Protein AF-A0A7C4HQ23-F1 (afdb_monomer)

pLDDT: mean 82.86, std 17.15, range [24.31, 98.88]

Sequence (883 aa):
MSQRRRVSLLNIAAAGVFWGLAATTARAATMSASPTPPAVTGADLANYAAVTGTDKWWAENSADGAAKGQTFLTGGTALRLKAVTYQTSSKAEPTKTYVIRVGTVLGTNFVEVHRETATQTFTWNGGEYMTWTLATPVLLAANTVHGVDIGMTSSSSAWQTGIPYLNVTANAYAGGVRYSSGTSGMGTSNLTLVTTSDRIFHLDLEHPLRPSPEDGATAPAGDVRLSWMNLPPNVGTDVWVDVWFGTNTATLAQVVDKGLNTTNTTVSAPSAATYYWRVDSYLDGAPSGAPVTGTLFRFVVFDSDGDGIPDEWTIRYFGHPTGQEADLSRAQDDADSDGLTNLEEYQRGTVPTDDDTDDDTLEDGAELAGAGARPPTDPLRADTDGDGLSDSVESHSGVWSGPQDTGTNPAQADTDRDGLRDGVETHTGVFVSSTDTGTDPLAADSDGDGAGDWYEVVAAYTDPNQGGEKPNIPYPLPRPDATPPATNKPVKVFILSGQSNMVGMGNVDPTNTLGTLACVVRLEGKFPNLLATNGNWAVRDDVRYRGVISAIGNAPLGVGQGADTGKIGPELGFGHVMGWYFDEPVLLIKSSIGNRALGWDFRPPGSPRYEYSNGYTYPAYGEAPERWVTGSPGPTPFGWYCGKQYDDCFLAEADMGPLGWAAALAYPVNCQVRHNGVTYSSKSAHTSAAESEPGVGAQWSTYWNVYSVFNVADILDNWATEYPQWAAQGFKIAGFVWWQGNRDIGTGAPYTEQYETNLVRFIQQVRAYYAHRYPGKCSASTPFVLATGCGDQQTSGNGLAVANAQLAVSGERRKYPEFVGNVKTMDTRGYWRDAAISPTTAGYHYNGNAETFLLTGDALGRGMVELLNSSATPAGGTLMIIR

Secondary structure (DSSP, 8-state):
---------------------------B-EEEEESSPPPP-TT-EEE-PPEEEEEESS-SSSTTPPEEEEEEE--SS-EEEEEEEEEBSS-B-S-EEEEEEEEEEETTEEEEEEEEEEEE-S-B-TT-EEEEEEEEEEEE-TT-EEEEEEEEEEESS-TTTTPPEEEEEES-STT--EEEE-SSSS-SB-EEEETTEEE-EEEEEEPPP--SSPTTEEE-SEEEEEE--PPSP-SS--EEEEEEEES-TTSPEEEEEEEET--EEEEEESSSEEEEEEEEEEESSSS-SPPP-S---------SS-SSS-HHHHHHHHSSSS--TTTT-STT--SSSSS--HHHHHHHT--TT-S-TTSSSS-HHHHHH--TTSPP--TT-SSSSSSSS-GGG----SS--BTTB----TT-SSSS-SSS-GGG---SS---BTTB----TT-SSSS-SSB-HHHIIIII---TT-TTS--SS-BSPPPPPSPPPPTTSPEEEEEEEESHHHH--EE---TTSTTSHHHHHHTS--SGGGB-TTSSBP-EEEEEEEEESSS-EEEEE-SS-SSSTTEE-THHHHHHHHHHH-SS-EEEEEEE-SS--TTTTSPPTTPPPEE-TTSEEEPPTT--SS-EETTSS---S-SS-TTHHHHHHH--GGGSSS-B--TTPEEPTT-EEEETTEEEEESS-EE--GGG-TTTSTTHHHHEEEE----HHHHHHTHHHH-GGGTTT-EEEEEEEEE--HHHHHH-HHHHTTHHHHHHHHHHHHHHHHHHHSBTTB-TT--EEEES-SSS--SSHHHHHHHHHHHHTSGGG-SSGGGTTTEEEE--GGG---GGGSS---SSGGGG-HHHHHHHHHHHHHHHHHHHHHHTS-TT-------

Structure (mmCIF, N/CA/C/O backbone):
data_AF-A0A7C4HQ23-F1
#
_entry.id   AF-A0A7C4HQ23-F1
#
loop_
_atom_site.group_PDB
_atom_site.id
_atom_site.type_symbol
_atom_site.label_atom_id
_atom_site.label_alt_id
_atom_site.label_comp_id
_atom_site.label_asym_id
_atom_site.label_entity_id
_atom_site.label_seq_id
_atom_site.pdbx_PDB_ins_code
_atom_site.Cartn_x
_atom_site.Cartn_y
_atom_site.Cartn_z
_atom_site.occupancy
_atom_site.B_iso_or_equiv
_atom_site.auth_seq_id
_atom_site.auth_comp_id
_atom_site.auth_asym_id
_atom_site.auth_atom_id
_atom_site.pdbx_PDB_model_num
ATOM 1 N N . MET A 1 1 ? 65.374 14.712 10.721 1.00 36.31 1 MET A N 1
ATOM 2 C CA . MET A 1 1 ? 64.630 14.689 9.445 1.00 36.31 1 MET A CA 1
ATOM 3 C C . MET A 1 1 ? 63.268 15.314 9.690 1.00 36.31 1 MET A C 1
ATOM 5 O O . MET A 1 1 ? 62.692 15.085 10.746 1.00 36.31 1 MET A O 1
ATOM 9 N N . SER A 1 2 ? 62.910 16.244 8.807 1.00 29.53 2 SER A N 1
ATOM 10 C CA . SER A 1 2 ? 61.942 17.351 8.922 1.00 29.53 2 SER A CA 1
ATOM 11 C C . SER A 1 2 ? 60.589 16.962 9.524 1.00 29.53 2 SER A C 1
ATOM 13 O O . SER A 1 2 ? 59.927 16.058 9.039 1.00 29.53 2 SER A O 1
ATOM 15 N N . GLN A 1 3 ? 60.232 17.495 10.693 1.00 26.97 3 GLN A N 1
ATOM 16 C CA . GLN A 1 3 ? 59.669 18.833 10.973 1.00 26.97 3 GLN A CA 1
ATOM 17 C C . GLN A 1 3 ? 58.146 18.927 10.787 1.00 26.97 3 GLN A C 1
ATOM 19 O O . GLN A 1 3 ? 57.628 19.247 9.727 1.00 26.97 3 GLN A O 1
ATOM 24 N N . ARG A 1 4 ? 57.465 18.782 11.931 1.00 32.69 4 ARG A N 1
ATOM 25 C CA . ARG A 1 4 ? 56.259 19.533 12.295 1.00 32.69 4 ARG A CA 1
ATOM 26 C C . ARG A 1 4 ? 56.520 21.042 12.164 1.00 32.69 4 ARG A C 1
ATOM 28 O O . ARG A 1 4 ? 57.521 21.505 12.710 1.00 32.69 4 ARG A O 1
ATOM 35 N N . ARG A 1 5 ? 55.566 21.816 11.634 1.00 26.27 5 ARG A N 1
ATOM 36 C CA . ARG A 1 5 ? 55.312 23.200 12.079 1.00 26.27 5 ARG A CA 1
ATOM 37 C C . ARG A 1 5 ? 53.821 23.539 12.037 1.00 26.27 5 ARG A C 1
ATOM 39 O O . ARG A 1 5 ? 53.192 23.524 10.990 1.00 26.27 5 ARG A O 1
ATOM 46 N N . ARG A 1 6 ? 53.309 23.874 13.225 1.00 32.59 6 ARG A N 1
ATOM 47 C CA . ARG A 1 6 ? 52.138 24.725 13.460 1.00 32.59 6 ARG A CA 1
ATOM 48 C C . ARG A 1 6 ? 52.384 26.108 12.853 1.00 32.59 6 ARG A C 1
ATOM 50 O O . ARG A 1 6 ? 53.498 26.603 13.011 1.00 32.59 6 ARG A O 1
ATOM 57 N N . VAL A 1 7 ? 51.335 26.781 12.381 1.00 24.39 7 VAL A N 1
ATOM 58 C CA . VAL A 1 7 ? 51.135 28.206 12.692 1.00 24.39 7 VAL A CA 1
ATOM 59 C C . VAL A 1 7 ? 49.661 28.445 13.007 1.00 24.39 7 VAL A C 1
ATOM 61 O O . VAL A 1 7 ? 48.764 28.121 12.240 1.00 24.39 7 VAL A O 1
ATOM 64 N N . SER A 1 8 ? 49.464 28.977 14.201 1.00 25.25 8 SER A N 1
ATOM 65 C CA . SER A 1 8 ? 48.244 29.492 14.793 1.00 25.25 8 SER A CA 1
ATOM 66 C C . SER A 1 8 ? 48.025 30.963 14.419 1.00 25.25 8 SER A C 1
ATOM 68 O O . SER A 1 8 ? 48.983 31.727 14.411 1.00 25.25 8 SER A O 1
ATOM 70 N N . LEU A 1 9 ? 46.753 31.305 14.184 1.00 30.80 9 LEU A N 1
ATOM 71 C CA . LEU A 1 9 ? 46.021 32.523 14.576 1.00 30.80 9 LEU A CA 1
ATOM 72 C C . LEU A 1 9 ? 46.786 33.858 14.670 1.00 30.80 9 LEU A C 1
ATOM 74 O O . LEU A 1 9 ? 47.595 34.045 15.576 1.00 30.80 9 LEU A O 1
ATOM 78 N N . LEU A 1 10 ? 46.332 34.852 13.894 1.00 24.31 10 LEU A N 1
ATOM 79 C CA . LEU A 1 10 ? 46.160 36.217 14.401 1.00 24.31 10 LEU A CA 1
ATOM 80 C C . LEU A 1 10 ? 44.956 36.919 13.740 1.00 24.31 10 LEU A C 1
ATOM 82 O O . LEU A 1 10 ? 44.775 36.874 12.528 1.00 24.31 10 LEU A O 1
ATOM 86 N N . ASN A 1 11 ? 44.149 37.540 14.600 1.00 26.61 11 ASN A N 1
ATOM 87 C CA . ASN A 1 11 ? 42.918 38.295 14.360 1.00 26.61 11 ASN A CA 1
ATOM 88 C C . ASN A 1 11 ? 43.084 39.501 13.426 1.00 26.61 11 ASN A C 1
ATOM 90 O O . ASN A 1 11 ? 44.051 40.233 13.609 1.00 26.61 11 ASN A O 1
ATOM 94 N N . ILE A 1 12 ? 42.043 39.832 12.643 1.00 25.70 12 ILE A N 1
ATOM 95 C CA . ILE A 1 12 ? 41.510 41.207 12.541 1.00 25.70 12 ILE A CA 1
ATOM 96 C C . ILE A 1 12 ? 39.975 41.146 12.482 1.00 25.70 12 ILE A C 1
ATOM 98 O O . ILE A 1 12 ? 39.390 40.366 11.736 1.00 25.70 12 ILE A O 1
ATOM 102 N N . ALA A 1 13 ? 39.353 41.958 13.336 1.00 25.61 13 ALA A N 1
ATOM 103 C CA . ALA A 1 13 ? 37.922 42.104 13.529 1.00 25.61 13 ALA A CA 1
ATOM 104 C C . ALA A 1 13 ? 37.244 42.973 12.452 1.00 25.61 13 ALA A C 1
ATOM 106 O O . ALA A 1 13 ? 37.881 43.727 11.723 1.00 25.61 13 ALA A O 1
ATOM 107 N N . ALA A 1 14 ? 35.918 42.853 12.434 1.00 36.91 14 ALA A N 1
ATOM 108 C CA . ALA A 1 14 ? 34.933 43.533 11.608 1.00 36.91 14 ALA A CA 1
ATOM 109 C C . ALA A 1 14 ? 35.105 45.054 11.422 1.00 36.91 14 ALA A C 1
ATOM 111 O O . ALA A 1 14 ? 35.318 45.791 12.381 1.00 36.91 14 ALA A O 1
ATOM 112 N N . ALA A 1 15 ? 34.811 45.514 10.202 1.00 24.75 15 ALA A N 1
ATOM 113 C CA . ALA A 1 15 ? 34.034 46.724 9.931 1.00 24.75 15 ALA A CA 1
ATOM 114 C C . ALA A 1 15 ? 33.450 46.608 8.514 1.00 24.75 15 ALA A C 1
ATOM 116 O O . ALA A 1 15 ? 34.184 46.418 7.547 1.00 24.75 15 ALA A O 1
ATOM 117 N N . GLY A 1 16 ? 32.121 46.633 8.412 1.00 35.69 16 GLY A N 1
ATOM 118 C CA . GLY A 1 16 ? 31.401 46.413 7.165 1.00 35.69 16 GLY A CA 1
ATOM 119 C C . GLY A 1 16 ? 31.517 47.566 6.172 1.00 35.69 16 GLY A C 1
ATOM 120 O O . GLY A 1 16 ? 31.711 48.718 6.551 1.00 35.69 16 GLY A O 1
ATOM 121 N N . VAL A 1 17 ? 31.290 47.239 4.903 1.00 26.12 17 VAL A N 1
ATOM 122 C CA . VAL A 1 17 ? 30.787 48.180 3.904 1.00 26.12 17 VAL A CA 1
ATOM 123 C C . VAL A 1 17 ? 29.722 47.447 3.095 1.00 26.12 17 VAL A C 1
ATOM 125 O O . VAL A 1 17 ? 30.009 46.504 2.362 1.00 26.12 17 VAL A O 1
ATOM 128 N N . PHE A 1 18 ? 28.481 47.886 3.293 1.00 34.72 18 PHE A N 1
ATOM 129 C CA . PHE A 1 18 ? 27.360 47.677 2.387 1.00 34.72 18 PHE A CA 1
ATOM 130 C C . PHE A 1 18 ? 27.791 48.023 0.957 1.00 34.72 18 PHE A C 1
ATOM 132 O O . PHE A 1 18 ? 28.148 49.169 0.692 1.00 34.72 18 PHE A O 1
ATOM 139 N N . TRP A 1 19 ? 27.680 47.072 0.033 1.00 28.64 19 TRP A N 1
ATOM 140 C CA . TRP A 1 19 ? 27.514 47.386 -1.382 1.00 28.64 19 TRP A CA 1
ATOM 141 C C . TRP A 1 19 ? 26.103 46.975 -1.766 1.00 28.64 19 TRP A C 1
ATOM 143 O O . TRP A 1 19 ? 25.727 45.808 -1.685 1.00 28.64 19 TRP A O 1
ATOM 153 N N . GLY A 1 20 ? 25.295 48.000 -2.030 1.00 25.41 20 GLY A N 1
ATOM 154 C CA . GLY A 1 20 ? 23.878 47.872 -2.303 1.00 25.41 20 GLY A CA 1
ATOM 155 C C . GLY A 1 20 ? 23.607 47.013 -3.529 1.00 25.41 20 GLY A C 1
ATOM 156 O O . GLY A 1 20 ? 24.410 46.954 -4.459 1.00 25.41 20 GLY A O 1
ATOM 157 N N . LEU A 1 21 ? 22.425 46.394 -3.516 1.00 32.03 21 LEU A N 1
ATOM 158 C CA . LEU A 1 21 ? 21.775 45.899 -4.717 1.00 32.03 21 LEU A CA 1
ATOM 159 C C . LEU A 1 21 ? 21.783 47.018 -5.767 1.00 32.03 21 LEU A C 1
ATOM 161 O O . LEU A 1 21 ? 21.010 47.973 -5.676 1.00 32.03 21 LEU A O 1
ATOM 165 N N . ALA A 1 22 ? 22.644 46.892 -6.772 1.00 28.80 22 ALA A N 1
ATOM 166 C CA . ALA A 1 22 ? 22.391 47.527 -8.047 1.00 28.80 22 ALA A CA 1
ATOM 167 C C . ALA A 1 22 ? 21.220 46.759 -8.665 1.00 28.80 22 ALA A C 1
ATOM 169 O O . ALA A 1 22 ? 21.336 45.571 -8.962 1.00 28.80 22 ALA A O 1
ATOM 170 N N . ALA A 1 23 ? 20.070 47.426 -8.753 1.00 36.47 23 ALA A N 1
ATOM 171 C CA . ALA A 1 23 ? 18.878 46.918 -9.406 1.00 36.47 23 ALA A CA 1
ATOM 172 C C . ALA A 1 23 ? 19.248 46.437 -10.815 1.00 36.47 23 ALA A C 1
ATOM 174 O O . ALA A 1 23 ? 19.604 47.239 -11.679 1.00 36.47 23 ALA A O 1
ATOM 175 N N . THR A 1 24 ? 19.192 45.123 -11.023 1.00 30.98 24 THR A N 1
ATOM 176 C CA . THR A 1 24 ? 19.242 44.530 -12.352 1.00 30.98 24 THR A CA 1
ATOM 177 C C . THR A 1 24 ? 18.090 45.110 -13.163 1.00 30.98 24 THR A C 1
ATOM 179 O O . THR A 1 24 ? 16.947 45.178 -12.706 1.00 30.98 24 THR A O 1
ATOM 182 N N . THR A 1 25 ? 18.397 45.598 -14.360 1.00 34.81 25 THR A N 1
ATOM 183 C CA . THR A 1 25 ? 17.391 46.012 -15.333 1.00 34.81 25 THR A CA 1
ATOM 184 C C . THR A 1 25 ? 16.417 44.852 -15.553 1.00 34.81 25 THR A C 1
ATOM 186 O O . THR A 1 25 ? 16.827 43.714 -15.774 1.00 34.81 25 THR A O 1
ATOM 189 N N . ALA A 1 26 ? 15.119 45.126 -15.410 1.00 36.88 26 ALA A N 1
ATOM 190 C CA . ALA A 1 26 ? 14.072 44.114 -15.472 1.00 36.88 26 ALA A CA 1
ATOM 191 C C . ALA A 1 26 ? 14.081 43.418 -16.844 1.00 36.88 26 ALA A C 1
ATOM 193 O O . ALA A 1 26 ? 13.749 44.035 -17.856 1.00 36.88 26 ALA A O 1
ATOM 194 N N . ARG A 1 27 ? 14.475 42.140 -16.884 1.00 53.50 27 ARG A N 1
ATOM 195 C CA . ARG A 1 27 ? 14.280 41.282 -18.058 1.00 53.50 27 ARG A CA 1
ATOM 196 C C . ARG A 1 27 ? 12.804 40.913 -18.146 1.00 53.50 27 ARG A C 1
ATOM 198 O O . ARG A 1 27 ? 12.219 40.483 -17.149 1.00 53.50 27 ARG A O 1
ATOM 205 N N . ALA A 1 28 ? 12.221 41.130 -19.323 1.00 61.66 28 ALA A N 1
ATOM 206 C CA . ALA A 1 28 ? 10.813 40.881 -19.567 1.00 61.66 28 ALA A CA 1
ATOM 207 C C . ALA A 1 28 ? 10.633 39.751 -20.589 1.00 61.66 28 ALA A C 1
ATOM 209 O O . ALA A 1 28 ? 10.998 39.916 -21.753 1.00 61.66 28 ALA A O 1
ATOM 210 N N . ALA A 1 29 ? 10.051 38.635 -20.159 1.00 74.56 29 ALA A N 1
ATOM 211 C CA . ALA A 1 29 ? 9.556 37.596 -21.045 1.00 74.56 29 ALA A CA 1
ATOM 212 C C . ALA A 1 29 ? 8.444 38.164 -21.944 1.00 74.56 29 ALA A C 1
ATOM 214 O O . ALA A 1 29 ? 7.694 39.071 -21.560 1.00 74.56 29 ALA A O 1
ATOM 215 N N . THR A 1 30 ? 8.316 37.612 -23.149 1.00 84.56 30 THR A N 1
ATOM 216 C CA . THR A 1 30 ? 7.227 37.971 -24.072 1.00 84.56 30 THR A CA 1
ATOM 217 C C . THR A 1 30 ? 6.068 36.995 -23.931 1.00 84.56 30 THR A C 1
ATOM 219 O O . THR A 1 30 ? 6.268 35.839 -23.564 1.00 84.56 30 THR A O 1
ATOM 222 N N . MET A 1 31 ? 4.844 37.466 -24.185 1.00 86.75 31 MET A N 1
ATOM 223 C CA . MET A 1 31 ? 3.629 36.654 -24.087 1.00 86.75 31 MET A CA 1
ATOM 224 C C . MET A 1 31 ? 2.959 36.521 -25.449 1.00 86.75 31 MET A C 1
ATOM 226 O O . MET A 1 31 ? 2.832 37.511 -26.171 1.00 86.75 31 MET A O 1
ATOM 230 N N . SER A 1 32 ? 2.466 35.325 -25.762 1.00 88.31 32 SER A N 1
ATOM 231 C CA . SER A 1 32 ? 1.636 35.046 -26.941 1.00 88.31 32 SER A CA 1
ATOM 232 C C . SER A 1 32 ? 0.525 34.047 -26.601 1.00 88.31 32 SER A C 1
ATOM 234 O O . SER A 1 32 ? 0.661 33.285 -25.645 1.00 88.31 32 SER A O 1
ATOM 236 N N . ALA A 1 33 ? -0.574 34.072 -27.361 1.00 86.75 33 ALA A N 1
ATOM 237 C CA . ALA A 1 33 ? -1.662 33.103 -27.240 1.00 86.75 33 ALA A CA 1
ATOM 238 C C . ALA A 1 33 ? -1.912 32.393 -28.571 1.00 86.75 33 ALA A C 1
ATOM 240 O O . ALA A 1 33 ? -1.820 33.011 -29.635 1.00 86.75 33 ALA A O 1
ATOM 241 N N . SER A 1 34 ? -2.266 31.113 -28.494 1.00 88.69 34 SER A N 1
ATOM 242 C CA . SER A 1 34 ? -2.599 30.283 -29.651 1.00 88.69 34 SER A CA 1
ATOM 243 C C . SER A 1 34 ? -3.845 29.432 -29.378 1.00 88.69 34 SER A C 1
ATOM 245 O O . SER A 1 34 ? -3.965 28.878 -28.283 1.00 88.69 34 SER A O 1
ATOM 247 N N . PRO A 1 35 ? -4.768 29.268 -30.346 1.00 87.88 35 PRO A N 1
ATOM 248 C CA . PRO A 1 35 ? -5.893 28.342 -30.212 1.00 87.88 35 PRO A CA 1
ATOM 249 C C . PRO A 1 35 ? -5.468 26.869 -30.324 1.00 87.88 35 PRO A C 1
ATOM 251 O O . PRO A 1 35 ? -6.228 25.984 -29.943 1.00 87.88 35 PRO A O 1
ATOM 254 N N . THR A 1 36 ? -4.273 26.596 -30.850 1.00 89.31 36 THR A N 1
ATOM 255 C CA . THR A 1 36 ? -3.704 25.249 -30.968 1.00 89.31 36 THR A CA 1
ATOM 256 C C . THR A 1 36 ? -2.550 25.061 -29.984 1.00 89.31 36 THR A C 1
ATOM 258 O O . THR A 1 36 ? -1.800 26.022 -29.766 1.00 89.31 36 THR A O 1
ATOM 261 N N . PRO A 1 37 ? -2.370 23.852 -29.416 1.00 89.56 37 PRO A N 1
ATOM 262 C CA . PRO A 1 37 ? -1.213 23.563 -28.576 1.00 89.56 37 PRO A CA 1
ATOM 263 C C . PRO A 1 37 ? 0.089 23.775 -29.361 1.00 89.56 37 PRO A C 1
ATOM 265 O O . PRO A 1 37 ? 0.111 23.515 -30.570 1.00 89.56 37 PRO A O 1
ATOM 268 N N . PRO A 1 38 ? 1.177 24.213 -28.703 1.00 87.50 38 PRO A N 1
ATOM 269 C CA . PRO A 1 38 ? 2.515 24.090 -29.269 1.00 87.50 38 PRO A CA 1
ATOM 270 C C . PRO A 1 38 ? 2.795 22.641 -29.690 1.00 87.50 38 PRO A C 1
ATOM 272 O O . PRO A 1 38 ? 2.409 21.700 -28.990 1.00 87.50 38 PRO A O 1
ATOM 275 N N . ALA A 1 39 ? 3.463 22.453 -30.827 1.00 77.38 39 ALA A N 1
ATOM 276 C CA . ALA A 1 39 ? 3.959 21.134 -31.206 1.00 77.38 39 ALA A CA 1
ATOM 277 C C . ALA A 1 39 ? 4.996 20.657 -30.176 1.00 77.38 39 ALA A C 1
ATOM 279 O O . ALA A 1 39 ? 5.765 21.469 -29.671 1.00 77.38 39 ALA A O 1
ATOM 280 N N . VAL A 1 40 ? 4.999 19.359 -29.868 1.00 82.06 40 VAL A N 1
ATOM 281 C CA . VAL A 1 40 ? 6.029 18.742 -29.020 1.00 82.06 40 VAL A CA 1
ATOM 282 C C . VAL A 1 40 ? 7.163 18.300 -29.934 1.00 82.06 40 VAL A C 1
ATOM 284 O O . VAL A 1 40 ? 6.930 17.498 -30.839 1.00 82.06 40 VAL A O 1
ATOM 287 N N . THR A 1 41 ? 8.361 18.843 -29.741 1.00 65.75 41 THR A N 1
ATOM 288 C CA . THR A 1 41 ? 9.532 18.524 -30.573 1.00 65.75 41 THR A CA 1
ATOM 289 C C . THR A 1 41 ? 10.795 18.412 -29.726 1.00 65.75 41 THR A C 1
ATOM 291 O O . THR A 1 41 ? 10.959 19.172 -28.779 1.00 65.75 41 THR A O 1
ATOM 294 N N . GLY A 1 42 ? 11.719 17.514 -30.080 1.00 70.38 42 GLY A N 1
ATOM 295 C CA . GLY A 1 42 ? 13.009 17.401 -29.387 1.00 70.38 42 GLY A CA 1
ATOM 296 C C . GLY A 1 42 ? 12.867 17.059 -27.897 1.00 70.38 42 GLY A C 1
ATOM 297 O O . GLY A 1 42 ? 12.184 16.100 -27.556 1.00 70.38 42 GLY A O 1
ATOM 298 N N . ALA A 1 43 ? 13.504 17.853 -27.024 1.00 70.25 43 ALA A N 1
ATOM 299 C CA . ALA A 1 43 ? 13.561 17.638 -25.570 1.00 70.25 43 ALA A CA 1
ATOM 300 C C . ALA A 1 43 ? 12.356 18.215 -24.793 1.00 70.25 43 ALA A C 1
ATOM 302 O O . ALA A 1 43 ? 12.383 18.266 -23.560 1.00 70.25 43 ALA A O 1
ATOM 303 N N . ASP A 1 44 ? 11.329 18.694 -25.498 1.00 83.12 44 ASP A N 1
ATOM 304 C CA . ASP A 1 44 ? 10.134 19.293 -24.908 1.00 83.12 44 ASP A CA 1
ATOM 305 C C . ASP A 1 44 ? 9.428 18.364 -23.913 1.00 83.12 44 ASP A C 1
ATOM 307 O O . ASP A 1 44 ? 9.305 17.157 -24.117 1.00 83.12 44 ASP A O 1
ATOM 311 N N . LEU A 1 45 ? 8.847 18.960 -22.870 1.00 87.88 45 LEU A N 1
ATOM 312 C CA . LEU A 1 45 ? 7.978 18.255 -21.926 1.00 87.88 45 LEU A CA 1
ATOM 313 C C . LEU A 1 45 ? 6.567 18.824 -22.010 1.00 87.88 45 LEU A C 1
ATOM 315 O O . LEU A 1 45 ? 6.366 20.022 -21.816 1.00 87.88 45 LEU A O 1
ATOM 319 N N . ALA A 1 46 ? 5.575 17.975 -22.270 1.00 90.12 46 ALA A N 1
ATOM 320 C CA . ALA A 1 46 ? 4.195 18.408 -22.459 1.00 90.12 46 ALA A CA 1
ATOM 321 C C . ALA A 1 46 ? 3.188 17.479 -21.784 1.00 90.12 46 ALA A C 1
ATOM 323 O O . ALA A 1 46 ? 3.346 16.261 -21.776 1.00 90.12 46 ALA A O 1
ATOM 324 N N . ASN A 1 47 ? 2.099 18.064 -21.293 1.00 91.38 47 ASN A N 1
ATOM 325 C CA . ASN A 1 47 ? 0.910 17.343 -20.865 1.00 91.38 47 ASN A CA 1
ATOM 326 C C . ASN A 1 47 ? -0.326 17.998 -21.487 1.00 91.38 47 ASN A C 1
ATOM 328 O O . ASN A 1 47 ? -0.774 19.053 -21.035 1.00 91.38 47 ASN A O 1
ATOM 332 N N . TYR A 1 48 ? -0.873 17.361 -22.525 1.00 91.00 48 TYR A N 1
ATOM 333 C CA . TYR A 1 48 ? -2.065 17.808 -23.257 1.00 91.00 48 TYR A CA 1
ATOM 334 C C . TYR A 1 48 ? -3.283 16.899 -23.042 1.00 91.00 48 TYR A C 1
ATOM 336 O O . TYR A 1 48 ? -4.159 16.812 -23.903 1.00 91.00 48 TYR A O 1
ATOM 344 N N . ALA A 1 49 ? -3.339 16.204 -21.904 1.00 88.69 49 ALA A N 1
ATOM 345 C CA . ALA A 1 49 ? -4.442 15.311 -21.575 1.00 88.69 49 ALA A CA 1
ATOM 346 C C . ALA A 1 49 ? -5.792 16.047 -21.426 1.00 88.69 49 ALA A C 1
ATOM 348 O O . ALA A 1 49 ? -5.869 17.275 -21.339 1.00 88.69 49 ALA A O 1
ATOM 349 N N . ALA A 1 50 ? -6.883 15.276 -21.422 1.00 90.00 50 ALA A N 1
ATOM 350 C CA . ALA A 1 50 ? -8.238 15.815 -21.390 1.00 90.00 50 ALA A CA 1
ATOM 351 C C . ALA A 1 50 ? -8.501 16.649 -20.123 1.00 90.00 50 ALA A C 1
ATOM 353 O O . ALA A 1 50 ? -8.228 16.216 -19.007 1.00 90.00 50 ALA A O 1
ATOM 354 N N . VAL A 1 51 ? -9.090 17.835 -20.293 1.00 92.94 51 VAL A N 1
ATOM 355 C CA . VAL A 1 51 ? -9.426 18.740 -19.184 1.00 92.94 51 VAL A CA 1
ATOM 356 C C . VAL A 1 51 ? -10.395 18.052 -18.216 1.00 92.94 51 VAL A C 1
ATOM 358 O O . VAL A 1 51 ? -11.507 17.692 -18.599 1.00 92.94 51 VAL A O 1
ATOM 361 N N . THR A 1 52 ? -10.003 17.921 -16.950 1.00 91.81 52 THR A N 1
ATOM 362 C CA . THR A 1 52 ? -10.841 17.358 -15.875 1.00 91.81 52 THR A CA 1
ATOM 363 C C . THR A 1 52 ? -11.286 18.410 -14.863 1.00 91.81 52 THR A C 1
ATOM 365 O O . THR A 1 52 ? -12.169 18.155 -14.044 1.00 91.81 52 THR A O 1
ATOM 368 N N . GLY A 1 53 ? -10.719 19.616 -14.923 1.00 92.62 53 GLY A N 1
ATOM 369 C CA . GLY A 1 53 ? -11.111 20.722 -14.064 1.00 92.62 53 GLY A CA 1
ATOM 370 C C . GLY A 1 53 ? -10.373 22.014 -14.384 1.00 92.62 53 GLY A C 1
ATOM 371 O O . GLY A 1 53 ? -9.670 22.133 -15.387 1.00 92.62 53 GLY A O 1
ATOM 372 N N . THR A 1 54 ? -10.511 22.994 -13.492 1.00 91.94 54 THR A N 1
ATOM 373 C CA . THR A 1 54 ? -9.846 24.295 -13.627 1.00 91.94 54 THR A CA 1
ATOM 374 C C . THR A 1 54 ? -9.298 24.795 -12.290 1.00 91.94 54 THR A C 1
ATOM 376 O O . THR A 1 54 ? -9.937 24.604 -11.258 1.00 91.94 54 THR A O 1
ATOM 379 N N . ASP A 1 55 ? -8.162 25.490 -12.300 1.00 87.25 55 ASP A N 1
ATOM 380 C CA . ASP A 1 55 ? -7.534 26.126 -11.130 1.00 87.25 55 ASP A CA 1
ATOM 381 C C . ASP A 1 55 ? -7.378 27.624 -11.388 1.00 87.25 55 ASP A C 1
ATOM 383 O O . ASP A 1 55 ? -6.897 28.025 -12.443 1.00 87.25 55 ASP A O 1
ATOM 387 N N . LYS A 1 56 ? -7.780 28.482 -10.450 1.00 83.94 56 LYS A N 1
ATOM 388 C CA . LYS A 1 56 ? -7.641 29.927 -10.660 1.00 83.94 56 LYS A CA 1
ATOM 389 C C . LYS A 1 56 ? -6.156 30.284 -10.680 1.00 83.94 56 LYS A C 1
ATOM 391 O O . LYS A 1 56 ? -5.445 29.963 -9.728 1.00 83.94 56 LYS A O 1
ATOM 396 N N . TRP A 1 57 ? -5.695 30.972 -11.730 1.00 78.94 57 TRP A N 1
ATOM 397 C CA . TRP A 1 57 ? -4.265 31.258 -11.926 1.00 78.94 57 TRP A CA 1
ATOM 398 C C . TRP A 1 57 ? -3.653 32.032 -10.748 1.00 78.94 57 TRP A C 1
ATOM 400 O O . TRP A 1 57 ? -2.479 31.880 -10.441 1.00 78.94 57 TRP A O 1
ATOM 410 N N . TRP A 1 58 ? -4.449 32.838 -10.041 1.00 76.19 58 TRP A N 1
ATOM 411 C CA . TRP A 1 58 ? -4.007 33.593 -8.868 1.00 76.19 58 TRP A CA 1
ATOM 412 C C . TRP A 1 58 ? -5.165 33.771 -7.869 1.00 76.19 58 TRP A C 1
ATOM 414 O O . TRP A 1 58 ? -6.281 34.111 -8.271 1.00 76.19 58 TRP A O 1
ATOM 424 N N . ALA A 1 59 ? -4.923 33.500 -6.578 1.00 59.00 59 ALA A N 1
ATOM 425 C CA . ALA A 1 59 ? -5.949 33.483 -5.520 1.00 59.00 59 ALA A CA 1
ATOM 426 C C . ALA A 1 59 ? -6.377 34.893 -5.033 1.00 59.00 59 ALA A C 1
ATOM 428 O O . ALA A 1 59 ? -5.665 35.872 -5.228 1.00 59.00 59 ALA A O 1
ATOM 429 N N . GLU A 1 60 ? -7.562 34.998 -4.412 1.00 53.69 60 GLU A N 1
ATOM 430 C CA . GLU A 1 60 ? -8.475 36.147 -4.585 1.00 53.69 60 GLU A CA 1
ATOM 431 C C . GLU A 1 60 ? -8.349 37.383 -3.664 1.00 53.69 60 GLU A C 1
ATOM 433 O O . GLU A 1 60 ? -9.010 38.376 -3.966 1.00 53.69 60 GLU A O 1
ATOM 438 N N . ASN A 1 61 ? -7.545 37.427 -2.592 1.00 50.88 61 ASN A N 1
ATOM 439 C CA . ASN A 1 61 ? -7.831 38.412 -1.520 1.00 50.88 61 ASN A CA 1
ATOM 440 C C . ASN A 1 61 ? -6.755 39.462 -1.174 1.00 50.88 61 ASN A C 1
ATOM 442 O O . ASN A 1 61 ? -7.033 40.324 -0.342 1.00 50.88 61 ASN A O 1
ATOM 446 N N . SER A 1 62 ? -5.578 39.480 -1.801 1.00 52.56 62 SER A N 1
ATOM 447 C CA . SER A 1 62 ? -4.610 40.581 -1.632 1.00 52.56 62 SER A CA 1
ATOM 448 C C . SER A 1 62 ? -3.531 40.563 -2.723 1.00 52.56 62 SER A C 1
ATOM 450 O O . SER A 1 62 ? -3.489 39.658 -3.557 1.00 52.56 62 SER A O 1
ATOM 452 N N . ALA A 1 63 ? -2.621 41.544 -2.697 1.00 54.28 63 ALA A N 1
ATOM 453 C CA . ALA A 1 63 ? -1.376 41.539 -3.475 1.00 54.28 63 ALA A CA 1
ATOM 454 C C . ALA A 1 63 ? -0.459 40.323 -3.171 1.00 54.28 63 ALA A C 1
ATOM 456 O O . ALA A 1 63 ? 0.584 40.171 -3.801 1.00 54.28 63 ALA A O 1
ATOM 457 N N . ASP A 1 64 ? -0.873 39.441 -2.252 1.00 55.16 64 ASP A N 1
ATOM 458 C CA . ASP A 1 64 ? -0.121 38.316 -1.698 1.00 55.16 64 ASP A CA 1
ATOM 459 C C . ASP A 1 64 ? -0.656 36.940 -2.160 1.00 55.16 64 ASP A C 1
ATOM 461 O O . ASP A 1 64 ? -0.530 35.944 -1.445 1.00 55.16 64 ASP A O 1
ATOM 465 N N . GLY A 1 65 ? -1.286 36.855 -3.338 1.00 64.88 65 GLY A N 1
ATOM 466 C CA . GLY A 1 65 ? -1.742 35.575 -3.900 1.00 64.88 65 GLY A CA 1
ATOM 467 C C . GLY A 1 65 ? -0.600 34.569 -4.140 1.00 64.88 65 GLY A C 1
ATOM 468 O O . GLY A 1 65 ? 0.570 34.938 -4.240 1.00 64.88 65 GLY A O 1
ATOM 469 N N . ALA A 1 66 ? -0.943 33.279 -4.205 1.00 75.12 66 ALA A N 1
ATOM 470 C CA . ALA A 1 66 ? 0.024 32.201 -4.414 1.00 75.12 66 ALA A CA 1
ATOM 471 C C . ALA A 1 66 ? 0.274 31.966 -5.911 1.00 75.12 66 ALA A C 1
ATOM 473 O O . ALA A 1 66 ? -0.681 31.740 -6.664 1.00 75.12 66 ALA A O 1
ATOM 474 N N . ALA A 1 67 ? 1.544 31.970 -6.328 1.00 81.06 67 ALA A N 1
ATOM 475 C CA . ALA A 1 67 ? 1.916 31.628 -7.702 1.00 81.06 67 ALA A CA 1
ATOM 476 C C . ALA A 1 67 ? 1.589 30.167 -7.993 1.00 81.06 67 ALA A C 1
ATOM 478 O O . ALA A 1 67 ? 1.617 29.322 -7.098 1.00 81.06 67 ALA A O 1
ATOM 479 N N . LYS A 1 68 ? 1.251 29.877 -9.245 1.00 86.88 68 LYS A N 1
ATOM 480 C CA . LYS A 1 68 ? 0.807 28.558 -9.692 1.00 86.88 68 LYS A CA 1
ATOM 481 C C . LYS A 1 68 ? 1.897 27.962 -10.571 1.00 86.88 68 LYS A C 1
ATOM 483 O O . LYS A 1 68 ? 2.237 28.562 -11.586 1.00 86.88 68 LYS A O 1
ATOM 488 N N . GLY A 1 69 ? 2.449 26.814 -10.166 1.00 88.06 69 GLY A N 1
ATOM 489 C CA . GLY A 1 69 ? 3.525 26.153 -10.911 1.00 88.06 69 GLY A CA 1
ATOM 490 C C . GLY A 1 69 ? 3.435 24.640 -11.030 1.00 88.06 69 GLY A C 1
ATOM 491 O O . GLY A 1 69 ? 2.624 24.016 -10.352 1.00 88.06 69 GLY A O 1
ATOM 492 N N . GLN A 1 70 ? 4.200 24.063 -11.941 1.00 92.31 70 GLN A N 1
ATOM 493 C CA . GLN A 1 70 ? 4.288 22.624 -12.189 1.00 92.31 70 GLN A CA 1
ATOM 494 C C . GLN A 1 70 ? 5.746 22.205 -12.002 1.00 92.31 70 GLN A C 1
ATOM 496 O O . GLN A 1 70 ? 6.642 22.904 -12.484 1.00 92.31 70 GLN A O 1
ATOM 501 N N . THR A 1 71 ? 5.991 21.114 -11.272 1.00 92.88 71 THR A N 1
ATOM 502 C CA . THR A 1 71 ? 7.326 20.502 -11.231 1.00 92.88 71 THR A CA 1
ATOM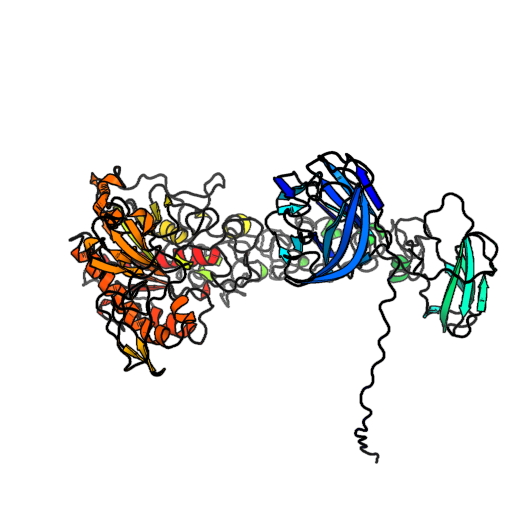 503 C C . THR A 1 71 ? 7.522 19.518 -12.372 1.00 92.88 71 THR A C 1
ATOM 505 O O . THR A 1 71 ? 6.556 18.981 -12.912 1.00 92.88 71 THR A O 1
ATOM 508 N N . PHE A 1 72 ? 8.781 19.280 -12.709 1.00 91.81 72 PHE A N 1
ATOM 509 C CA . PHE A 1 72 ? 9.215 18.317 -13.710 1.00 91.81 72 PHE A CA 1
ATOM 510 C C . PHE A 1 72 ? 10.634 17.841 -13.374 1.00 91.81 72 PHE A C 1
ATOM 512 O O . PHE A 1 72 ? 11.396 18.555 -12.710 1.00 91.81 72 PHE A O 1
ATOM 519 N N . LEU A 1 73 ? 10.977 16.630 -13.806 1.00 87.50 73 LEU A N 1
ATOM 520 C CA . LEU A 1 73 ? 12.299 16.035 -13.621 1.00 87.50 73 LEU A CA 1
ATOM 521 C C . LEU A 1 73 ? 13.095 16.144 -14.924 1.00 87.50 73 LEU A C 1
ATOM 523 O O . LEU A 1 73 ? 12.594 15.789 -15.988 1.00 87.50 73 LEU A O 1
ATOM 527 N N . THR A 1 74 ? 14.329 16.637 -14.846 1.00 74.38 74 THR A N 1
ATOM 528 C CA . THR A 1 74 ? 15.285 16.562 -15.959 1.00 74.38 74 THR A CA 1
ATOM 529 C C . THR A 1 74 ? 15.982 15.201 -15.967 1.00 74.38 74 THR A C 1
ATOM 531 O O . THR A 1 74 ? 16.333 14.691 -14.903 1.00 74.38 74 THR A O 1
ATOM 534 N N . GLY A 1 75 ? 16.184 14.621 -17.155 1.00 68.75 75 GLY A N 1
ATOM 535 C CA . GLY A 1 75 ? 16.894 13.347 -17.334 1.00 68.75 75 GLY A CA 1
ATOM 536 C C . GLY A 1 75 ? 18.415 13.453 -17.149 1.00 68.75 75 GLY A C 1
ATOM 537 O O . GLY A 1 75 ? 18.921 14.423 -16.576 1.00 68.75 75 GLY A O 1
ATOM 538 N N . GLY A 1 76 ? 19.155 12.470 -17.673 1.00 59.41 76 GLY A N 1
ATOM 539 C CA . GLY A 1 76 ? 20.608 12.324 -17.483 1.00 59.41 76 GLY A CA 1
ATOM 540 C C . GLY A 1 76 ? 21.482 13.458 -18.039 1.00 59.41 76 GLY A C 1
ATOM 541 O O . GLY A 1 76 ? 22.660 13.552 -17.699 1.00 59.41 76 GLY A O 1
ATOM 542 N N . THR A 1 77 ? 20.921 14.368 -18.839 1.00 51.19 77 THR A N 1
ATOM 543 C CA . THR A 1 77 ? 21.626 15.520 -19.415 1.00 51.19 77 THR A CA 1
ATOM 544 C C . THR A 1 77 ? 21.009 16.849 -18.972 1.00 51.19 77 THR A C 1
ATOM 546 O O . THR A 1 77 ? 19.822 16.958 -18.663 1.00 51.19 77 THR A O 1
ATOM 549 N N . ALA A 1 78 ? 21.840 17.895 -18.892 1.00 58.94 78 ALA A N 1
ATOM 550 C CA . ALA A 1 78 ? 21.364 19.248 -18.608 1.00 58.94 78 ALA A CA 1
ATOM 551 C C . ALA A 1 78 ? 20.513 19.769 -19.781 1.00 58.94 78 ALA A C 1
ATOM 553 O O . ALA A 1 78 ? 20.736 19.375 -20.923 1.00 58.94 78 ALA A O 1
ATOM 554 N N . LEU A 1 79 ? 19.570 20.677 -19.512 1.00 66.75 79 LEU A N 1
ATOM 555 C CA . LEU A 1 79 ? 18.620 21.228 -20.496 1.00 66.75 79 LEU A CA 1
ATOM 556 C C . LEU A 1 79 ? 18.515 22.756 -20.361 1.00 66.75 79 LEU A C 1
ATOM 558 O O . LEU A 1 79 ? 18.854 23.316 -19.324 1.00 66.75 79 LEU A O 1
ATOM 562 N N . ARG A 1 80 ? 18.053 23.467 -21.389 1.00 66.56 80 ARG A N 1
ATOM 563 C CA . ARG A 1 80 ? 17.711 24.895 -21.365 1.00 66.56 80 ARG A CA 1
ATOM 564 C C . ARG A 1 80 ? 16.219 25.068 -21.586 1.00 66.56 80 ARG A C 1
ATOM 566 O O . ARG A 1 80 ? 15.700 24.679 -22.624 1.00 66.56 80 ARG A O 1
ATOM 573 N N . LEU A 1 81 ? 15.555 25.721 -20.641 1.00 84.12 81 LEU A N 1
ATOM 574 C CA . LEU A 1 81 ? 14.148 26.096 -20.748 1.00 84.12 81 LEU A CA 1
ATOM 575 C C . LEU A 1 81 ? 14.005 27.426 -21.482 1.00 84.12 81 LEU A C 1
ATOM 577 O O . LEU A 1 81 ? 14.521 28.440 -21.013 1.00 84.12 81 LEU A O 1
ATOM 581 N N . LYS A 1 82 ? 13.290 27.428 -22.607 1.00 84.81 82 LYS A N 1
ATOM 582 C CA . LYS A 1 82 ? 13.092 28.597 -23.478 1.00 84.81 82 LYS A CA 1
ATOM 583 C C . LYS A 1 82 ? 11.733 29.247 -23.312 1.00 84.81 82 LYS A C 1
ATOM 585 O O . LYS A 1 82 ? 11.630 30.475 -23.294 1.00 84.81 82 LYS A O 1
ATOM 590 N N . ALA A 1 83 ? 10.691 28.440 -23.206 1.00 87.62 83 ALA A N 1
ATOM 591 C CA . ALA A 1 83 ? 9.338 28.935 -23.067 1.00 87.62 83 ALA A CA 1
ATOM 592 C C . ALA A 1 83 ? 8.497 28.002 -22.207 1.00 87.62 83 ALA A C 1
ATOM 594 O O . ALA A 1 83 ? 8.763 26.808 -22.095 1.00 87.62 83 ALA A O 1
ATOM 595 N N . VAL A 1 84 ? 7.477 28.581 -21.589 1.00 93.50 84 VAL A N 1
ATOM 596 C CA . VAL A 1 84 ? 6.532 27.864 -20.738 1.00 93.50 84 VAL A CA 1
ATOM 597 C C . VAL A 1 84 ? 5.142 28.201 -21.217 1.00 93.50 84 VAL A C 1
ATOM 599 O O . VAL A 1 84 ? 4.791 29.375 -21.338 1.00 93.50 84 VAL A O 1
ATOM 602 N N . THR A 1 85 ? 4.352 27.169 -21.469 1.00 93.88 85 THR A N 1
ATOM 603 C CA . THR A 1 85 ? 2.991 27.281 -21.965 1.00 93.88 85 THR A CA 1
ATOM 604 C C . THR A 1 85 ? 2.021 26.625 -20.996 1.00 93.88 85 THR A C 1
ATOM 606 O O . THR A 1 85 ? 2.269 25.513 -20.544 1.00 93.88 85 THR A O 1
ATOM 609 N N . TYR A 1 86 ? 0.884 27.264 -20.717 1.00 93.56 86 TYR A N 1
ATOM 610 C CA . TYR A 1 86 ? -0.251 26.610 -20.052 1.00 93.56 86 TYR A CA 1
ATOM 611 C C . TYR A 1 86 ? -1.556 26.862 -20.798 1.00 93.56 86 TYR A C 1
ATOM 613 O O . TYR A 1 86 ? -1.749 27.932 -21.367 1.00 93.56 86 TYR A O 1
ATOM 621 N N . GLN A 1 87 ? -2.498 25.925 -20.741 1.00 93.19 87 GLN A N 1
ATOM 622 C CA . GLN A 1 87 ? -3.821 26.147 -21.322 1.00 93.19 87 GLN A CA 1
ATOM 623 C C . GLN A 1 87 ? -4.761 26.866 -20.344 1.00 93.19 87 GLN A C 1
ATOM 625 O O . GLN A 1 87 ? -4.880 26.498 -19.172 1.00 93.19 87 GLN A O 1
ATOM 630 N N . THR A 1 88 ? -5.463 27.882 -20.838 1.00 90.81 88 THR A N 1
ATOM 631 C CA . THR A 1 88 ? -6.455 28.643 -20.066 1.00 90.81 88 THR A CA 1
ATOM 632 C C . THR A 1 88 ? -7.872 28.122 -20.295 1.00 90.81 88 THR A C 1
ATOM 634 O O . THR A 1 88 ? -8.189 27.598 -21.358 1.00 90.81 88 THR A O 1
ATOM 637 N N . SER A 1 89 ? -8.758 28.298 -19.316 1.00 88.56 89 SER A N 1
ATOM 638 C CA . SER A 1 89 ? -10.172 27.908 -19.402 1.00 88.56 89 SER A CA 1
ATOM 639 C C . SER A 1 89 ? -11.122 29.097 -19.564 1.00 88.56 89 SER A C 1
ATOM 641 O O . SER A 1 89 ? -12.269 28.936 -19.977 1.00 88.56 89 SER A O 1
ATOM 643 N N . SER A 1 90 ? -10.655 30.311 -19.266 1.00 87.25 90 SER A N 1
ATOM 644 C CA . SER A 1 90 ? -11.480 31.516 -19.255 1.00 87.25 90 SER A CA 1
ATOM 645 C C . SER A 1 90 ? -10.753 32.712 -19.856 1.00 87.25 90 SER A C 1
ATOM 647 O O . SER A 1 90 ? -9.527 32.795 -19.816 1.00 87.25 90 SER A O 1
ATOM 649 N N . LYS A 1 91 ? -11.536 33.682 -20.338 1.00 83.56 91 LYS A N 1
ATOM 650 C CA . LYS A 1 91 ? -11.032 34.940 -20.895 1.00 83.56 91 LYS A CA 1
ATOM 651 C C . LYS A 1 91 ? -10.117 35.671 -19.900 1.00 83.56 91 LYS A C 1
ATOM 653 O O . LYS A 1 91 ? -10.471 35.793 -18.724 1.00 83.56 91 LYS A O 1
ATOM 658 N N . ALA A 1 92 ? -9.000 36.209 -20.386 1.00 80.56 92 ALA A N 1
ATOM 659 C CA . ALA A 1 92 ? -8.147 37.125 -19.629 1.00 80.56 92 ALA A CA 1
ATOM 660 C C . ALA A 1 92 ? -8.157 38.525 -20.255 1.00 80.56 92 ALA A C 1
ATOM 662 O O . ALA A 1 92 ? -8.052 38.677 -21.476 1.00 80.56 92 ALA A O 1
ATOM 663 N N . GLU A 1 93 ? -8.308 39.547 -19.411 1.00 81.31 93 GLU A N 1
ATOM 664 C CA . GLU A 1 93 ? -8.344 40.946 -19.848 1.00 81.31 93 GLU A CA 1
ATOM 665 C C . GLU A 1 93 ? -6.918 41.510 -20.003 1.00 81.31 93 GLU A C 1
ATOM 667 O O . GLU A 1 93 ? -6.046 41.199 -19.185 1.00 81.31 93 GLU A O 1
ATOM 672 N N . PRO A 1 94 ? -6.670 42.367 -21.010 1.00 77.50 94 PRO A N 1
ATOM 673 C CA . PRO A 1 94 ? -5.361 42.960 -21.253 1.00 77.50 94 PRO A CA 1
ATOM 674 C C . PRO A 1 94 ? -4.943 43.921 -20.130 1.00 77.50 94 PRO A C 1
ATOM 676 O O . PRO A 1 94 ? -5.761 44.551 -19.464 1.00 77.50 94 PRO A O 1
ATOM 679 N N . THR A 1 95 ? -3.635 44.135 -20.009 1.00 82.94 95 THR A N 1
ATOM 680 C CA . THR A 1 95 ? -2.936 44.975 -19.018 1.00 82.94 95 THR A CA 1
ATOM 681 C C . THR A 1 95 ? -2.810 44.352 -17.626 1.00 82.94 95 THR A C 1
ATOM 683 O O . THR A 1 95 ? -3.271 44.871 -16.597 1.00 82.94 95 THR A O 1
ATOM 686 N N . LYS A 1 96 ? -2.112 43.217 -17.598 1.00 84.31 96 LYS A N 1
ATOM 687 C CA . LYS A 1 96 ? -1.633 42.541 -16.387 1.00 84.31 96 LYS A CA 1
ATOM 688 C C . LYS A 1 96 ? -0.156 42.231 -16.545 1.00 84.31 96 LYS A C 1
ATOM 690 O O . LYS A 1 96 ? 0.265 41.792 -17.609 1.00 84.31 96 LYS A O 1
ATOM 695 N N . THR A 1 97 ? 0.621 42.457 -15.500 1.00 86.19 97 THR A N 1
ATOM 696 C CA . THR A 1 97 ? 2.028 42.065 -15.462 1.00 86.19 97 THR A CA 1
ATOM 697 C C . THR A 1 97 ? 2.163 40.852 -14.571 1.00 86.19 97 THR A C 1
ATOM 699 O O . THR A 1 97 ? 1.750 40.875 -13.410 1.00 86.19 97 THR A O 1
ATOM 702 N N . TYR A 1 98 ? 2.748 39.806 -15.130 1.00 86.88 98 TYR A N 1
ATOM 703 C CA . TYR A 1 98 ? 3.084 38.570 -14.459 1.00 86.88 98 TYR A CA 1
ATOM 704 C C . TYR A 1 98 ? 4.577 38.516 -14.161 1.00 86.88 98 TYR A C 1
ATOM 706 O O . TYR A 1 98 ? 5.373 39.290 -14.692 1.00 86.88 98 TYR A O 1
ATOM 714 N N . VAL A 1 99 ? 4.943 37.598 -13.287 1.00 86.56 99 VAL A N 1
ATOM 715 C CA . VAL A 1 99 ? 6.304 37.181 -12.992 1.00 86.56 99 VAL A CA 1
ATOM 716 C C . VAL A 1 99 ? 6.360 35.678 -13.176 1.00 86.56 99 VAL A C 1
ATOM 718 O O . VAL A 1 99 ? 5.525 34.958 -12.635 1.00 86.56 99 VAL A O 1
ATOM 721 N N . ILE A 1 100 ? 7.314 35.224 -13.971 1.00 89.38 100 ILE A N 1
ATOM 722 C CA . ILE A 1 100 ? 7.623 33.816 -14.175 1.00 89.38 100 ILE A CA 1
ATOM 723 C C . ILE A 1 100 ? 8.905 33.501 -13.413 1.00 89.38 100 ILE A C 1
ATOM 725 O O . ILE A 1 100 ? 9.863 34.278 -13.458 1.00 89.38 100 ILE A O 1
ATOM 729 N N . ARG A 1 101 ? 8.909 32.386 -12.685 1.00 89.31 101 ARG A N 1
ATOM 730 C CA . ARG A 1 101 ? 10.050 31.925 -11.893 1.00 89.31 101 ARG A CA 1
ATOM 731 C C . ARG A 1 101 ? 10.385 30.489 -12.235 1.00 89.31 101 ARG A C 1
ATOM 733 O O . ARG A 1 101 ? 9.487 29.669 -12.404 1.00 89.31 101 ARG A O 1
ATOM 740 N N . VAL A 1 102 ? 11.678 30.199 -12.271 1.00 91.06 102 VAL A N 1
ATOM 741 C CA . VAL A 1 102 ? 12.235 28.853 -12.433 1.00 91.06 102 VAL A CA 1
ATOM 742 C C . VAL A 1 102 ? 13.121 28.577 -11.225 1.00 91.06 102 VAL A C 1
ATOM 744 O O . VAL A 1 102 ? 13.842 29.471 -10.776 1.00 91.06 102 VAL A O 1
ATOM 747 N N . GLY A 1 103 ? 13.050 27.376 -10.664 1.00 86.88 103 GLY A N 1
ATOM 748 C CA . GLY A 1 103 ? 13.751 27.018 -9.430 1.00 86.88 103 GLY A CA 1
ATOM 749 C C . GLY A 1 103 ? 13.838 25.516 -9.219 1.00 86.88 103 GLY A C 1
ATOM 750 O O . GLY A 1 103 ? 13.130 24.760 -9.878 1.00 86.88 103 GLY A O 1
ATOM 751 N N . THR A 1 104 ? 14.677 25.080 -8.283 1.00 87.94 104 THR A N 1
ATOM 752 C CA . THR A 1 104 ? 14.698 23.681 -7.834 1.00 87.94 104 THR A CA 1
ATOM 753 C C . THR A 1 104 ? 13.685 23.468 -6.715 1.00 87.94 104 THR A C 1
ATOM 755 O O . THR A 1 104 ? 13.437 24.366 -5.902 1.00 87.94 104 THR A O 1
ATOM 758 N N . VAL A 1 105 ? 13.084 22.277 -6.668 1.00 79.50 105 VAL A N 1
ATOM 759 C CA . VAL A 1 105 ? 12.096 21.921 -5.642 1.00 79.50 105 VAL A CA 1
ATOM 760 C C . VAL A 1 105 ? 12.623 20.784 -4.776 1.00 79.50 105 VAL A C 1
ATOM 762 O O . VAL A 1 105 ? 12.891 19.690 -5.259 1.00 79.50 105 VAL A O 1
ATOM 765 N N . LEU A 1 106 ? 12.752 21.047 -3.474 1.00 77.62 106 LEU A N 1
ATOM 766 C CA . LEU A 1 106 ? 13.195 20.079 -2.467 1.00 77.62 106 LEU A CA 1
ATOM 767 C C . LEU A 1 106 ? 12.175 20.047 -1.326 1.00 77.62 106 LEU A C 1
ATOM 769 O O . LEU A 1 106 ? 12.109 20.965 -0.500 1.00 77.62 106 LEU A O 1
ATOM 773 N N . GLY A 1 107 ? 11.349 18.999 -1.292 1.00 77.12 107 GLY A N 1
ATOM 774 C CA . GLY A 1 107 ? 10.220 18.907 -0.366 1.00 77.12 107 GLY A CA 1
ATOM 775 C C . GLY A 1 107 ? 9.218 20.041 -0.604 1.00 77.12 107 GLY A C 1
ATOM 776 O O . GLY A 1 107 ? 8.605 20.125 -1.661 1.00 77.12 107 GLY A O 1
ATOM 777 N N . THR A 1 108 ? 9.058 20.934 0.372 1.00 77.50 108 THR A N 1
ATOM 778 C CA . THR A 1 108 ? 8.149 22.095 0.289 1.00 77.50 108 THR A CA 1
ATOM 779 C C . THR A 1 108 ? 8.865 23.415 -0.011 1.00 77.50 108 THR A C 1
ATOM 781 O O . THR A 1 108 ? 8.250 24.481 0.096 1.00 77.50 108 THR A O 1
ATOM 784 N N . ASN A 1 109 ? 10.152 23.370 -0.368 1.00 79.62 109 ASN A N 1
ATOM 785 C CA . ASN A 1 109 ? 10.960 24.552 -0.659 1.00 79.62 109 ASN A CA 1
ATOM 786 C C . ASN A 1 109 ? 11.183 24.715 -2.163 1.00 79.62 109 ASN A C 1
ATOM 788 O O . ASN A 1 109 ? 11.554 23.761 -2.842 1.00 79.62 109 ASN A O 1
ATOM 792 N N . PHE A 1 110 ? 10.993 25.942 -2.645 1.00 83.44 110 PHE A N 1
ATOM 793 C CA . PHE A 1 110 ? 11.307 26.376 -4.002 1.00 83.44 110 PHE A CA 1
ATOM 794 C C . PHE A 1 110 ? 12.514 27.306 -3.952 1.00 83.44 110 PHE A C 1
ATOM 796 O O . PHE A 1 110 ? 12.417 28.451 -3.499 1.00 83.44 110 PHE A O 1
ATOM 803 N N . VAL A 1 111 ? 13.659 26.821 -4.415 1.00 84.38 111 VAL A N 1
ATOM 804 C CA . VAL A 1 111 ? 14.871 27.632 -4.515 1.00 84.38 111 VAL A CA 1
ATOM 805 C C . VAL A 1 111 ? 14.897 28.247 -5.904 1.00 84.38 111 VAL A C 1
ATOM 807 O O . VAL A 1 111 ? 15.221 27.586 -6.885 1.00 84.38 111 VAL A O 1
ATOM 810 N N . GLU A 1 112 ? 14.510 29.516 -5.987 1.00 86.12 112 GLU A N 1
ATOM 811 C CA . GLU A 1 112 ? 14.491 30.256 -7.246 1.00 86.12 112 GLU A CA 1
ATOM 812 C C . GLU A 1 112 ? 15.902 30.377 -7.836 1.00 86.12 112 GLU A C 1
ATOM 814 O O . GLU A 1 112 ? 16.830 30.824 -7.160 1.00 86.12 112 GLU A O 1
ATOM 819 N N . VAL A 1 113 ? 16.039 30.011 -9.110 1.00 77.94 113 VAL A N 1
ATOM 820 C CA . VAL A 1 113 ? 17.278 30.148 -9.889 1.00 77.94 113 VAL A CA 1
ATOM 821 C C . VAL A 1 113 ? 17.161 31.209 -10.982 1.00 77.94 113 VAL A C 1
ATOM 823 O O . VAL A 1 113 ? 18.174 31.770 -11.393 1.00 77.94 113 VAL A O 1
ATOM 826 N N . HIS A 1 114 ? 15.942 31.520 -11.438 1.00 83.12 114 HIS A N 1
ATOM 827 C CA . HIS A 1 114 ? 15.693 32.542 -12.457 1.00 83.12 114 HIS A CA 1
ATOM 828 C C . HIS A 1 114 ? 14.324 33.207 -12.294 1.00 83.12 114 HIS A C 1
ATOM 830 O O . HIS A 1 114 ? 13.363 32.569 -11.856 1.00 83.12 114 HIS A O 1
ATOM 836 N N . ARG A 1 115 ? 14.220 34.478 -12.704 1.00 87.12 115 ARG A N 1
ATOM 837 C CA . ARG A 1 115 ? 12.959 35.234 -12.739 1.00 87.12 115 ARG A CA 1
ATOM 838 C C . ARG A 1 115 ? 12.893 36.238 -13.884 1.00 87.12 115 ARG A C 1
ATOM 840 O O . ARG A 1 115 ? 13.867 36.938 -14.152 1.00 87.12 115 ARG A O 1
ATOM 847 N N . GLU A 1 116 ? 11.712 36.386 -14.474 1.00 85.81 116 GLU A N 1
ATOM 848 C CA . GLU A 1 116 ? 11.402 37.436 -15.455 1.00 85.81 116 GLU A CA 1
ATOM 849 C C . GLU A 1 116 ? 9.980 37.968 -15.263 1.00 85.81 116 GLU A C 1
ATOM 851 O O . GLU A 1 116 ? 9.129 37.296 -14.682 1.00 85.81 116 GLU A O 1
ATOM 856 N N . THR A 1 117 ? 9.702 39.182 -15.740 1.00 87.44 117 THR A N 1
ATOM 857 C CA . THR A 1 117 ? 8.337 39.732 -15.766 1.00 87.44 117 THR A CA 1
ATOM 858 C C . THR A 1 117 ? 7.738 39.659 -17.161 1.00 87.44 117 THR A C 1
ATOM 860 O O . THR A 1 117 ? 8.457 39.581 -18.140 1.00 87.44 117 THR A O 1
ATOM 863 N N . ALA A 1 118 ? 6.418 39.679 -17.294 1.00 85.81 118 ALA A N 1
ATOM 864 C CA . ALA A 1 118 ? 5.778 39.653 -18.603 1.00 85.81 118 ALA A CA 1
ATOM 865 C C . ALA A 1 118 ? 4.463 40.421 -18.566 1.00 85.81 118 ALA A C 1
ATOM 867 O O . ALA A 1 118 ? 3.596 40.120 -17.746 1.00 85.81 118 ALA A O 1
ATOM 868 N N . THR A 1 119 ? 4.306 41.425 -19.427 1.00 86.81 119 THR A N 1
ATOM 869 C CA . THR A 1 119 ? 3.082 42.231 -19.470 1.00 86.81 119 THR A CA 1
ATOM 870 C C . THR A 1 119 ? 2.175 41.763 -20.598 1.00 86.81 119 THR A C 1
ATOM 872 O O . THR A 1 119 ? 2.478 41.919 -21.778 1.00 86.81 119 THR A O 1
ATOM 875 N N . GLN A 1 120 ? 1.015 41.241 -20.220 1.00 86.75 120 GLN A N 1
ATOM 876 C CA . GLN A 1 120 ? -0.088 40.934 -21.113 1.00 86.75 120 GLN A CA 1
ATOM 877 C C . GLN A 1 120 ? -0.700 42.241 -21.624 1.00 86.75 120 GLN A C 1
ATOM 879 O O . GLN A 1 120 ? -1.296 42.986 -20.849 1.00 86.75 120 GLN A O 1
ATOM 884 N N . THR A 1 121 ? -0.592 42.518 -22.921 1.00 84.50 121 THR A N 1
ATOM 885 C CA . THR A 1 121 ? -1.149 43.725 -23.572 1.00 84.50 121 THR A CA 1
ATOM 886 C C . THR A 1 121 ? -2.306 43.423 -24.527 1.00 84.50 121 THR A C 1
ATOM 888 O O . THR A 1 121 ? -2.849 44.330 -25.153 1.00 84.50 121 THR A O 1
ATOM 891 N N . PHE A 1 122 ? -2.718 42.159 -24.618 1.00 84.75 122 PHE A N 1
ATOM 892 C CA . PHE A 1 122 ? -3.770 41.675 -25.510 1.00 84.75 122 PHE A CA 1
ATOM 893 C C . PHE A 1 122 ? -4.801 40.830 -24.752 1.00 84.75 122 PHE A C 1
ATOM 895 O O . PHE A 1 122 ? -4.552 40.394 -23.628 1.00 84.75 122 PHE A O 1
ATOM 902 N N . THR A 1 123 ? -5.983 40.659 -25.351 1.00 84.06 123 THR A N 1
ATOM 903 C CA . THR A 1 123 ? -7.090 39.863 -24.790 1.00 84.06 123 THR A CA 1
ATOM 904 C C . THR A 1 123 ? -6.957 38.409 -25.209 1.00 84.06 123 THR A C 1
ATOM 906 O O . THR A 1 123 ? -6.565 38.141 -26.340 1.00 84.06 123 THR A O 1
ATOM 909 N N . TRP A 1 124 ? -7.271 37.498 -24.294 1.00 83.00 124 TRP A N 1
ATOM 910 C CA . TRP A 1 124 ? -7.124 36.058 -24.479 1.00 83.00 124 TRP A CA 1
ATOM 911 C C . TRP A 1 124 ? -8.467 35.375 -24.308 1.00 83.00 124 TRP A C 1
ATOM 913 O O . TRP A 1 124 ? -9.240 35.785 -23.437 1.00 83.00 124 TRP A O 1
ATOM 923 N N . ASN A 1 125 ? -8.729 34.325 -25.074 1.00 86.50 125 ASN A N 1
ATOM 924 C CA . ASN A 1 125 ? -9.968 33.560 -24.989 1.00 86.50 125 ASN A CA 1
ATOM 925 C C . ASN A 1 125 ? -9.773 32.275 -24.175 1.00 86.50 125 ASN A C 1
ATOM 927 O O . ASN A 1 125 ? -8.687 31.705 -24.125 1.00 86.50 125 ASN A O 1
ATOM 931 N N . GLY A 1 126 ? -10.847 31.798 -23.540 1.00 86.62 126 GLY A N 1
ATOM 932 C CA . GLY A 1 126 ? -10.821 30.490 -22.883 1.00 86.62 126 GLY A CA 1
ATOM 933 C C . GLY A 1 126 ? -10.576 29.374 -23.903 1.00 86.62 126 GLY A C 1
ATOM 934 O O . GLY A 1 126 ? -11.160 29.394 -24.985 1.00 86.62 126 GLY A O 1
ATOM 935 N N . GLY A 1 127 ? -9.720 28.416 -23.552 1.00 85.12 127 GLY A N 1
ATOM 936 C CA . GLY A 1 127 ? -9.276 27.317 -24.412 1.00 85.12 127 GLY A CA 1
ATOM 937 C C . GLY A 1 127 ? -7.933 27.560 -25.110 1.00 85.12 127 GLY A C 1
ATOM 938 O O . GLY A 1 127 ? -7.345 26.605 -25.615 1.00 85.12 127 GLY A O 1
ATOM 939 N N . GLU A 1 128 ? -7.421 28.796 -25.111 1.00 92.56 128 GLU A N 1
ATOM 940 C CA . GLU A 1 128 ? -6.135 29.139 -25.731 1.00 92.56 128 GLU A CA 1
ATOM 941 C C . GLU A 1 128 ? -4.936 28.750 -24.847 1.00 92.56 128 GLU A C 1
ATOM 943 O O . GLU A 1 128 ? -5.015 28.707 -23.610 1.00 92.56 128 GLU A O 1
ATOM 948 N N . TYR A 1 129 ? -3.807 28.498 -25.508 1.00 92.81 129 TYR A N 1
ATOM 949 C CA . TYR A 1 129 ? -2.510 28.171 -24.927 1.00 92.81 129 TYR A CA 1
ATOM 950 C C . TYR A 1 129 ? -1.683 29.436 -24.725 1.00 92.81 129 TYR A C 1
ATOM 952 O O . TYR A 1 129 ? -1.467 30.206 -25.659 1.00 92.81 129 TYR A O 1
ATOM 960 N N . MET A 1 130 ? -1.245 29.632 -23.486 1.00 91.00 130 MET A N 1
ATOM 961 C CA . MET A 1 130 ? -0.575 30.816 -22.976 1.00 91.00 130 MET A CA 1
ATOM 962 C C . MET A 1 130 ? 0.910 30.610 -22.835 1.00 91.00 130 MET A C 1
ATOM 964 O O . MET A 1 130 ? 1.334 30.005 -21.857 1.00 91.00 130 MET A O 1
ATOM 968 N N . THR A 1 131 ? 1.672 31.146 -23.786 1.00 92.19 131 THR A N 1
ATOM 969 C CA . THR A 1 131 ? 3.119 30.964 -23.868 1.00 92.19 131 THR A CA 1
ATOM 970 C C . THR A 1 131 ? 3.856 32.203 -23.376 1.00 92.19 131 THR A C 1
ATOM 972 O O . THR A 1 131 ? 3.665 33.304 -23.902 1.00 92.19 131 THR A O 1
ATOM 975 N N . TRP A 1 132 ? 4.738 31.999 -22.398 1.00 91.56 132 TRP A N 1
ATOM 976 C CA . TRP A 1 132 ? 5.796 32.929 -22.018 1.00 91.56 132 TRP A CA 1
ATOM 977 C C . TRP A 1 132 ? 7.105 32.471 -22.623 1.00 91.56 132 TRP A C 1
ATOM 979 O O . TRP A 1 132 ? 7.626 31.428 -22.237 1.00 91.56 132 TRP A O 1
ATOM 989 N N . THR A 1 133 ? 7.662 33.272 -23.520 1.00 89.00 133 THR A N 1
ATOM 990 C CA . THR A 1 133 ? 9.012 33.053 -24.035 1.00 89.00 133 THR A CA 1
ATOM 991 C C . THR A 1 133 ? 9.979 33.846 -23.170 1.00 89.00 133 THR A C 1
ATOM 993 O O . THR A 1 133 ? 9.910 35.081 -23.138 1.00 89.00 133 THR A O 1
ATOM 996 N N . LEU A 1 134 ? 10.846 33.132 -22.449 1.00 81.75 134 LEU A N 1
ATOM 997 C CA . LEU A 1 134 ? 11.852 33.723 -21.573 1.00 81.75 134 LEU A CA 1
ATOM 998 C C . LEU A 1 134 ? 12.838 34.529 -22.419 1.00 81.75 134 LEU A C 1
ATOM 1000 O O . LEU A 1 134 ? 13.366 34.046 -23.422 1.00 81.75 134 LEU A O 1
ATOM 1004 N N . ALA A 1 135 ? 13.104 35.766 -22.011 1.00 72.12 135 ALA A N 1
ATOM 1005 C CA . ALA A 1 135 ? 14.120 36.612 -22.620 1.00 72.12 135 ALA A CA 1
ATOM 1006 C C . ALA A 1 135 ? 15.516 35.998 -22.469 1.00 72.12 135 ALA A C 1
ATOM 1008 O O . ALA A 1 135 ? 16.412 36.276 -23.263 1.00 72.12 135 ALA A O 1
ATOM 1009 N N . THR A 1 136 ? 15.734 35.181 -21.437 1.00 68.69 136 THR A N 1
ATOM 1010 C CA . THR A 1 136 ? 16.946 34.381 -21.260 1.00 68.69 136 THR A CA 1
ATOM 1011 C C . THR A 1 136 ? 16.574 32.930 -20.975 1.00 68.69 136 THR A C 1
ATOM 1013 O O . THR A 1 136 ? 16.000 32.663 -19.918 1.00 68.69 136 THR A O 1
ATOM 1016 N N . PRO A 1 137 ? 16.924 31.986 -21.868 1.00 73.00 137 PRO A N 1
ATOM 1017 C CA . PRO A 1 137 ? 16.748 30.569 -21.589 1.00 73.00 137 PRO A CA 1
ATOM 1018 C C . PRO A 1 137 ? 17.473 30.152 -20.303 1.00 73.00 137 PRO A C 1
ATOM 1020 O O . PRO A 1 137 ? 18.596 30.596 -20.049 1.00 73.00 137 PRO A O 1
ATOM 1023 N N . VAL A 1 138 ? 16.845 29.300 -19.494 1.00 74.62 138 VAL A N 1
ATOM 1024 C CA . VAL A 1 138 ? 17.342 28.925 -18.159 1.00 74.62 138 VAL A CA 1
ATOM 1025 C C . VAL A 1 138 ? 18.013 27.567 -18.215 1.00 74.62 138 VAL A C 1
ATOM 1027 O O . VAL A 1 138 ? 17.373 26.595 -18.599 1.00 74.62 138 VAL A O 1
ATOM 1030 N N . LEU A 1 139 ? 19.283 27.490 -17.813 1.00 73.19 139 LEU A N 1
ATOM 1031 C CA . LEU A 1 139 ? 20.000 26.221 -17.700 1.00 73.19 139 LEU A CA 1
ATOM 1032 C C . LEU A 1 139 ? 19.488 25.422 -16.496 1.00 73.19 139 LEU A C 1
ATOM 1034 O O . LEU A 1 139 ? 19.509 25.901 -15.363 1.00 73.19 139 LEU A O 1
ATOM 1038 N N . LEU A 1 140 ? 19.079 24.191 -16.756 1.00 76.12 140 LEU A N 1
ATOM 1039 C CA . LEU A 1 140 ? 18.574 23.221 -15.805 1.00 76.12 140 LEU A CA 1
ATOM 1040 C C . LEU A 1 140 ? 19.606 22.103 -15.659 1.00 76.12 140 LEU A C 1
ATOM 1042 O O . LEU A 1 140 ? 20.044 21.520 -16.651 1.00 76.12 140 LEU A O 1
ATOM 1046 N N . ALA A 1 141 ? 20.007 21.813 -14.423 1.00 68.25 141 ALA A N 1
ATOM 1047 C CA . ALA A 1 141 ? 20.905 20.699 -14.133 1.00 68.25 141 ALA A CA 1
ATOM 1048 C C . ALA A 1 141 ? 20.241 19.354 -14.474 1.00 68.25 141 ALA A C 1
ATOM 1050 O O . ALA A 1 141 ? 19.023 19.236 -14.333 1.00 68.25 141 ALA A O 1
ATOM 1051 N N . ALA A 1 142 ? 21.042 18.368 -14.888 1.00 65.25 142 ALA A N 1
ATOM 1052 C CA . ALA A 1 142 ? 20.619 16.979 -15.080 1.00 65.25 142 ALA A CA 1
ATOM 1053 C C . ALA A 1 142 ? 20.112 16.354 -13.768 1.00 65.25 142 ALA A C 1
ATOM 1055 O O . ALA A 1 142 ? 20.499 16.808 -12.685 1.00 65.25 142 ALA A O 1
ATOM 1056 N N . ASN A 1 143 ? 19.282 15.313 -13.860 1.00 75.56 143 ASN A N 1
ATOM 1057 C CA . ASN A 1 143 ? 18.796 14.510 -12.728 1.00 75.56 143 ASN A CA 1
ATOM 1058 C C . ASN A 1 143 ? 18.253 15.352 -11.559 1.00 75.56 143 ASN A C 1
ATOM 1060 O O . ASN A 1 143 ? 18.495 15.055 -10.388 1.00 75.56 143 ASN A O 1
ATOM 1064 N N . THR A 1 144 ? 17.575 16.461 -11.860 1.00 82.06 144 THR A N 1
ATOM 1065 C CA . THR A 1 144 ? 17.155 17.443 -10.853 1.00 82.06 144 THR A CA 1
ATOM 1066 C C . THR A 1 144 ? 15.674 17.766 -11.007 1.00 82.06 144 THR A C 1
ATOM 1068 O O . THR A 1 144 ? 15.192 18.046 -12.102 1.00 82.06 144 THR A O 1
ATOM 1071 N N . VAL A 1 145 ? 14.942 17.780 -9.891 1.00 90.56 145 VAL A N 1
ATOM 1072 C CA . VAL A 1 145 ? 13.545 18.234 -9.874 1.00 90.56 145 VAL A CA 1
ATOM 1073 C C . VAL A 1 145 ? 13.508 19.761 -9.905 1.00 90.56 145 VAL A C 1
ATOM 1075 O O . VAL A 1 145 ? 13.910 20.438 -8.950 1.00 90.56 145 VAL A O 1
ATOM 1078 N N . HIS A 1 146 ? 12.986 20.305 -11.000 1.00 92.06 146 HIS A N 1
ATOM 1079 C CA . HIS A 1 146 ? 12.757 21.736 -11.186 1.00 92.06 146 HIS A CA 1
ATOM 1080 C C . HIS A 1 146 ? 11.267 22.064 -11.086 1.00 92.06 146 HIS A C 1
ATOM 1082 O O . HIS A 1 146 ? 10.402 21.198 -11.203 1.00 92.06 146 HIS A O 1
ATOM 1088 N N . GLY A 1 147 ? 10.954 23.335 -10.863 1.00 91.44 147 GLY A N 1
ATOM 1089 C CA . GLY A 1 147 ? 9.605 23.881 -10.919 1.00 91.44 147 GLY A CA 1
ATOM 1090 C C . GLY A 1 147 ? 9.574 25.182 -11.708 1.00 91.44 147 GLY A C 1
ATOM 1091 O O . GLY A 1 147 ? 10.501 25.992 -11.619 1.00 91.44 147 GLY A O 1
ATOM 1092 N N . VAL A 1 148 ? 8.490 25.393 -12.457 1.00 91.69 148 VAL A N 1
ATOM 1093 C CA . VAL A 1 148 ? 8.145 26.713 -12.997 1.00 91.69 148 VAL A CA 1
ATOM 1094 C C . VAL A 1 148 ? 6.837 27.172 -12.391 1.00 91.69 148 VAL A C 1
ATOM 1096 O O . VAL A 1 148 ? 5.830 26.482 -12.544 1.00 91.69 148 VAL A O 1
ATOM 1099 N N . ASP A 1 149 ? 6.814 28.365 -11.797 1.00 88.88 149 ASP A N 1
ATOM 1100 C CA . ASP A 1 149 ? 5.571 29.025 -11.401 1.00 88.88 149 ASP A CA 1
ATOM 1101 C C . ASP A 1 149 ? 5.405 30.423 -11.993 1.00 88.88 149 ASP A C 1
ATOM 1103 O O . ASP A 1 149 ? 6.362 31.085 -12.400 1.00 88.88 149 ASP A O 1
ATOM 1107 N N . ILE A 1 150 ? 4.141 30.844 -12.083 1.00 86.81 150 ILE A N 1
ATOM 1108 C CA . ILE A 1 150 ? 3.755 32.141 -12.630 1.00 86.81 150 ILE A CA 1
ATOM 1109 C C . ILE A 1 150 ? 2.821 32.844 -11.650 1.00 86.81 150 ILE A C 1
ATOM 1111 O O . ILE A 1 150 ? 1.825 32.275 -11.189 1.00 86.81 150 ILE A O 1
ATOM 1115 N N . GLY A 1 151 ? 3.144 34.099 -11.348 1.00 82.25 151 GLY A N 1
ATOM 1116 C CA . GLY A 1 151 ? 2.374 34.971 -10.472 1.00 82.25 151 GLY A CA 1
ATOM 1117 C C . GLY A 1 151 ? 2.022 36.315 -11.092 1.00 82.25 151 GLY A C 1
ATOM 1118 O O . GLY A 1 151 ? 2.632 36.709 -12.075 1.00 82.25 151 GLY A O 1
ATOM 1119 N N . MET A 1 152 ? 1.049 37.042 -10.539 1.00 81.62 152 MET A N 1
ATOM 1120 C CA . MET A 1 152 ? 0.684 38.387 -11.014 1.00 81.62 152 MET A CA 1
ATOM 1121 C C . MET A 1 152 ? 1.260 39.460 -10.084 1.00 81.62 152 MET A C 1
ATOM 1123 O O . MET A 1 152 ? 1.113 39.370 -8.870 1.00 81.62 152 MET A O 1
ATOM 1127 N N . THR A 1 153 ? 1.891 40.494 -10.641 1.00 78.69 153 THR A N 1
ATOM 1128 C CA . THR A 1 153 ? 2.573 41.555 -9.876 1.00 78.69 153 THR A CA 1
ATOM 1129 C C . THR A 1 153 ? 1.914 42.925 -9.999 1.00 78.69 153 THR A C 1
ATOM 1131 O O . THR A 1 153 ? 2.011 43.730 -9.077 1.00 78.69 153 THR A O 1
ATOM 1134 N N . SER A 1 154 ? 1.230 43.220 -11.109 1.00 79.62 154 SER A N 1
ATOM 1135 C CA . SER A 1 154 ? 0.459 44.463 -11.268 1.00 79.62 154 SER A CA 1
ATOM 1136 C C . SER A 1 154 ? -0.655 44.335 -12.304 1.00 79.62 154 SER A C 1
ATOM 1138 O O . SER A 1 154 ? -0.608 43.484 -13.190 1.00 79.62 154 SER A O 1
ATOM 1140 N N . SER A 1 155 ? -1.666 45.201 -12.219 1.00 80.25 155 SER A N 1
ATOM 1141 C CA . SER A 1 155 ? -2.680 45.368 -13.263 1.00 80.25 155 SER A CA 1
ATOM 1142 C C . SER A 1 155 ? -3.171 46.812 -13.303 1.00 80.25 155 SER A C 1
ATOM 1144 O O . SER A 1 155 ? -3.238 47.470 -12.267 1.00 80.25 155 SER A O 1
ATOM 1146 N N . SER A 1 156 ? -3.539 47.302 -14.489 1.00 74.12 156 SER A N 1
ATOM 1147 C CA . SER A 1 156 ? -4.262 48.576 -14.632 1.00 74.12 156 SER A CA 1
ATOM 1148 C C . SER A 1 156 ? -5.788 48.409 -14.563 1.00 74.12 156 SER A C 1
ATOM 1150 O O . SER A 1 156 ? -6.516 49.398 -14.564 1.00 74.12 156 SER A O 1
ATOM 1152 N N . SER A 1 157 ? -6.274 47.164 -14.534 1.00 69.44 157 SER A N 1
ATOM 1153 C CA . SER A 1 157 ? -7.672 46.797 -14.276 1.00 69.44 157 SER A CA 1
ATOM 1154 C C . SER A 1 157 ? -7.862 46.465 -12.790 1.00 69.44 157 SER A C 1
ATOM 1156 O O . SER A 1 157 ? -6.881 46.235 -12.081 1.00 69.44 157 SER A O 1
ATOM 1158 N N . ALA A 1 158 ? -9.106 46.428 -12.295 1.00 70.75 158 ALA A N 1
ATOM 1159 C CA . ALA A 1 158 ? -9.370 46.004 -10.918 1.00 70.75 158 ALA A CA 1
ATOM 1160 C C . ALA A 1 158 ? -8.712 44.637 -10.649 1.00 70.75 158 ALA A C 1
ATOM 1162 O O . ALA A 1 158 ? -8.886 43.708 -11.439 1.00 70.75 158 ALA A O 1
ATOM 1163 N N . TRP A 1 159 ? -7.975 44.517 -9.537 1.00 65.38 159 TRP A N 1
ATOM 1164 C CA . TRP A 1 159 ? -7.065 43.398 -9.244 1.00 65.38 159 TRP A CA 1
ATOM 1165 C C . TRP A 1 159 ? -7.668 41.997 -9.435 1.00 65.38 159 TRP A C 1
ATOM 1167 O O . TRP A 1 159 ? -6.944 41.078 -9.791 1.00 65.38 159 TRP A O 1
ATOM 1177 N N . GLN A 1 160 ? -8.980 41.833 -9.257 1.00 64.88 160 GLN A N 1
ATOM 1178 C CA . GLN A 1 160 ? -9.681 40.548 -9.368 1.00 64.88 160 GLN A CA 1
ATOM 1179 C C . GLN A 1 160 ? -10.316 40.282 -10.745 1.00 64.88 160 GLN A C 1
ATOM 1181 O O . GLN A 1 160 ? -10.703 39.151 -11.035 1.00 64.88 160 GLN A O 1
ATOM 1186 N N . THR A 1 161 ? -10.465 41.300 -11.598 1.00 71.94 161 THR A N 1
ATOM 1187 C CA . THR A 1 161 ? -11.190 41.175 -12.874 1.00 71.94 161 THR A CA 1
ATOM 1188 C C . THR A 1 161 ? -10.262 40.669 -13.974 1.00 71.94 161 THR A C 1
ATOM 1190 O O . THR A 1 161 ? -9.157 41.185 -14.139 1.00 71.94 161 THR A O 1
ATOM 1193 N N . GLY A 1 162 ? -10.701 39.663 -14.736 1.00 74.50 162 GLY A N 1
ATOM 1194 C CA . GLY A 1 162 ? -9.981 39.171 -15.915 1.00 74.50 162 GLY A CA 1
ATOM 1195 C C . GLY A 1 162 ? -8.733 38.328 -15.629 1.00 74.50 162 GLY A C 1
ATOM 1196 O O . GLY A 1 162 ? -7.862 38.268 -16.492 1.00 74.50 162 GLY A O 1
ATOM 1197 N N . ILE A 1 163 ? -8.605 37.733 -14.433 1.00 80.94 163 ILE A N 1
ATOM 1198 C CA . ILE A 1 163 ? -7.594 36.696 -14.148 1.00 80.94 163 ILE A CA 1
ATOM 1199 C C . ILE A 1 163 ? -8.107 35.364 -14.717 1.00 80.94 163 ILE A C 1
ATOM 1201 O O . ILE A 1 163 ? -9.215 34.963 -14.348 1.00 80.94 163 ILE A O 1
ATOM 1205 N N . PRO A 1 164 ? -7.338 34.671 -15.574 1.00 84.75 164 PRO A N 1
ATOM 1206 C CA . PRO A 1 164 ? -7.780 33.414 -16.151 1.00 84.75 164 PRO A CA 1
ATOM 1207 C C . PRO A 1 164 ? -7.762 32.272 -15.135 1.00 84.75 164 PRO A C 1
ATOM 1209 O O . PRO A 1 164 ? -7.042 32.284 -14.134 1.00 84.75 164 PRO A O 1
ATOM 1212 N N . TYR A 1 165 ? -8.538 31.244 -15.433 1.00 89.94 165 TYR A N 1
ATOM 1213 C CA . TYR A 1 165 ? -8.373 29.923 -14.853 1.00 89.94 165 TYR A CA 1
ATOM 1214 C C . TYR A 1 165 ? -7.483 29.080 -15.772 1.00 89.94 165 TYR A C 1
ATOM 1216 O O . TYR A 1 165 ? -7.532 29.203 -16.994 1.00 89.94 165 TYR A O 1
ATOM 1224 N N . LEU A 1 166 ? -6.652 28.246 -15.164 1.00 91.25 166 LEU A N 1
ATOM 1225 C CA . LEU A 1 166 ? -5.812 27.234 -15.787 1.00 91.25 166 LEU A CA 1
ATOM 1226 C C . LEU A 1 166 ? -6.602 25.944 -15.940 1.00 91.25 166 LEU A C 1
ATOM 1228 O O . LEU A 1 166 ? -7.247 25.526 -14.979 1.00 91.25 166 LEU A O 1
ATOM 1232 N N . ASN A 1 167 ? -6.513 25.288 -17.093 1.00 93.62 167 ASN A N 1
ATOM 1233 C CA . ASN A 1 167 ? -7.016 23.926 -17.218 1.00 93.62 167 ASN A CA 1
ATOM 1234 C C . ASN A 1 167 ? -6.129 22.968 -16.421 1.00 93.62 167 ASN A C 1
ATOM 1236 O O . ASN A 1 167 ? -4.896 23.026 -16.485 1.00 93.62 167 ASN A O 1
ATOM 1240 N N . VAL A 1 168 ? -6.780 22.075 -15.682 1.00 93.62 168 VAL A N 1
ATOM 1241 C CA . VAL A 1 168 ? -6.141 20.921 -15.057 1.00 93.62 168 VAL A CA 1
ATOM 1242 C C . VAL A 1 168 ? -6.695 19.639 -15.660 1.00 93.62 168 VAL A C 1
ATOM 1244 O O . VAL A 1 168 ? -7.837 19.591 -16.121 1.00 93.62 168 VAL A O 1
ATOM 1247 N N . THR A 1 169 ? -5.864 18.613 -15.659 1.00 90.19 169 THR A N 1
ATOM 1248 C CA . THR A 1 169 ? -6.170 17.255 -16.110 1.00 90.19 169 THR A CA 1
ATOM 1249 C C . THR A 1 169 ? -5.989 16.286 -14.936 1.00 90.19 169 THR A C 1
ATOM 1251 O O . THR A 1 169 ? -5.523 16.677 -13.863 1.00 90.19 169 THR A O 1
ATOM 1254 N N . ALA A 1 170 ? -6.401 15.026 -15.092 1.00 85.12 170 ALA A N 1
ATOM 1255 C CA . ALA A 1 170 ? -6.010 13.965 -14.161 1.00 85.12 170 ALA A CA 1
ATOM 1256 C C . ALA A 1 170 ? -4.475 13.918 -14.024 1.00 85.12 170 ALA A C 1
ATOM 1258 O O . ALA A 1 170 ? -3.771 14.391 -14.915 1.00 85.12 170 ALA A O 1
ATOM 1259 N N . ASN A 1 171 ? -3.959 13.389 -12.910 1.00 81.38 171 ASN A N 1
ATOM 1260 C CA . ASN A 1 171 ? -2.516 13.212 -12.728 1.00 81.38 171 ASN A CA 1
ATOM 1261 C C . ASN A 1 171 ? -1.990 12.232 -13.790 1.00 81.38 171 ASN A C 1
ATOM 1263 O O . ASN A 1 171 ? -2.186 11.024 -13.670 1.00 81.38 171 ASN A O 1
ATOM 1267 N N . ALA A 1 172 ? -1.433 12.775 -14.864 1.00 76.19 172 ALA A N 1
ATOM 1268 C CA . ALA A 1 172 ? -1.144 12.075 -16.114 1.00 76.19 172 ALA A CA 1
ATOM 1269 C C . ALA A 1 172 ? 0.290 12.333 -16.591 1.00 76.19 172 ALA A C 1
ATOM 1271 O O . ALA A 1 172 ? 0.757 11.652 -17.499 1.00 76.19 172 ALA A O 1
ATOM 1272 N N . TYR A 1 173 ? 0.991 13.300 -15.990 1.00 82.31 173 TYR A N 1
ATOM 1273 C CA . TYR A 1 173 ? 2.394 13.575 -16.252 1.00 82.31 173 TYR A CA 1
ATOM 1274 C C . TYR A 1 173 ? 3.262 12.958 -15.151 1.00 82.31 173 TYR A C 1
ATOM 1276 O O . TYR A 1 173 ? 3.359 13.472 -14.035 1.00 82.31 173 TYR A O 1
ATOM 1284 N N . ALA A 1 174 ? 3.898 11.830 -15.473 1.00 72.81 174 ALA A N 1
ATOM 1285 C CA . ALA A 1 174 ? 4.816 11.148 -14.570 1.00 72.81 174 ALA A CA 1
ATOM 1286 C C . ALA A 1 174 ? 6.012 12.053 -14.210 1.00 72.81 174 ALA A C 1
ATOM 1288 O O . ALA A 1 174 ? 6.585 12.719 -15.068 1.00 72.81 174 ALA A O 1
ATOM 1289 N N . GLY A 1 175 ? 6.389 12.090 -12.928 1.00 70.69 175 GLY A N 1
ATOM 1290 C CA . GLY A 1 175 ? 7.549 12.856 -12.448 1.00 70.69 175 GLY A CA 1
ATOM 1291 C C . GLY A 1 175 ? 7.301 14.349 -12.184 1.00 70.69 175 GLY A C 1
ATOM 1292 O O . GLY A 1 175 ? 8.224 15.057 -11.773 1.00 70.69 175 GLY A O 1
ATOM 1293 N N . GLY A 1 176 ? 6.071 14.839 -12.361 1.00 83.19 176 GLY A N 1
ATOM 1294 C CA . GLY A 1 176 ? 5.683 16.204 -12.015 1.00 83.19 176 GLY A CA 1
ATOM 1295 C C . GLY A 1 176 ? 4.571 16.279 -10.976 1.00 83.19 176 GLY A C 1
ATOM 1296 O O . GLY A 1 176 ? 3.798 15.352 -10.778 1.00 83.19 176 GLY A O 1
ATOM 1297 N N . VAL A 1 177 ? 4.501 17.409 -10.280 1.00 88.25 177 VAL A N 1
ATOM 1298 C CA . VAL A 1 177 ? 3.449 17.729 -9.318 1.00 88.25 177 VAL A CA 1
ATOM 1299 C C . VAL A 1 177 ? 3.086 19.190 -9.511 1.00 88.25 177 VAL A C 1
ATOM 1301 O O . VAL A 1 177 ? 3.942 20.078 -9.401 1.00 88.25 177 VAL A O 1
ATOM 1304 N N . ARG A 1 178 ? 1.811 19.488 -9.776 1.00 91.25 178 ARG A N 1
ATOM 1305 C CA . ARG A 1 178 ? 1.374 20.886 -9.752 1.00 91.25 178 ARG A CA 1
ATOM 1306 C C . ARG A 1 178 ? 1.401 21.399 -8.320 1.00 91.25 178 ARG A C 1
ATOM 1308 O O . ARG A 1 178 ? 1.072 20.697 -7.371 1.00 91.25 178 ARG A O 1
ATOM 1315 N N . TYR A 1 179 ? 1.718 22.665 -8.153 1.00 88.31 179 TYR A N 1
ATOM 1316 C CA . TYR A 1 179 ? 1.787 23.303 -6.857 1.00 88.31 179 TYR A CA 1
ATOM 1317 C C . TYR A 1 179 ? 1.273 24.736 -6.900 1.00 88.31 179 TYR A C 1
ATOM 1319 O O . TYR A 1 179 ? 1.054 25.342 -7.962 1.00 88.31 179 TYR A O 1
ATOM 1327 N N . SER A 1 180 ? 1.083 25.282 -5.706 1.00 84.62 180 SER A N 1
ATOM 1328 C CA . SER A 1 180 ? 1.043 26.718 -5.479 1.00 84.62 180 SER A CA 1
ATOM 1329 C C . SER A 1 180 ? 2.098 27.130 -4.462 1.00 84.62 180 SER A C 1
ATOM 1331 O O . SER A 1 180 ? 2.224 26.489 -3.419 1.00 84.62 180 SER A O 1
ATOM 1333 N N . SER A 1 181 ? 2.859 28.181 -4.751 1.00 71.81 181 SER A N 1
ATOM 1334 C CA . SER A 1 181 ? 3.955 28.633 -3.891 1.00 71.81 181 SER A CA 1
ATOM 1335 C C . SER A 1 181 ? 3.551 29.813 -3.008 1.00 71.81 181 SER A C 1
ATOM 1337 O O . SER A 1 181 ? 3.142 30.855 -3.531 1.00 71.81 181 SER A O 1
ATOM 1339 N N . GLY A 1 182 ? 3.760 29.663 -1.697 1.00 63.78 182 GLY A N 1
ATOM 1340 C CA . GLY A 1 182 ? 3.558 30.703 -0.688 1.00 63.78 182 GLY A CA 1
ATOM 1341 C C . GLY A 1 182 ? 2.104 30.874 -0.230 1.00 63.78 182 GLY A C 1
ATOM 1342 O O . GLY A 1 182 ? 1.159 30.609 -0.966 1.00 63.78 182 GLY A O 1
ATOM 1343 N N . THR A 1 183 ? 1.931 31.342 1.011 1.00 52.62 183 THR A N 1
ATOM 1344 C CA . THR A 1 183 ? 0.638 31.756 1.600 1.00 52.62 183 THR A CA 1
ATOM 1345 C C . THR A 1 183 ? 0.461 33.280 1.647 1.00 52.62 183 THR A C 1
ATOM 1347 O O . THR A 1 183 ? -0.604 33.757 2.030 1.00 52.62 183 THR A O 1
ATOM 1350 N N . SER A 1 184 ? 1.500 34.041 1.280 1.00 52.12 184 SER A N 1
ATOM 1351 C CA . SER A 1 184 ? 1.533 35.509 1.296 1.00 52.12 184 SER A CA 1
ATOM 1352 C C . SER A 1 184 ? 2.538 36.056 0.261 1.00 52.12 184 SER A C 1
ATOM 1354 O O . SER A 1 184 ? 3.570 36.625 0.619 1.00 52.12 184 SER A O 1
ATOM 1356 N N . GLY A 1 185 ? 2.253 35.842 -1.027 1.00 56.69 185 GLY A N 1
ATOM 1357 C CA . GLY A 1 185 ? 3.049 36.294 -2.175 1.00 56.69 185 GLY A CA 1
ATOM 1358 C C . GLY A 1 185 ? 3.956 35.215 -2.782 1.00 56.69 185 GLY A C 1
ATOM 1359 O O . GLY A 1 185 ? 3.823 34.030 -2.483 1.00 56.69 185 GLY A O 1
ATOM 1360 N N . MET A 1 186 ? 4.901 35.641 -3.636 1.00 60.16 186 MET A N 1
ATOM 1361 C CA . MET A 1 186 ? 5.927 34.812 -4.303 1.00 60.16 186 MET A CA 1
ATOM 1362 C C . MET A 1 186 ? 6.941 34.186 -3.313 1.00 60.16 186 MET A C 1
ATOM 1364 O O . MET A 1 186 ? 8.131 34.504 -3.333 1.00 60.16 186 MET A O 1
ATOM 1368 N N . GLY A 1 187 ? 6.488 33.321 -2.407 1.00 59.34 187 GLY A N 1
ATOM 1369 C CA . GLY A 1 187 ? 7.344 32.654 -1.420 1.00 59.34 187 GLY A CA 1
ATOM 1370 C C . GLY A 1 187 ? 8.308 31.639 -2.047 1.00 59.34 187 GLY A C 1
ATOM 1371 O O . GLY A 1 187 ? 8.023 31.077 -3.105 1.00 59.34 187 GLY A O 1
ATOM 1372 N N . THR A 1 188 ? 9.444 31.407 -1.382 1.00 60.41 188 THR A N 1
ATOM 1373 C CA . THR A 1 188 ? 10.454 30.370 -1.694 1.00 60.41 188 THR A CA 1
ATOM 1374 C C . THR A 1 188 ? 10.337 29.134 -0.781 1.00 60.41 188 THR A C 1
ATOM 1376 O O . THR A 1 188 ? 11.104 28.183 -0.891 1.00 60.41 188 THR A O 1
ATOM 1379 N N . SER A 1 189 ? 9.358 29.116 0.126 1.00 61.47 189 SER A N 1
ATOM 1380 C CA . SER A 1 189 ? 9.056 28.009 1.042 1.00 61.47 189 SER A CA 1
ATOM 1381 C C . SER A 1 189 ? 7.542 27.855 1.233 1.00 61.47 189 SER A C 1
ATOM 1383 O O . SER A 1 189 ? 6.773 28.758 0.889 1.00 61.47 189 SER A O 1
ATOM 1385 N N . ASN A 1 190 ? 7.109 26.711 1.774 1.00 69.25 190 ASN A N 1
ATOM 1386 C CA . ASN A 1 190 ? 5.700 26.344 1.984 1.00 69.25 190 ASN A CA 1
ATOM 1387 C C . ASN A 1 190 ? 4.901 26.152 0.680 1.00 69.25 190 ASN A C 1
ATOM 1389 O O . ASN A 1 190 ? 3.800 26.687 0.524 1.00 69.25 190 ASN A O 1
ATOM 1393 N N . LEU A 1 191 ? 5.449 25.386 -0.268 1.00 77.81 191 LEU A N 1
ATOM 1394 C CA . LEU A 1 191 ? 4.691 24.935 -1.437 1.00 77.81 191 LEU A CA 1
ATOM 1395 C C . LEU A 1 191 ? 3.501 24.063 -1.010 1.00 77.81 191 LEU A C 1
ATOM 1397 O O . LEU A 1 191 ? 3.658 23.093 -0.271 1.00 77.81 191 LEU A O 1
ATOM 1401 N N . THR A 1 192 ? 2.314 24.380 -1.518 1.00 85.56 192 THR A N 1
ATOM 1402 C CA . THR A 1 192 ? 1.156 23.480 -1.469 1.00 85.56 192 THR A CA 1
ATOM 1403 C C . THR A 1 192 ? 1.183 22.626 -2.726 1.00 85.56 192 THR A C 1
ATOM 1405 O O . THR A 1 192 ? 0.793 23.085 -3.801 1.00 85.56 192 THR A O 1
ATOM 1408 N N . LEU A 1 193 ? 1.712 21.413 -2.595 1.00 84.69 193 LEU A N 1
ATOM 1409 C CA . LEU A 1 193 ? 1.767 20.424 -3.667 1.00 84.69 193 LEU A CA 1
ATOM 1410 C C . LEU A 1 193 ? 0.384 19.784 -3.855 1.00 84.69 193 LEU A C 1
ATOM 1412 O O . LEU A 1 193 ? -0.298 19.472 -2.879 1.00 84.69 193 LEU A O 1
ATOM 1416 N N . VAL A 1 194 ? -0.037 19.595 -5.102 1.00 87.50 194 VAL A N 1
ATOM 1417 C CA . VAL A 1 194 ? -1.327 19.007 -5.471 1.00 87.50 194 VAL A CA 1
ATOM 1418 C C . VAL A 1 194 ? -1.071 17.833 -6.410 1.00 87.50 194 VAL A C 1
ATOM 1420 O O . VAL A 1 194 ? -0.900 18.005 -7.609 1.00 87.50 194 VAL A O 1
ATOM 1423 N N . THR A 1 195 ? -1.050 16.628 -5.848 1.00 83.31 195 THR A N 1
ATOM 1424 C CA . THR A 1 195 ? -0.683 15.382 -6.545 1.00 83.31 195 THR A CA 1
ATOM 1425 C C . THR A 1 195 ? -1.856 14.695 -7.252 1.00 83.31 195 THR A C 1
ATOM 1427 O O . THR A 1 195 ? -1.692 13.654 -7.873 1.00 83.31 195 THR A O 1
ATOM 1430 N N . THR A 1 196 ? -3.066 15.249 -7.154 1.00 83.81 196 THR A N 1
ATOM 1431 C CA . THR A 1 196 ? -4.301 14.645 -7.685 1.00 83.81 196 THR A CA 1
ATOM 1432 C C . THR A 1 196 ? -4.622 15.043 -9.125 1.00 83.81 196 THR A C 1
ATOM 1434 O O . THR A 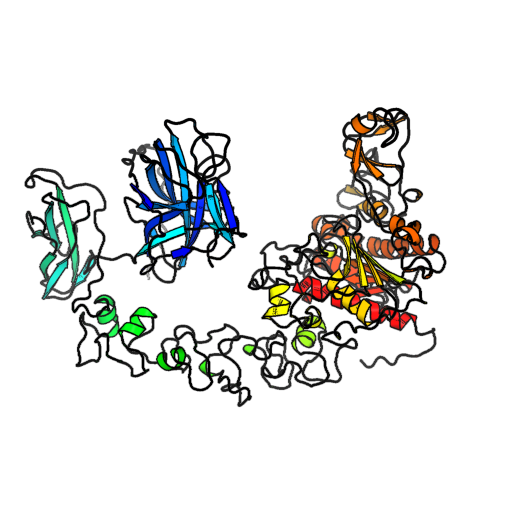1 196 ? -5.597 14.565 -9.700 1.00 83.81 196 THR A O 1
ATOM 1437 N N . SER A 1 197 ? -3.854 15.962 -9.704 1.00 90.62 197 SER A N 1
ATOM 1438 C CA . SER A 1 197 ? -4.140 16.555 -11.013 1.00 90.62 197 SER A CA 1
ATOM 1439 C C . SER A 1 197 ? -2.941 17.367 -11.475 1.00 90.62 197 SER A C 1
ATOM 1441 O O . SER A 1 197 ? -2.368 18.087 -10.654 1.00 90.62 197 SER A O 1
ATOM 1443 N N . ASP A 1 198 ? -2.659 17.350 -12.768 1.00 90.56 198 ASP A N 1
ATOM 1444 C CA . ASP A 1 198 ? -1.645 18.204 -13.381 1.00 90.56 198 ASP A CA 1
ATOM 1445 C C . ASP A 1 198 ? -2.267 19.416 -14.051 1.00 90.56 198 ASP A C 1
ATOM 1447 O O . ASP A 1 198 ? -3.469 19.459 -14.326 1.00 90.56 198 ASP A O 1
ATOM 1451 N N . ARG A 1 199 ? -1.443 20.418 -14.353 1.00 92.06 199 ARG A N 1
ATOM 1452 C CA . ARG A 1 199 ? -1.850 21.430 -15.331 1.00 92.06 199 ARG A CA 1
ATOM 1453 C C . ARG A 1 199 ? -1.693 20.885 -16.741 1.00 92.06 199 ARG A C 1
ATOM 1455 O O . ARG A 1 199 ? -0.853 20.032 -16.991 1.00 92.06 199 ARG A O 1
ATOM 1462 N N . ILE A 1 200 ? -2.467 21.430 -17.669 1.00 93.50 200 ILE A N 1
ATOM 1463 C CA . ILE A 1 200 ? -2.158 21.272 -19.090 1.00 93.50 200 ILE A CA 1
ATOM 1464 C C . ILE A 1 200 ? -1.051 22.267 -19.421 1.00 93.50 200 ILE A C 1
ATOM 1466 O O . ILE A 1 200 ? -1.278 23.481 -19.354 1.00 93.50 200 ILE A O 1
ATOM 1470 N N . PHE A 1 201 ? 0.144 21.761 -19.718 1.00 93.81 201 PHE A N 1
ATOM 1471 C CA . PHE A 1 201 ? 1.341 22.577 -19.904 1.00 93.81 201 PHE A CA 1
ATOM 1472 C C . PHE A 1 201 ? 2.236 22.063 -21.032 1.00 93.81 201 PHE A C 1
ATOM 1474 O O . PHE A 1 201 ? 2.124 20.916 -21.459 1.00 93.81 201 PHE A O 1
ATOM 1481 N N . HIS A 1 202 ? 3.140 22.927 -21.485 1.00 94.00 202 HIS A N 1
ATOM 1482 C CA . HIS A 1 202 ? 4.265 22.587 -22.353 1.00 94.00 202 HIS A CA 1
ATOM 1483 C C . HIS A 1 202 ? 5.489 23.418 -21.969 1.00 94.00 202 HIS A C 1
ATOM 1485 O O . HIS A 1 202 ? 5.369 24.608 -21.672 1.00 94.00 202 HIS A O 1
ATOM 1491 N N . LEU A 1 203 ? 6.645 22.769 -21.912 1.00 93.31 203 LEU A N 1
ATOM 1492 C CA . LEU A 1 203 ? 7.953 23.357 -21.666 1.00 93.31 203 LEU A CA 1
ATOM 1493 C C . LEU A 1 203 ? 8.770 23.192 -22.948 1.00 93.31 203 LEU A C 1
ATOM 1495 O O . LEU A 1 203 ? 9.086 22.063 -23.316 1.00 93.31 203 LEU A O 1
ATOM 1499 N N . ASP A 1 204 ? 9.101 24.311 -23.596 1.00 87.00 204 ASP A N 1
ATOM 1500 C CA . ASP A 1 204 ? 10.021 24.354 -24.741 1.00 87.00 204 ASP A CA 1
ATOM 1501 C C . ASP A 1 204 ? 11.446 24.200 -24.200 1.00 87.00 204 ASP A C 1
ATOM 1503 O O . ASP A 1 204 ? 11.965 25.115 -23.539 1.00 87.00 204 ASP A O 1
ATOM 1507 N N . LEU A 1 205 ? 12.029 23.023 -24.414 1.00 78.56 205 LEU A N 1
ATOM 1508 C CA . LEU A 1 205 ? 13.305 22.597 -23.849 1.00 78.56 205 LEU A CA 1
ATOM 1509 C C . LEU A 1 205 ? 14.281 22.226 -24.964 1.00 78.56 205 LEU A C 1
ATOM 1511 O O . LEU A 1 205 ? 13.934 21.610 -25.965 1.00 78.56 205 LEU A O 1
ATOM 1515 N N . GLU A 1 206 ? 15.547 22.566 -24.762 1.00 65.12 206 GLU A N 1
ATOM 1516 C CA . GLU A 1 206 ? 16.631 22.181 -25.666 1.00 65.12 206 GLU A CA 1
ATOM 1517 C C . GLU A 1 206 ? 17.871 21.775 -24.874 1.00 65.12 206 GLU A C 1
ATOM 1519 O O . GLU A 1 206 ? 18.092 22.274 -23.774 1.00 65.12 206 GLU A O 1
ATOM 1524 N N . HIS A 1 207 ? 18.736 20.925 -25.416 1.00 53.53 207 HIS A N 1
ATOM 1525 C CA . HIS A 1 207 ? 20.033 20.684 -24.783 1.00 53.53 207 HIS A CA 1
ATOM 1526 C C . HIS A 1 207 ? 20.892 21.971 -24.791 1.00 53.53 207 HIS A C 1
ATOM 1528 O O . HIS A 1 207 ? 20.859 22.743 -25.755 1.00 53.53 207 HIS A O 1
ATOM 1534 N N . PRO A 1 208 ? 21.647 22.273 -23.716 1.00 42.41 208 PRO A N 1
ATOM 1535 C CA . PRO A 1 208 ? 22.557 23.399 -23.671 1.00 42.41 208 PRO A CA 1
ATOM 1536 C C . PRO A 1 208 ? 23.731 23.131 -24.595 1.00 42.41 208 PRO A C 1
ATOM 1538 O O . PRO A 1 208 ? 24.443 22.147 -24.452 1.00 42.41 208 PRO A O 1
ATOM 1541 N N . LEU A 1 209 ? 23.981 24.069 -25.489 1.00 41.19 209 LEU A N 1
ATOM 1542 C CA . LEU A 1 209 ? 25.074 23.956 -26.442 1.00 41.19 209 LEU A CA 1
ATOM 1543 C C . LEU A 1 209 ? 26.315 24.728 -25.889 1.00 41.19 209 LEU A C 1
ATOM 1545 O O . LEU A 1 209 ? 26.146 25.535 -24.961 1.00 41.19 209 LEU A O 1
ATOM 1549 N N . ARG A 1 210 ? 27.546 24.462 -26.371 1.00 40.91 210 ARG A N 1
ATOM 1550 C CA . ARG A 1 210 ? 28.841 24.968 -25.821 1.00 40.91 210 ARG A CA 1
ATOM 1551 C C . ARG A 1 210 ? 29.796 25.525 -26.905 1.00 40.91 210 ARG A C 1
ATOM 1553 O O . ARG A 1 210 ? 29.620 25.164 -28.067 1.00 40.91 210 ARG A O 1
ATOM 1560 N N . PRO A 1 211 ? 30.780 26.409 -26.589 1.00 40.91 211 PRO A N 1
ATOM 1561 C CA . PRO A 1 211 ? 31.752 26.872 -27.580 1.00 40.91 211 PRO A CA 1
ATOM 1562 C C . PRO A 1 211 ? 32.643 25.706 -27.985 1.00 40.91 211 PRO A C 1
ATOM 1564 O O . PRO A 1 211 ? 33.062 24.960 -27.105 1.00 40.91 211 PRO A O 1
ATOM 1567 N N . SER A 1 212 ? 32.961 25.580 -29.274 1.00 41.16 212 SER A N 1
ATOM 1568 C CA . SER A 1 212 ? 33.915 24.573 -29.738 1.00 41.16 212 SER A CA 1
ATOM 1569 C C . SER A 1 212 ? 35.121 25.232 -30.424 1.00 41.16 212 SER A C 1
ATOM 1571 O O . SER A 1 212 ? 34.934 25.972 -31.399 1.00 41.16 212 SER A O 1
ATOM 1573 N N . PRO A 1 213 ? 36.345 25.000 -29.915 1.00 48.94 213 PRO A N 1
ATOM 1574 C CA . PRO A 1 213 ? 36.625 24.386 -28.613 1.00 48.94 213 PRO A CA 1
ATOM 1575 C C . PRO A 1 213 ? 36.225 25.328 -27.453 1.00 48.94 213 PRO A C 1
ATOM 1577 O O . PRO A 1 213 ? 36.154 26.546 -27.633 1.00 48.94 213 PRO A O 1
ATOM 1580 N N . GLU A 1 214 ? 35.964 24.784 -26.260 1.00 52.78 214 GLU A N 1
ATOM 1581 C CA . GLU A 1 214 ? 35.576 25.589 -25.088 1.00 52.78 214 GLU A CA 1
ATOM 1582 C C . GLU A 1 214 ? 36.657 26.636 -24.743 1.00 52.78 214 GLU A C 1
ATOM 1584 O O . GLU A 1 214 ? 37.847 26.426 -24.987 1.00 52.78 214 GLU A O 1
ATOM 1589 N N . ASP A 1 215 ? 36.277 27.793 -24.189 1.00 59.38 215 ASP A N 1
ATOM 1590 C CA . ASP A 1 215 ? 37.274 28.742 -23.672 1.00 59.38 215 ASP A CA 1
ATOM 1591 C C . ASP A 1 215 ? 38.079 28.073 -22.546 1.00 59.38 215 ASP A C 1
ATOM 1593 O O . ASP A 1 215 ? 37.512 27.598 -21.562 1.00 59.38 215 ASP A O 1
ATOM 1597 N N . GLY A 1 216 ? 39.402 28.003 -22.707 1.00 56.97 216 GLY A N 1
ATOM 1598 C CA . GLY A 1 216 ? 40.268 27.224 -21.826 1.00 56.97 216 GLY A CA 1
ATOM 1599 C C . GLY A 1 216 ? 40.379 25.745 -22.201 1.00 56.97 216 GLY A C 1
ATOM 1600 O O . GLY A 1 216 ? 40.842 24.952 -21.381 1.00 56.97 216 GLY A O 1
ATOM 1601 N N . ALA A 1 217 ? 39.998 25.353 -23.418 1.00 52.78 217 ALA A N 1
ATOM 1602 C CA . ALA A 1 217 ? 40.233 24.012 -23.941 1.00 52.78 217 ALA A CA 1
ATOM 1603 C C . ALA A 1 217 ? 41.681 23.810 -24.414 1.00 52.78 217 ALA A C 1
ATOM 1605 O O . ALA A 1 217 ? 42.374 24.735 -24.856 1.00 52.78 217 ALA A O 1
ATOM 1606 N N . THR A 1 218 ? 42.141 22.560 -24.347 1.00 60.47 218 THR A N 1
ATOM 1607 C CA . THR A 1 218 ? 43.428 22.143 -24.912 1.00 60.47 218 THR A CA 1
ATOM 1608 C C . THR A 1 218 ? 43.258 21.813 -26.391 1.00 60.47 218 THR A C 1
ATOM 1610 O O . THR A 1 218 ? 42.509 20.908 -26.739 1.00 60.47 218 THR A O 1
ATOM 1613 N N . ALA A 1 219 ? 43.973 22.532 -27.256 1.00 55.84 219 ALA A N 1
ATOM 1614 C CA . ALA A 1 219 ? 43.962 22.314 -28.701 1.00 55.84 219 ALA A CA 1
ATOM 1615 C C . ALA A 1 219 ? 45.326 21.780 -29.181 1.00 55.84 219 ALA A C 1
ATOM 1617 O O . ALA A 1 219 ? 46.355 22.177 -28.619 1.00 55.84 219 ALA A O 1
ATOM 1618 N N . PRO A 1 220 ? 45.370 20.897 -30.199 1.00 52.38 220 PRO A N 1
ATOM 1619 C CA . PRO A 1 220 ? 46.616 20.454 -30.824 1.00 52.38 220 PRO A CA 1
ATOM 1620 C C . PRO A 1 220 ? 47.286 21.590 -31.620 1.00 52.38 220 PRO A C 1
ATOM 1622 O O . PRO A 1 220 ? 46.669 22.606 -31.928 1.00 52.38 220 PRO A O 1
ATOM 1625 N N . ALA A 1 221 ? 48.569 21.424 -31.961 1.00 60.72 221 ALA A N 1
ATOM 1626 C CA . ALA A 1 221 ? 49.264 22.369 -32.836 1.00 60.72 221 ALA A CA 1
ATOM 1627 C C . ALA A 1 221 ? 48.688 22.291 -34.263 1.00 60.72 221 ALA A C 1
ATOM 1629 O O . ALA A 1 221 ? 48.614 21.200 -34.826 1.00 60.72 221 ALA A O 1
ATOM 1630 N N . GLY A 1 222 ? 48.318 23.425 -34.855 1.00 63.81 222 GLY A N 1
ATOM 1631 C CA . GLY A 1 222 ? 47.685 23.489 -36.174 1.00 63.81 222 GLY A CA 1
ATOM 1632 C C . GLY A 1 222 ? 46.637 24.592 -36.275 1.00 63.81 222 GLY A C 1
ATOM 1633 O O . GLY A 1 222 ? 46.498 25.416 -35.373 1.00 63.81 222 GLY A O 1
ATOM 1634 N N . ASP A 1 223 ? 45.908 24.628 -37.387 1.00 67.31 223 ASP A N 1
ATOM 1635 C CA . ASP A 1 223 ? 44.809 25.574 -37.565 1.00 67.31 223 ASP A CA 1
ATOM 1636 C C . ASP A 1 223 ? 43.587 25.123 -36.761 1.00 67.31 223 ASP A C 1
ATOM 1638 O O . ASP A 1 223 ? 43.078 24.016 -36.921 1.00 67.31 223 ASP A O 1
ATOM 1642 N N . VAL A 1 224 ? 43.124 26.006 -35.885 1.00 58.28 224 VAL A N 1
ATOM 1643 C CA . VAL A 1 224 ? 41.990 25.804 -34.990 1.00 58.28 224 VAL A CA 1
ATOM 1644 C C . VAL A 1 224 ? 40.877 26.736 -35.435 1.00 58.28 224 VAL A C 1
ATOM 1646 O O . VAL A 1 224 ? 41.052 27.953 -35.505 1.00 58.28 224 VAL A O 1
ATOM 1649 N N . ARG A 1 225 ? 39.710 26.181 -35.752 1.00 62.38 225 ARG A N 1
ATOM 1650 C CA . ARG A 1 225 ? 38.543 26.981 -36.117 1.00 62.38 225 ARG A CA 1
ATOM 1651 C C . ARG A 1 225 ? 37.772 27.365 -34.857 1.00 62.38 225 ARG A C 1
ATOM 1653 O O . ARG A 1 225 ? 37.286 26.499 -34.144 1.00 62.38 225 ARG A O 1
ATOM 1660 N N . LEU A 1 226 ? 37.657 28.662 -34.601 1.00 63.66 226 LEU A N 1
ATOM 1661 C CA . LEU A 1 226 ? 36.794 29.239 -33.574 1.00 63.66 226 LEU A CA 1
ATOM 1662 C C . LEU A 1 226 ? 35.440 29.579 -34.202 1.00 63.66 226 LEU A C 1
ATOM 1664 O O . LEU A 1 226 ? 35.392 30.182 -35.277 1.00 63.66 226 LEU A O 1
ATOM 1668 N N . SER A 1 227 ? 34.335 29.245 -33.540 1.00 56.34 227 SER A N 1
ATOM 1669 C CA . SER A 1 227 ? 32.990 29.551 -34.047 1.00 56.34 227 SER A CA 1
ATOM 1670 C C . SER A 1 227 ? 32.020 29.999 -32.946 1.00 56.34 227 SER A C 1
ATOM 1672 O O . SER A 1 227 ? 32.158 29.618 -31.784 1.00 56.34 227 SER A O 1
ATOM 1674 N N . TRP A 1 228 ? 31.077 30.880 -33.304 1.00 61.06 228 TRP A N 1
ATOM 1675 C CA . TRP A 1 228 ? 30.074 31.498 -32.423 1.00 61.06 228 TRP A CA 1
ATOM 1676 C C . TRP A 1 228 ? 28.842 31.970 -33.226 1.00 61.06 228 TRP A C 1
ATOM 1678 O O . TRP A 1 228 ? 28.855 31.995 -34.450 1.00 61.06 228 TRP A O 1
ATOM 1688 N N . MET A 1 229 ? 27.748 32.376 -32.574 1.00 43.16 229 MET A N 1
ATOM 1689 C CA . MET A 1 229 ? 26.585 32.969 -33.264 1.00 43.16 229 MET A CA 1
ATOM 1690 C C . MET A 1 229 ? 26.087 34.240 -32.569 1.00 43.16 229 MET A C 1
ATOM 1692 O O . MET A 1 229 ? 26.208 34.375 -31.353 1.00 43.16 229 MET A O 1
ATOM 1696 N N . ASN A 1 230 ? 25.493 35.154 -33.348 1.00 47.22 230 ASN A N 1
ATOM 1697 C CA . ASN A 1 230 ? 24.866 36.393 -32.868 1.00 47.22 230 ASN A CA 1
ATOM 1698 C C . ASN A 1 230 ? 23.392 36.141 -32.473 1.00 47.22 230 ASN A C 1
ATOM 1700 O O . ASN A 1 230 ? 22.681 35.443 -33.196 1.00 47.22 230 ASN A O 1
ATOM 1704 N N . LEU A 1 231 ? 22.908 36.710 -31.359 1.00 46.03 231 LEU A N 1
ATOM 1705 C CA . LEU A 1 231 ? 21.542 36.474 -30.852 1.00 46.03 231 LEU A CA 1
ATOM 1706 C C . LEU A 1 231 ? 20.452 37.379 -31.485 1.00 46.03 231 LEU A C 1
ATOM 1708 O O . LEU A 1 231 ? 20.761 38.493 -31.910 1.00 46.03 231 LEU A O 1
ATOM 1712 N N . PRO A 1 232 ? 19.168 36.943 -31.503 1.00 43.84 232 PRO A N 1
ATOM 1713 C CA . PRO A 1 232 ? 18.009 37.765 -31.892 1.00 43.84 232 PRO A CA 1
ATOM 1714 C C . PRO A 1 232 ? 17.788 39.006 -30.991 1.00 43.84 232 PRO A C 1
ATOM 1716 O O . PRO A 1 232 ? 18.260 39.016 -29.854 1.00 43.84 232 PRO A O 1
ATOM 1719 N N . PRO A 1 233 ? 16.986 40.006 -31.428 1.00 41.44 233 PRO A N 1
ATOM 1720 C CA . PRO A 1 233 ? 16.190 40.034 -32.652 1.00 41.44 233 PRO A CA 1
ATOM 1721 C C . PRO A 1 233 ? 17.010 40.607 -33.800 1.00 41.44 233 PRO A C 1
ATOM 1723 O O . PRO A 1 233 ? 17.479 41.730 -33.705 1.00 41.44 233 PRO A O 1
ATOM 1726 N N . ASN A 1 234 ? 17.121 39.897 -34.918 1.00 40.81 234 ASN A N 1
ATOM 1727 C CA . ASN A 1 234 ? 17.572 40.548 -36.139 1.00 40.81 234 ASN A CA 1
ATOM 1728 C C . ASN A 1 234 ? 16.529 40.376 -37.227 1.00 40.81 234 ASN A C 1
ATOM 1730 O O . ASN A 1 234 ? 16.423 39.338 -37.871 1.00 40.81 234 ASN A O 1
ATOM 1734 N N . VAL A 1 235 ? 15.825 41.470 -37.483 1.00 35.69 235 VAL A N 1
ATOM 1735 C CA . VAL A 1 235 ? 15.548 41.850 -38.862 1.00 35.69 235 VAL A CA 1
ATOM 1736 C C . VAL A 1 235 ? 16.098 43.271 -39.028 1.00 35.69 235 VAL A C 1
ATOM 1738 O O . VAL A 1 235 ? 15.409 44.235 -38.716 1.00 35.69 235 VAL A O 1
ATOM 1741 N N . GLY A 1 236 ? 17.365 43.393 -39.461 1.00 44.53 236 GLY A N 1
ATOM 1742 C CA . GLY A 1 236 ? 17.876 44.625 -40.088 1.00 44.53 236 GLY A CA 1
ATOM 1743 C C . GLY A 1 236 ? 19.001 45.448 -39.432 1.00 44.53 236 GLY A C 1
ATOM 1744 O O . GLY A 1 236 ? 19.202 46.560 -39.910 1.00 44.53 236 GLY A O 1
ATOM 1745 N N . THR A 1 237 ? 19.742 44.983 -38.415 1.00 53.12 237 THR A N 1
ATOM 1746 C CA . THR A 1 237 ? 20.856 45.766 -37.812 1.00 53.12 237 THR A CA 1
ATOM 1747 C C . THR A 1 237 ? 22.219 45.068 -37.878 1.00 53.12 237 THR A C 1
ATOM 1749 O O . THR A 1 237 ? 22.320 43.867 -37.634 1.00 53.12 237 THR A O 1
ATOM 1752 N N . ASP A 1 238 ? 23.265 45.839 -38.190 1.00 60.47 238 ASP A N 1
ATOM 1753 C CA . ASP A 1 238 ? 24.667 45.415 -38.302 1.00 60.47 238 ASP A CA 1
ATOM 1754 C C . ASP A 1 238 ? 25.304 45.153 -36.919 1.00 60.47 238 ASP A C 1
ATOM 1756 O O . ASP A 1 238 ? 25.314 46.038 -36.057 1.00 60.47 238 ASP A O 1
ATOM 1760 N N . VAL A 1 239 ? 25.870 43.954 -36.707 1.00 63.62 239 VAL A N 1
ATOM 1761 C CA . VAL A 1 239 ? 26.573 43.572 -35.465 1.00 63.62 239 VAL A CA 1
ATOM 1762 C C . VAL A 1 239 ? 28.066 43.454 -35.730 1.00 63.62 239 VAL A C 1
ATOM 1764 O O . VAL A 1 239 ? 28.484 42.658 -36.563 1.00 63.62 239 VAL A O 1
ATOM 1767 N N . TRP A 1 240 ? 28.890 44.196 -35.000 1.00 72.25 240 TRP A N 1
ATOM 1768 C CA . TRP A 1 240 ? 30.347 44.133 -35.139 1.00 72.25 240 TRP A CA 1
ATOM 1769 C C . TRP A 1 240 ? 30.945 43.286 -34.017 1.00 72.25 240 TRP A C 1
ATOM 1771 O O . TRP A 1 240 ? 30.509 43.414 -32.871 1.00 72.25 240 TRP A O 1
ATOM 1781 N N . VAL A 1 241 ? 31.934 42.444 -34.330 1.00 71.19 241 VAL A N 1
ATOM 1782 C CA . VAL A 1 241 ? 32.633 41.616 -33.335 1.00 71.19 241 VAL A CA 1
ATOM 1783 C C . VAL A 1 241 ? 34.148 41.780 -33.385 1.00 71.19 241 VAL A C 1
ATOM 1785 O O . VAL A 1 241 ? 34.740 41.843 -34.462 1.00 71.19 241 VAL A O 1
ATOM 1788 N N . ASP A 1 242 ? 34.763 41.780 -32.208 1.00 78.50 242 ASP A N 1
ATOM 1789 C CA . ASP A 1 242 ? 36.201 41.634 -32.019 1.00 78.50 242 ASP A CA 1
ATOM 1790 C C . ASP A 1 242 ? 36.471 40.292 -31.338 1.00 78.50 242 ASP A C 1
ATOM 1792 O O . ASP A 1 242 ? 35.895 39.990 -30.295 1.00 78.50 242 ASP A O 1
ATOM 1796 N N . VAL A 1 243 ? 37.346 39.470 -31.911 1.00 80.06 243 VAL A N 1
ATOM 1797 C CA . VAL A 1 243 ? 37.680 38.146 -31.365 1.00 80.06 243 VAL A CA 1
ATOM 1798 C C . VAL A 1 243 ? 39.116 38.169 -30.904 1.00 80.06 243 VAL A C 1
ATOM 1800 O O . VAL A 1 243 ? 39.990 38.637 -31.627 1.00 80.06 243 VAL A O 1
ATOM 1803 N N . TRP A 1 244 ? 39.363 37.628 -29.721 1.00 84.81 244 TRP A N 1
ATOM 1804 C CA . TRP A 1 244 ? 40.664 37.571 -29.078 1.00 84.81 244 TRP A CA 1
ATOM 1805 C C . TRP A 1 244 ? 41.012 36.120 -28.759 1.00 84.81 244 TRP A C 1
ATOM 1807 O O . TRP A 1 244 ? 40.146 35.390 -28.297 1.00 84.81 244 TRP A O 1
ATOM 1817 N N . PHE A 1 245 ? 42.258 35.703 -28.976 1.00 84.81 245 PHE A N 1
ATOM 1818 C CA . PHE A 1 245 ? 42.723 34.322 -28.811 1.00 84.81 245 PHE A CA 1
ATOM 1819 C C . PHE A 1 245 ? 44.165 34.279 -28.277 1.00 84.81 245 PHE A C 1
ATOM 1821 O O . PHE A 1 245 ? 44.995 35.119 -28.631 1.00 84.81 245 PHE A O 1
ATOM 1828 N N . GLY A 1 246 ? 44.490 33.312 -27.418 1.00 84.50 246 GLY A N 1
ATOM 1829 C CA . GLY A 1 246 ? 45.846 33.116 -26.892 1.00 84.50 246 GLY A CA 1
ATOM 1830 C C . GLY A 1 246 ? 45.897 32.204 -25.667 1.00 84.50 246 GLY A C 1
ATOM 1831 O O . GLY A 1 246 ? 44.878 31.798 -25.140 1.00 84.50 246 GLY A O 1
ATOM 1832 N N . THR A 1 247 ? 47.086 31.880 -25.165 1.00 84.06 247 THR A N 1
ATOM 1833 C CA . THR A 1 247 ? 47.254 30.952 -24.023 1.00 84.06 247 THR A CA 1
ATOM 1834 C C . THR A 1 247 ? 47.158 31.615 -22.644 1.00 84.06 247 THR A C 1
ATOM 1836 O O . THR A 1 247 ? 47.266 30.943 -21.621 1.00 84.06 247 THR A O 1
ATOM 1839 N N . ASN A 1 248 ? 46.973 32.938 -22.588 1.00 85.19 248 ASN A N 1
ATOM 1840 C CA . ASN A 1 248 ? 46.887 33.704 -21.347 1.00 85.19 248 ASN A CA 1
ATOM 1841 C C . ASN A 1 248 ? 45.742 34.719 -21.432 1.00 85.19 248 ASN A C 1
ATOM 1843 O O . ASN A 1 248 ? 45.786 35.649 -22.238 1.00 85.19 248 ASN A O 1
ATOM 1847 N N . THR A 1 249 ? 44.749 34.565 -20.558 1.00 76.31 249 THR A N 1
ATOM 1848 C CA . THR A 1 249 ? 43.529 35.386 -20.505 1.00 76.31 249 THR A CA 1
ATOM 1849 C C . THR A 1 249 ? 43.793 36.875 -20.260 1.00 76.31 249 THR A C 1
ATOM 1851 O O . THR A 1 249 ? 42.977 37.711 -20.644 1.00 76.31 249 THR A O 1
ATOM 1854 N N . ALA A 1 250 ? 44.942 37.236 -19.677 1.00 77.25 250 ALA A N 1
ATOM 1855 C CA . ALA A 1 250 ? 45.339 38.630 -19.470 1.00 77.25 250 ALA A CA 1
ATOM 1856 C C . ALA A 1 250 ? 45.961 39.287 -20.718 1.00 77.25 250 ALA A C 1
ATOM 1858 O O . ALA A 1 250 ? 46.087 40.511 -20.764 1.00 77.25 250 ALA A O 1
ATOM 1859 N N . THR A 1 251 ? 46.379 38.499 -21.713 1.00 86.50 251 THR A N 1
ATOM 1860 C CA . THR A 1 251 ? 47.133 38.968 -22.888 1.00 86.50 251 THR A CA 1
ATOM 1861 C C . THR A 1 251 ? 46.684 38.265 -24.173 1.00 86.50 251 THR A C 1
ATOM 1863 O O . THR A 1 251 ? 47.520 37.795 -24.947 1.00 86.50 251 THR A O 1
ATOM 1866 N N . LEU A 1 252 ? 45.372 38.141 -24.391 1.00 85.00 252 LEU A N 1
ATOM 1867 C CA . LEU A 1 252 ? 44.830 37.583 -25.635 1.00 85.00 252 LEU A CA 1
ATOM 1868 C C . LEU A 1 252 ? 45.169 38.492 -26.828 1.00 85.00 252 LEU A C 1
ATOM 1870 O O . LEU A 1 252 ? 45.170 39.716 -26.694 1.00 85.00 252 LEU A O 1
ATOM 1874 N N . ALA A 1 253 ? 45.448 37.901 -27.990 1.00 86.56 253 ALA A N 1
ATOM 1875 C CA . ALA A 1 253 ? 45.693 38.628 -29.232 1.00 86.56 253 ALA A CA 1
ATOM 1876 C C . ALA A 1 253 ? 44.392 38.765 -30.024 1.00 86.56 253 ALA A C 1
ATOM 1878 O O . ALA A 1 253 ? 43.669 37.787 -30.177 1.00 86.56 253 ALA A O 1
ATOM 1879 N N . GLN A 1 254 ? 44.094 39.955 -30.543 1.00 89.19 254 GLN A N 1
ATOM 1880 C CA . GLN A 1 254 ? 42.923 40.158 -31.391 1.00 89.19 254 GLN A CA 1
ATOM 1881 C C . GLN A 1 254 ? 43.141 39.464 -32.741 1.00 89.19 254 GLN A C 1
ATOM 1883 O O . GLN A 1 254 ? 44.082 39.779 -33.467 1.00 89.19 254 GLN A O 1
ATOM 1888 N N . VAL A 1 255 ? 42.288 38.499 -33.052 1.00 85.81 255 VAL A N 1
ATOM 1889 C CA . VAL A 1 255 ? 42.320 37.677 -34.267 1.00 85.81 255 VAL A CA 1
ATOM 1890 C C . VAL A 1 255 ? 41.199 38.028 -35.243 1.00 85.81 255 VAL A C 1
ATOM 1892 O O . VAL A 1 255 ? 41.298 37.709 -36.424 1.00 85.81 255 VAL A O 1
ATOM 1895 N N . VAL A 1 256 ? 40.161 38.727 -34.780 1.00 84.00 256 VAL A N 1
ATOM 1896 C CA . VAL A 1 256 ? 39.167 39.394 -35.632 1.00 84.00 256 VAL A CA 1
ATOM 1897 C C . VAL A 1 256 ? 39.006 40.815 -35.109 1.00 84.00 256 VAL A C 1
ATOM 1899 O O . VAL A 1 256 ? 38.744 40.998 -33.924 1.00 84.00 256 VAL A O 1
ATOM 1902 N N . ASP A 1 257 ? 39.189 41.803 -35.982 1.00 86.19 257 ASP A N 1
ATOM 1903 C CA . ASP A 1 257 ? 38.994 43.225 -35.686 1.00 86.19 257 ASP A CA 1
ATOM 1904 C C . ASP A 1 257 ? 37.844 43.746 -36.544 1.00 86.19 257 ASP A C 1
ATOM 1906 O O . ASP A 1 257 ? 37.903 43.699 -37.775 1.00 86.19 257 ASP A O 1
ATOM 1910 N N . LYS A 1 258 ? 36.784 44.217 -35.886 1.00 78.81 258 LYS A N 1
ATOM 1911 C CA . LYS A 1 258 ? 35.576 44.788 -36.490 1.00 78.81 258 LYS A CA 1
ATOM 1912 C C . LYS A 1 258 ? 34.978 43.841 -37.528 1.00 78.81 258 LYS A C 1
ATOM 1914 O O . LYS A 1 258 ? 34.678 44.227 -38.656 1.00 78.81 258 LYS A O 1
ATOM 1919 N N . GLY A 1 259 ? 34.785 42.586 -37.148 1.00 74.25 259 GLY A N 1
ATOM 1920 C CA . GLY A 1 259 ? 34.089 41.607 -37.968 1.00 74.25 259 GLY A CA 1
ATOM 1921 C C . GLY A 1 259 ? 32.602 41.934 -38.038 1.00 74.25 259 GLY A C 1
ATOM 1922 O O . GLY A 1 259 ? 31.859 41.622 -37.111 1.00 74.25 259 GLY A O 1
ATOM 1923 N N . LEU A 1 260 ? 32.141 42.561 -39.121 1.00 72.75 260 LEU A N 1
ATOM 1924 C CA . LEU A 1 260 ? 30.709 42.770 -39.337 1.00 72.75 260 LEU A CA 1
ATOM 1925 C C . LEU A 1 260 ? 30.027 41.417 -39.571 1.00 72.75 260 LEU A C 1
ATOM 1927 O O . LEU A 1 260 ? 30.374 40.691 -40.501 1.00 72.75 260 LEU A O 1
ATOM 1931 N N . ASN A 1 261 ? 29.073 41.077 -38.708 1.00 64.81 261 ASN A N 1
ATOM 1932 C CA . ASN A 1 261 ? 28.301 39.837 -38.699 1.00 64.81 261 ASN A CA 1
ATOM 1933 C C . ASN A 1 261 ? 29.172 38.569 -38.785 1.00 64.81 261 ASN A C 1
ATOM 1935 O O . ASN A 1 261 ? 28.729 37.537 -39.284 1.00 64.81 261 ASN A O 1
ATOM 1939 N N . THR A 1 262 ? 30.421 38.638 -38.313 1.00 66.12 262 THR A N 1
ATOM 1940 C CA . THR A 1 262 ? 31.352 37.504 -38.339 1.00 66.12 262 THR A CA 1
ATOM 1941 C C . THR A 1 262 ? 30.996 36.524 -37.224 1.00 66.12 262 THR A C 1
ATOM 1943 O O . THR A 1 262 ? 30.822 36.931 -36.079 1.00 66.12 262 THR A O 1
ATOM 1946 N N . THR A 1 263 ? 30.875 35.242 -37.567 1.00 57.25 263 THR A N 1
ATOM 1947 C CA . THR A 1 263 ? 30.403 34.157 -36.682 1.00 57.25 263 THR A CA 1
ATOM 1948 C C . THR A 1 263 ? 31.395 32.996 -36.577 1.00 57.25 263 THR A C 1
ATOM 1950 O O . THR A 1 263 ? 31.167 32.018 -35.879 1.00 57.25 263 THR A O 1
ATOM 1953 N N . ASN A 1 264 ? 32.515 33.053 -37.289 1.00 66.94 264 ASN A N 1
ATOM 1954 C CA . ASN A 1 264 ? 33.611 32.105 -37.134 1.00 66.94 264 ASN A CA 1
ATOM 1955 C C . ASN A 1 264 ? 34.916 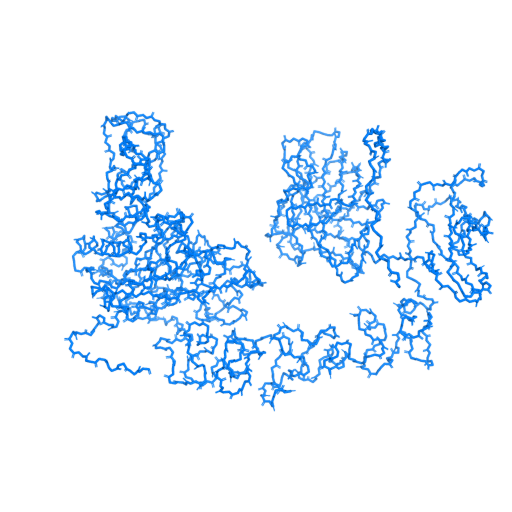32.716 -37.647 1.00 66.94 264 ASN A C 1
ATOM 1957 O O . ASN A 1 264 ? 34.898 33.654 -38.445 1.00 66.94 264 ASN A O 1
ATOM 1961 N N . THR A 1 265 ? 36.043 32.186 -37.184 1.00 74.25 265 THR A N 1
ATOM 1962 C CA . THR A 1 265 ? 37.383 32.500 -37.688 1.00 74.25 265 THR A CA 1
ATOM 1963 C C . THR A 1 265 ? 38.300 31.296 -37.509 1.00 74.25 265 THR A C 1
ATOM 1965 O O . THR A 1 265 ? 38.072 30.466 -36.635 1.00 74.25 265 THR A O 1
ATOM 1968 N N . THR A 1 266 ? 39.355 31.199 -38.307 1.00 75.44 266 THR A N 1
ATOM 1969 C CA . THR A 1 266 ? 40.405 30.192 -38.117 1.00 75.44 266 THR A CA 1
ATOM 1970 C C . THR A 1 266 ? 41.645 30.875 -37.560 1.00 75.44 266 THR A C 1
ATOM 1972 O O . THR A 1 266 ? 42.085 31.897 -38.085 1.00 75.44 266 THR A O 1
ATOM 1975 N N . VAL A 1 267 ? 42.209 30.315 -36.492 1.00 74.88 267 VAL A N 1
ATOM 1976 C CA . VAL A 1 267 ? 43.417 30.800 -35.820 1.00 74.88 267 VAL A CA 1
ATOM 1977 C C . VAL A 1 267 ? 44.463 29.699 -35.790 1.00 74.88 267 VAL A C 1
ATOM 1979 O O . VAL A 1 267 ? 44.152 28.547 -35.515 1.00 74.88 267 VAL A O 1
ATOM 1982 N N . SER A 1 268 ? 45.723 30.029 -36.041 1.00 77.81 268 SER A N 1
ATOM 1983 C CA . SER A 1 268 ? 46.792 29.034 -35.954 1.00 77.81 268 SER A CA 1
ATOM 1984 C C . SER A 1 268 ? 47.270 28.887 -34.506 1.00 77.81 268 SER A C 1
ATOM 1986 O O . SER A 1 268 ? 47.791 29.837 -33.915 1.00 77.81 268 SER A O 1
ATOM 1988 N N . ALA A 1 269 ? 47.124 27.691 -33.936 1.00 77.31 269 ALA A N 1
ATOM 1989 C CA . ALA A 1 269 ? 47.696 27.298 -32.655 1.00 77.31 269 ALA A CA 1
ATOM 1990 C C . ALA A 1 269 ? 49.130 26.769 -32.874 1.00 77.31 269 ALA A C 1
ATOM 1992 O O . ALA A 1 269 ? 49.320 25.693 -33.441 1.00 77.31 269 ALA A O 1
ATOM 1993 N N . PRO A 1 270 ? 50.177 27.496 -32.449 1.00 71.38 270 PRO A N 1
ATOM 1994 C CA . PRO A 1 270 ? 51.564 27.136 -32.765 1.00 71.38 270 PRO A CA 1
ATOM 1995 C C . PRO A 1 270 ? 52.083 25.894 -32.023 1.00 71.38 270 PRO A C 1
ATOM 1997 O O . PRO A 1 270 ? 53.124 25.351 -32.389 1.00 71.38 270 PRO A O 1
ATOM 2000 N N . SER A 1 271 ? 51.408 25.459 -30.960 1.00 72.19 271 SER A N 1
ATOM 2001 C CA . SER A 1 271 ? 51.810 24.324 -30.128 1.00 72.19 271 SER A CA 1
ATOM 2002 C C . SER A 1 271 ? 50.592 23.725 -29.440 1.00 72.19 271 SER A C 1
ATOM 2004 O O . SER A 1 271 ? 49.646 24.453 -29.167 1.00 72.19 271 SER A O 1
ATOM 2006 N N . ALA A 1 272 ? 50.636 22.442 -29.085 1.00 74.62 272 ALA A N 1
ATOM 2007 C CA . ALA A 1 272 ? 49.573 21.845 -28.286 1.00 74.62 272 ALA A CA 1
ATOM 2008 C C . ALA A 1 272 ? 49.561 22.455 -26.872 1.00 74.62 272 ALA A C 1
ATOM 2010 O O . ALA A 1 272 ? 50.522 22.287 -26.117 1.00 74.62 272 ALA A O 1
ATOM 2011 N N . ALA A 1 273 ? 48.513 23.202 -26.531 1.00 74.19 273 ALA A N 1
ATOM 2012 C CA . ALA A 1 273 ? 48.385 23.895 -25.250 1.00 74.19 273 ALA A CA 1
ATOM 2013 C C . ALA A 1 273 ? 46.921 24.238 -24.951 1.00 74.19 273 ALA A C 1
ATOM 2015 O O . ALA A 1 273 ? 46.041 24.079 -25.795 1.00 74.19 273 ALA A O 1
ATOM 2016 N N . THR A 1 274 ? 46.666 24.723 -23.738 1.00 72.62 274 THR A N 1
ATOM 2017 C CA . THR A 1 274 ? 45.384 25.322 -23.362 1.00 72.62 274 THR A CA 1
ATOM 2018 C C . THR A 1 274 ? 45.297 26.733 -23.929 1.00 72.62 274 THR A C 1
ATOM 2020 O O . THR A 1 274 ? 46.121 27.590 -23.594 1.00 72.62 274 THR A O 1
ATOM 2023 N N . TYR A 1 275 ? 44.303 26.968 -24.778 1.00 71.44 275 TYR A N 1
ATOM 2024 C CA . TYR A 1 275 ? 44.043 28.269 -25.376 1.00 71.44 275 TYR A CA 1
ATOM 2025 C C . TYR A 1 275 ? 42.730 28.836 -24.854 1.00 71.44 275 TYR A C 1
ATOM 2027 O O . TYR A 1 275 ? 41.751 28.129 -24.637 1.00 71.44 275 TYR A O 1
ATOM 2035 N N . TYR A 1 276 ? 42.742 30.143 -24.665 1.00 75.06 276 TYR A N 1
ATOM 2036 C CA . TYR A 1 276 ? 41.625 30.940 -24.215 1.00 75.06 276 TYR A CA 1
ATOM 2037 C C . TYR A 1 276 ? 41.231 31.919 -25.303 1.00 75.06 276 TYR A C 1
ATOM 2039 O O . TYR A 1 276 ? 42.055 32.321 -26.137 1.00 75.06 276 TYR A O 1
ATOM 2047 N N . TRP A 1 277 ? 39.979 32.336 -25.277 1.00 71.62 277 TRP A N 1
ATOM 2048 C CA . TRP A 1 277 ? 39.453 33.262 -26.252 1.00 71.62 277 TRP A CA 1
ATOM 2049 C C . TRP A 1 277 ? 38.253 34.047 -25.739 1.00 71.62 277 TRP A C 1
ATOM 2051 O O . TRP A 1 277 ? 37.535 33.641 -24.832 1.00 71.62 277 TRP A O 1
ATOM 2061 N N . ARG A 1 278 ? 38.060 35.231 -26.319 1.00 76.12 278 ARG A N 1
ATOM 2062 C CA . ARG A 1 278 ? 37.011 36.185 -25.944 1.00 76.12 278 ARG A CA 1
ATOM 2063 C C . ARG A 1 278 ? 36.409 36.795 -27.199 1.00 76.12 278 ARG A C 1
ATOM 2065 O O . ARG A 1 278 ? 37.150 37.163 -28.105 1.00 76.12 278 ARG A O 1
ATOM 2072 N N . VAL A 1 279 ? 35.090 36.956 -27.228 1.00 71.88 279 VAL A N 1
ATOM 2073 C CA . VAL A 1 279 ? 34.381 37.671 -28.297 1.00 71.88 279 VAL A CA 1
ATOM 2074 C C . VAL A 1 279 ? 33.703 38.901 -27.701 1.00 71.88 279 VAL A C 1
ATOM 2076 O O . VAL A 1 279 ? 32.812 38.772 -26.862 1.00 71.88 279 VAL A O 1
ATOM 2079 N N . ASP A 1 280 ? 34.123 40.085 -28.134 1.00 70.12 280 ASP A N 1
ATOM 2080 C CA . ASP A 1 280 ? 33.507 41.365 -27.788 1.00 70.12 280 ASP A CA 1
ATOM 2081 C C . ASP A 1 280 ? 32.542 41.765 -28.918 1.00 70.12 280 ASP A C 1
ATOM 2083 O O . ASP A 1 280 ? 32.885 41.638 -30.091 1.00 70.12 280 ASP A O 1
ATOM 2087 N N . SER A 1 281 ? 31.327 42.224 -28.597 1.00 67.69 281 SER A N 1
ATOM 2088 C CA . SER A 1 281 ? 30.300 42.559 -29.602 1.00 67.69 281 SER A CA 1
ATOM 2089 C C . SER A 1 281 ? 29.687 43.950 -29.402 1.00 67.69 281 SER A C 1
ATOM 2091 O O . SER A 1 281 ? 29.599 44.461 -28.279 1.00 67.69 281 SER A O 1
ATOM 2093 N N . TYR A 1 282 ? 29.264 44.561 -30.516 1.00 67.00 282 TYR A N 1
ATOM 2094 C CA . TYR A 1 282 ? 28.783 45.944 -30.602 1.00 67.00 282 TYR A CA 1
ATOM 2095 C C . TYR A 1 282 ? 27.546 46.044 -31.515 1.00 67.00 282 TYR A C 1
ATOM 2097 O O . TYR A 1 282 ? 27.502 45.410 -32.571 1.00 67.00 282 TYR A O 1
ATOM 2105 N N . LEU A 1 283 ? 26.556 46.859 -31.124 1.00 61.22 283 LEU A N 1
ATOM 2106 C CA . LEU A 1 283 ? 25.346 47.146 -31.912 1.00 61.22 283 LEU A CA 1
ATOM 2107 C C . LEU A 1 283 ? 25.454 48.524 -32.590 1.00 61.22 283 LEU A C 1
ATOM 2109 O O . LEU A 1 283 ? 25.760 49.494 -31.906 1.00 61.22 283 LEU A O 1
ATOM 2113 N N . ASP A 1 284 ? 25.172 48.565 -33.897 1.00 52.84 284 ASP A N 1
ATOM 2114 C CA . ASP A 1 284 ? 24.958 49.720 -34.795 1.00 52.84 284 ASP A CA 1
ATOM 2115 C C . ASP A 1 284 ? 25.877 50.963 -34.633 1.00 52.84 284 ASP A C 1
ATOM 2117 O O . ASP A 1 284 ? 25.768 51.762 -33.700 1.00 52.84 284 ASP A O 1
ATOM 2121 N N . GLY A 1 285 ? 26.756 51.162 -35.625 1.00 54.34 285 GLY A N 1
ATOM 2122 C CA . GLY A 1 285 ? 27.812 52.183 -35.666 1.00 54.34 285 GLY A CA 1
ATOM 2123 C C . GLY A 1 285 ? 29.196 51.601 -35.352 1.00 54.34 285 GLY A C 1
ATOM 2124 O O . GLY A 1 285 ? 29.394 50.975 -34.316 1.00 54.34 285 GLY A O 1
ATOM 2125 N N . ALA A 1 286 ? 30.161 51.786 -36.264 1.00 55.06 286 ALA A N 1
ATOM 2126 C CA . ALA A 1 286 ? 31.529 51.256 -36.155 1.00 55.06 286 ALA A CA 1
ATOM 2127 C C . ALA A 1 286 ? 32.141 51.466 -34.746 1.00 55.06 286 ALA A C 1
ATOM 2129 O O . ALA A 1 286 ? 31.888 52.505 -34.131 1.00 55.06 286 ALA A O 1
ATOM 2130 N N . PRO A 1 287 ? 32.968 50.532 -34.228 1.00 57.09 287 PRO A N 1
ATOM 2131 C CA . PRO A 1 287 ? 33.276 50.435 -32.805 1.00 57.09 287 PRO A CA 1
ATOM 2132 C C . PRO A 1 287 ? 34.125 51.622 -32.346 1.00 57.09 287 PRO A C 1
ATOM 2134 O O . PRO A 1 287 ? 35.348 51.657 -32.493 1.00 57.09 287 PRO A O 1
ATOM 2137 N N . SER A 1 288 ? 33.446 52.625 -31.797 1.00 56.44 288 SER A N 1
ATOM 2138 C CA . SER A 1 288 ? 34.034 53.722 -31.025 1.00 56.44 288 SER A CA 1
ATOM 2139 C C . SER A 1 288 ? 33.439 53.810 -29.612 1.00 56.44 288 SER A C 1
ATOM 2141 O O . SER A 1 288 ? 33.589 54.835 -28.951 1.00 56.44 288 SER A O 1
ATOM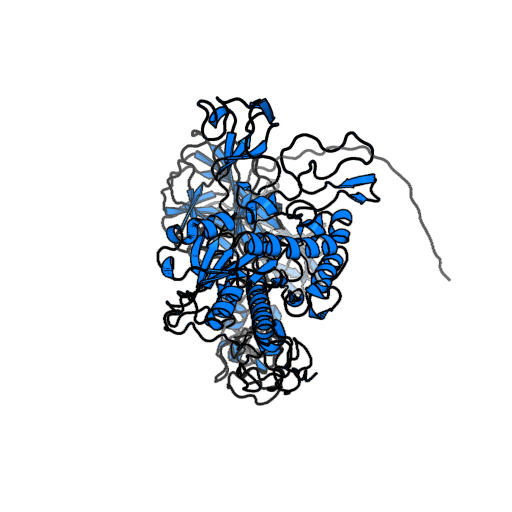 2143 N N . GLY A 1 289 ? 32.749 52.757 -29.151 1.00 56.66 289 GLY A N 1
ATOM 2144 C CA . GLY A 1 289 ? 32.088 52.664 -27.842 1.00 56.66 289 GLY A CA 1
ATOM 2145 C C . GLY A 1 289 ? 32.487 51.413 -27.046 1.00 56.66 289 GLY A C 1
ATOM 2146 O O . GLY A 1 289 ? 33.167 50.531 -27.560 1.00 56.66 289 GLY A O 1
ATOM 2147 N N . ALA A 1 290 ? 32.084 51.349 -25.772 1.00 56.72 290 ALA A N 1
ATOM 2148 C CA . ALA A 1 290 ? 32.349 50.201 -24.900 1.00 56.72 290 ALA A CA 1
ATOM 2149 C C . ALA A 1 290 ? 31.478 48.981 -25.286 1.00 56.72 290 ALA A C 1
ATOM 2151 O O . ALA A 1 290 ? 30.315 49.183 -25.645 1.00 56.72 290 ALA A O 1
ATOM 2152 N N . PRO A 1 291 ? 32.002 47.739 -25.205 1.00 58.28 291 PRO A N 1
ATOM 2153 C CA . PRO A 1 291 ? 31.249 46.527 -25.534 1.00 58.28 291 PRO A CA 1
ATOM 2154 C C . PRO A 1 291 ? 30.042 46.334 -24.606 1.00 58.28 291 PRO A C 1
ATOM 2156 O O . PRO A 1 291 ? 30.044 46.760 -23.445 1.00 58.28 291 PRO A O 1
ATOM 2159 N N . VAL A 1 292 ? 28.992 45.693 -25.122 1.00 56.50 292 VAL A N 1
ATOM 2160 C CA . VAL A 1 292 ? 27.730 45.481 -24.393 1.00 56.50 292 VAL A CA 1
ATOM 2161 C C . VAL A 1 292 ? 27.956 44.550 -23.191 1.00 56.50 292 VAL A C 1
ATOM 2163 O O . VAL A 1 292 ? 28.602 43.514 -23.312 1.00 56.50 292 VAL A O 1
ATOM 2166 N N . THR A 1 293 ? 27.432 44.898 -22.008 1.00 42.44 293 THR A N 1
ATOM 2167 C CA . THR A 1 293 ? 27.647 44.128 -20.765 1.00 42.44 293 THR A CA 1
ATOM 2168 C C . THR A 1 293 ? 26.468 43.177 -20.474 1.00 42.44 293 THR A C 1
ATOM 2170 O O . THR A 1 293 ? 25.396 43.630 -20.078 1.00 42.44 293 THR A O 1
ATOM 2173 N N . GLY A 1 294 ? 26.657 41.860 -20.664 1.00 45.22 294 GLY A N 1
ATOM 2174 C CA . GLY A 1 294 ? 25.685 40.783 -20.370 1.00 45.22 294 GLY A CA 1
ATOM 2175 C C . GLY A 1 294 ? 25.892 39.519 -21.231 1.00 45.22 294 GLY A C 1
ATOM 2176 O O . GLY A 1 294 ? 26.470 39.609 -22.307 1.00 45.22 294 GLY A O 1
ATOM 2177 N N . THR A 1 295 ? 25.454 38.334 -20.771 1.00 40.56 295 THR A N 1
ATOM 2178 C CA . THR A 1 295 ? 25.654 37.041 -21.473 1.00 40.56 295 THR A CA 1
ATOM 2179 C C . THR A 1 295 ? 24.871 36.989 -22.794 1.00 40.56 295 THR A C 1
ATOM 2181 O O . THR A 1 295 ? 23.640 37.012 -22.768 1.00 40.56 295 THR A O 1
ATOM 2184 N N . LEU A 1 296 ? 25.578 36.923 -23.931 1.00 38.66 296 LEU A N 1
ATOM 2185 C CA . LEU A 1 296 ? 25.039 37.098 -25.293 1.00 38.66 296 LEU A CA 1
ATOM 2186 C C . LEU A 1 296 ? 25.217 35.869 -26.222 1.00 38.66 296 LEU A C 1
ATOM 2188 O O . LEU A 1 296 ? 25.270 36.046 -27.434 1.00 38.66 296 LEU A O 1
ATOM 2192 N N . PHE A 1 297 ? 25.266 34.625 -25.717 1.00 37.75 297 PHE A N 1
ATOM 2193 C CA . PHE A 1 297 ? 25.466 33.441 -26.583 1.00 37.75 297 PHE A CA 1
ATOM 2194 C C . PHE A 1 297 ? 24.508 32.260 -26.303 1.00 37.75 297 PHE A C 1
ATOM 2196 O O . PHE A 1 297 ? 24.310 31.846 -25.159 1.00 37.75 297 PHE A O 1
ATOM 2203 N N . ARG A 1 298 ? 23.952 31.681 -27.379 1.00 32.03 298 ARG A N 1
ATOM 2204 C CA . ARG A 1 298 ? 23.280 30.366 -27.470 1.00 32.03 298 ARG A CA 1
ATOM 2205 C C . ARG A 1 298 ? 23.930 29.617 -28.636 1.00 32.03 298 ARG A C 1
ATOM 2207 O O . ARG A 1 298 ? 24.238 30.239 -29.645 1.00 32.03 298 ARG A O 1
ATOM 2214 N N . PHE A 1 299 ? 24.174 28.324 -28.466 1.00 36.66 299 PHE A N 1
ATOM 2215 C CA . PHE A 1 299 ? 25.002 27.522 -29.369 1.00 36.66 299 PHE A CA 1
ATOM 2216 C C . PHE A 1 299 ? 24.129 26.604 -30.255 1.00 36.66 299 PHE A C 1
ATOM 2218 O O . PHE A 1 299 ? 22.911 26.587 -30.081 1.00 36.66 299 PHE A O 1
ATOM 2225 N N . VAL A 1 300 ? 24.759 25.909 -31.210 1.00 34.91 300 VAL A N 1
ATOM 2226 C CA . VAL A 1 300 ? 24.213 24.966 -32.215 1.00 34.91 300 VAL A CA 1
ATOM 2227 C C . VAL A 1 300 ? 25.014 23.659 -32.104 1.00 34.91 300 VAL A C 1
ATOM 2229 O O . VAL A 1 300 ? 26.213 23.730 -31.840 1.00 34.91 300 VAL A O 1
ATOM 2232 N N . VAL A 1 301 ? 24.365 22.497 -32.255 1.00 39.47 301 VAL A N 1
ATOM 2233 C CA . VAL A 1 301 ? 25.044 21.203 -32.452 1.00 39.47 301 VAL A CA 1
ATOM 2234 C C . VAL A 1 301 ? 25.684 21.272 -33.836 1.00 39.47 301 VAL A C 1
ATOM 2236 O O . VAL A 1 301 ? 24.955 21.464 -34.807 1.00 39.47 301 VAL A O 1
ATOM 2239 N N . PHE A 1 302 ? 27.014 21.204 -33.940 1.00 43.56 302 PHE A N 1
ATOM 2240 C CA . PHE A 1 302 ? 27.626 20.983 -35.249 1.00 43.56 302 PHE A CA 1
ATOM 2241 C C . PHE A 1 302 ? 27.356 19.540 -35.651 1.00 43.56 302 PHE A C 1
ATOM 2243 O O . PHE A 1 302 ? 27.592 18.642 -34.854 1.00 43.56 302 PHE A O 1
ATOM 2250 N N . ASP A 1 303 ? 26.799 19.400 -36.840 1.00 58.97 303 ASP A N 1
ATOM 2251 C CA . ASP A 1 303 ? 26.623 18.178 -37.611 1.00 58.97 303 ASP A CA 1
ATOM 2252 C C . ASP A 1 303 ? 27.223 18.554 -38.975 1.00 58.97 303 ASP A C 1
ATOM 2254 O O . ASP A 1 303 ? 26.592 19.211 -39.813 1.00 58.97 303 ASP A O 1
ATOM 2258 N N . SER A 1 304 ? 28.542 18.393 -39.070 1.00 65.88 304 SER A N 1
ATOM 2259 C CA . SER A 1 304 ? 29.408 18.969 -40.102 1.00 65.88 304 SER A CA 1
ATOM 2260 C C . SER A 1 304 ? 29.113 18.408 -41.492 1.00 65.88 304 SER A C 1
ATOM 2262 O O . SER A 1 304 ? 29.439 19.052 -42.497 1.00 65.88 304 SER A O 1
ATOM 2264 N N . ASP A 1 305 ? 28.475 17.249 -41.559 1.00 69.56 305 ASP A N 1
ATOM 2265 C CA . ASP A 1 305 ? 28.040 16.549 -42.761 1.00 69.56 305 ASP A CA 1
ATOM 2266 C C . ASP A 1 305 ? 26.514 16.444 -42.913 1.00 69.56 305 ASP A C 1
ATOM 2268 O O . ASP A 1 305 ? 26.044 16.093 -43.999 1.00 69.56 305 ASP A O 1
ATOM 2272 N N . GLY A 1 306 ? 25.740 16.902 -41.928 1.00 69.06 306 GLY A N 1
ATOM 2273 C CA . GLY A 1 306 ? 24.288 17.060 -42.010 1.00 69.06 306 GLY A CA 1
ATOM 2274 C C . GLY A 1 306 ? 23.526 15.739 -41.940 1.00 69.06 306 GLY A C 1
ATOM 2275 O O . GLY A 1 306 ? 22.459 15.635 -42.557 1.00 69.06 306 GLY A O 1
ATOM 2276 N N . ASP A 1 307 ? 24.094 14.730 -41.283 1.00 72.50 307 ASP A N 1
ATOM 2277 C CA . ASP A 1 307 ? 23.572 13.363 -41.235 1.00 72.50 307 ASP A CA 1
ATOM 2278 C C . ASP A 1 307 ? 22.650 13.096 -40.028 1.00 72.50 307 ASP A C 1
ATOM 2280 O O . ASP A 1 307 ? 22.002 12.050 -39.952 1.00 72.50 307 ASP A O 1
ATOM 2284 N N . GLY A 1 308 ? 22.486 14.090 -39.153 1.00 70.56 308 GLY A N 1
ATOM 2285 C CA . GLY A 1 308 ? 21.647 14.034 -37.962 1.00 70.56 308 GLY A CA 1
ATOM 2286 C C . GLY A 1 308 ? 22.399 13.662 -36.685 1.00 70.56 308 GLY A C 1
ATOM 2287 O O . GLY A 1 308 ? 21.773 13.680 -35.620 1.00 70.56 308 GLY A O 1
ATOM 2288 N N . ILE A 1 309 ? 23.703 13.379 -36.763 1.00 76.75 309 ILE A N 1
ATOM 2289 C CA . ILE A 1 309 ? 24.568 13.074 -35.622 1.00 76.75 309 ILE A CA 1
ATOM 2290 C C . ILE A 1 309 ? 25.453 14.289 -35.277 1.00 76.75 309 ILE A C 1
ATOM 2292 O O . ILE A 1 309 ? 26.066 14.902 -36.146 1.00 76.75 309 ILE A O 1
ATOM 2296 N N . PRO A 1 310 ? 25.562 14.674 -33.991 1.00 75.25 310 PRO A N 1
ATOM 2297 C CA . PRO A 1 310 ? 26.528 15.674 -33.547 1.00 75.25 310 PRO A CA 1
ATOM 2298 C C . PRO A 1 310 ? 27.992 15.292 -33.817 1.00 75.25 310 PRO A C 1
ATOM 2300 O O . PRO A 1 310 ? 28.433 14.233 -33.376 1.00 75.25 310 PRO A O 1
ATOM 2303 N N . ASP A 1 311 ? 28.809 16.229 -34.306 1.00 66.31 311 ASP A N 1
ATOM 2304 C CA . ASP A 1 311 ? 30.273 16.100 -34.389 1.00 66.31 311 ASP A CA 1
ATOM 2305 C C . ASP A 1 311 ? 30.886 15.643 -33.055 1.00 66.31 311 ASP A C 1
ATOM 2307 O O . ASP A 1 311 ? 31.852 14.892 -33.040 1.00 66.31 311 ASP A O 1
ATOM 2311 N N . GLU A 1 312 ? 30.361 16.116 -31.915 1.00 69.50 312 GLU A N 1
ATOM 2312 C CA . GLU A 1 312 ? 30.846 15.724 -30.581 1.00 69.50 312 GLU A CA 1
ATOM 2313 C C . GLU A 1 312 ? 30.653 14.228 -30.321 1.00 69.50 312 GLU A C 1
ATOM 2315 O O . GLU A 1 312 ? 31.532 13.590 -29.741 1.00 69.50 312 GLU A O 1
ATOM 2320 N N . TRP A 1 313 ? 29.520 13.677 -30.757 1.00 82.12 313 TRP A N 1
ATOM 2321 C CA . TRP A 1 313 ? 29.229 12.257 -30.636 1.00 82.12 313 TRP A CA 1
ATOM 2322 C C . TRP A 1 313 ? 30.174 11.464 -31.544 1.00 82.12 313 TRP A C 1
ATOM 2324 O O . TRP A 1 313 ? 30.890 10.591 -31.056 1.00 82.12 313 TRP A O 1
ATOM 2334 N N . THR A 1 314 ? 30.323 11.869 -32.809 1.00 83.69 314 THR A N 1
ATOM 2335 C CA . THR A 1 314 ? 31.236 11.206 -33.757 1.00 83.69 314 THR A CA 1
ATOM 2336 C C . THR A 1 314 ? 32.694 11.293 -33.293 1.00 83.69 314 THR A C 1
ATOM 2338 O O . THR A 1 314 ? 33.429 10.311 -33.343 1.00 83.69 314 THR A O 1
ATOM 2341 N N . ILE A 1 315 ? 33.125 12.423 -32.720 1.00 80.25 315 ILE A N 1
ATOM 2342 C CA . ILE A 1 315 ? 34.469 12.575 -32.140 1.00 80.25 315 ILE A CA 1
ATOM 2343 C C . ILE A 1 315 ? 34.655 11.658 -30.934 1.00 80.25 315 ILE A C 1
ATOM 2345 O O . ILE A 1 315 ? 35.740 11.098 -30.765 1.00 80.25 315 ILE A O 1
ATOM 2349 N N . ARG A 1 316 ? 33.643 11.535 -30.071 1.00 84.81 316 ARG A N 1
ATOM 2350 C CA . ARG A 1 316 ? 33.736 10.731 -28.851 1.00 84.81 316 ARG A CA 1
ATOM 2351 C C . ARG A 1 316 ? 33.999 9.261 -29.163 1.00 84.81 316 ARG A C 1
ATOM 2353 O O . ARG A 1 316 ? 34.848 8.676 -28.494 1.00 84.81 316 ARG A O 1
ATOM 2360 N N . TYR A 1 317 ? 33.292 8.706 -30.142 1.00 88.81 317 TYR A N 1
ATOM 2361 C CA . TYR A 1 317 ? 33.345 7.275 -30.449 1.00 88.81 317 TYR A CA 1
ATOM 2362 C C . TYR A 1 317 ? 34.325 6.941 -31.586 1.00 88.81 317 TYR A C 1
ATOM 2364 O O . TYR A 1 317 ? 35.039 5.946 -31.506 1.00 88.81 317 TYR A O 1
ATOM 2372 N N . PHE A 1 318 ? 34.485 7.829 -32.574 1.00 91.44 318 PHE A N 1
ATOM 2373 C CA . PHE A 1 318 ? 35.283 7.573 -33.785 1.00 91.44 318 PHE A CA 1
ATOM 2374 C C . PHE A 1 318 ? 36.489 8.515 -33.962 1.00 91.44 318 PHE A C 1
ATOM 2376 O O . PHE A 1 318 ? 37.358 8.292 -34.806 1.00 91.44 318 PHE A O 1
ATOM 2383 N N . GLY A 1 319 ? 36.617 9.559 -33.136 1.00 84.69 319 GLY A N 1
ATOM 2384 C CA . GLY A 1 319 ? 37.800 10.430 -33.101 1.00 84.69 319 GLY A CA 1
ATOM 2385 C C . GLY A 1 319 ? 37.855 11.518 -34.180 1.00 84.69 319 GLY A C 1
ATOM 2386 O O . GLY A 1 319 ? 38.888 12.183 -34.321 1.00 84.69 319 GLY A O 1
ATOM 2387 N N . HIS A 1 320 ? 36.775 11.733 -34.936 1.00 83.62 320 HIS A N 1
ATOM 2388 C CA . HIS A 1 320 ? 36.673 12.764 -35.976 1.00 83.62 320 HIS A CA 1
ATOM 2389 C C . HIS A 1 320 ? 35.218 13.277 -36.129 1.00 83.62 320 HIS A C 1
ATOM 2391 O O . HIS A 1 320 ? 34.309 12.667 -35.580 1.00 83.62 320 HIS A O 1
ATOM 2397 N N . PRO A 1 321 ? 34.985 14.438 -36.778 1.00 75.38 321 PRO A N 1
ATOM 2398 C CA . PRO A 1 321 ? 33.702 15.148 -36.690 1.00 75.38 321 PRO A CA 1
ATOM 2399 C C . PRO A 1 321 ? 32.649 14.796 -37.756 1.00 75.38 321 PRO A C 1
ATOM 2401 O O . PRO A 1 321 ? 31.621 15.451 -37.772 1.00 75.38 321 PRO A O 1
ATOM 2404 N N . THR A 1 322 ? 32.892 13.867 -38.684 1.00 82.56 322 THR A N 1
ATOM 2405 C CA . THR A 1 322 ? 31.971 13.594 -39.815 1.00 82.56 322 THR A CA 1
ATOM 2406 C C . THR A 1 322 ? 31.961 12.116 -40.150 1.00 82.56 322 THR A C 1
ATOM 2408 O O . THR A 1 322 ? 33.041 11.544 -40.237 1.00 82.56 322 THR A O 1
ATOM 2411 N N . GLY A 1 323 ? 30.820 11.524 -40.470 1.00 86.88 323 GLY A N 1
ATOM 2412 C CA . GLY A 1 323 ? 30.689 10.136 -40.900 1.00 86.88 323 GLY A CA 1
ATOM 2413 C C . GLY A 1 323 ? 31.651 9.710 -42.021 1.00 86.88 323 GLY A C 1
ATOM 2414 O O . GLY A 1 323 ? 31.665 10.288 -43.115 1.00 86.88 323 GLY A O 1
ATOM 2415 N N . GLN A 1 324 ? 32.432 8.644 -41.807 1.00 91.50 324 GLN A N 1
ATOM 2416 C CA . GLN A 1 324 ? 33.327 8.064 -42.815 1.00 91.50 324 GLN A CA 1
ATOM 2417 C C . GLN A 1 324 ? 32.987 6.591 -43.087 1.00 91.50 324 GLN A C 1
ATOM 2419 O O . GLN A 1 324 ? 32.733 5.809 -42.189 1.00 91.50 324 GLN A O 1
ATOM 2424 N N . GLU A 1 325 ? 33.030 6.180 -44.362 1.00 91.44 325 GLU A N 1
ATOM 2425 C CA . GLU A 1 325 ? 32.815 4.763 -44.737 1.00 91.44 325 GLU A CA 1
ATOM 2426 C C . GLU A 1 325 ? 33.904 3.843 -44.193 1.00 91.44 325 GLU A C 1
ATOM 2428 O O . GLU A 1 325 ? 33.711 2.642 -44.054 1.00 91.44 325 GLU A O 1
ATOM 2433 N N . ALA A 1 326 ? 35.109 4.394 -44.036 1.00 91.00 326 ALA A N 1
ATOM 2434 C CA . ALA A 1 326 ? 36.314 3.614 -43.806 1.00 91.00 326 ALA A CA 1
ATOM 2435 C C . ALA A 1 326 ? 36.367 3.017 -42.395 1.00 91.00 326 ALA A C 1
ATOM 2437 O O . ALA A 1 326 ? 37.085 2.039 -42.189 1.00 91.00 326 ALA A O 1
ATOM 2438 N N . ASP A 1 327 ? 35.635 3.611 -41.458 1.00 91.19 327 ASP A N 1
ATOM 2439 C CA . ASP A 1 327 ? 35.527 3.216 -40.057 1.00 91.19 327 ASP A CA 1
ATOM 2440 C C . ASP A 1 327 ? 34.068 3.070 -39.601 1.00 91.19 327 ASP A C 1
ATOM 2442 O O . ASP A 1 327 ? 33.822 3.011 -38.404 1.00 91.19 327 ASP A O 1
ATOM 2446 N N . LEU A 1 328 ? 33.131 2.972 -40.556 1.00 95.00 328 LEU A N 1
ATOM 2447 C CA . LEU A 1 328 ? 31.704 2.738 -40.320 1.00 95.00 328 LEU A CA 1
ATOM 2448 C C . LEU A 1 328 ? 31.034 3.788 -39.422 1.00 95.00 328 LEU A C 1
ATOM 2450 O O . LEU A 1 328 ? 30.058 3.485 -38.753 1.00 95.00 328 LEU A O 1
ATOM 2454 N N . SER A 1 329 ? 31.519 5.030 -39.410 1.00 94.50 329 SER A N 1
ATOM 2455 C CA . SER A 1 329 ? 31.016 6.056 -38.490 1.00 94.50 329 SER A CA 1
ATOM 2456 C C . SER A 1 329 ? 29.875 6.918 -39.055 1.00 94.50 329 SER A C 1
ATOM 2458 O O . SER A 1 329 ? 29.574 7.972 -38.491 1.00 94.50 329 SER A O 1
ATOM 2460 N N . ARG A 1 330 ? 29.324 6.599 -40.237 1.00 94.62 330 ARG A N 1
ATOM 2461 C CA . ARG A 1 330 ? 28.235 7.399 -40.838 1.00 94.62 330 ARG A CA 1
ATOM 2462 C C . ARG A 1 330 ? 26.911 7.097 -40.154 1.00 94.62 330 ARG A C 1
ATOM 2464 O O . ARG A 1 330 ? 26.690 5.961 -39.756 1.00 94.62 330 ARG A O 1
ATOM 2471 N N . ALA A 1 331 ? 25.980 8.049 -40.155 1.00 92.00 331 ALA A N 1
ATOM 2472 C CA . ALA A 1 331 ? 24.655 7.867 -39.559 1.00 92.00 331 ALA A CA 1
ATOM 2473 C C . ALA A 1 331 ? 23.912 6.570 -39.910 1.00 92.00 331 ALA A C 1
ATOM 2475 O O . ALA A 1 331 ? 23.213 6.044 -39.055 1.00 92.00 331 ALA A O 1
ATOM 2476 N N . GLN A 1 332 ? 24.026 6.070 -41.145 1.00 95.62 332 GLN A N 1
ATOM 2477 C CA . GLN A 1 332 ? 23.359 4.833 -41.581 1.00 95.62 332 GLN A CA 1
ATOM 2478 C C . GLN A 1 332 ? 24.199 3.557 -41.436 1.00 95.62 332 GLN A C 1
ATOM 2480 O O . GLN A 1 332 ? 23.732 2.489 -41.831 1.00 95.62 332 GLN A O 1
ATOM 2485 N N . ASP A 1 333 ? 25.451 3.689 -41.013 1.00 97.00 333 ASP A N 1
ATOM 2486 C CA . ASP A 1 333 ? 26.333 2.550 -40.793 1.00 97.00 333 ASP A CA 1
ATOM 2487 C C . ASP A 1 333 ? 26.048 1.961 -39.398 1.00 97.00 333 ASP A C 1
ATOM 2489 O O . ASP A 1 333 ? 25.486 2.641 -38.540 1.00 97.00 333 ASP A O 1
ATOM 2493 N N . ASP A 1 334 ? 26.412 0.697 -39.222 1.00 96.44 334 ASP A N 1
ATOM 2494 C CA . ASP A 1 334 ? 26.230 -0.125 -38.020 1.00 96.44 334 ASP A CA 1
ATOM 2495 C C . ASP A 1 334 ? 27.634 -0.632 -37.657 1.00 96.44 334 ASP A C 1
ATOM 2497 O O . ASP A 1 334 ? 28.228 -1.438 -38.390 1.00 96.44 334 ASP A O 1
ATOM 2501 N N . ALA A 1 335 ? 28.253 0.024 -36.677 1.00 96.19 335 ALA A N 1
ATOM 2502 C CA . ALA A 1 335 ? 29.700 -0.006 -36.484 1.00 96.19 335 ALA A CA 1
ATOM 2503 C C . ALA A 1 335 ? 30.179 -1.222 -35.677 1.00 96.19 335 ALA A C 1
ATOM 2505 O O . ALA A 1 335 ? 31.282 -1.720 -35.939 1.00 96.19 335 ALA A O 1
ATOM 2506 N N . ASP A 1 336 ? 29.358 -1.733 -34.769 1.00 96.06 336 ASP A N 1
ATOM 2507 C CA . ASP A 1 336 ? 29.571 -2.952 -33.979 1.00 96.06 336 ASP A CA 1
ATOM 2508 C C . ASP A 1 336 ? 28.755 -4.154 -34.486 1.00 96.06 336 ASP A C 1
ATOM 2510 O O . ASP A 1 336 ? 29.105 -5.289 -34.167 1.00 96.06 336 ASP A O 1
ATOM 2514 N N . SER A 1 337 ? 27.843 -3.951 -35.444 1.00 96.44 337 SER A N 1
ATOM 2515 C CA . SER A 1 337 ? 27.074 -5.002 -36.132 1.00 96.44 337 SER A CA 1
ATOM 2516 C C . SER A 1 337 ? 25.985 -5.660 -35.283 1.00 96.44 337 SER A C 1
ATOM 2518 O O . SER A 1 337 ? 25.654 -6.826 -35.532 1.00 96.44 337 SER A O 1
ATOM 2520 N N . ASP A 1 338 ? 25.414 -4.915 -34.341 1.00 94.56 338 ASP A N 1
ATOM 2521 C CA . ASP A 1 338 ? 24.317 -5.335 -33.459 1.00 94.56 338 ASP A CA 1
ATOM 2522 C C . ASP A 1 338 ? 22.922 -5.182 -34.122 1.00 94.56 338 ASP A C 1
ATOM 2524 O O . ASP A 1 338 ? 21.904 -5.709 -33.657 1.00 94.56 338 ASP A O 1
ATOM 2528 N N . GLY A 1 339 ? 22.867 -4.505 -35.276 1.00 94.00 339 GLY A N 1
ATOM 2529 C CA . GLY A 1 339 ? 21.653 -4.239 -36.042 1.00 94.00 339 GLY A CA 1
ATOM 2530 C C . GLY A 1 339 ? 21.044 -2.848 -35.842 1.00 94.00 339 GLY A C 1
ATOM 2531 O O . GLY A 1 339 ? 19.984 -2.589 -36.432 1.00 94.00 339 GLY A O 1
ATOM 2532 N N . LEU A 1 340 ? 21.679 -1.959 -35.076 1.00 95.19 340 LEU A N 1
ATOM 2533 C CA . LEU A 1 340 ? 21.343 -0.544 -34.959 1.00 95.19 340 LEU A CA 1
ATOM 2534 C C . LEU A 1 340 ? 22.267 0.312 -35.817 1.00 95.19 340 LEU A C 1
ATOM 2536 O O . LEU A 1 340 ? 23.453 0.065 -35.991 1.00 95.19 340 LEU A O 1
ATOM 2540 N N . THR A 1 341 ? 21.706 1.367 -36.397 1.00 96.44 341 THR A N 1
ATOM 2541 C CA . THR A 1 341 ? 22.539 2.383 -37.041 1.00 96.44 341 THR A CA 1
ATOM 2542 C C . THR A 1 341 ? 23.086 3.360 -36.007 1.00 96.44 341 THR A C 1
ATOM 2544 O O . THR A 1 341 ? 22.373 3.730 -35.075 1.00 96.44 341 THR A O 1
ATOM 2547 N N . ASN A 1 342 ? 24.270 3.923 -36.256 1.00 94.31 342 ASN A N 1
ATOM 2548 C CA . ASN A 1 342 ? 24.873 4.987 -35.442 1.00 94.31 342 ASN A CA 1
ATOM 2549 C C . ASN A 1 342 ? 23.879 6.113 -35.072 1.00 94.31 342 ASN A C 1
ATOM 2551 O O . ASN A 1 342 ? 23.926 6.699 -33.989 1.00 94.31 342 ASN A O 1
ATOM 2555 N N . LEU A 1 343 ? 22.962 6.459 -35.987 1.00 90.19 343 LEU A N 1
ATOM 2556 C CA . LEU A 1 343 ? 21.933 7.470 -35.737 1.00 90.19 343 LEU A CA 1
ATOM 2557 C C . LEU A 1 343 ? 20.855 6.985 -34.760 1.00 90.19 343 LEU A C 1
ATOM 2559 O O . LEU A 1 343 ? 20.376 7.775 -33.943 1.00 90.19 343 LEU A O 1
ATOM 2563 N N . GLU A 1 344 ? 20.434 5.727 -34.863 1.00 89.06 344 GLU A N 1
ATOM 2564 C CA . GLU A 1 344 ? 19.497 5.113 -33.919 1.00 89.06 344 GLU A CA 1
ATOM 2565 C C . GLU A 1 344 ? 20.119 5.020 -32.532 1.00 89.06 344 GLU A C 1
ATOM 2567 O O . GLU A 1 344 ? 19.464 5.379 -31.553 1.00 89.06 344 GLU A O 1
ATOM 2572 N N . GLU A 1 345 ? 21.390 4.655 -32.457 1.00 91.62 345 GLU A N 1
ATOM 2573 C CA . GLU A 1 345 ? 22.124 4.592 -31.203 1.00 91.62 345 GLU A CA 1
ATOM 2574 C C . GLU A 1 345 ? 22.285 5.962 -30.558 1.00 91.62 345 GLU A C 1
ATOM 2576 O O . GLU A 1 345 ? 21.955 6.154 -29.388 1.00 91.62 345 GLU A O 1
ATOM 2581 N N . TYR A 1 346 ? 22.654 6.982 -31.339 1.00 85.69 346 TYR A N 1
ATOM 2582 C CA . TYR A 1 346 ? 22.664 8.364 -30.864 1.00 85.69 346 TYR A CA 1
ATOM 2583 C C . TYR A 1 346 ? 21.299 8.798 -30.301 1.00 85.69 346 TYR A C 1
ATOM 2585 O O . TYR A 1 346 ? 21.229 9.459 -29.260 1.00 85.69 346 TYR A O 1
ATOM 2593 N N . GLN A 1 347 ? 20.204 8.444 -30.978 1.00 81.38 347 GLN A N 1
ATOM 2594 C CA . GLN A 1 347 ? 18.847 8.805 -30.556 1.00 81.38 347 GLN A CA 1
ATOM 2595 C C . GLN A 1 347 ? 18.404 8.085 -29.280 1.00 81.38 347 GLN A C 1
ATOM 2597 O O . GLN A 1 347 ? 17.547 8.607 -28.560 1.00 81.38 347 GLN A O 1
ATOM 2602 N N . ARG A 1 348 ? 18.962 6.904 -29.014 1.00 80.06 348 ARG A N 1
ATOM 2603 C CA . ARG A 1 348 ? 18.588 6.034 -27.894 1.00 80.06 348 ARG A CA 1
ATOM 2604 C C . ARG A 1 348 ? 19.536 6.154 -26.711 1.00 80.06 348 ARG A C 1
ATOM 2606 O O . ARG A 1 348 ? 19.099 5.961 -25.585 1.00 80.06 348 ARG A O 1
ATOM 2613 N N . GLY A 1 349 ? 20.764 6.601 -26.948 1.00 86.00 349 GLY A N 1
ATOM 2614 C CA . GLY A 1 349 ? 21.805 6.755 -25.941 1.00 86.00 349 GLY A CA 1
ATOM 2615 C C . GLY A 1 349 ? 22.712 5.536 -25.778 1.00 86.00 349 GLY A C 1
ATOM 2616 O O . GLY A 1 349 ? 23.480 5.543 -24.816 1.00 86.00 349 GLY A O 1
ATOM 2617 N N . THR A 1 350 ? 22.628 4.554 -26.682 1.00 89.50 350 THR A N 1
ATOM 2618 C CA . THR A 1 350 ? 23.528 3.393 -26.747 1.00 89.50 350 THR A CA 1
ATOM 2619 C C . THR A 1 350 ? 24.893 3.773 -27.336 1.00 89.50 350 THR A C 1
ATOM 2621 O O . THR A 1 350 ? 25.133 4.946 -27.680 1.00 89.50 350 THR A O 1
ATOM 2624 N N . VAL A 1 351 ? 25.839 2.838 -27.331 1.00 94.81 351 VAL A N 1
ATOM 2625 C CA . VAL A 1 351 ? 27.244 3.072 -27.663 1.00 94.81 351 VAL A CA 1
ATOM 2626 C C . VAL A 1 351 ? 27.589 2.453 -29.026 1.00 94.81 351 VAL A C 1
ATOM 2628 O O . VAL A 1 351 ? 27.754 1.253 -29.093 1.00 94.81 351 VAL A O 1
ATOM 2631 N N . PRO A 1 352 ? 27.935 3.263 -30.048 1.00 95.62 352 PRO A N 1
ATOM 2632 C CA . PRO A 1 352 ? 28.116 2.828 -31.448 1.00 95.62 352 PRO A CA 1
ATOM 2633 C C . PRO A 1 352 ? 29.368 2.022 -31.762 1.00 95.62 352 PRO A C 1
ATOM 2635 O O . PRO A 1 352 ? 29.876 2.006 -32.879 1.00 95.62 352 PRO A O 1
ATOM 2638 N N . THR A 1 353 ? 30.002 1.491 -30.739 1.00 95.31 353 THR A N 1
ATOM 2639 C CA . THR A 1 353 ? 31.230 0.710 -30.870 1.00 95.31 353 THR A CA 1
ATOM 2640 C C . THR A 1 353 ? 31.218 -0.464 -29.900 1.00 95.31 353 THR A C 1
ATOM 2642 O O . THR A 1 353 ? 32.286 -1.011 -29.614 1.00 95.31 353 THR A O 1
ATOM 2645 N N . ASP A 1 354 ? 30.057 -0.751 -29.328 1.00 96.88 354 ASP A N 1
ATOM 2646 C CA . ASP A 1 354 ? 29.825 -1.660 -28.221 1.00 96.88 354 ASP A CA 1
ATOM 2647 C C . ASP A 1 354 ? 28.452 -2.284 -28.454 1.00 96.88 354 ASP A C 1
ATOM 2649 O O . ASP A 1 354 ? 27.434 -1.632 -28.266 1.00 96.88 354 ASP A O 1
ATOM 2653 N N . ASP A 1 355 ? 28.447 -3.534 -28.910 1.00 96.44 355 ASP A N 1
ATOM 2654 C CA . ASP A 1 355 ? 27.233 -4.234 -29.328 1.00 96.44 355 ASP A CA 1
ATOM 2655 C C . ASP A 1 355 ? 26.264 -4.512 -28.167 1.00 96.44 355 ASP A C 1
ATOM 2657 O O . ASP A 1 355 ? 25.125 -4.876 -28.427 1.00 96.44 355 ASP A O 1
ATOM 2661 N N . ASP A 1 356 ? 26.705 -4.335 -26.919 1.00 96.31 356 ASP A N 1
ATOM 2662 C CA . ASP A 1 356 ? 25.999 -4.603 -25.659 1.00 96.31 356 ASP A CA 1
ATOM 2663 C C . ASP A 1 356 ? 26.311 -3.463 -24.667 1.00 96.31 356 ASP A C 1
ATOM 2665 O O . ASP A 1 356 ? 27.282 -3.509 -23.906 1.00 96.31 356 ASP A O 1
ATOM 2669 N N . THR A 1 357 ? 25.540 -2.372 -24.722 1.00 95.50 357 THR A N 1
ATOM 2670 C CA . THR A 1 357 ? 25.857 -1.114 -24.020 1.00 95.50 357 THR A CA 1
ATOM 2671 C C . THR A 1 357 ? 25.813 -1.250 -22.493 1.00 95.50 357 THR A C 1
ATOM 2673 O O . THR A 1 357 ? 26.493 -0.496 -21.776 1.00 95.50 357 THR A O 1
ATOM 2676 N N . ASP A 1 358 ? 24.978 -2.139 -21.965 1.00 93.31 358 ASP A N 1
ATOM 2677 C CA . ASP A 1 358 ? 24.771 -2.315 -20.528 1.00 93.31 358 ASP A CA 1
ATOM 2678 C C . ASP A 1 358 ? 25.455 -3.559 -19.931 1.00 93.31 358 ASP A C 1
ATOM 2680 O O . ASP A 1 358 ? 25.376 -3.767 -18.709 1.00 93.31 358 ASP A O 1
ATOM 2684 N N . ASP A 1 359 ? 26.241 -4.265 -20.751 1.00 95.00 359 ASP A N 1
ATOM 2685 C CA . ASP A 1 359 ? 27.074 -5.423 -20.419 1.00 95.00 359 ASP A CA 1
ATOM 2686 C C . ASP A 1 359 ? 26.262 -6.620 -19.864 1.00 95.00 359 ASP A C 1
ATOM 2688 O O . ASP A 1 359 ? 26.741 -7.354 -18.979 1.00 95.00 359 ASP A O 1
ATOM 2692 N N . ASP A 1 360 ? 25.028 -6.828 -20.333 1.00 91.69 360 ASP A N 1
ATOM 2693 C CA . ASP A 1 360 ? 24.142 -7.902 -19.866 1.00 91.69 360 ASP A CA 1
ATOM 2694 C C . ASP A 1 360 ? 24.201 -9.188 -20.700 1.00 91.69 360 ASP A C 1
ATOM 2696 O O . ASP A 1 360 ? 23.680 -10.220 -20.265 1.00 91.69 360 ASP A O 1
ATOM 2700 N N . THR A 1 361 ? 24.945 -9.177 -21.810 1.00 93.12 361 THR A N 1
ATOM 2701 C CA . THR A 1 361 ? 25.119 -10.228 -22.829 1.00 93.12 361 THR A CA 1
ATOM 2702 C C . THR A 1 361 ? 24.057 -10.299 -23.927 1.00 93.12 361 THR A C 1
ATOM 2704 O O . THR A 1 361 ? 24.097 -11.236 -24.741 1.00 93.12 361 THR A O 1
ATOM 2707 N N . LEU A 1 362 ? 23.129 -9.344 -23.989 1.00 92.50 362 LEU A N 1
ATOM 2708 C CA . LEU A 1 362 ? 22.253 -9.122 -25.134 1.00 92.50 362 LEU A CA 1
ATOM 2709 C C . LEU A 1 362 ? 22.738 -7.954 -25.982 1.00 92.50 362 LEU A C 1
ATOM 2711 O O . LEU A 1 362 ? 23.220 -6.956 -25.482 1.00 92.50 362 LEU A O 1
ATOM 2715 N N . GLU A 1 363 ? 22.617 -8.115 -27.299 1.00 95.88 363 GLU A N 1
ATOM 2716 C CA . GLU A 1 363 ? 22.994 -7.062 -28.237 1.00 95.88 363 GLU A CA 1
ATOM 2717 C C . GLU A 1 363 ? 21.910 -5.962 -28.259 1.00 95.88 363 GLU A C 1
ATOM 2719 O O . GLU A 1 363 ? 20.723 -6.309 -28.361 1.00 95.88 363 GLU A O 1
ATOM 2724 N N . ASP A 1 364 ? 22.272 -4.671 -28.249 1.00 95.25 364 ASP A N 1
ATOM 2725 C CA . ASP A 1 364 ? 21.318 -3.550 -28.107 1.00 95.25 364 ASP A CA 1
ATOM 2726 C C . ASP A 1 364 ? 20.199 -3.615 -29.171 1.00 95.25 364 ASP A C 1
ATOM 2728 O O . ASP A 1 364 ? 19.000 -3.414 -28.912 1.00 95.25 364 ASP A O 1
ATOM 2732 N N . GLY A 1 365 ? 20.567 -3.941 -30.412 1.00 93.38 365 GLY A N 1
ATOM 2733 C CA . GLY A 1 365 ? 19.630 -4.153 -31.511 1.00 93.38 365 GLY A CA 1
ATOM 2734 C C . GLY A 1 365 ? 18.681 -5.334 -31.300 1.00 93.38 365 GLY A C 1
ATOM 2735 O O . GLY A 1 365 ? 17.490 -5.246 -31.639 1.00 93.38 365 GLY A O 1
ATOM 2736 N N . ALA A 1 366 ? 19.161 -6.432 -30.711 1.00 92.81 366 ALA A N 1
ATOM 2737 C CA . ALA A 1 366 ? 18.348 -7.604 -30.393 1.00 92.81 366 ALA A CA 1
ATOM 2738 C C . ALA A 1 366 ? 17.353 -7.316 -29.263 1.00 92.81 366 ALA A C 1
ATOM 2740 O O . ALA A 1 366 ? 16.204 -7.768 -29.325 1.00 92.81 366 ALA A O 1
ATOM 2741 N N . GLU A 1 367 ? 17.761 -6.534 -28.272 1.00 93.50 367 GLU A N 1
ATOM 2742 C CA . GLU A 1 367 ? 16.910 -6.073 -27.179 1.00 93.50 367 GLU A CA 1
ATOM 2743 C C . GLU A 1 367 ? 15.761 -5.203 -27.674 1.00 93.50 367 GLU A C 1
ATOM 2745 O O . GLU A 1 367 ? 14.595 -5.463 -27.378 1.00 93.50 367 GLU A O 1
ATOM 2750 N N . LEU A 1 368 ? 16.044 -4.230 -28.538 1.00 91.31 368 LEU A N 1
ATOM 2751 C CA . LEU A 1 368 ? 15.013 -3.343 -29.079 1.00 91.31 368 LEU A CA 1
ATOM 2752 C C . LEU A 1 368 ? 14.049 -4.047 -30.039 1.00 91.31 368 LEU A C 1
ATOM 2754 O O . LEU A 1 368 ? 12.863 -3.698 -30.105 1.00 91.31 368 LEU A O 1
ATOM 2758 N N . ALA A 1 369 ? 14.544 -5.010 -30.818 1.00 87.88 369 ALA A N 1
ATOM 2759 C CA . ALA A 1 369 ? 13.720 -5.800 -31.728 1.00 87.88 369 ALA A CA 1
ATOM 2760 C C . ALA A 1 369 ? 12.907 -6.887 -31.003 1.00 87.88 369 ALA A C 1
ATOM 2762 O O . ALA A 1 369 ? 11.861 -7.312 -31.511 1.00 87.88 369 ALA A O 1
ATOM 2763 N N . GLY A 1 370 ? 13.375 -7.319 -29.830 1.00 82.62 370 GLY A N 1
ATOM 2764 C CA . GLY A 1 370 ? 12.990 -8.564 -29.181 1.00 82.62 370 GLY A CA 1
ATOM 2765 C C . GLY A 1 370 ? 13.722 -9.766 -29.794 1.00 82.62 370 GLY A C 1
ATOM 2766 O O . GLY A 1 370 ? 13.688 -10.007 -31.006 1.00 82.62 370 GLY A O 1
ATOM 2767 N N . ALA A 1 371 ? 14.354 -10.578 -28.947 1.00 76.38 371 ALA A N 1
ATOM 2768 C CA . ALA A 1 371 ? 15.092 -11.768 -29.362 1.00 76.38 371 ALA A CA 1
ATOM 2769 C C . ALA A 1 371 ? 14.184 -13.015 -29.405 1.00 76.38 371 ALA A C 1
ATOM 2771 O O . ALA A 1 371 ? 14.002 -13.745 -28.428 1.00 76.38 371 ALA A O 1
ATOM 2772 N N . GLY A 1 372 ? 13.598 -13.303 -30.570 1.00 78.00 372 GLY A N 1
ATOM 2773 C CA . GLY A 1 372 ? 12.788 -14.510 -30.776 1.00 78.00 372 GLY A CA 1
ATOM 2774 C C . GLY A 1 372 ? 11.428 -14.459 -30.067 1.00 78.00 372 GLY A C 1
ATOM 2775 O O . GLY A 1 372 ? 10.498 -13.849 -30.590 1.00 78.00 372 GLY A O 1
ATOM 2776 N N . ALA A 1 373 ? 11.282 -15.173 -28.943 1.00 79.44 373 ALA A N 1
ATOM 2777 C CA . ALA A 1 373 ? 10.072 -15.132 -28.108 1.00 79.44 373 ALA A CA 1
ATOM 2778 C C . ALA A 1 373 ? 10.139 -14.049 -27.018 1.00 79.44 373 ALA A C 1
ATOM 2780 O O . ALA A 1 373 ? 9.098 -13.699 -26.464 1.00 79.44 373 ALA A O 1
ATOM 2781 N N . ARG A 1 374 ? 11.334 -13.512 -26.739 1.00 90.06 374 ARG A N 1
ATOM 2782 C CA . ARG A 1 374 ? 11.556 -12.466 -25.742 1.00 90.06 374 ARG A CA 1
ATOM 2783 C C . ARG A 1 374 ? 10.913 -11.139 -26.187 1.00 90.06 374 ARG A C 1
ATOM 2785 O O . ARG A 1 374 ? 11.064 -10.772 -27.357 1.00 90.06 374 ARG A O 1
ATOM 2792 N N . PRO A 1 375 ? 10.180 -10.426 -25.309 1.00 91.81 375 PRO A N 1
ATOM 2793 C CA . PRO A 1 375 ? 9.711 -9.074 -25.609 1.00 91.81 375 PRO A CA 1
ATOM 2794 C C . PRO A 1 375 ? 10.876 -8.071 -25.665 1.00 91.81 375 PRO A C 1
ATOM 2796 O O . PRO A 1 375 ? 11.961 -8.392 -25.195 1.00 91.81 375 PRO A O 1
ATOM 2799 N N . PRO A 1 376 ? 10.673 -6.866 -26.228 1.00 93.12 376 PRO A N 1
ATOM 2800 C CA . PRO A 1 376 ? 11.715 -5.846 -26.230 1.00 93.12 376 PRO A CA 1
ATOM 2801 C C . PRO A 1 376 ? 12.125 -5.388 -24.823 1.00 93.12 376 PRO A C 1
ATOM 2803 O O . PRO A 1 376 ? 11.241 -5.183 -23.983 1.00 93.12 376 PRO A O 1
ATOM 2806 N N . THR A 1 377 ? 13.426 -5.176 -24.622 1.00 93.19 377 THR A N 1
ATOM 2807 C CA . THR A 1 377 ? 14.075 -4.712 -23.379 1.00 93.19 377 THR A CA 1
ATOM 2808 C C . THR A 1 377 ? 14.748 -3.342 -23.568 1.00 93.19 377 THR A C 1
ATOM 2810 O O . THR A 1 377 ? 14.663 -2.752 -24.655 1.00 93.19 377 THR A O 1
ATOM 2813 N N . ASP A 1 378 ? 15.268 -2.749 -22.490 1.00 91.50 378 ASP A N 1
ATOM 2814 C CA . ASP A 1 378 ? 15.949 -1.448 -22.493 1.00 91.50 378 ASP A CA 1
ATOM 2815 C C . ASP A 1 378 ? 17.476 -1.642 -22.530 1.00 91.50 378 ASP A C 1
ATOM 2817 O O . ASP A 1 378 ? 18.038 -1.912 -21.475 1.00 91.50 378 ASP A O 1
ATOM 2821 N N . PRO A 1 379 ? 18.155 -1.383 -23.667 1.00 93.62 379 PRO A N 1
ATOM 2822 C CA . PRO A 1 379 ? 19.591 -1.661 -23.849 1.00 93.62 379 PRO A CA 1
ATOM 2823 C C . PRO A 1 379 ? 20.540 -0.771 -23.035 1.00 93.62 379 PRO A C 1
ATOM 2825 O O . PRO A 1 379 ? 21.752 -0.735 -23.215 1.00 93.62 379 PRO A O 1
ATOM 2828 N N . LEU A 1 380 ? 19.984 0.077 -22.172 1.00 92.62 380 LEU A N 1
ATOM 2829 C CA . LEU A 1 380 ? 20.747 0.882 -21.221 1.00 92.62 380 LEU A CA 1
ATOM 2830 C C . LEU A 1 380 ? 20.650 0.326 -19.802 1.00 92.62 380 LEU A C 1
ATOM 2832 O O . LEU A 1 380 ? 21.049 1.003 -18.838 1.00 92.62 380 LEU A O 1
ATOM 2836 N N . ARG A 1 381 ? 20.031 -0.841 -19.645 1.00 93.12 381 ARG A N 1
ATOM 2837 C CA . ARG A 1 381 ? 19.701 -1.427 -18.368 1.00 93.12 381 ARG A CA 1
ATOM 2838 C C . ARG A 1 381 ? 19.593 -2.955 -18.450 1.00 93.12 381 ARG A C 1
ATOM 2840 O O . ARG A 1 381 ? 18.502 -3.481 -18.614 1.00 93.12 381 ARG A O 1
ATOM 2847 N N . ALA A 1 382 ? 20.661 -3.594 -17.978 1.00 94.94 382 ALA A N 1
ATOM 2848 C CA . ALA A 1 382 ? 20.835 -5.041 -17.850 1.00 94.94 382 ALA A CA 1
ATOM 2849 C C . ALA A 1 382 ? 19.725 -5.854 -17.144 1.00 94.94 382 ALA A C 1
ATOM 2851 O O . ALA A 1 382 ? 19.823 -7.070 -17.074 1.00 94.94 382 ALA A O 1
ATOM 2852 N N . ASP A 1 383 ? 18.745 -5.205 -16.519 1.00 94.75 383 ASP A N 1
ATOM 2853 C CA . ASP A 1 383 ? 17.596 -5.788 -15.809 1.00 94.75 383 ASP A CA 1
ATOM 2854 C C . ASP A 1 383 ? 16.436 -4.810 -16.024 1.00 94.75 383 ASP A C 1
ATOM 2856 O O . ASP A 1 383 ? 16.276 -3.843 -15.255 1.00 94.75 383 ASP A O 1
ATOM 2860 N N . THR A 1 384 ? 15.697 -4.981 -17.120 1.00 92.75 384 THR A N 1
ATOM 2861 C CA . THR A 1 384 ? 14.720 -4.009 -17.624 1.00 92.75 384 THR A CA 1
ATOM 2862 C C . THR A 1 384 ? 13.625 -3.717 -16.599 1.00 92.75 384 THR A C 1
ATOM 2864 O O . THR A 1 384 ? 13.282 -2.547 -16.349 1.00 92.75 384 THR A O 1
ATOM 2867 N N . ASP A 1 385 ? 13.077 -4.742 -15.951 1.00 87.50 385 ASP A N 1
ATOM 2868 C CA . ASP A 1 385 ? 11.928 -4.605 -15.053 1.00 87.50 385 ASP A CA 1
ATOM 2869 C C . ASP A 1 385 ? 12.291 -4.433 -13.562 1.00 87.50 385 ASP A C 1
ATOM 2871 O O . ASP A 1 385 ? 11.482 -3.915 -12.775 1.00 87.50 385 ASP A O 1
ATOM 2875 N N . GLY A 1 386 ? 13.546 -4.675 -13.184 1.00 91.62 386 GLY A N 1
ATOM 2876 C CA . GLY A 1 386 ? 14.099 -4.407 -11.857 1.00 91.62 386 GLY A CA 1
ATOM 2877 C C . GLY A 1 386 ? 13.760 -5.439 -10.807 1.00 91.62 386 GLY A C 1
ATOM 2878 O O . GLY A 1 386 ? 13.518 -5.063 -9.641 1.00 91.62 386 GLY A O 1
ATOM 2879 N N . ASP A 1 387 ? 13.675 -6.696 -11.202 1.00 88.38 387 ASP A N 1
ATOM 2880 C CA . ASP A 1 387 ? 13.341 -7.797 -10.317 1.00 88.38 387 ASP A CA 1
ATOM 2881 C C . ASP A 1 387 ? 14.576 -8.498 -9.717 1.00 88.38 387 ASP A C 1
ATOM 2883 O O . ASP A 1 387 ? 14.472 -9.083 -8.631 1.00 88.38 387 ASP A O 1
ATOM 2887 N N . GLY A 1 388 ? 15.753 -8.288 -10.318 1.00 93.38 388 GLY A N 1
ATOM 2888 C CA . GLY A 1 388 ? 17.041 -8.841 -9.907 1.00 93.38 388 GLY A CA 1
ATOM 2889 C C . GLY A 1 388 ? 17.614 -9.916 -10.837 1.00 93.38 388 GLY A C 1
ATOM 2890 O O . GLY A 1 388 ? 18.740 -10.361 -10.577 1.00 93.38 388 GLY A O 1
ATOM 2891 N N . LEU A 1 389 ? 16.892 -10.330 -11.879 1.00 95.25 389 LEU A N 1
ATOM 2892 C CA . LEU A 1 389 ? 17.401 -11.118 -13.001 1.00 95.25 389 LEU A CA 1
ATOM 2893 C C . LEU A 1 389 ? 17.852 -10.186 -14.130 1.00 95.25 389 LEU A C 1
ATOM 2895 O O . LEU A 1 389 ? 17.362 -9.074 -14.254 1.00 95.25 389 LEU A O 1
ATOM 2899 N N . SER A 1 390 ? 18.853 -10.613 -14.903 1.00 95.62 390 SER A N 1
ATOM 2900 C CA . SER A 1 390 ? 19.254 -9.869 -16.103 1.00 95.62 390 SER A CA 1
ATOM 2901 C C . SER A 1 390 ? 18.433 -10.326 -17.297 1.00 95.62 390 SER A C 1
ATOM 2903 O O . SER A 1 390 ? 18.074 -11.506 -17.377 1.00 95.62 390 SER A O 1
ATOM 2905 N N . ASP A 1 391 ? 18.195 -9.427 -18.247 1.00 94.81 391 ASP A N 1
ATOM 2906 C CA . ASP A 1 391 ? 17.348 -9.688 -19.409 1.00 94.81 391 ASP A CA 1
ATOM 2907 C C . ASP A 1 391 ? 17.852 -10.895 -20.221 1.00 94.81 391 ASP A C 1
ATOM 2909 O O . ASP A 1 391 ? 17.072 -11.708 -20.746 1.00 94.81 391 ASP A O 1
ATOM 2913 N N . SER A 1 392 ? 19.174 -11.093 -20.260 1.00 93.56 392 SER A N 1
ATOM 2914 C CA . SER A 1 392 ? 19.812 -12.264 -20.868 1.00 93.56 392 SER A CA 1
ATOM 2915 C C . SER A 1 392 ? 19.398 -13.611 -20.264 1.00 93.56 392 SER A C 1
ATOM 2917 O O . SER A 1 392 ? 19.279 -14.597 -21.004 1.00 93.56 392 SER A O 1
ATOM 2919 N N . VAL A 1 393 ? 19.116 -13.656 -18.960 1.00 95.44 393 VAL A N 1
ATOM 2920 C CA . VAL A 1 393 ? 18.715 -14.855 -18.203 1.00 95.44 393 VAL A CA 1
ATOM 2921 C C . VAL A 1 393 ? 17.236 -15.192 -18.421 1.00 95.44 393 VAL A C 1
ATOM 2923 O O . VAL A 1 393 ? 16.829 -16.348 -18.286 1.00 95.44 393 VAL A O 1
ATOM 2926 N N . GLU A 1 394 ? 16.430 -14.220 -18.834 1.00 96.12 394 GLU A N 1
ATOM 2927 C CA . GLU A 1 394 ? 14.981 -14.356 -18.950 1.00 96.12 394 GLU A CA 1
ATOM 2928 C C . GLU A 1 394 ? 14.552 -14.560 -20.407 1.00 96.12 394 GLU A C 1
ATOM 2930 O O . GLU A 1 394 ? 14.340 -13.633 -21.191 1.00 96.12 394 GLU A O 1
ATOM 2935 N N . SER A 1 395 ? 14.456 -15.818 -20.839 1.00 93.56 395 SER A N 1
ATOM 2936 C CA . SER A 1 395 ? 14.209 -16.146 -22.254 1.00 93.56 395 SER A CA 1
ATOM 2937 C C . SER A 1 395 ? 12.759 -15.982 -22.724 1.00 93.56 395 SER A C 1
ATOM 2939 O O . SER A 1 395 ? 12.484 -16.139 -23.918 1.00 93.56 395 SER A O 1
ATOM 2941 N N . HIS A 1 396 ? 11.813 -15.735 -21.812 1.00 95.06 396 HIS A N 1
ATOM 2942 C CA . HIS A 1 396 ? 10.368 -15.777 -22.060 1.00 95.06 396 HIS A CA 1
ATOM 2943 C C . HIS A 1 396 ? 9.884 -17.099 -22.688 1.00 95.06 396 HIS A C 1
ATOM 2945 O O . HIS A 1 396 ? 8.873 -17.156 -23.394 1.00 95.06 396 HIS A O 1
ATOM 2951 N N . SER A 1 397 ? 10.616 -18.197 -22.471 1.00 94.12 397 SER A N 1
ATOM 2952 C CA . SER A 1 397 ? 10.256 -19.508 -23.020 1.00 94.12 397 SER A CA 1
ATOM 2953 C C . SER A 1 397 ? 9.091 -20.171 -22.278 1.00 94.12 397 SER A C 1
ATOM 2955 O O . SER A 1 397 ? 8.469 -21.093 -22.818 1.00 94.12 397 SER A O 1
ATOM 2957 N N . GLY A 1 398 ? 8.791 -19.720 -21.053 1.00 94.44 398 GLY A N 1
ATOM 2958 C CA . GLY A 1 398 ? 7.837 -20.359 -20.147 1.00 94.44 398 GLY A CA 1
ATOM 2959 C C . GLY A 1 398 ? 8.300 -21.735 -19.661 1.00 94.44 398 GLY A C 1
ATOM 2960 O O . GLY A 1 398 ? 7.470 -22.553 -19.263 1.00 94.44 398 GLY A O 1
ATOM 2961 N N . VAL A 1 399 ? 9.602 -22.029 -19.755 1.00 94.38 399 VAL A N 1
ATOM 2962 C CA . VAL A 1 399 ? 10.203 -23.291 -19.318 1.00 94.38 399 VAL A CA 1
ATOM 2963 C C . VAL A 1 399 ? 11.509 -23.011 -18.584 1.00 94.38 399 VAL A C 1
ATOM 2965 O O . VAL A 1 399 ? 12.466 -22.527 -19.184 1.00 94.38 399 VAL A O 1
ATOM 2968 N N . TRP A 1 400 ? 11.582 -23.421 -17.318 1.00 95.12 400 TRP A N 1
ATOM 2969 C CA . TRP A 1 400 ? 12.818 -23.352 -16.548 1.00 95.12 400 TRP A CA 1
ATOM 2970 C C . TRP A 1 400 ? 13.890 -24.282 -17.133 1.00 95.12 400 TRP A C 1
ATOM 2972 O O . TRP A 1 400 ? 13.754 -25.512 -17.112 1.00 95.12 400 TRP A O 1
ATOM 2982 N N . SER A 1 401 ? 14.979 -23.701 -17.638 1.00 95.31 401 SER A N 1
ATOM 2983 C CA . SER A 1 401 ? 16.125 -24.430 -18.203 1.00 95.31 401 SER A CA 1
ATOM 2984 C C . SER A 1 401 ? 17.384 -24.329 -17.329 1.00 95.31 401 SER A C 1
ATOM 2986 O O . SER A 1 401 ? 18.325 -25.111 -17.505 1.00 95.31 401 SER A O 1
ATOM 2988 N N . GLY A 1 402 ? 17.386 -23.435 -16.337 1.00 95.38 402 GLY A N 1
ATOM 2989 C CA . GLY A 1 402 ? 18.408 -23.296 -15.302 1.00 95.38 402 GLY A CA 1
ATOM 2990 C C . GLY A 1 402 ? 18.577 -21.843 -14.840 1.00 95.38 402 GLY A C 1
ATOM 2991 O O . GLY A 1 402 ? 17.926 -20.952 -15.360 1.00 95.38 402 GLY A O 1
ATOM 2992 N N . PRO A 1 403 ? 19.523 -21.552 -13.932 1.00 93.31 403 PRO A N 1
ATOM 2993 C CA . PRO A 1 403 ? 19.751 -20.192 -13.415 1.00 93.31 403 PRO A CA 1
ATOM 2994 C C . PRO A 1 403 ? 20.393 -19.220 -14.427 1.00 93.31 403 PRO A C 1
ATOM 2996 O O . PRO A 1 403 ? 20.807 -18.132 -14.054 1.00 93.31 403 PRO A O 1
ATOM 2999 N N . GLN A 1 404 ? 20.593 -19.650 -15.671 1.00 94.06 404 GLN A N 1
ATOM 3000 C CA . GLN A 1 404 ? 21.079 -18.828 -16.787 1.00 94.06 404 GLN A CA 1
ATOM 3001 C C . GLN A 1 404 ? 20.029 -18.756 -17.913 1.00 94.06 404 GLN A C 1
ATOM 3003 O O . GLN A 1 404 ? 20.298 -18.186 -18.959 1.00 94.06 404 GLN A O 1
ATOM 3008 N N . ASP A 1 405 ? 18.885 -19.423 -17.722 1.00 94.62 405 ASP A N 1
ATOM 3009 C CA . ASP A 1 405 ? 17.720 -19.428 -18.604 1.00 94.62 405 ASP A CA 1
ATOM 3010 C C . ASP A 1 405 ? 16.505 -19.863 -17.765 1.00 94.62 405 ASP A C 1
ATOM 3012 O O . ASP A 1 405 ? 16.159 -21.052 -17.682 1.00 94.62 405 ASP A O 1
ATOM 3016 N N . THR A 1 406 ? 15.918 -18.900 -17.060 1.00 96.19 406 THR A N 1
ATOM 3017 C CA . THR A 1 406 ? 14.811 -19.112 -16.112 1.00 96.19 406 THR A CA 1
ATOM 3018 C C . THR A 1 406 ? 13.481 -19.343 -16.826 1.00 96.19 406 THR A C 1
ATOM 3020 O O . THR A 1 406 ? 12.546 -19.888 -16.246 1.00 96.19 406 THR A O 1
ATOM 3023 N N . GLY A 1 407 ? 13.389 -18.966 -18.105 1.00 96.06 407 GLY A N 1
ATOM 3024 C CA . GLY A 1 407 ? 12.151 -19.005 -18.880 1.00 96.06 407 GLY A CA 1
ATOM 3025 C C . GLY A 1 407 ? 11.144 -17.904 -18.534 1.00 96.06 407 GLY A C 1
ATOM 3026 O O . GLY A 1 407 ? 10.064 -17.897 -19.133 1.00 96.06 407 GLY A O 1
ATOM 3027 N N . THR A 1 408 ? 11.493 -16.996 -17.620 1.00 97.19 408 THR A N 1
ATOM 3028 C CA . THR A 1 408 ? 10.678 -15.865 -17.150 1.00 97.19 408 THR A CA 1
ATOM 3029 C C . THR A 1 408 ? 10.687 -14.705 -18.146 1.00 97.19 408 THR A C 1
ATOM 3031 O O . THR A 1 408 ? 11.283 -14.805 -19.223 1.00 97.19 408 THR A O 1
ATOM 3034 N N . ASN A 1 409 ? 9.911 -13.660 -17.874 1.00 95.00 409 ASN A N 1
ATOM 3035 C CA . ASN A 1 409 ? 9.661 -12.551 -18.781 1.00 95.00 409 ASN A CA 1
ATOM 3036 C C . ASN A 1 409 ? 10.427 -11.282 -18.351 1.00 95.00 409 ASN A C 1
ATOM 3038 O O . ASN A 1 409 ? 9.938 -10.622 -17.444 1.00 95.00 409 ASN A O 1
ATOM 3042 N N . PRO A 1 410 ? 11.444 -10.818 -19.109 1.00 95.12 410 PRO A N 1
ATOM 3043 C CA . PRO A 1 410 ? 12.292 -9.678 -18.708 1.00 95.12 410 PRO A CA 1
ATOM 3044 C C . PRO A 1 410 ? 11.596 -8.311 -18.663 1.00 95.12 410 PRO A C 1
ATOM 3046 O O . PRO A 1 410 ? 12.162 -7.295 -18.272 1.00 95.12 410 PRO A O 1
ATOM 3049 N N . ALA A 1 411 ? 10.352 -8.240 -19.139 1.00 91.75 411 ALA A N 1
ATOM 3050 C CA . ALA A 1 411 ? 9.533 -7.035 -19.067 1.00 91.75 411 ALA A CA 1
ATOM 3051 C C . ALA A 1 411 ? 8.450 -7.120 -17.972 1.00 91.75 411 ALA A C 1
ATOM 3053 O O . ALA A 1 411 ? 7.542 -6.277 -17.930 1.00 91.75 411 ALA A O 1
ATOM 3054 N N . GLN A 1 412 ? 8.464 -8.166 -17.145 1.00 90.81 412 GLN A N 1
ATOM 3055 C CA . GLN A 1 412 ? 7.479 -8.432 -16.107 1.00 90.81 412 GLN A CA 1
ATOM 3056 C C . GLN A 1 412 ? 8.135 -9.097 -14.889 1.00 90.81 412 GLN A C 1
ATOM 3058 O O . GLN A 1 412 ? 8.177 -10.315 -14.819 1.00 90.81 412 GLN A O 1
ATOM 3063 N N . ALA A 1 413 ? 8.416 -8.273 -13.876 1.00 91.88 413 ALA A N 1
ATOM 3064 C CA . ALA A 1 413 ? 9.126 -8.621 -12.641 1.00 91.88 413 ALA A CA 1
ATOM 3065 C C . ALA A 1 413 ? 8.512 -9.726 -11.748 1.00 91.88 413 ALA A C 1
ATOM 3067 O O . ALA A 1 413 ? 8.924 -9.866 -10.603 1.00 91.88 413 ALA A O 1
ATOM 3068 N N . ASP A 1 414 ? 7.437 -10.373 -12.187 1.00 92.62 414 ASP A N 1
ATOM 3069 C CA . ASP A 1 414 ? 6.638 -11.407 -11.517 1.00 92.62 414 ASP A CA 1
ATOM 3070 C C . ASP A 1 414 ? 5.880 -12.133 -12.637 1.00 92.62 414 ASP A C 1
ATOM 3072 O O . ASP A 1 414 ? 4.801 -11.690 -13.068 1.00 92.62 414 ASP A O 1
ATOM 3076 N N . THR A 1 415 ? 6.496 -13.156 -13.223 1.00 94.38 415 THR A N 1
ATOM 3077 C CA . THR A 1 415 ? 6.042 -13.789 -14.463 1.00 94.38 415 THR A CA 1
ATOM 3078 C C . THR A 1 415 ? 4.708 -14.503 -14.279 1.00 94.38 415 THR A C 1
ATOM 3080 O O . THR A 1 415 ? 3.798 -14.327 -15.109 1.00 94.38 415 THR A O 1
ATOM 3083 N N . ASP A 1 416 ? 4.552 -15.270 -13.203 1.00 92.50 416 ASP A N 1
ATOM 3084 C CA . ASP A 1 416 ? 3.368 -16.090 -12.943 1.00 92.50 416 ASP A CA 1
ATOM 3085 C C . ASP A 1 416 ? 2.239 -15.359 -12.187 1.00 92.50 416 ASP A C 1
ATOM 3087 O O . ASP A 1 416 ? 1.082 -15.807 -12.217 1.00 92.50 416 ASP A O 1
ATOM 3091 N N . ARG A 1 417 ? 2.533 -14.164 -11.657 1.00 89.38 417 ARG A N 1
ATOM 3092 C CA . ARG A 1 417 ? 1.610 -13.240 -10.981 1.00 89.38 417 ARG A CA 1
ATOM 3093 C C . ARG A 1 417 ? 1.084 -13.762 -9.659 1.00 89.38 417 ARG A C 1
ATOM 3095 O O . ARG A 1 417 ? -0.087 -13.516 -9.325 1.00 89.38 417 ARG A O 1
ATOM 3102 N N . ASP A 1 418 ? 1.907 -14.485 -8.922 1.00 88.31 418 ASP A N 1
ATOM 3103 C CA . ASP A 1 418 ? 1.580 -14.927 -7.574 1.00 88.31 418 ASP A CA 1
ATOM 3104 C C . ASP A 1 418 ? 1.856 -13.837 -6.512 1.00 88.31 418 ASP A C 1
ATOM 3106 O O . ASP A 1 418 ? 1.230 -13.831 -5.441 1.00 88.31 418 ASP A O 1
ATOM 3110 N N . GLY A 1 419 ? 2.691 -12.847 -6.853 1.00 87.81 419 GLY A N 1
ATOM 3111 C CA . GLY A 1 419 ? 3.066 -11.719 -6.013 1.00 87.81 419 GLY A CA 1
ATOM 3112 C C . GLY A 1 419 ? 4.490 -11.750 -5.442 1.00 87.81 419 GLY A C 1
ATOM 3113 O O . GLY A 1 419 ? 4.831 -10.818 -4.685 1.00 87.81 419 GLY A O 1
ATOM 3114 N N . LEU A 1 420 ? 5.277 -12.784 -5.741 1.00 91.31 420 LEU A N 1
ATOM 3115 C CA . LEU A 1 420 ? 6.737 -12.838 -5.631 1.00 91.31 420 LEU A CA 1
ATOM 3116 C C . LEU A 1 420 ? 7.375 -12.239 -6.893 1.00 91.31 420 LEU A C 1
ATOM 3118 O O . LEU A 1 420 ? 6.682 -11.794 -7.792 1.00 91.31 420 LEU A O 1
ATOM 3122 N N . ARG A 1 421 ? 8.692 -12.047 -6.881 1.00 93.12 421 ARG A N 1
ATOM 3123 C CA . ARG A 1 421 ? 9.428 -11.553 -8.051 1.00 93.12 421 ARG A CA 1
ATOM 3124 C C . ARG A 1 421 ? 10.288 -12.679 -8.578 1.00 93.12 421 ARG A C 1
ATOM 3126 O O . ARG A 1 421 ? 10.884 -13.353 -7.738 1.00 93.12 421 ARG A O 1
ATOM 3133 N N . ASP A 1 422 ? 10.460 -12.801 -9.885 1.00 96.06 422 ASP A N 1
ATOM 3134 C CA . ASP A 1 422 ? 11.176 -13.945 -10.461 1.00 96.06 422 ASP A CA 1
ATOM 3135 C C . ASP A 1 422 ? 12.597 -14.059 -9.874 1.00 96.06 422 ASP A C 1
ATOM 3137 O O . ASP A 1 422 ? 13.044 -15.137 -9.473 1.00 96.06 422 ASP A O 1
ATOM 3141 N N . GLY A 1 423 ? 13.269 -12.924 -9.656 1.00 95.25 423 GLY A N 1
ATOM 3142 C CA . GLY A 1 423 ? 14.586 -12.852 -9.013 1.00 95.25 423 GLY A CA 1
ATOM 3143 C C . GLY A 1 423 ? 14.693 -13.377 -7.572 1.00 95.25 423 GLY A C 1
ATOM 3144 O O . GLY A 1 423 ? 15.810 -13.620 -7.106 1.00 95.25 423 GLY A O 1
ATOM 3145 N N . VAL A 1 424 ? 13.589 -13.576 -6.838 1.00 96.12 424 VAL A N 1
ATOM 3146 C CA . VAL A 1 424 ? 13.617 -14.221 -5.503 1.00 96.12 424 VAL A CA 1
ATOM 3147 C C . VAL A 1 424 ? 13.307 -15.720 -5.544 1.00 96.12 424 VAL A C 1
ATOM 3149 O O . VAL A 1 424 ? 13.515 -16.405 -4.536 1.00 96.12 424 VAL A O 1
ATOM 3152 N N . GLU A 1 425 ? 12.863 -16.234 -6.688 1.00 97.19 425 GLU A N 1
ATOM 3153 C CA . GLU A 1 425 ? 12.338 -17.587 -6.878 1.00 97.19 425 GLU A CA 1
ATOM 3154 C C . GLU A 1 425 ? 13.363 -18.483 -7.571 1.00 97.19 425 GLU A C 1
ATOM 3156 O O . GLU A 1 425 ? 13.471 -18.595 -8.789 1.00 97.19 425 GLU A O 1
ATOM 3161 N N . THR A 1 426 ? 14.196 -19.130 -6.759 1.00 95.44 426 THR A N 1
ATOM 3162 C CA . THR A 1 426 ? 15.413 -19.786 -7.253 1.00 95.44 426 THR A CA 1
ATOM 3163 C C . THR A 1 426 ? 15.192 -21.166 -7.882 1.00 95.44 426 THR A C 1
ATOM 3165 O O . THR A 1 426 ? 16.166 -21.796 -8.309 1.00 95.44 426 THR A O 1
ATOM 3168 N N . HIS A 1 427 ? 13.951 -21.672 -7.910 1.00 96.50 427 HIS A N 1
ATOM 3169 C CA . HIS A 1 427 ? 13.575 -23.007 -8.397 1.00 96.50 427 HIS A CA 1
ATOM 3170 C C . HIS A 1 427 ? 14.416 -24.139 -7.763 1.00 96.50 427 HIS A C 1
ATOM 3172 O O . HIS A 1 427 ? 14.699 -25.180 -8.363 1.00 96.50 427 HIS A O 1
ATOM 3178 N N . THR A 1 428 ? 14.896 -23.939 -6.530 1.00 96.44 428 THR A N 1
ATOM 3179 C CA . THR A 1 428 ? 15.728 -24.930 -5.827 1.00 96.44 428 THR A CA 1
ATOM 3180 C C . THR A 1 428 ? 14.903 -25.977 -5.080 1.00 96.44 428 THR A C 1
ATOM 3182 O O . THR A 1 428 ? 15.451 -27.015 -4.692 1.00 96.44 428 THR A O 1
ATOM 3185 N N . GLY A 1 429 ? 13.609 -25.722 -4.862 1.00 95.44 429 GLY A N 1
ATOM 3186 C CA . GLY A 1 429 ? 12.729 -26.513 -4.002 1.00 95.44 429 GLY A CA 1
ATOM 3187 C C . GLY A 1 429 ? 13.100 -26.437 -2.518 1.00 95.44 429 GLY A C 1
ATOM 3188 O O . GLY A 1 429 ? 12.733 -27.323 -1.743 1.00 95.44 429 GLY A O 1
ATOM 3189 N N . VAL A 1 430 ? 13.912 -25.451 -2.121 1.00 95.19 430 VAL A N 1
ATOM 3190 C CA . VAL A 1 430 ? 14.400 -25.278 -0.750 1.00 95.19 430 VAL A CA 1
ATOM 3191 C C . VAL A 1 430 ? 14.164 -23.841 -0.313 1.00 95.19 430 VAL A C 1
ATOM 3193 O O . VAL A 1 430 ? 14.865 -22.936 -0.755 1.00 95.19 430 VAL A O 1
ATOM 3196 N N . PHE A 1 431 ? 13.243 -23.644 0.628 1.00 95.56 431 PHE A N 1
ATOM 3197 C CA . PHE A 1 431 ? 13.025 -22.331 1.217 1.00 95.56 431 PHE A CA 1
ATOM 3198 C C . PHE A 1 431 ? 14.208 -21.916 2.101 1.00 95.56 431 PHE A C 1
ATOM 3200 O O . PHE A 1 431 ? 14.499 -22.535 3.132 1.00 95.56 431 PHE A O 1
ATOM 3207 N N . VAL A 1 432 ? 14.898 -20.844 1.709 1.00 94.50 432 VAL A N 1
ATOM 3208 C CA . VAL A 1 432 ? 15.998 -20.254 2.487 1.00 94.50 432 VAL A CA 1
ATOM 3209 C C . VAL A 1 432 ? 15.518 -19.000 3.212 1.00 94.50 432 VAL A C 1
ATOM 3211 O O . VAL A 1 432 ? 15.793 -18.825 4.405 1.00 94.50 432 VAL A O 1
ATOM 3214 N N . SER A 1 433 ? 14.822 -18.106 2.506 1.00 92.38 433 SER A N 1
ATOM 3215 C CA . SER A 1 433 ? 14.298 -16.847 3.045 1.00 92.38 433 SER A CA 1
ATOM 3216 C C . SER A 1 433 ? 13.266 -16.209 2.107 1.00 92.38 433 SER A C 1
ATOM 3218 O O . SER A 1 433 ? 13.051 -16.669 0.998 1.00 92.38 433 SER A O 1
ATOM 3220 N N . SER A 1 434 ? 12.681 -15.073 2.494 1.00 89.06 434 SER A N 1
ATOM 3221 C CA . SER A 1 434 ? 11.774 -14.315 1.617 1.00 89.06 434 SER A CA 1
ATOM 3222 C C . SER A 1 434 ? 12.446 -13.655 0.400 1.00 89.06 434 SER A C 1
ATOM 3224 O O . SER A 1 434 ? 11.763 -12.993 -0.369 1.00 89.06 434 SER A O 1
ATOM 3226 N N . THR A 1 435 ? 13.772 -13.734 0.273 1.00 91.00 435 THR A N 1
ATOM 3227 C CA . THR A 1 435 ? 14.536 -13.258 -0.899 1.00 91.00 435 THR A CA 1
ATOM 3228 C C . THR A 1 435 ? 15.255 -14.403 -1.619 1.00 91.00 435 THR A C 1
ATOM 3230 O O . THR A 1 435 ? 16.144 -14.152 -2.420 1.00 91.00 435 THR A O 1
ATOM 3233 N N . ASP A 1 436 ? 14.956 -15.642 -1.229 1.00 94.44 436 ASP A N 1
ATOM 3234 C CA . ASP A 1 436 ? 15.441 -16.891 -1.822 1.00 94.44 436 ASP A CA 1
ATOM 3235 C C . ASP A 1 436 ? 14.445 -17.976 -1.394 1.00 94.44 436 ASP A C 1
ATOM 3237 O O . ASP A 1 436 ? 14.630 -18.672 -0.383 1.00 94.44 436 ASP A O 1
ATOM 3241 N N . THR A 1 437 ? 13.296 -17.978 -2.065 1.00 96.44 437 THR A N 1
ATOM 3242 C CA . THR A 1 437 ? 12.116 -18.762 -1.675 1.00 96.44 437 THR A CA 1
ATOM 3243 C C . THR A 1 437 ? 12.225 -20.219 -2.104 1.00 96.44 437 THR A C 1
ATOM 3245 O O . THR A 1 437 ? 11.530 -21.073 -1.558 1.00 96.44 437 THR A O 1
ATOM 3248 N N . GLY A 1 438 ? 13.103 -20.516 -3.063 1.00 96.62 438 GLY A N 1
ATOM 3249 C CA . GLY A 1 438 ? 13.224 -21.837 -3.669 1.00 96.62 438 GLY A CA 1
ATOM 3250 C C . GLY A 1 438 ? 12.052 -22.242 -4.563 1.00 96.62 438 GLY A C 1
ATOM 3251 O O . GLY A 1 438 ? 12.128 -23.328 -5.134 1.00 96.62 438 GLY A O 1
ATOM 3252 N N . THR A 1 439 ? 11.035 -21.387 -4.694 1.00 97.38 439 THR A N 1
ATOM 3253 C CA . THR A 1 439 ? 9.819 -21.602 -5.490 1.00 97.38 439 THR A CA 1
ATOM 3254 C C . THR A 1 439 ? 10.111 -21.533 -6.985 1.00 97.38 439 THR A C 1
ATOM 3256 O O . THR A 1 439 ? 11.200 -21.120 -7.396 1.00 97.38 439 THR A O 1
ATOM 3259 N N . ASP A 1 440 ? 9.180 -22.030 -7.789 1.00 97.00 440 ASP A N 1
ATOM 3260 C CA . ASP A 1 440 ? 9.228 -22.015 -9.244 1.00 97.00 440 ASP A CA 1
ATOM 3261 C C . ASP A 1 440 ? 8.620 -20.704 -9.779 1.00 97.00 440 ASP A C 1
ATOM 3263 O O . ASP A 1 440 ? 7.402 -20.572 -9.711 1.00 97.00 440 ASP A O 1
ATOM 3267 N N . PRO A 1 441 ? 9.403 -19.794 -10.399 1.00 96.81 441 PRO A N 1
ATOM 3268 C CA . PRO A 1 441 ? 8.899 -18.495 -10.890 1.00 96.81 441 PRO A CA 1
ATOM 3269 C C . PRO A 1 441 ? 7.868 -18.597 -12.028 1.00 96.81 441 PRO A C 1
ATOM 3271 O O . PRO A 1 441 ? 7.386 -17.605 -12.574 1.00 96.81 441 PRO A O 1
ATOM 3274 N N . LEU A 1 442 ? 7.584 -19.816 -12.489 1.00 96.62 442 LEU A N 1
ATOM 3275 C CA . LEU A 1 442 ? 6.603 -20.106 -13.529 1.00 96.62 442 LEU A CA 1
ATOM 3276 C C . LEU A 1 442 ? 5.337 -20.774 -12.968 1.00 96.62 442 LEU A C 1
ATOM 3278 O O . LEU A 1 442 ? 4.453 -21.151 -13.754 1.00 96.62 442 LEU A O 1
ATOM 3282 N N . ALA A 1 443 ? 5.241 -20.964 -11.650 1.00 95.69 443 ALA A N 1
ATOM 3283 C CA . ALA A 1 443 ? 4.143 -21.659 -10.998 1.00 95.69 443 ALA A CA 1
ATOM 3284 C C . ALA A 1 443 ? 3.751 -21.022 -9.656 1.00 95.69 443 ALA A C 1
ATOM 3286 O O . ALA A 1 443 ? 4.349 -21.304 -8.630 1.00 95.69 443 ALA A O 1
ATOM 3287 N N . ALA A 1 444 ? 2.596 -20.349 -9.657 1.00 93.25 444 ALA A N 1
ATOM 3288 C CA . ALA A 1 444 ? 2.067 -19.602 -8.511 1.00 93.25 444 ALA A CA 1
ATOM 3289 C C . ALA A 1 444 ? 1.765 -20.411 -7.224 1.00 93.25 444 ALA A C 1
ATOM 3291 O O . ALA A 1 444 ? 1.219 -19.865 -6.265 1.00 93.25 444 ALA A O 1
ATOM 3292 N N . ASP A 1 445 ? 1.977 -21.725 -7.258 1.00 94.00 445 ASP A N 1
ATOM 3293 C CA . ASP A 1 445 ? 1.810 -22.705 -6.181 1.00 94.00 445 ASP A CA 1
ATOM 3294 C C . ASP A 1 445 ? 2.795 -23.844 -6.490 1.00 94.00 445 ASP A C 1
ATOM 3296 O O . ASP A 1 445 ? 2.486 -24.769 -7.260 1.00 94.00 445 ASP A O 1
ATOM 3300 N N . SER A 1 446 ? 4.013 -23.712 -5.969 1.00 95.31 446 SER A N 1
ATOM 3301 C CA . SER A 1 446 ? 5.164 -24.546 -6.330 1.00 95.31 446 SER A CA 1
ATOM 3302 C C . SER A 1 446 ? 5.008 -26.001 -5.902 1.00 95.31 446 SER A C 1
ATOM 3304 O O . SER A 1 446 ? 5.461 -26.919 -6.598 1.00 95.31 446 SER A O 1
ATOM 3306 N N . ASP A 1 447 ? 4.364 -26.248 -4.762 1.00 93.75 447 ASP A N 1
ATOM 3307 C CA . ASP A 1 447 ? 4.149 -27.600 -4.244 1.00 93.75 447 ASP A CA 1
ATOM 3308 C C . ASP A 1 447 ? 2.777 -28.204 -4.604 1.00 93.75 447 ASP A C 1
ATOM 3310 O O . ASP A 1 447 ? 2.561 -29.418 -4.453 1.00 93.75 447 ASP A O 1
ATOM 3314 N N . GLY A 1 448 ? 1.886 -27.393 -5.178 1.00 92.56 448 GLY A N 1
ATOM 3315 C CA . GLY A 1 448 ? 0.598 -27.791 -5.731 1.00 92.56 448 GLY A CA 1
ATOM 3316 C C . GLY A 1 448 ? -0.447 -28.136 -4.674 1.00 92.56 448 GLY A C 1
ATOM 3317 O O . GLY A 1 448 ? -1.361 -28.934 -4.950 1.00 92.56 448 GLY A O 1
ATOM 3318 N N . ASP A 1 449 ? -0.318 -27.622 -3.452 1.00 89.44 449 ASP A N 1
ATOM 3319 C CA . ASP A 1 449 ? -1.226 -27.942 -2.355 1.00 89.44 449 ASP A CA 1
ATOM 3320 C C . ASP A 1 449 ? -2.494 -27.068 -2.296 1.00 89.44 449 ASP A C 1
ATOM 3322 O O . ASP A 1 449 ? -3.452 -27.402 -1.563 1.00 89.44 449 ASP A O 1
ATOM 3326 N N . GLY A 1 450 ? -2.536 -26.012 -3.108 1.00 87.44 450 GLY A N 1
ATOM 3327 C CA . GLY A 1 450 ? -3.609 -25.035 -3.209 1.00 87.44 450 GLY A CA 1
ATOM 3328 C C . GLY A 1 450 ? -3.422 -23.773 -2.366 1.00 87.44 450 GLY A C 1
ATOM 3329 O O . GLY A 1 450 ? -4.408 -23.038 -2.235 1.00 87.44 450 GLY A O 1
ATOM 3330 N N . ALA A 1 451 ? -2.248 -23.538 -1.777 1.00 89.50 451 ALA A N 1
ATOM 3331 C CA . ALA A 1 451 ? -1.815 -22.269 -1.200 1.00 89.50 451 ALA A CA 1
ATOM 3332 C C . ALA A 1 451 ? -0.759 -21.625 -2.111 1.00 89.50 451 ALA A C 1
ATOM 3334 O O . ALA A 1 451 ? 0.192 -22.274 -2.495 1.00 89.50 451 ALA A O 1
ATOM 3335 N N . GLY A 1 452 ? -0.951 -20.359 -2.495 1.00 91.75 452 GLY A N 1
ATOM 3336 C CA . GLY A 1 452 ? 0.025 -19.685 -3.361 1.00 91.75 452 GLY A CA 1
ATOM 3337 C C . GLY A 1 452 ? 1.285 -19.244 -2.613 1.00 91.75 452 GLY A C 1
ATOM 3338 O O . GLY A 1 452 ? 1.183 -18.800 -1.459 1.00 91.75 452 GLY A O 1
ATOM 3339 N N . ASP A 1 453 ? 2.428 -19.281 -3.292 1.00 93.44 453 ASP A N 1
ATOM 3340 C CA . ASP A 1 453 ? 3.757 -19.172 -2.681 1.00 93.44 453 ASP A CA 1
ATOM 3341 C C . ASP A 1 453 ? 3.960 -17.838 -1.949 1.00 93.44 453 ASP A C 1
ATOM 3343 O O . ASP A 1 453 ? 4.343 -17.810 -0.770 1.00 93.44 453 ASP A O 1
ATOM 3347 N N . TRP A 1 454 ? 3.589 -16.712 -2.575 1.00 92.75 454 TRP A N 1
ATOM 3348 C CA . TRP A 1 454 ? 3.606 -15.390 -1.933 1.00 92.75 454 TRP A CA 1
ATOM 3349 C C . TRP A 1 454 ? 2.902 -15.389 -0.572 1.00 92.75 454 TRP A C 1
ATOM 3351 O O . TRP A 1 454 ? 3.378 -14.789 0.402 1.00 92.75 454 TRP A O 1
ATOM 3361 N N . TYR A 1 455 ? 1.738 -16.035 -0.484 1.00 92.38 455 TYR A N 1
ATOM 3362 C CA . TYR A 1 455 ? 0.939 -16.025 0.736 1.00 92.38 455 TYR A CA 1
ATOM 3363 C C . TYR A 1 455 ? 1.602 -16.844 1.839 1.00 92.38 455 TYR A C 1
ATOM 3365 O O . TYR A 1 455 ? 1.602 -16.427 3.002 1.00 92.38 455 TYR A O 1
ATOM 3373 N N . GLU A 1 456 ? 2.193 -17.979 1.491 1.00 92.94 456 GLU A N 1
ATOM 3374 C CA . GLU A 1 456 ? 2.925 -18.819 2.433 1.00 92.94 456 GLU A CA 1
ATOM 3375 C C . GLU A 1 456 ? 4.143 -18.102 3.002 1.00 92.94 456 GLU A C 1
ATOM 3377 O O . GLU A 1 456 ? 4.289 -18.009 4.224 1.00 92.94 456 GLU A O 1
ATOM 3382 N N . VAL A 1 457 ? 4.926 -17.449 2.145 1.00 91.69 457 VAL A N 1
ATOM 3383 C CA . VAL A 1 457 ? 6.121 -16.703 2.553 1.00 91.69 457 VAL A CA 1
ATOM 3384 C C . VAL A 1 457 ? 5.770 -15.466 3.387 1.00 91.69 457 VAL A C 1
ATOM 3386 O O . VAL A 1 457 ? 6.385 -15.204 4.427 1.00 91.69 457 VAL A O 1
ATOM 3389 N N . VAL A 1 458 ? 4.794 -14.667 2.942 1.00 86.50 458 VAL A N 1
ATOM 3390 C CA . VAL A 1 458 ? 4.579 -13.300 3.454 1.00 86.50 458 VAL A CA 1
ATOM 3391 C C . VAL A 1 458 ? 3.475 -13.216 4.509 1.00 86.50 458 VAL A C 1
ATOM 3393 O O . VAL A 1 458 ? 3.535 -12.348 5.391 1.00 86.50 458 VAL A O 1
ATOM 3396 N N . ALA A 1 459 ? 2.460 -14.079 4.429 1.00 88.00 459 ALA A N 1
ATOM 3397 C CA . ALA A 1 459 ? 1.262 -13.997 5.260 1.00 88.00 459 ALA A CA 1
ATOM 3398 C C . ALA A 1 459 ? 1.167 -15.121 6.298 1.00 88.00 459 ALA A C 1
ATOM 3400 O O . ALA A 1 459 ? 0.879 -14.828 7.467 1.00 88.00 459 ALA A O 1
ATOM 3401 N N . ALA A 1 460 ? 1.389 -16.372 5.880 1.00 87.44 460 ALA A N 1
ATOM 3402 C CA . ALA A 1 460 ? 1.260 -17.559 6.726 1.00 87.44 460 ALA A CA 1
ATOM 3403 C C . ALA A 1 460 ? 2.561 -17.955 7.438 1.00 87.44 460 ALA A C 1
ATOM 3405 O O . ALA A 1 460 ? 2.491 -18.544 8.518 1.00 87.44 460 ALA A O 1
ATOM 3406 N N . TYR A 1 461 ? 3.711 -17.563 6.885 1.00 88.94 461 TYR A N 1
ATOM 3407 C CA . TYR A 1 461 ? 5.050 -17.934 7.344 1.00 88.94 461 TYR A CA 1
ATOM 3408 C C . TYR A 1 461 ? 5.277 -19.458 7.346 1.00 88.94 461 TYR A C 1
ATOM 3410 O O . TYR A 1 461 ? 5.782 -20.004 8.331 1.00 88.94 461 TYR A O 1
ATOM 3418 N N . THR A 1 462 ? 4.871 -20.118 6.259 1.00 90.62 462 THR A N 1
ATOM 3419 C CA . THR A 1 462 ? 5.035 -21.558 5.977 1.00 90.62 462 THR A CA 1
ATOM 3420 C C . THR A 1 462 ? 6.042 -21.761 4.839 1.00 90.62 462 THR A C 1
ATOM 3422 O O . THR A 1 462 ? 6.386 -20.798 4.153 1.00 90.62 462 THR A O 1
ATOM 3425 N N . ASP A 1 463 ? 6.594 -22.970 4.696 1.00 93.31 463 ASP A N 1
ATOM 3426 C CA . ASP A 1 463 ? 7.499 -23.298 3.583 1.00 93.31 463 ASP A CA 1
ATOM 3427 C C . ASP A 1 463 ? 6.682 -23.567 2.301 1.00 93.31 463 ASP A C 1
ATOM 3429 O O . ASP A 1 463 ? 5.968 -24.570 2.282 1.00 93.31 463 ASP A O 1
ATOM 3433 N N . PRO A 1 464 ? 6.807 -22.733 1.246 1.00 94.69 464 PRO A N 1
ATOM 3434 C CA . PRO A 1 464 ? 6.032 -22.861 0.001 1.00 94.69 464 PRO A CA 1
ATOM 3435 C C . PRO A 1 464 ? 6.433 -24.064 -0.874 1.00 94.69 464 PRO A C 1
ATOM 3437 O O . PRO A 1 464 ? 5.900 -24.280 -1.956 1.00 94.69 464 PRO A O 1
ATOM 3440 N N . ASN A 1 465 ? 7.428 -24.848 -0.447 1.00 94.88 465 ASN A N 1
ATOM 3441 C CA . ASN A 1 465 ? 7.883 -26.048 -1.150 1.00 94.88 465 ASN A CA 1
ATOM 3442 C C . ASN A 1 465 ? 7.482 -27.339 -0.404 1.00 94.88 465 ASN A C 1
ATOM 3444 O O . ASN A 1 465 ? 8.031 -28.417 -0.673 1.00 94.88 465 ASN A O 1
ATOM 3448 N N . GLN A 1 466 ? 6.600 -27.248 0.598 1.00 93.44 466 GLN A N 1
ATOM 3449 C CA . GLN A 1 466 ? 6.234 -28.340 1.502 1.00 93.44 466 GLN A CA 1
ATOM 3450 C C . GLN A 1 466 ? 4.716 -28.423 1.716 1.00 93.44 466 GLN A C 1
ATOM 3452 O O . GLN A 1 466 ? 4.207 -28.001 2.756 1.00 93.44 466 GLN A O 1
ATOM 3457 N N . GLY A 1 467 ? 4.018 -29.177 0.858 1.00 87.69 467 GLY A N 1
ATOM 3458 C CA . GLY A 1 467 ? 2.544 -29.185 0.855 1.00 87.69 467 GLY A CA 1
ATOM 3459 C C . GLY A 1 467 ? 1.831 -29.738 2.104 1.00 87.69 467 GLY A C 1
ATOM 3460 O O . GLY A 1 467 ? 0.604 -29.883 2.163 1.00 87.69 467 GLY A O 1
ATOM 3461 N N . GLY A 1 468 ? 2.596 -30.159 3.115 1.00 84.44 468 GLY A N 1
ATOM 3462 C CA . GLY A 1 468 ? 2.108 -30.519 4.445 1.00 84.44 468 GLY A CA 1
ATOM 3463 C C . GLY A 1 468 ? 2.036 -29.348 5.431 1.00 84.44 468 GLY A C 1
ATOM 3464 O O . GLY A 1 468 ? 1.422 -29.513 6.488 1.00 84.44 468 GLY A O 1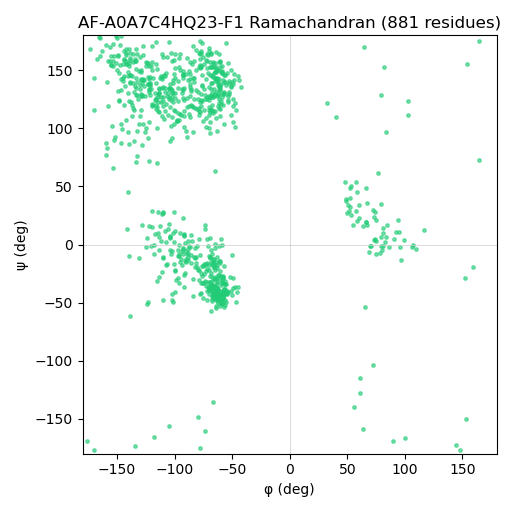
ATOM 3465 N N . GLU A 1 469 ? 2.646 -28.204 5.118 1.00 86.00 469 GLU A N 1
ATOM 3466 C CA . GLU A 1 469 ? 2.719 -27.021 5.989 1.00 86.00 469 GLU A CA 1
ATOM 3467 C C . GLU A 1 469 ? 1.650 -25.967 5.687 1.00 86.00 469 GLU A C 1
ATOM 3469 O O . GLU A 1 469 ? 1.517 -24.992 6.427 1.00 86.00 469 GLU A O 1
ATOM 3474 N N . LYS A 1 470 ? 0.809 -26.223 4.688 1.00 81.38 470 LYS A N 1
ATOM 3475 C CA . LYS A 1 470 ? -0.196 -25.296 4.181 1.00 81.38 470 LYS A CA 1
ATOM 3476 C C . LYS A 1 470 ? -1.120 -24.655 5.210 1.00 81.38 470 LYS A C 1
ATOM 3478 O O . LYS A 1 470 ? -1.550 -25.298 6.183 1.00 81.38 470 LYS A O 1
ATOM 3483 N N . PRO A 1 471 ? -1.594 -23.426 4.944 1.00 81.75 471 PRO A N 1
ATOM 3484 C CA . PRO A 1 471 ? -2.601 -22.779 5.767 1.00 81.75 471 PRO A CA 1
ATOM 3485 C C . PRO A 1 471 ? -3.896 -23.604 5.878 1.00 81.75 471 PRO A C 1
ATOM 3487 O O . PRO A 1 471 ? -4.540 -23.961 4.894 1.00 81.75 471 PRO A O 1
ATOM 3490 N N . ASN A 1 472 ? -4.379 -23.808 7.109 1.00 82.19 472 ASN A N 1
ATOM 3491 C CA . ASN A 1 472 ? -5.649 -24.509 7.381 1.00 82.19 472 ASN A CA 1
ATOM 3492 C C . ASN A 1 472 ? -6.897 -23.826 6.783 1.00 82.19 472 ASN A C 1
ATOM 3494 O O . ASN A 1 472 ? -7.986 -24.403 6.770 1.00 82.19 472 ASN A O 1
ATOM 3498 N N . ILE A 1 473 ? -6.761 -22.571 6.360 1.00 86.69 473 ILE A N 1
ATOM 3499 C CA . ILE A 1 473 ? -7.790 -21.798 5.671 1.00 86.69 473 ILE A CA 1
ATOM 3500 C C . ILE A 1 473 ? -7.253 -21.537 4.260 1.00 86.69 473 ILE A C 1
ATOM 3502 O O . ILE A 1 473 ? -6.143 -21.014 4.153 1.00 86.69 473 ILE A O 1
ATOM 3506 N N . PRO A 1 474 ? -7.998 -21.860 3.192 1.00 87.56 474 PRO A N 1
ATOM 3507 C CA . PRO A 1 474 ? -7.490 -21.727 1.830 1.00 87.56 474 PRO A CA 1
ATOM 3508 C C . PRO A 1 474 ? -7.025 -20.304 1.500 1.00 87.56 474 PRO A C 1
ATOM 3510 O O . PRO A 1 474 ? -7.621 -19.321 1.960 1.00 87.56 474 PRO A O 1
ATOM 3513 N N . TYR A 1 475 ? -5.989 -20.187 0.678 1.00 87.44 475 TYR A N 1
ATOM 3514 C CA . TYR A 1 475 ? -5.646 -18.961 -0.031 1.00 87.44 475 TYR A CA 1
ATOM 3515 C C . TYR A 1 475 ? -5.314 -19.311 -1.493 1.00 87.44 475 TYR A C 1
ATOM 3517 O O . TYR A 1 475 ? -4.518 -20.210 -1.695 1.00 87.44 475 TYR A O 1
ATOM 3525 N N . PRO A 1 476 ? -5.869 -18.609 -2.497 1.00 87.62 476 PRO A N 1
ATOM 3526 C CA . PRO A 1 476 ? -6.865 -17.557 -2.356 1.00 87.62 476 PRO A CA 1
ATOM 3527 C C . PRO A 1 476 ? -8.171 -18.108 -1.778 1.00 87.62 476 PRO A C 1
ATOM 3529 O O . PRO A 1 476 ? -8.547 -19.260 -1.996 1.00 87.62 476 PRO A O 1
ATOM 3532 N N . LEU A 1 477 ? -8.885 -17.280 -1.010 1.00 88.44 477 LEU A N 1
ATOM 3533 C CA . LEU A 1 477 ? -10.211 -17.677 -0.541 1.00 88.44 477 LEU A CA 1
ATOM 3534 C C . LEU A 1 477 ? -11.105 -17.944 -1.762 1.00 88.44 477 LEU A C 1
ATOM 3536 O O . LEU A 1 477 ? -11.078 -17.152 -2.712 1.00 88.44 477 LEU A O 1
ATOM 3540 N N . PRO A 1 478 ? -11.933 -19.004 -1.749 1.00 85.06 478 PRO A N 1
ATOM 3541 C CA . PRO A 1 478 ? -12.913 -19.217 -2.799 1.00 85.06 478 PRO A CA 1
ATOM 3542 C C . PRO A 1 478 ? -13.731 -17.947 -3.028 1.00 85.06 478 PRO A C 1
ATOM 3544 O O . PRO A 1 478 ? -14.111 -17.252 -2.077 1.00 85.06 478 PRO A O 1
ATOM 3547 N N . ARG A 1 479 ? -14.011 -17.637 -4.299 1.00 77.12 479 ARG A N 1
ATOM 3548 C CA . ARG A 1 479 ? -14.929 -16.539 -4.617 1.00 77.12 479 ARG A CA 1
ATOM 3549 C C . ARG A 1 479 ? -16.254 -16.780 -3.888 1.00 77.12 479 ARG A C 1
ATOM 3551 O O . ARG A 1 479 ? -16.632 -17.943 -3.732 1.00 77.12 479 ARG A O 1
ATOM 3558 N N . PRO A 1 480 ? -16.961 -15.714 -3.472 1.00 70.38 480 PRO A N 1
ATOM 3559 C CA . PRO A 1 480 ? -18.282 -15.852 -2.870 1.00 70.38 480 PRO A CA 1
ATOM 3560 C C . PRO A 1 480 ? -19.135 -16.754 -3.756 1.00 70.38 480 PRO A C 1
ATOM 3562 O O . PRO A 1 480 ? -19.298 -16.458 -4.944 1.00 70.38 480 PRO A O 1
ATOM 3565 N N . ASP A 1 481 ? -19.600 -17.880 -3.221 1.00 64.25 481 ASP A N 1
ATOM 3566 C CA . ASP A 1 481 ? -20.504 -18.717 -3.986 1.00 64.25 481 ASP A CA 1
ATOM 3567 C C . ASP A 1 481 ? -21.847 -17.981 -4.113 1.00 64.25 481 ASP A C 1
ATOM 3569 O O . ASP A 1 481 ? -22.197 -17.110 -3.318 1.00 64.25 481 ASP A O 1
ATOM 3573 N N . ALA A 1 482 ? -22.604 -18.258 -5.173 1.00 65.50 482 ALA A N 1
ATOM 3574 C CA . ALA A 1 482 ? -23.895 -17.598 -5.386 1.00 65.50 482 ALA A CA 1
ATOM 3575 C C . ALA A 1 482 ? -24.986 -18.116 -4.422 1.00 65.50 482 ALA A C 1
ATOM 3577 O O . ALA A 1 482 ? -26.178 -17.896 -4.662 1.00 65.50 482 ALA A O 1
ATOM 3578 N N . THR A 1 483 ? -24.603 -18.857 -3.376 1.00 70.88 483 THR A N 1
ATOM 3579 C CA . THR A 1 483 ? -25.522 -19.500 -2.445 1.00 70.88 483 THR A CA 1
ATOM 3580 C C . THR A 1 483 ? -26.061 -18.452 -1.471 1.00 70.88 483 THR A C 1
ATOM 3582 O O . THR A 1 483 ? -25.290 -17.788 -0.782 1.00 70.88 483 THR A O 1
ATOM 3585 N N . PRO A 1 484 ? -27.390 -18.268 -1.374 1.00 80.94 484 PRO A N 1
ATOM 3586 C CA . PRO A 1 484 ? -27.955 -17.334 -0.411 1.00 80.94 484 PRO A CA 1
ATOM 3587 C C . PRO A 1 484 ? -27.648 -17.763 1.033 1.00 80.94 484 PRO A C 1
ATOM 3589 O O . PRO A 1 484 ? -27.735 -18.957 1.336 1.00 80.94 484 PRO A O 1
ATOM 3592 N N . PRO A 1 485 ? -27.392 -16.814 1.949 1.00 86.94 485 PRO A N 1
ATOM 3593 C CA . PRO A 1 485 ? -27.091 -17.145 3.334 1.00 86.94 485 PRO A CA 1
ATOM 3594 C C . PRO A 1 485 ? -28.299 -17.773 4.040 1.00 86.94 485 PRO A C 1
ATOM 3596 O O . PRO A 1 485 ? -29.463 -17.500 3.718 1.00 86.94 485 PRO A O 1
ATOM 3599 N N . ALA A 1 486 ? -28.028 -18.596 5.050 1.00 89.31 486 ALA A N 1
ATOM 3600 C CA . ALA A 1 486 ? -29.037 -19.337 5.795 1.00 89.31 486 ALA A CA 1
ATOM 3601 C C . ALA A 1 486 ? -30.080 -18.402 6.430 1.00 89.31 486 ALA A C 1
ATOM 3603 O O . ALA A 1 486 ? -29.776 -17.585 7.295 1.00 89.31 486 ALA A O 1
ATOM 3604 N N . THR A 1 487 ? -31.351 -18.565 6.062 1.00 91.12 487 THR A N 1
ATOM 3605 C CA . THR A 1 487 ? -32.434 -17.676 6.521 1.00 91.12 487 THR A CA 1
ATOM 3606 C C . THR A 1 487 ? -33.087 -18.111 7.835 1.00 91.12 487 THR A C 1
ATOM 3608 O O . THR A 1 487 ? -33.997 -17.442 8.324 1.00 91.12 487 THR A O 1
ATOM 3611 N N . ASN A 1 488 ? -32.683 -19.258 8.383 1.00 91.81 488 ASN A N 1
ATOM 3612 C CA . ASN A 1 488 ? -33.286 -19.902 9.555 1.00 91.81 488 ASN A CA 1
ATOM 3613 C C . ASN A 1 488 ? -32.360 -19.943 10.783 1.00 91.81 488 ASN A C 1
ATOM 3615 O O . ASN A 1 488 ? -32.702 -20.577 11.782 1.00 91.81 488 ASN A O 1
ATOM 3619 N N . LYS A 1 489 ? -31.195 -19.296 10.715 1.00 94.88 489 LYS A N 1
ATOM 3620 C CA . LYS A 1 489 ? -30.217 -19.221 11.804 1.00 94.88 489 LYS A CA 1
ATOM 3621 C C . LYS A 1 489 ? -29.983 -17.750 12.185 1.00 94.88 489 LYS A C 1
ATOM 3623 O O . LYS A 1 489 ? -30.175 -16.881 11.341 1.00 94.88 489 LYS A O 1
ATOM 3628 N N . PRO A 1 490 ? -29.589 -17.445 13.434 1.00 96.81 490 PRO A N 1
ATOM 3629 C CA . PRO A 1 490 ? -29.291 -16.071 13.829 1.00 96.81 490 PRO A CA 1
ATOM 3630 C C . PRO A 1 490 ? -28.087 -15.502 13.075 1.00 96.81 490 PRO A C 1
ATOM 3632 O O . PRO A 1 490 ? -27.082 -16.197 12.911 1.00 96.81 490 PRO A O 1
ATOM 3635 N N . VAL A 1 491 ? -28.154 -14.213 12.732 1.00 98.31 491 VAL A N 1
ATOM 3636 C CA . VAL A 1 491 ? -27.047 -13.469 12.109 1.00 98.31 491 VAL A CA 1
ATOM 3637 C C . VAL A 1 491 ? -25.827 -13.457 13.032 1.00 98.31 491 VAL A C 1
ATOM 3639 O O . VAL A 1 491 ? -25.959 -13.199 14.236 1.00 98.31 491 VAL A O 1
ATOM 3642 N N . LYS A 1 492 ? -24.634 -13.713 12.487 1.00 98.44 492 LYS A N 1
ATOM 3643 C CA . LYS A 1 492 ? -23.367 -13.632 13.230 1.00 98.44 492 LYS A CA 1
ATOM 3644 C C . LYS A 1 492 ? -22.895 -12.191 13.275 1.00 98.44 492 LYS A C 1
ATOM 3646 O O . LYS A 1 492 ? -22.608 -11.598 12.245 1.00 98.44 492 LYS A O 1
ATOM 3651 N N . VAL A 1 493 ? -22.798 -11.632 14.473 1.00 98.81 493 VAL A N 1
ATOM 3652 C CA . VAL A 1 493 ? -22.330 -10.261 14.682 1.00 98.81 493 VAL A CA 1
ATOM 3653 C C . VAL A 1 493 ? -20.885 -10.277 15.157 1.00 98.81 493 VAL A C 1
ATOM 3655 O O . VAL A 1 493 ? -20.576 -10.904 16.173 1.00 98.81 493 VAL A O 1
ATOM 3658 N N . PHE A 1 494 ? -20.028 -9.536 14.460 1.00 98.88 494 PHE A N 1
ATOM 3659 C CA . PHE A 1 494 ? -18.662 -9.243 14.879 1.00 98.88 494 PHE A CA 1
ATOM 3660 C C . PHE A 1 494 ? -18.516 -7.756 15.168 1.00 98.88 494 PHE A C 1
ATOM 3662 O O . PHE A 1 494 ? -18.909 -6.916 14.357 1.00 98.88 494 PHE A O 1
ATOM 3669 N N . ILE A 1 495 ? -17.957 -7.431 16.331 1.00 98.81 495 ILE A N 1
ATOM 3670 C CA . ILE A 1 495 ? -17.735 -6.045 16.751 1.00 98.81 495 ILE A CA 1
ATOM 3671 C C . ILE A 1 495 ? -16.261 -5.715 16.536 1.00 98.81 495 ILE A C 1
ATOM 3673 O O . ILE A 1 495 ? -15.398 -6.228 17.249 1.00 98.81 495 ILE A O 1
ATOM 3677 N N . LEU A 1 496 ? -15.984 -4.868 15.547 1.00 98.69 496 LEU A N 1
ATOM 3678 C CA . LEU A 1 496 ? -14.647 -4.401 15.191 1.00 98.69 496 LEU A CA 1
ATOM 3679 C C . LEU A 1 496 ? -14.410 -3.045 15.854 1.00 98.69 496 LEU A C 1
ATOM 3681 O O . LEU A 1 496 ? -15.179 -2.111 15.642 1.00 98.69 496 LEU A O 1
ATOM 3685 N N . SER A 1 497 ? -13.361 -2.909 16.659 1.00 97.62 497 SER A N 1
ATOM 3686 C CA . SER A 1 497 ? -13.073 -1.664 17.370 1.00 97.62 497 SER A CA 1
ATOM 3687 C C . SER A 1 497 ? -11.579 -1.388 17.479 1.00 97.62 497 SER A C 1
ATOM 3689 O O . SER A 1 497 ? -10.732 -2.269 17.360 1.00 97.62 497 SER A O 1
ATOM 3691 N N . GLY A 1 498 ? -11.248 -0.124 17.707 1.00 95.06 498 GLY A N 1
ATOM 3692 C CA . GLY A 1 498 ? -9.881 0.330 17.875 1.00 95.06 498 GLY A CA 1
ATOM 3693 C C . GLY A 1 498 ? -9.735 1.784 17.463 1.00 95.06 498 GLY A C 1
ATOM 3694 O O . GLY A 1 498 ? -10.682 2.569 17.558 1.00 95.06 498 GLY A O 1
ATOM 3695 N N . GLN A 1 499 ? -8.545 2.137 16.984 1.00 92.12 499 GLN A N 1
ATOM 3696 C CA . GLN A 1 499 ? -8.239 3.500 16.541 1.00 92.12 499 GLN A CA 1
ATOM 3697 C C . GLN A 1 499 ? -8.195 3.638 15.009 1.00 92.12 499 GLN A C 1
ATOM 3699 O O . GLN A 1 499 ? -8.795 2.844 14.296 1.00 92.12 499 GLN A O 1
ATOM 3704 N N . SER A 1 500 ? -7.480 4.636 14.476 1.00 93.00 500 SER A N 1
ATOM 3705 C CA . SER A 1 500 ? -7.470 4.985 13.046 1.00 93.00 500 SER A CA 1
ATOM 3706 C C . SER A 1 500 ? -7.045 3.857 12.104 1.00 93.00 500 SER A C 1
ATOM 3708 O O . SER A 1 500 ? -7.521 3.826 10.977 1.00 93.00 500 SER A O 1
ATOM 3710 N N . ASN A 1 501 ? -6.221 2.903 12.545 1.00 93.31 501 ASN A N 1
ATOM 3711 C CA . ASN A 1 501 ? -5.896 1.746 11.706 1.00 93.31 501 ASN A CA 1
ATOM 3712 C C . ASN A 1 501 ? -7.084 0.772 11.587 1.00 93.31 501 ASN A C 1
ATOM 3714 O O . ASN A 1 501 ? -7.334 0.259 10.505 1.00 93.31 501 ASN A O 1
ATOM 3718 N N . MET A 1 502 ? -7.885 0.598 12.647 1.00 96.50 502 MET A N 1
ATOM 3719 C CA . MET A 1 502 ? -9.173 -0.096 12.538 1.00 96.50 502 MET A CA 1
ATOM 3720 C C . MET A 1 502 ? -10.154 0.691 11.658 1.00 96.50 502 MET A C 1
ATOM 3722 O O . MET A 1 502 ? -10.845 0.087 10.849 1.00 96.50 502 MET A O 1
ATOM 3726 N N . VAL A 1 503 ? -10.186 2.031 11.762 1.00 96.44 503 VAL A N 1
ATOM 3727 C CA . VAL A 1 503 ? -11.026 2.874 10.881 1.00 96.44 503 VAL A CA 1
ATOM 3728 C C . VAL A 1 503 ? -10.731 2.582 9.409 1.00 96.44 503 VAL A C 1
ATOM 3730 O O . VAL A 1 503 ? -11.668 2.474 8.624 1.00 96.44 503 VAL A O 1
ATOM 3733 N N . GLY A 1 504 ? -9.460 2.377 9.064 1.00 96.19 504 GLY A N 1
ATOM 3734 C CA . GLY A 1 504 ? -9.027 1.944 7.741 1.00 96.19 504 GLY A CA 1
ATOM 3735 C C . GLY A 1 504 ? -8.463 3.090 6.920 1.00 96.19 504 GLY A C 1
ATOM 3736 O O . GLY A 1 504 ? -9.188 4.007 6.542 1.00 96.19 504 GLY A O 1
ATOM 3737 N N . MET A 1 505 ? -7.156 3.043 6.670 1.00 95.75 505 MET A N 1
ATOM 3738 C CA . MET A 1 505 ? -6.404 4.108 5.996 1.00 95.75 505 MET A CA 1
ATOM 3739 C C . MET A 1 505 ? -5.655 3.608 4.751 1.00 95.75 505 MET A C 1
ATOM 3741 O O . MET A 1 505 ? -4.905 4.381 4.154 1.00 95.75 505 MET A O 1
ATOM 3745 N N . GLY A 1 506 ? -5.854 2.347 4.350 1.00 97.38 506 GLY A N 1
ATOM 3746 C CA . GLY A 1 506 ? -5.240 1.773 3.152 1.00 97.38 506 GLY A CA 1
ATOM 3747 C C . GLY A 1 506 ? -5.840 2.389 1.893 1.00 97.38 506 GLY A C 1
ATOM 3748 O O . GLY A 1 506 ? -7.061 2.439 1.776 1.00 97.38 506 GLY A O 1
ATOM 3749 N N . ASN A 1 507 ? -5.011 2.894 0.980 1.00 98.12 507 ASN A N 1
ATOM 3750 C CA . ASN A 1 507 ? -5.469 3.565 -0.241 1.00 98.12 507 ASN A CA 1
ATOM 3751 C C . ASN A 1 507 ? -6.003 2.566 -1.266 1.00 98.12 507 ASN A C 1
ATOM 3753 O O . ASN A 1 507 ? -5.343 1.575 -1.555 1.00 98.12 507 ASN A O 1
ATOM 3757 N N . VAL A 1 508 ? -7.158 2.855 -1.865 1.00 98.12 508 VAL A N 1
ATOM 3758 C CA . VAL A 1 508 ? -7.725 1.999 -2.916 1.00 98.12 508 VAL A CA 1
ATOM 3759 C C . VAL A 1 508 ? -7.042 2.216 -4.268 1.00 98.12 508 VAL A C 1
ATOM 3761 O O . VAL A 1 508 ? -6.721 1.246 -4.942 1.00 98.12 508 VAL A O 1
ATOM 3764 N N . ASP A 1 509 ? -6.777 3.468 -4.633 1.00 94.44 509 ASP A N 1
ATOM 3765 C CA . ASP A 1 509 ? -6.334 3.898 -5.966 1.00 94.44 509 ASP A CA 1
ATOM 3766 C C . ASP A 1 509 ? -5.185 4.921 -5.866 1.00 94.44 509 ASP A C 1
ATOM 3768 O O . ASP A 1 509 ? -5.010 5.523 -4.797 1.00 94.44 509 ASP A O 1
ATOM 3772 N N . PRO A 1 510 ? -4.432 5.175 -6.959 1.00 87.19 510 PRO A N 1
ATOM 3773 C CA . PRO A 1 510 ? -4.594 4.639 -8.322 1.00 87.19 510 PRO A CA 1
ATOM 3774 C C . PRO A 1 510 ? -3.849 3.318 -8.575 1.00 87.19 510 PRO A C 1
ATOM 3776 O O . PRO A 1 510 ? -2.888 2.994 -7.889 1.00 87.19 510 PRO A O 1
ATOM 3779 N N . THR A 1 511 ? -4.267 2.580 -9.613 1.00 82.19 511 THR A N 1
ATOM 3780 C CA . THR A 1 511 ? -3.748 1.238 -9.967 1.00 82.19 511 THR A CA 1
ATOM 3781 C C . THR A 1 511 ? -2.236 1.180 -10.189 1.00 82.19 511 THR A C 1
ATOM 3783 O O . THR A 1 511 ? -1.629 0.168 -9.886 1.00 82.19 511 THR A O 1
ATOM 3786 N N . ASN A 1 512 ? -1.615 2.254 -10.670 1.00 78.31 512 ASN A N 1
ATOM 3787 C CA . ASN A 1 512 ? -0.178 2.331 -10.951 1.00 78.31 512 ASN A CA 1
ATOM 3788 C C . ASN A 1 512 ? 0.650 2.882 -9.773 1.00 78.31 512 ASN A C 1
ATOM 3790 O O . ASN A 1 512 ? 1.714 3.458 -9.978 1.00 78.31 512 ASN A O 1
ATOM 3794 N N . THR A 1 513 ? 0.147 2.792 -8.541 1.00 85.31 513 THR A N 1
ATOM 3795 C CA . THR A 1 513 ? 0.879 3.201 -7.335 1.00 85.31 513 THR A CA 1
ATOM 3796 C C . THR A 1 513 ? 1.047 2.013 -6.399 1.00 85.31 513 THR A C 1
ATOM 3798 O O . THR A 1 513 ? 0.049 1.473 -5.910 1.00 85.31 513 THR A O 1
ATOM 3801 N N . LEU A 1 514 ? 2.307 1.658 -6.120 1.00 85.81 514 LEU A N 1
ATOM 3802 C CA . LEU A 1 514 ? 2.682 0.564 -5.220 1.00 85.81 514 LEU A CA 1
ATOM 3803 C C . LEU A 1 514 ? 1.967 0.672 -3.872 1.00 85.81 514 LEU A C 1
ATOM 3805 O O . LEU A 1 514 ? 1.844 1.753 -3.285 1.00 85.81 514 LEU A O 1
ATOM 3809 N N . GLY A 1 515 ? 1.473 -0.464 -3.387 1.00 90.69 515 GLY A N 1
ATOM 3810 C CA . GLY A 1 515 ? 0.774 -0.556 -2.110 1.00 90.69 515 GLY A CA 1
ATOM 3811 C C . GLY A 1 515 ? -0.639 0.035 -2.093 1.00 90.69 515 GLY A C 1
ATOM 3812 O O . GLY A 1 515 ? -1.262 0.064 -1.031 1.00 90.69 515 GLY A O 1
ATOM 3813 N N . THR A 1 516 ? -1.185 0.519 -3.212 1.00 97.38 516 THR A N 1
ATOM 3814 C CA . THR A 1 516 ? -2.639 0.744 -3.320 1.00 97.38 516 THR A CA 1
ATOM 3815 C C . THR A 1 516 ? -3.358 -0.584 -3.531 1.00 97.38 516 THR A C 1
ATOM 3817 O O . THR A 1 516 ? -2.791 -1.518 -4.090 1.00 97.38 516 THR A O 1
ATOM 3820 N N . LEU A 1 517 ? -4.626 -0.676 -3.130 1.00 97.94 517 LEU A N 1
ATOM 3821 C CA . LEU A 1 517 ? -5.415 -1.895 -3.318 1.00 97.94 517 LEU A CA 1
ATOM 3822 C C . LEU A 1 517 ? -5.507 -2.290 -4.797 1.00 97.94 517 LEU A C 1
ATOM 3824 O O . LEU A 1 517 ? -5.431 -3.467 -5.128 1.00 97.94 517 LEU A O 1
ATOM 3828 N N . ALA A 1 518 ? -5.680 -1.312 -5.687 1.00 95.06 518 ALA A N 1
ATOM 3829 C CA . ALA A 1 518 ? -5.760 -1.552 -7.117 1.00 95.06 518 ALA A CA 1
ATOM 3830 C C . ALA A 1 518 ? -4.448 -2.107 -7.686 1.00 95.06 518 ALA A C 1
ATOM 3832 O O . ALA A 1 518 ? -4.516 -3.024 -8.495 1.00 95.06 518 ALA A O 1
ATOM 3833 N N . CYS A 1 519 ? -3.287 -1.609 -7.251 1.00 90.88 519 CYS A N 1
ATOM 3834 C CA . CYS A 1 519 ? -1.987 -2.166 -7.637 1.00 90.88 519 CYS A CA 1
ATOM 3835 C C . CYS A 1 519 ? -1.823 -3.601 -7.115 1.00 90.88 519 CYS A C 1
ATOM 3837 O O . CYS A 1 519 ? -1.675 -4.521 -7.915 1.00 90.88 519 CYS A O 1
ATOM 3839 N N . VAL A 1 520 ? -2.001 -3.791 -5.802 1.00 93.25 520 VAL A N 1
ATOM 3840 C CA . VAL A 1 520 ? -1.864 -5.087 -5.113 1.00 93.25 520 VAL A CA 1
ATOM 3841 C C . VAL A 1 520 ? -2.744 -6.166 -5.748 1.00 93.25 520 VAL A C 1
ATOM 3843 O O . VAL A 1 520 ? -2.301 -7.288 -5.935 1.00 93.25 520 VAL A O 1
ATOM 3846 N N . VAL A 1 521 ? -3.992 -5.844 -6.101 1.00 93.50 521 VAL A N 1
ATOM 3847 C CA . VAL A 1 521 ? -4.938 -6.859 -6.594 1.00 93.50 521 VAL A CA 1
ATOM 3848 C C . VAL A 1 521 ? -4.928 -7.015 -8.113 1.00 93.50 521 VAL A C 1
ATOM 3850 O O . VAL A 1 521 ? -5.149 -8.112 -8.618 1.00 93.50 521 VAL A O 1
ATOM 3853 N N . ARG A 1 522 ? -4.757 -5.926 -8.873 1.00 89.31 522 ARG A N 1
ATOM 3854 C CA . ARG A 1 522 ? -4.908 -5.969 -10.341 1.00 89.31 522 ARG A CA 1
ATOM 3855 C C . ARG A 1 522 ? -3.593 -6.114 -11.086 1.00 89.31 522 ARG A C 1
ATOM 3857 O O . ARG A 1 522 ? -3.633 -6.610 -12.207 1.00 89.31 522 ARG A O 1
ATOM 3864 N N . LEU A 1 523 ? -2.492 -5.628 -10.518 1.00 83.88 523 LEU A N 1
ATOM 3865 C CA . LEU A 1 523 ? -1.171 -5.721 -11.135 1.00 83.88 523 LEU A CA 1
ATOM 3866 C C . LEU A 1 523 ? -0.360 -6.847 -10.500 1.00 83.88 523 LEU A C 1
ATOM 3868 O O . LEU A 1 523 ? 0.110 -7.703 -11.229 1.00 83.88 523 LEU A O 1
ATOM 3872 N N . GLU A 1 524 ? -0.287 -6.890 -9.167 1.00 85.69 524 GLU A N 1
ATOM 3873 C CA . GLU A 1 524 ? 0.508 -7.890 -8.430 1.00 85.69 524 GLU A CA 1
ATOM 3874 C C . GLU A 1 524 ? -0.237 -9.221 -8.194 1.00 85.69 524 GLU A C 1
ATOM 3876 O O . GLU A 1 524 ? 0.241 -10.057 -7.447 1.00 85.69 524 GLU A O 1
ATOM 3881 N N . GLY A 1 525 ? -1.461 -9.397 -8.707 1.00 86.62 525 GLY A N 1
ATOM 3882 C CA . GLY A 1 525 ? -2.203 -10.668 -8.609 1.00 86.62 525 GLY A CA 1
ATOM 3883 C C . GLY A 1 525 ? -2.692 -11.094 -7.210 1.00 86.62 525 GLY A C 1
ATOM 3884 O O . GLY A 1 525 ? -3.483 -12.035 -7.096 1.00 86.62 525 GLY A O 1
ATOM 3885 N N . LYS A 1 526 ? -2.323 -10.379 -6.141 1.00 91.00 526 LYS A N 1
ATOM 3886 C CA . LYS A 1 526 ? -2.630 -10.736 -4.744 1.00 91.00 526 LYS A CA 1
ATOM 3887 C C . LYS A 1 526 ? -4.111 -10.568 -4.404 1.00 91.00 526 LYS A C 1
ATOM 3889 O O . LYS A 1 526 ? -4.798 -9.665 -4.872 1.00 91.00 526 LYS A O 1
ATOM 3894 N N . PHE A 1 527 ? -4.625 -11.406 -3.505 1.00 92.19 527 PHE A N 1
ATOM 3895 C CA . PHE A 1 527 ? -6.040 -11.439 -3.103 1.00 92.19 527 PHE A CA 1
ATOM 3896 C C . PHE A 1 527 ? -7.027 -11.448 -4.295 1.00 92.19 527 PHE A C 1
ATOM 3898 O O . PHE A 1 527 ? -7.965 -10.638 -4.341 1.00 92.19 527 PHE A O 1
ATOM 3905 N N . PRO A 1 528 ? -6.889 -12.384 -5.254 1.00 89.44 528 PRO A N 1
ATOM 3906 C CA . PRO A 1 528 ? -7.682 -12.397 -6.489 1.00 89.44 528 PRO A CA 1
ATOM 3907 C C . PRO A 1 528 ? -9.191 -12.582 -6.241 1.00 89.44 528 PRO A C 1
ATOM 3909 O O . PRO A 1 528 ? -10.028 -12.255 -7.086 1.00 89.44 528 PRO A O 1
ATOM 3912 N N . ASN A 1 529 ? -9.575 -13.057 -5.052 1.00 90.19 529 ASN A N 1
ATOM 3913 C CA . ASN A 1 529 ? -10.959 -13.157 -4.586 1.00 90.19 529 ASN A CA 1
ATOM 3914 C C . ASN A 1 529 ? -11.655 -11.796 -4.392 1.00 90.19 529 ASN A C 1
ATOM 3916 O O . ASN A 1 529 ? -12.877 -11.756 -4.232 1.00 90.19 529 ASN A O 1
ATOM 3920 N N . LEU A 1 530 ? -10.904 -10.691 -4.413 1.00 94.25 530 LEU A N 1
ATOM 3921 C CA . LEU A 1 530 ? -11.442 -9.332 -4.387 1.00 94.25 530 LEU A CA 1
ATOM 3922 C C . LEU A 1 530 ? -11.891 -8.837 -5.769 1.00 94.25 530 LEU A C 1
ATOM 3924 O O . LEU A 1 530 ? -12.469 -7.754 -5.852 1.00 94.25 530 LEU A O 1
ATOM 3928 N N . LEU A 1 531 ? -11.700 -9.616 -6.842 1.00 92.56 531 LEU A N 1
ATOM 3929 C CA . LEU A 1 531 ? -12.216 -9.309 -8.177 1.00 92.56 531 LEU A CA 1
ATOM 3930 C C . LEU A 1 531 ? -13.366 -10.243 -8.577 1.00 92.56 531 LEU A C 1
ATOM 3932 O O . LEU A 1 531 ? -13.292 -11.473 -8.516 1.00 92.56 531 LEU A O 1
ATOM 3936 N N . ALA A 1 532 ? -14.449 -9.645 -9.064 1.00 88.19 532 ALA A N 1
ATOM 3937 C CA . ALA A 1 532 ? -15.514 -10.344 -9.763 1.00 88.19 532 ALA A CA 1
ATOM 3938 C C . ALA A 1 532 ? -15.036 -10.823 -11.148 1.00 88.19 532 ALA A C 1
ATOM 3940 O O . ALA A 1 532 ? -13.989 -10.422 -11.653 1.00 88.19 532 ALA A O 1
ATOM 3941 N N . THR A 1 533 ? -15.796 -11.709 -11.798 1.00 85.94 533 THR A N 1
ATOM 3942 C CA . THR A 1 533 ? -15.421 -12.288 -13.110 1.00 85.94 533 THR A CA 1
ATOM 3943 C C . THR A 1 533 ? -15.328 -11.257 -14.236 1.00 85.94 533 THR A C 1
ATOM 3945 O O . THR A 1 533 ? -14.671 -11.505 -15.237 1.00 85.94 533 THR A O 1
ATOM 3948 N N . ASN A 1 534 ? -15.958 -10.095 -14.070 1.00 86.94 534 ASN A N 1
ATOM 3949 C CA . ASN A 1 534 ? -15.897 -8.967 -14.998 1.00 86.94 534 ASN A CA 1
ATOM 3950 C C . ASN A 1 534 ? -14.783 -7.953 -14.665 1.00 86.94 534 ASN A C 1
ATOM 3952 O O . ASN A 1 534 ? -14.771 -6.874 -15.250 1.00 86.94 534 ASN A O 1
ATOM 3956 N N . GLY A 1 535 ? -13.897 -8.255 -13.707 1.00 87.94 535 GLY A N 1
ATOM 3957 C CA . GLY A 1 535 ? -12.800 -7.373 -13.285 1.00 87.94 535 GLY A CA 1
ATOM 3958 C C . GLY A 1 535 ? -13.200 -6.237 -12.333 1.00 87.94 535 GLY A C 1
ATOM 3959 O O . GLY A 1 535 ? -12.342 -5.472 -11.890 1.00 87.94 535 GLY A O 1
ATOM 3960 N N . ASN A 1 536 ? -14.483 -6.116 -11.975 1.00 91.38 536 ASN A N 1
ATOM 3961 C CA . ASN A 1 536 ? -14.917 -5.171 -10.945 1.00 91.38 536 ASN A CA 1
ATOM 3962 C C . ASN A 1 536 ? -14.561 -5.680 -9.546 1.00 91.38 536 ASN A C 1
ATOM 3964 O O . ASN A 1 536 ? -14.375 -6.877 -9.343 1.00 91.38 536 ASN A O 1
ATOM 3968 N N . TRP A 1 537 ? -14.535 -4.780 -8.562 1.00 94.75 537 TRP A N 1
ATOM 3969 C CA . TRP A 1 537 ? -14.420 -5.175 -7.159 1.00 94.75 537 TRP A CA 1
ATOM 3970 C C . TRP A 1 537 ? -15.557 -6.125 -6.766 1.00 94.75 537 TRP A C 1
ATOM 3972 O O . TRP A 1 537 ? -16.729 -5.858 -7.047 1.00 94.75 537 TRP A O 1
ATOM 3982 N N . ALA A 1 538 ? -15.203 -7.236 -6.126 1.00 91.31 538 ALA A N 1
ATOM 3983 C CA . ALA A 1 538 ? -16.154 -8.181 -5.574 1.00 91.31 538 ALA A CA 1
ATOM 3984 C C . ALA A 1 538 ? -16.908 -7.549 -4.395 1.00 91.31 538 ALA A C 1
ATOM 3986 O O . ALA A 1 538 ? -16.359 -6.768 -3.615 1.00 91.31 538 ALA A O 1
ATOM 3987 N N . VAL A 1 539 ? -18.180 -7.915 -4.270 1.00 92.00 539 VAL A N 1
ATOM 3988 C CA . VAL A 1 539 ? -19.056 -7.514 -3.169 1.00 92.00 539 VAL A CA 1
ATOM 3989 C C . VAL A 1 539 ? -19.645 -8.782 -2.562 1.00 92.00 539 VAL A C 1
ATOM 3991 O O . VAL A 1 539 ? -20.035 -9.697 -3.286 1.00 92.00 539 VAL A O 1
ATOM 3994 N N . ARG A 1 540 ? -19.681 -8.850 -1.232 1.00 91.06 540 ARG A N 1
ATOM 3995 C CA . ARG A 1 540 ? -20.256 -9.961 -0.465 1.00 91.06 540 ARG A CA 1
ATOM 3996 C C . ARG A 1 540 ? -21.681 -9.608 -0.051 1.00 91.06 540 ARG A C 1
ATOM 3998 O O . ARG A 1 540 ? -21.869 -8.725 0.781 1.00 91.06 540 ARG A O 1
ATOM 4005 N N . ASP A 1 541 ? -22.679 -10.304 -0.587 1.00 88.12 541 ASP A N 1
ATOM 4006 C CA . ASP A 1 541 ? -24.093 -10.061 -0.246 1.00 88.12 541 ASP A CA 1
ATOM 4007 C C . ASP A 1 541 ? -24.525 -10.690 1.091 1.00 88.12 541 ASP A C 1
ATOM 4009 O O . ASP A 1 541 ? -25.486 -10.260 1.731 1.00 88.12 541 ASP A O 1
ATOM 4013 N N . ASP A 1 542 ? -23.796 -11.702 1.533 1.00 91.38 542 ASP A N 1
ATOM 4014 C CA . ASP A 1 542 ? -23.977 -12.452 2.775 1.00 91.38 542 ASP A CA 1
ATOM 4015 C C . ASP A 1 542 ? -23.154 -11.902 3.954 1.00 91.38 542 ASP A C 1
ATOM 4017 O O . ASP A 1 542 ? -23.386 -12.287 5.103 1.00 91.38 542 ASP A O 1
ATOM 4021 N N . VAL A 1 543 ? -22.259 -10.942 3.702 1.00 95.88 543 VAL A N 1
ATOM 4022 C CA . VAL A 1 543 ? -21.555 -10.175 4.737 1.00 95.88 543 VAL A CA 1
ATOM 4023 C C . VAL A 1 543 ? -21.937 -8.711 4.618 1.00 95.88 543 VAL A C 1
ATOM 4025 O O . VAL A 1 543 ? -21.751 -8.086 3.582 1.00 95.88 543 VAL A O 1
ATOM 4028 N N . ARG A 1 544 ? -22.443 -8.123 5.698 1.00 97.19 544 ARG A N 1
ATOM 4029 C CA . ARG A 1 544 ? -22.841 -6.717 5.734 1.00 97.19 544 ARG A CA 1
ATOM 4030 C C . ARG A 1 544 ? -21.912 -5.906 6.621 1.00 97.19 544 ARG A C 1
ATOM 4032 O O . ARG A 1 544 ? -21.625 -6.290 7.752 1.00 97.19 544 ARG A O 1
ATOM 4039 N N . TYR A 1 545 ? -21.505 -4.748 6.128 1.00 98.06 545 TYR A N 1
ATOM 4040 C CA . TYR A 1 545 ? -20.761 -3.739 6.861 1.00 98.06 545 TYR A CA 1
ATOM 4041 C C . TYR A 1 545 ? -21.698 -2.712 7.504 1.00 98.06 545 TYR A C 1
ATOM 4043 O O . TYR A 1 545 ? -22.582 -2.157 6.843 1.00 98.06 545 TYR A O 1
ATOM 4051 N N . ARG A 1 546 ? -21.460 -2.403 8.783 1.00 97.31 546 ARG A N 1
ATOM 4052 C CA . ARG A 1 546 ? -22.093 -1.308 9.522 1.00 97.31 546 ARG A CA 1
ATOM 4053 C C . ARG A 1 546 ? -21.053 -0.492 10.285 1.00 97.31 546 ARG A C 1
ATOM 4055 O O . ARG A 1 546 ? -20.668 -0.840 11.399 1.00 97.31 546 ARG A O 1
ATOM 4062 N N . GLY A 1 547 ? -20.632 0.620 9.696 1.00 95.88 547 GLY A N 1
ATOM 4063 C CA . GLY A 1 547 ? -19.757 1.596 10.341 1.00 95.88 547 GLY A CA 1
ATOM 4064 C C . GLY A 1 547 ? -20.520 2.512 11.287 1.00 95.88 547 GLY A C 1
ATOM 4065 O O . GLY A 1 547 ? -21.558 3.068 10.912 1.00 95.88 547 GLY A O 1
ATOM 4066 N N . VAL A 1 548 ? -20.000 2.665 12.501 1.00 92.50 548 VAL A N 1
ATOM 4067 C CA . VAL A 1 548 ? -20.548 3.477 13.592 1.00 92.50 548 VAL A CA 1
ATOM 4068 C C . VAL A 1 548 ? -19.408 4.268 14.255 1.00 92.50 548 VAL A C 1
ATOM 4070 O O . VAL A 1 548 ? -18.244 3.884 14.151 1.00 92.50 548 VAL A O 1
ATOM 4073 N N . ILE A 1 549 ? -19.706 5.383 14.932 1.00 89.94 549 ILE A N 1
ATOM 4074 C CA . ILE A 1 549 ? -18.725 6.369 15.458 1.00 89.94 549 ILE A CA 1
ATOM 4075 C C . ILE A 1 549 ? -17.925 7.123 14.376 1.00 89.94 549 ILE A C 1
ATOM 4077 O O . ILE A 1 549 ? -17.899 8.352 14.369 1.00 89.94 549 ILE A O 1
ATOM 4081 N N . SER A 1 550 ? -17.277 6.407 13.459 1.00 91.31 550 SER A N 1
ATOM 4082 C CA . SER A 1 550 ? -16.613 6.927 12.257 1.00 91.31 550 SER A CA 1
ATOM 4083 C C . SER A 1 550 ? -16.726 5.904 11.118 1.00 91.31 550 SER A C 1
ATOM 4085 O O . SER A 1 550 ? -17.344 4.857 11.311 1.00 91.31 550 SER A O 1
ATOM 4087 N N . ALA A 1 551 ? -16.191 6.209 9.926 1.00 91.56 551 ALA A N 1
ATOM 4088 C CA . ALA A 1 551 ? -16.345 5.352 8.739 1.00 91.56 551 ALA A CA 1
ATOM 4089 C C . ALA A 1 551 ? -17.818 4.939 8.507 1.00 91.56 551 ALA A C 1
ATOM 4091 O O . ALA A 1 551 ? -18.123 3.780 8.222 1.00 91.56 551 ALA A O 1
ATOM 4092 N N . ILE A 1 552 ? -18.750 5.876 8.731 1.00 92.12 552 ILE A N 1
ATOM 4093 C CA . ILE A 1 552 ? -20.183 5.583 8.821 1.00 92.12 552 ILE A CA 1
ATOM 4094 C C . ILE A 1 552 ? -20.681 4.993 7.502 1.00 92.12 552 ILE A C 1
ATOM 4096 O O . ILE A 1 552 ? -20.546 5.603 6.446 1.00 92.12 552 ILE A O 1
ATOM 4100 N N . GLY A 1 553 ? -21.308 3.822 7.577 1.00 92.25 553 GLY A N 1
ATOM 4101 C CA . GLY A 1 553 ? -21.824 3.122 6.405 1.00 92.25 553 GLY A CA 1
ATOM 4102 C C . GLY A 1 553 ? -22.797 2.012 6.781 1.00 92.25 553 GLY A C 1
ATOM 4103 O O . GLY A 1 553 ? -22.856 1.595 7.937 1.00 92.25 553 GLY A O 1
ATOM 4104 N N . ASN A 1 554 ? -23.596 1.563 5.816 1.00 95.06 554 ASN A N 1
ATOM 4105 C CA . ASN A 1 554 ? -24.485 0.406 5.940 1.00 95.06 554 ASN A CA 1
ATOM 4106 C C . ASN A 1 554 ? -24.687 -0.214 4.552 1.00 95.06 554 ASN A C 1
ATOM 4108 O O . ASN A 1 554 ? -25.553 0.227 3.797 1.00 95.06 554 ASN A O 1
ATOM 4112 N N . ALA A 1 555 ? -23.869 -1.201 4.202 1.00 95.50 555 ALA A N 1
ATOM 4113 C CA . ALA A 1 555 ? -23.843 -1.788 2.864 1.00 95.50 555 ALA A CA 1
ATOM 4114 C C . ALA A 1 555 ? -23.361 -3.247 2.911 1.00 95.50 555 ALA A C 1
ATOM 4116 O O . ALA A 1 555 ? -22.750 -3.643 3.905 1.00 95.50 555 ALA A O 1
ATOM 4117 N N . PRO A 1 556 ? -23.615 -4.055 1.866 1.00 95.81 556 PRO A N 1
ATOM 4118 C CA . PRO A 1 556 ? -22.851 -5.282 1.624 1.00 95.81 556 PRO A CA 1
ATOM 4119 C C . PRO A 1 556 ? -21.340 -5.015 1.714 1.00 95.81 556 PRO A C 1
ATOM 4121 O O . PRO A 1 556 ? -20.895 -3.904 1.408 1.00 95.81 556 PRO A O 1
ATOM 4124 N N . LEU A 1 557 ? -20.555 -5.981 2.185 1.00 96.69 557 LEU A N 1
ATOM 4125 C CA . LEU A 1 557 ? -19.112 -5.803 2.347 1.00 96.69 557 LEU A CA 1
ATOM 4126 C C . LEU A 1 557 ? -18.449 -5.673 0.972 1.00 96.69 557 LEU A C 1
ATOM 4128 O O . LEU A 1 557 ? -18.678 -6.492 0.082 1.00 96.69 557 LEU A O 1
ATOM 4132 N N . GLY A 1 558 ? -17.614 -4.650 0.820 1.00 95.38 558 GLY A N 1
ATOM 4133 C CA . GLY A 1 558 ? -16.863 -4.383 -0.401 1.00 95.38 558 GLY A CA 1
ATOM 4134 C C . GLY A 1 558 ? -15.813 -3.295 -0.194 1.00 95.38 558 GLY A C 1
ATOM 4135 O O . GLY A 1 558 ? -15.630 -2.774 0.907 1.00 95.38 558 GLY A O 1
ATOM 4136 N N . VAL A 1 559 ? -15.116 -2.943 -1.271 1.00 97.00 559 VAL A N 1
ATOM 4137 C CA . VAL A 1 559 ? -14.080 -1.901 -1.265 1.00 97.00 559 VAL A CA 1
ATOM 4138 C C . VAL A 1 559 ? -14.676 -0.519 -0.953 1.00 97.00 559 VAL A C 1
ATOM 4140 O O . VAL A 1 559 ? -15.784 -0.202 -1.385 1.00 97.00 559 VAL A O 1
ATOM 4143 N N . GLY A 1 560 ? -13.933 0.314 -0.212 1.00 95.31 560 GLY A N 1
ATOM 4144 C CA . GLY A 1 560 ? -14.334 1.690 0.124 1.00 95.31 560 GLY A CA 1
ATOM 4145 C C . GLY A 1 560 ? -15.052 1.849 1.469 1.00 95.31 560 GLY A C 1
ATOM 4146 O O . GLY A 1 560 ? -15.794 2.810 1.667 1.00 95.31 560 GLY A O 1
ATOM 4147 N N . GLN A 1 561 ? -14.880 0.895 2.388 1.00 96.06 561 GLN A N 1
ATOM 4148 C CA . GLN A 1 561 ? -15.508 0.892 3.719 1.00 96.06 561 GLN A CA 1
ATOM 4149 C C . GLN A 1 561 ? -14.530 1.266 4.852 1.00 96.06 561 GLN A C 1
ATOM 4151 O O . GLN A 1 561 ? -14.813 1.043 6.034 1.00 96.06 561 GLN A O 1
ATOM 4156 N N . GLY A 1 562 ? -13.396 1.881 4.495 1.00 95.44 562 GLY A N 1
ATOM 4157 C CA . GLY A 1 562 ? -12.438 2.495 5.414 1.00 95.44 562 GLY A CA 1
ATOM 4158 C C . GLY A 1 562 ? -12.873 3.886 5.896 1.00 95.44 562 GLY A C 1
ATOM 4159 O O . GLY A 1 562 ? -14.059 4.178 6.041 1.00 95.44 562 GLY A O 1
ATOM 4160 N N . ALA A 1 563 ? -11.907 4.772 6.153 1.00 95.00 563 ALA A N 1
ATOM 4161 C CA . ALA A 1 563 ? -12.159 6.147 6.598 1.00 95.00 563 ALA A CA 1
ATOM 4162 C C . ALA A 1 563 ? -13.016 6.972 5.618 1.00 95.00 563 ALA A C 1
ATOM 4164 O O . ALA A 1 563 ? -13.769 7.845 6.053 1.00 95.00 563 ALA A O 1
ATOM 4165 N N . ASP A 1 564 ? -12.911 6.678 4.323 1.00 94.94 564 ASP A N 1
ATOM 4166 C CA . ASP A 1 564 ? -13.729 7.212 3.239 1.00 94.94 564 ASP A CA 1
ATOM 4167 C C . ASP A 1 564 ? -13.822 6.179 2.095 1.00 94.94 564 ASP A C 1
ATOM 4169 O O . ASP A 1 564 ? -13.247 5.091 2.182 1.00 94.94 564 ASP A O 1
ATOM 4173 N N . THR A 1 565 ? -14.544 6.505 1.018 1.00 94.69 565 THR A N 1
ATOM 4174 C CA . THR A 1 565 ? -14.782 5.592 -0.116 1.00 94.69 565 THR A CA 1
ATOM 4175 C C . THR A 1 565 ? -13.523 5.211 -0.896 1.00 94.69 565 THR A C 1
ATOM 4177 O O . THR A 1 565 ? -13.541 4.226 -1.627 1.00 94.69 565 THR A O 1
ATOM 4180 N N . GLY A 1 566 ? -12.437 5.974 -0.765 1.00 97.12 566 GLY A N 1
ATOM 4181 C CA . GLY A 1 566 ? -11.124 5.673 -1.335 1.00 97.12 566 GLY A CA 1
ATOM 4182 C C . GLY A 1 566 ? -10.217 4.892 -0.385 1.00 97.12 566 GLY A C 1
ATOM 4183 O O . GLY A 1 566 ? -9.025 4.751 -0.674 1.00 97.12 566 GLY A O 1
ATOM 4184 N N . LYS A 1 567 ? -10.741 4.409 0.752 1.00 97.69 567 LYS A N 1
ATOM 4185 C CA . LYS A 1 567 ? -9.976 3.682 1.768 1.00 97.69 567 LYS A CA 1
ATOM 4186 C C . LYS A 1 567 ? -10.565 2.320 2.101 1.00 97.69 567 LYS A C 1
ATOM 4188 O O . LYS A 1 567 ? -11.776 2.110 2.054 1.00 97.69 567 LYS A O 1
ATOM 4193 N N . ILE A 1 568 ? -9.693 1.429 2.555 1.00 98.12 568 ILE A N 1
ATOM 4194 C CA . ILE A 1 568 ? -10.059 0.184 3.231 1.00 98.12 568 ILE A CA 1
ATOM 4195 C C . ILE A 1 568 ? -9.423 0.111 4.617 1.00 98.12 568 ILE A C 1
ATOM 4197 O O . ILE A 1 568 ? -8.381 0.718 4.889 1.00 98.12 568 ILE A O 1
ATOM 4201 N N . GLY A 1 569 ? -10.060 -0.637 5.506 1.00 97.31 569 GLY A N 1
ATOM 4202 C CA . GLY A 1 569 ? -9.466 -1.118 6.742 1.00 97.31 569 GLY A CA 1
ATOM 4203 C C . GLY A 1 569 ? -9.406 -2.643 6.792 1.00 97.31 569 GLY A C 1
ATOM 4204 O O . GLY A 1 569 ? -9.585 -3.317 5.773 1.00 97.31 569 GLY A O 1
ATOM 4205 N N . PRO A 1 570 ? -9.157 -3.209 7.984 1.00 97.75 570 PRO A N 1
ATOM 4206 C CA . PRO A 1 570 ? -9.084 -4.655 8.154 1.00 97.75 570 PRO A CA 1
ATOM 4207 C C . PRO A 1 570 ? -10.452 -5.332 7.978 1.00 97.75 570 PRO A C 1
ATOM 4209 O O . PRO A 1 570 ? -10.508 -6.556 7.894 1.00 97.75 570 PRO A O 1
ATOM 4212 N N . GLU A 1 571 ? -11.559 -4.574 7.923 1.00 98.12 571 GLU A N 1
ATOM 4213 C CA . GLU A 1 571 ? -12.897 -5.136 7.720 1.00 98.12 571 GLU A CA 1
ATOM 4214 C C . GLU A 1 571 ? -13.013 -5.925 6.419 1.00 98.12 571 GLU A C 1
ATOM 4216 O O . GLU A 1 571 ? -13.762 -6.898 6.389 1.00 98.12 571 GLU A O 1
ATOM 4221 N N . LEU A 1 572 ? -12.274 -5.531 5.375 1.00 97.69 572 LEU A N 1
ATOM 4222 C CA . LEU A 1 572 ? -12.355 -6.182 4.075 1.00 97.69 572 LEU A CA 1
ATOM 4223 C C . LEU A 1 572 ? -11.773 -7.599 4.150 1.00 97.69 572 LEU A C 1
ATOM 4225 O O . LEU A 1 572 ? -12.500 -8.564 3.927 1.00 97.69 572 LEU A O 1
ATOM 4229 N N . GLY A 1 573 ? -10.511 -7.739 4.569 1.00 96.69 573 GLY A N 1
ATOM 4230 C CA . GLY A 1 573 ? -9.883 -9.053 4.761 1.00 96.69 573 GLY A CA 1
ATOM 4231 C C . GLY A 1 573 ? -10.631 -9.911 5.788 1.00 96.69 573 GLY A C 1
ATOM 4232 O O . GLY A 1 573 ? -11.005 -11.047 5.498 1.00 96.69 573 GLY A O 1
ATOM 4233 N N . PHE A 1 574 ? -10.961 -9.337 6.952 1.00 98.38 574 PHE A N 1
ATOM 4234 C CA . PHE A 1 574 ? -11.678 -10.047 8.019 1.00 98.38 574 PHE A CA 1
ATOM 4235 C C . PHE A 1 574 ? -13.044 -10.557 7.548 1.00 98.38 574 PHE A C 1
ATOM 4237 O O . PHE A 1 574 ? -13.425 -11.700 7.804 1.00 98.38 574 PHE A O 1
ATOM 4244 N N . GLY A 1 575 ? -13.795 -9.702 6.856 1.00 97.06 575 GLY A N 1
ATOM 4245 C CA . GLY A 1 575 ? -15.133 -10.009 6.388 1.00 97.06 575 GLY A CA 1
ATOM 4246 C C . GLY A 1 575 ? -15.160 -11.070 5.293 1.00 97.06 575 GLY A C 1
ATOM 4247 O O . GLY A 1 575 ? -16.066 -11.898 5.301 1.00 97.06 575 GLY A O 1
ATOM 4248 N N . HIS A 1 576 ? -14.158 -11.108 4.409 1.00 95.56 576 HIS A N 1
ATOM 4249 C CA . HIS A 1 576 ? -14.022 -12.190 3.431 1.00 95.56 576 HIS A CA 1
ATOM 4250 C C . HIS A 1 576 ? -13.772 -13.547 4.105 1.00 95.56 576 HIS A C 1
ATOM 4252 O O . HIS A 1 576 ? -14.427 -14.522 3.738 1.00 95.56 576 HIS A O 1
ATOM 4258 N N . VAL A 1 577 ? -12.921 -13.614 5.137 1.00 95.94 577 VAL A N 1
ATOM 4259 C CA . VAL A 1 577 ? -12.696 -14.862 5.893 1.00 95.94 577 VAL A CA 1
ATOM 4260 C C . VAL A 1 577 ? -13.963 -15.304 6.633 1.00 95.94 577 VAL A C 1
ATOM 4262 O O . VAL A 1 577 ? -14.357 -16.466 6.549 1.00 95.94 577 VAL A O 1
ATOM 4265 N N . MET A 1 578 ? -14.641 -14.391 7.341 1.00 96.81 578 MET A N 1
ATOM 4266 C CA . MET A 1 578 ? -15.888 -14.723 8.051 1.00 96.81 578 MET A CA 1
ATOM 4267 C C . MET A 1 578 ? -17.000 -15.146 7.102 1.00 96.81 578 MET A C 1
ATOM 4269 O O . MET A 1 578 ? -17.785 -16.032 7.425 1.00 96.81 578 MET A O 1
ATOM 4273 N N . GLY A 1 579 ? -17.052 -14.512 5.940 1.00 93.88 579 GLY A N 1
ATOM 4274 C CA . GLY A 1 579 ? -17.992 -14.851 4.902 1.00 93.88 579 GLY A CA 1
ATOM 4275 C C . GLY A 1 579 ? -17.761 -16.227 4.275 1.00 93.88 579 GLY A C 1
ATOM 4276 O O . GLY A 1 579 ? -18.717 -16.916 3.938 1.00 93.88 579 GLY A O 1
ATOM 4277 N N . TRP A 1 580 ? -16.503 -16.639 4.129 1.00 92.88 580 TRP A N 1
ATOM 4278 C CA . TRP A 1 580 ? -16.168 -17.996 3.700 1.00 92.88 580 TRP A CA 1
ATOM 4279 C C . TRP A 1 580 ? -16.520 -19.042 4.770 1.00 92.88 580 TRP A C 1
ATOM 4281 O O . TRP A 1 580 ? -16.962 -20.139 4.445 1.00 92.88 580 TRP A O 1
ATOM 4291 N N . TYR A 1 581 ? -16.332 -18.708 6.049 1.00 94.00 581 TYR A N 1
ATOM 4292 C CA . TYR A 1 581 ? -16.492 -19.664 7.146 1.00 94.00 581 TYR A CA 1
ATOM 4293 C C . TYR A 1 581 ? -17.955 -19.935 7.548 1.00 94.00 581 TYR A C 1
ATOM 4295 O O . TYR A 1 581 ? -18.260 -21.025 8.033 1.00 94.00 581 TYR A O 1
ATOM 4303 N N . PHE A 1 582 ? -18.860 -18.960 7.405 1.00 93.25 582 PHE A N 1
ATOM 4304 C CA . PHE A 1 582 ? -20.255 -19.088 7.842 1.00 93.25 582 PHE A CA 1
ATOM 4305 C C . PHE A 1 582 ? -21.241 -19.214 6.679 1.00 93.25 582 PHE A C 1
ATOM 4307 O O . PHE A 1 582 ? -21.258 -18.377 5.787 1.00 93.25 582 PHE A O 1
ATOM 4314 N N . ASP A 1 583 ? -22.176 -20.163 6.799 1.00 91.75 583 ASP A N 1
ATOM 4315 C CA . ASP A 1 583 ? -23.389 -20.185 5.969 1.00 91.75 583 ASP A CA 1
ATOM 4316 C C . ASP A 1 583 ? -24.406 -19.115 6.416 1.00 91.75 583 ASP A C 1
ATOM 4318 O O . ASP A 1 583 ? -25.309 -18.735 5.670 1.00 91.75 583 ASP A O 1
ATOM 4322 N N . GLU A 1 584 ? -24.365 -18.701 7.689 1.00 95.19 584 GLU A N 1
ATOM 4323 C CA . GLU A 1 584 ? -25.241 -17.659 8.231 1.00 95.19 584 GLU A CA 1
ATOM 4324 C C . GLU A 1 584 ? -24.870 -16.264 7.712 1.00 95.19 584 GLU A C 1
ATOM 4326 O O . GLU A 1 584 ? -23.689 -15.987 7.518 1.00 95.19 584 GLU A O 1
ATOM 4331 N N . PRO A 1 585 ? -25.835 -15.326 7.613 1.00 95.75 585 PRO A N 1
ATOM 4332 C CA . PRO A 1 585 ? -25.495 -13.940 7.343 1.00 95.75 585 PRO A CA 1
ATOM 4333 C C . PRO A 1 585 ? -24.538 -13.406 8.413 1.00 95.75 585 PRO A C 1
ATOM 4335 O O . PRO A 1 585 ? -24.722 -13.650 9.615 1.00 95.75 585 PRO A O 1
ATOM 4338 N N . VAL A 1 586 ? -23.553 -12.626 7.980 1.00 98.00 586 VAL A N 1
ATOM 4339 C CA . VAL A 1 586 ? -22.567 -11.984 8.851 1.00 98.00 586 VAL A CA 1
ATOM 4340 C C . VAL A 1 586 ? -22.812 -10.477 8.873 1.00 98.00 586 VAL A C 1
ATOM 4342 O O . VAL A 1 586 ? -23.005 -9.844 7.838 1.00 98.00 586 VAL A O 1
ATOM 4345 N N . LEU A 1 587 ? -22.775 -9.878 10.060 1.00 98.62 587 LEU A N 1
ATOM 4346 C CA . LEU A 1 587 ? -22.801 -8.434 10.262 1.00 98.62 587 LEU A CA 1
ATOM 4347 C C . LEU A 1 587 ? -21.522 -7.985 10.972 1.00 98.62 587 LEU A C 1
ATOM 4349 O O . LEU A 1 587 ? -21.265 -8.368 12.115 1.00 98.62 587 LEU A O 1
ATOM 4353 N N . LEU A 1 588 ? -20.762 -7.113 10.319 1.00 98.75 588 LEU A N 1
ATOM 4354 C CA . LEU A 1 588 ? -19.609 -6.434 10.897 1.00 98.75 588 LEU A CA 1
ATOM 4355 C C . LEU A 1 588 ? -20.050 -5.065 11.411 1.00 98.75 588 LEU A C 1
ATOM 4357 O O . LEU A 1 588 ? -20.381 -4.187 10.617 1.00 98.75 588 LEU A O 1
ATOM 4361 N N . ILE A 1 589 ? -20.044 -4.862 12.727 1.00 98.56 589 ILE A N 1
ATOM 4362 C CA . ILE A 1 589 ? -20.274 -3.543 13.325 1.00 98.56 589 ILE A CA 1
ATOM 4363 C C . ILE A 1 589 ? -18.911 -2.936 13.656 1.00 98.56 589 ILE A C 1
ATOM 4365 O O . ILE A 1 589 ? -18.254 -3.370 14.603 1.00 98.56 589 ILE A O 1
ATOM 4369 N N . LYS A 1 590 ? -18.476 -1.943 12.876 1.00 97.94 590 LYS A N 1
ATOM 4370 C CA . LYS A 1 590 ? -17.182 -1.275 13.060 1.00 97.94 590 LYS A CA 1
ATOM 4371 C C . LYS A 1 590 ? -17.351 0.007 13.869 1.00 97.94 590 LYS A C 1
ATOM 4373 O O . LYS A 1 590 ? -17.861 0.995 13.358 1.00 97.94 590 LYS A O 1
ATOM 4378 N N . SER A 1 591 ? -16.913 -0.026 15.124 1.00 96.12 591 SER A N 1
ATOM 4379 C CA . SER A 1 591 ? -17.003 1.050 16.115 1.00 96.12 591 SER A CA 1
ATOM 4380 C C . SER A 1 591 ? -15.613 1.551 16.505 1.00 96.12 591 SER A C 1
ATOM 4382 O O . SER A 1 591 ? -15.125 1.315 17.609 1.00 96.12 591 SER A O 1
ATOM 4384 N N . SER A 1 592 ? -14.945 2.232 15.580 1.00 93.88 592 SER A N 1
ATOM 4385 C CA . SER A 1 592 ? -13.559 2.694 15.736 1.00 93.88 592 SER A CA 1
ATOM 4386 C C . SER A 1 592 ? -13.434 4.194 15.516 1.00 93.88 592 SER A C 1
ATOM 4388 O O . SER A 1 592 ? -14.262 4.779 14.823 1.00 93.88 592 SER A O 1
ATOM 4390 N N . ILE A 1 593 ? -12.385 4.820 16.058 1.00 92.75 593 ILE A N 1
ATOM 4391 C CA . ILE A 1 593 ? -12.102 6.247 15.832 1.00 92.75 593 ILE A CA 1
ATOM 4392 C C . ILE A 1 593 ? -10.639 6.601 16.111 1.00 92.75 593 ILE A C 1
ATOM 4394 O O . ILE A 1 593 ? -10.027 6.121 17.062 1.00 92.75 593 ILE A O 1
ATOM 4398 N N . GLY A 1 594 ? -10.060 7.458 15.270 1.00 91.38 594 GLY A N 1
ATOM 4399 C CA . GLY A 1 594 ? -8.657 7.863 15.362 1.00 91.38 594 GLY A CA 1
ATOM 4400 C C . GLY A 1 594 ? -8.274 8.587 16.656 1.00 91.38 594 GLY A C 1
ATOM 4401 O O . GLY A 1 594 ? -9.097 9.234 17.298 1.00 91.38 594 GLY A O 1
ATOM 4402 N N . ASN A 1 595 ? -6.977 8.533 16.984 1.00 89.38 595 ASN A N 1
ATOM 4403 C CA . ASN A 1 595 ? -6.354 9.287 18.077 1.00 89.38 595 ASN A CA 1
ATOM 4404 C C . ASN A 1 595 ? -6.979 9.024 19.463 1.00 89.38 595 ASN A C 1
ATOM 4406 O O . ASN A 1 595 ? -7.408 9.960 20.139 1.00 89.38 595 ASN A O 1
ATOM 4410 N N . ARG A 1 596 ? -7.059 7.750 19.868 1.00 91.62 596 ARG A N 1
ATOM 4411 C CA . ARG A 1 596 ? -7.623 7.318 21.157 1.00 91.62 596 ARG A CA 1
ATOM 4412 C C . ARG A 1 596 ? -6.717 6.306 21.850 1.00 91.62 596 ARG A C 1
ATOM 4414 O O . ARG A 1 596 ? -6.316 5.326 21.219 1.00 91.62 596 ARG A O 1
ATOM 4421 N N . ALA A 1 597 ? -6.398 6.553 23.116 1.00 94.50 597 ALA A N 1
ATOM 4422 C CA . ALA A 1 597 ? -5.589 5.693 23.977 1.00 94.50 597 ALA A CA 1
ATOM 4423 C C . ALA A 1 597 ? -6.452 4.689 24.746 1.00 94.50 597 ALA A C 1
ATOM 4425 O O . ALA A 1 597 ? -7.552 5.015 25.196 1.00 94.50 597 ALA A O 1
ATOM 4426 N N . LEU A 1 598 ? -5.919 3.500 25.002 1.00 95.56 598 LEU A N 1
ATOM 4427 C CA . LEU A 1 598 ? -6.506 2.557 25.952 1.00 95.56 598 LEU A CA 1
ATOM 4428 C C . LEU A 1 598 ? -6.294 3.009 27.404 1.00 95.56 598 LEU A C 1
ATOM 4430 O O . LEU A 1 598 ? -7.163 2.804 28.250 1.00 95.56 598 LEU A O 1
ATOM 4434 N N . GLY A 1 599 ? -5.176 3.680 27.688 1.00 94.44 599 GLY A N 1
ATOM 4435 C CA . GLY A 1 599 ? -4.859 4.244 29.002 1.00 94.44 599 GLY A CA 1
ATOM 4436 C C . GLY A 1 599 ? -5.767 5.392 29.457 1.00 94.44 599 GLY A C 1
ATOM 4437 O O . GLY A 1 599 ? -5.780 5.705 30.647 1.00 94.44 599 GLY A O 1
ATOM 4438 N N . TRP A 1 600 ? -6.553 5.990 28.555 1.00 94.00 600 TRP A N 1
ATOM 4439 C CA . TRP A 1 600 ? -7.413 7.137 28.865 1.00 94.00 600 TRP A CA 1
ATOM 4440 C C . TRP A 1 600 ? -8.792 7.047 28.208 1.00 94.00 600 TRP A C 1
ATOM 4442 O O . TRP A 1 600 ? -9.790 6.968 28.920 1.00 94.00 600 TRP A O 1
ATOM 4452 N N . ASP A 1 601 ? -8.867 7.011 26.878 1.00 94.19 601 ASP A N 1
ATOM 4453 C CA . ASP A 1 601 ? -10.127 7.137 26.135 1.00 94.19 601 ASP A CA 1
ATOM 4454 C C . ASP A 1 601 ? -10.986 5.867 26.176 1.00 94.19 601 ASP A C 1
ATOM 4456 O O . ASP A 1 601 ? -12.188 5.937 26.421 1.00 94.19 601 ASP A O 1
ATOM 4460 N N . PHE A 1 602 ? -10.367 4.706 25.946 1.00 95.62 602 PHE A N 1
ATOM 4461 C CA . PHE A 1 602 ? -11.018 3.388 25.948 1.00 95.62 602 PHE A CA 1
ATOM 4462 C C . PHE A 1 602 ? -10.910 2.660 27.289 1.00 95.62 602 PHE A C 1
ATOM 4464 O O . PHE A 1 602 ? -11.228 1.474 27.390 1.00 95.62 602 PHE A O 1
ATOM 4471 N N . ARG A 1 603 ? -10.436 3.356 28.322 1.00 94.06 603 ARG A N 1
ATOM 4472 C CA . ARG A 1 603 ? -10.222 2.763 29.634 1.00 94.06 603 ARG A CA 1
ATOM 4473 C C . ARG A 1 603 ? -11.562 2.272 30.197 1.00 94.06 603 ARG A C 1
ATOM 4475 O O . ARG A 1 603 ? -12.464 3.085 30.353 1.00 94.06 603 ARG A O 1
ATOM 4482 N N . PRO A 1 604 ? -11.731 0.972 30.485 1.00 93.25 604 PRO A N 1
ATOM 4483 C CA . PRO A 1 604 ? -13.051 0.402 30.746 1.00 93.25 604 PRO A CA 1
ATOM 4484 C C . PRO A 1 604 ? -13.572 0.713 32.165 1.00 93.25 604 PRO A C 1
ATOM 4486 O O . PRO A 1 604 ? -12.769 1.037 33.056 1.00 93.25 604 PRO A O 1
ATOM 4489 N N . PRO A 1 605 ? -14.887 0.538 32.414 1.00 91.50 605 PRO A N 1
ATOM 4490 C CA . PRO A 1 605 ? -15.502 0.661 33.733 1.00 91.50 605 PRO A CA 1
ATOM 4491 C C . PRO A 1 605 ? -14.764 -0.108 34.838 1.00 91.50 605 PRO A C 1
ATOM 4493 O O . PRO A 1 605 ? -14.259 -1.212 34.635 1.00 91.50 605 PRO A O 1
ATOM 4496 N N . GLY A 1 606 ? -14.685 0.488 36.034 1.00 89.69 606 GLY A N 1
ATOM 4497 C CA . GLY A 1 606 ? -14.002 -0.104 37.196 1.00 89.69 606 GLY A CA 1
ATOM 4498 C C . GLY A 1 606 ? -12.470 0.027 37.195 1.00 89.69 606 GLY A C 1
ATOM 4499 O O . GLY A 1 606 ? -11.793 -0.522 38.070 1.00 89.69 606 GLY A O 1
ATOM 4500 N N . SER A 1 607 ? -11.890 0.754 36.238 1.00 94.31 607 SER A N 1
ATOM 4501 C CA . SER A 1 607 ? -10.457 1.069 36.237 1.00 94.31 607 SER A CA 1
ATOM 4502 C C . SER A 1 607 ? -10.103 2.067 37.357 1.00 94.31 607 SER A C 1
ATOM 4504 O O . SER A 1 607 ? -10.707 3.137 37.397 1.00 94.31 607 SER A O 1
ATOM 4506 N N . PRO A 1 608 ? -9.157 1.759 38.272 1.00 94.56 608 PRO A N 1
ATOM 4507 C CA . PRO A 1 608 ? -8.850 2.597 39.433 1.00 94.56 608 PRO A CA 1
ATOM 4508 C C . PRO A 1 608 ? -7.923 3.764 39.082 1.00 94.56 608 PRO A C 1
ATOM 4510 O O . PRO A 1 608 ? -7.274 3.764 38.036 1.00 94.56 608 PRO A O 1
ATOM 4513 N N . ARG A 1 609 ? -7.787 4.726 39.998 1.00 93.44 609 ARG A N 1
ATOM 4514 C CA . ARG A 1 609 ? -6.694 5.706 39.947 1.00 93.44 609 ARG A CA 1
ATOM 4515 C C . ARG A 1 609 ? -5.346 5.010 40.113 1.00 93.44 609 ARG A C 1
ATOM 4517 O O . ARG A 1 609 ? -5.260 3.984 40.789 1.00 93.44 609 ARG A O 1
ATOM 4524 N N . TYR A 1 610 ? -4.296 5.605 39.562 1.00 93.75 610 TYR A N 1
ATOM 4525 C CA . TYR A 1 610 ? -2.923 5.209 39.871 1.00 93.75 610 TYR A CA 1
ATOM 4526 C C . TYR A 1 610 ? -1.995 6.420 39.886 1.00 93.75 610 TYR A C 1
ATOM 4528 O O . TYR A 1 610 ? -2.170 7.363 39.121 1.00 93.75 610 TYR A O 1
ATOM 4536 N N . GLU A 1 611 ? -1.007 6.396 40.770 1.00 94.25 611 GLU A N 1
ATOM 4537 C CA . GLU A 1 611 ? 0.074 7.377 40.782 1.00 94.25 611 GLU A CA 1
ATOM 4538 C C . GLU A 1 611 ? 1.246 6.847 39.964 1.00 94.25 611 GLU A C 1
ATOM 4540 O O . GLU A 1 611 ? 1.507 5.642 39.940 1.00 94.25 611 GLU A O 1
ATOM 4545 N N . TYR A 1 612 ? 1.951 7.747 39.289 1.00 93.69 612 TYR A N 1
ATOM 4546 C CA . TYR A 1 612 ? 3.107 7.396 38.481 1.00 93.69 612 TYR A CA 1
ATOM 4547 C C . TYR A 1 612 ? 4.350 8.163 38.936 1.00 93.69 612 TYR A C 1
ATOM 4549 O O . TYR A 1 612 ? 4.265 9.249 39.514 1.00 93.69 612 TYR A O 1
ATOM 4557 N N . SER A 1 613 ? 5.530 7.608 38.652 1.00 92.38 613 SER A N 1
ATOM 4558 C CA . SER A 1 613 ? 6.830 8.133 39.105 1.00 92.38 613 SER A CA 1
ATOM 4559 C C . SER A 1 613 ? 7.143 9.553 38.613 1.00 92.38 613 SER A C 1
ATOM 4561 O O . SER A 1 613 ? 8.023 10.216 39.154 1.00 92.38 613 SER A O 1
ATOM 4563 N N . ASN A 1 614 ? 6.392 10.053 37.629 1.00 91.56 614 ASN A N 1
ATOM 4564 C CA . ASN A 1 614 ? 6.473 11.423 37.127 1.00 91.56 614 ASN A CA 1
ATOM 4565 C C . ASN A 1 614 ? 5.749 12.463 38.013 1.00 91.56 614 ASN A C 1
ATOM 4567 O O . ASN A 1 614 ? 5.663 13.626 37.620 1.00 91.56 614 ASN A O 1
ATOM 4571 N N . GLY A 1 615 ? 5.209 12.062 39.170 1.00 93.81 615 GLY A N 1
ATOM 4572 C CA . GLY A 1 615 ? 4.527 12.951 40.117 1.00 93.81 615 GLY A CA 1
ATOM 4573 C C . GLY A 1 615 ? 3.074 13.277 39.755 1.00 93.81 615 GLY A C 1
ATOM 4574 O O . GLY A 1 615 ? 2.508 14.217 40.317 1.00 93.81 615 GLY A O 1
ATOM 4575 N N . TYR A 1 616 ? 2.472 12.530 38.824 1.00 94.62 616 TYR A N 1
ATOM 4576 C CA . TYR A 1 616 ? 1.068 12.679 38.444 1.00 94.62 616 TYR A CA 1
ATOM 4577 C C . TYR A 1 616 ? 0.212 11.509 38.927 1.00 94.62 616 TYR A C 1
ATOM 4579 O O . TYR A 1 616 ? 0.629 10.349 38.922 1.00 94.62 616 TYR A O 1
ATOM 4587 N N . THR A 1 617 ? -1.028 11.834 39.281 1.00 94.50 617 THR A N 1
ATOM 4588 C CA . THR A 1 617 ? -2.120 10.882 39.453 1.00 94.50 617 THR A CA 1
ATOM 4589 C C . THR A 1 617 ? -2.898 10.787 38.150 1.00 94.50 617 THR A C 1
ATOM 4591 O O . THR A 1 617 ? -3.298 11.804 37.576 1.00 94.50 617 THR A O 1
ATOM 4594 N N . TYR A 1 618 ? -3.120 9.557 37.707 1.00 93.88 618 TYR A N 1
ATOM 4595 C CA . TYR A 1 618 ? -3.966 9.225 36.579 1.00 93.88 618 TYR A CA 1
ATOM 4596 C C . TYR A 1 618 ? -5.366 8.814 37.066 1.00 93.88 618 TYR A C 1
ATOM 4598 O O . TYR A 1 618 ? -5.495 8.141 38.098 1.00 93.88 618 TYR A O 1
ATOM 4606 N N . PRO A 1 619 ? -6.410 9.231 36.338 1.00 91.94 619 PRO A N 1
ATOM 4607 C CA . PRO A 1 619 ? -7.812 9.125 36.739 1.00 91.94 619 PRO A CA 1
ATOM 4608 C C . PRO A 1 619 ? -8.289 7.683 36.870 1.00 91.94 619 PRO A C 1
ATOM 4610 O O . PRO A 1 619 ? -7.744 6.791 36.231 1.00 91.94 619 PRO A O 1
ATOM 4613 N N . ALA A 1 620 ? -9.329 7.443 37.667 1.00 92.56 620 ALA A N 1
ATOM 4614 C CA . ALA A 1 620 ? -10.190 6.272 37.511 1.00 92.56 620 ALA A CA 1
ATOM 4615 C C . ALA A 1 620 ? -11.153 6.473 36.330 1.00 92.56 620 ALA A C 1
ATOM 4617 O O . ALA A 1 620 ? -11.330 7.588 35.840 1.00 92.56 620 ALA A O 1
ATOM 4618 N N . TYR A 1 621 ? -11.806 5.399 35.888 1.00 91.50 621 TYR A N 1
ATOM 4619 C CA . TYR A 1 621 ? -12.915 5.503 34.936 1.00 91.50 621 TYR A CA 1
ATOM 4620 C C . TYR A 1 621 ? -13.969 6.524 35.414 1.00 91.50 621 TYR A C 1
ATOM 4622 O O . TYR A 1 621 ? -14.328 6.539 36.592 1.00 91.50 621 TYR A O 1
ATOM 4630 N N . GLY A 1 622 ? -14.450 7.374 34.503 1.00 86.56 622 GLY A N 1
ATOM 4631 C CA . GLY A 1 622 ? -15.410 8.448 34.786 1.00 86.56 622 GLY A CA 1
ATOM 4632 C C . GLY A 1 622 ? -14.807 9.727 35.382 1.00 86.56 622 GLY A C 1
ATOM 4633 O O . GLY A 1 622 ? -15.537 10.687 35.617 1.00 86.56 622 GLY A O 1
ATOM 4634 N N . GLU A 1 623 ? -13.493 9.780 35.622 1.00 88.06 623 GLU A N 1
ATOM 4635 C CA . GLU A 1 623 ? -12.827 10.960 36.186 1.00 88.06 623 GLU A CA 1
ATOM 4636 C C . GLU A 1 623 ? -12.115 11.809 35.127 1.00 88.06 623 GLU A C 1
ATOM 4638 O O . GLU A 1 623 ? -11.762 11.337 34.044 1.00 88.06 623 GLU A O 1
ATOM 4643 N N . ALA A 1 624 ? -11.887 13.078 35.467 1.00 86.00 624 ALA A N 1
ATOM 4644 C CA . ALA A 1 624 ? -11.184 14.065 34.655 1.00 86.00 624 ALA A CA 1
ATOM 4645 C C . ALA A 1 624 ? -10.371 15.014 35.556 1.00 86.00 624 ALA A C 1
ATOM 4647 O O . ALA A 1 624 ? -10.746 15.197 36.717 1.00 86.00 624 ALA A O 1
ATOM 4648 N N . PRO A 1 625 ? -9.297 15.658 35.059 1.00 87.81 625 PRO A N 1
ATOM 4649 C CA . PRO A 1 625 ? -8.733 15.587 33.700 1.00 87.81 625 PRO A CA 1
ATOM 4650 C C . PRO A 1 625 ? -7.890 14.317 33.453 1.00 87.81 625 PRO A C 1
ATOM 4652 O O . PRO A 1 625 ? -7.794 13.461 34.325 1.00 87.81 625 PRO A O 1
ATOM 4655 N N . GLU A 1 626 ? -7.253 14.217 32.277 1.00 89.25 626 GLU A N 1
ATOM 4656 C CA . GLU A 1 626 ? -6.388 13.094 31.844 1.00 89.25 626 GLU A CA 1
ATOM 4657 C C . GLU A 1 626 ? -5.276 12.739 32.852 1.00 89.25 626 GLU A C 1
ATOM 4659 O O . GLU A 1 626 ? -4.847 11.587 32.932 1.00 89.25 626 GLU A O 1
ATOM 4664 N N . ARG A 1 627 ? -4.829 13.724 33.646 1.00 92.12 627 ARG A N 1
ATOM 4665 C CA . ARG A 1 627 ? -3.975 13.570 34.836 1.00 92.12 627 ARG A CA 1
ATOM 4666 C C . ARG A 1 627 ? -3.932 14.860 35.659 1.00 92.12 627 ARG A C 1
ATOM 4668 O O . ARG A 1 627 ? -4.124 15.945 35.112 1.00 92.12 627 ARG A O 1
ATOM 4675 N N . TRP A 1 628 ? -3.568 14.772 36.935 1.00 92.56 628 TRP A N 1
ATOM 4676 C CA . TRP A 1 628 ? -3.287 15.936 37.792 1.00 92.56 628 TRP A CA 1
ATOM 4677 C C . TRP A 1 628 ? -2.066 15.695 38.680 1.00 92.56 628 TRP A C 1
ATOM 4679 O O . TRP A 1 628 ? -1.640 14.557 38.868 1.00 92.56 628 TRP A O 1
ATOM 4689 N N . VAL A 1 629 ? -1.466 16.768 39.200 1.00 94.25 629 VAL A N 1
ATOM 4690 C CA . VAL A 1 629 ? -0.300 16.669 40.091 1.00 94.25 629 VAL A CA 1
ATOM 4691 C C . VAL A 1 629 ? -0.709 15.940 41.368 1.00 94.25 629 VAL A C 1
ATOM 4693 O O . VAL A 1 629 ? -1.684 16.324 42.022 1.00 94.25 629 VAL A O 1
ATOM 4696 N N . THR A 1 630 ? 0.038 14.899 41.734 1.00 92.81 630 THR A N 1
ATOM 4697 C CA . THR A 1 630 ? -0.231 14.109 42.938 1.00 92.81 630 THR A CA 1
ATOM 4698 C C . THR A 1 630 ? -0.262 15.014 44.171 1.00 92.81 630 THR A C 1
ATOM 4700 O O . THR A 1 630 ? 0.630 15.834 44.385 1.00 92.81 630 THR A O 1
ATOM 4703 N N . GLY A 1 631 ? -1.327 14.898 44.969 1.00 88.50 631 GLY A N 1
ATOM 4704 C CA . GLY A 1 631 ? -1.563 15.734 46.153 1.00 88.50 631 GLY A CA 1
ATOM 4705 C C . GLY A 1 631 ? -2.269 17.077 45.902 1.00 88.50 631 GLY A C 1
ATOM 4706 O O . GLY A 1 631 ? -2.563 17.781 46.866 1.00 88.50 631 GLY A O 1
ATOM 4707 N N . SER A 1 632 ? -2.581 17.440 44.652 1.00 88.31 632 SER A N 1
ATOM 4708 C CA . SER A 1 632 ? -3.442 18.598 44.332 1.00 88.31 632 SER A CA 1
ATOM 4709 C C . SER A 1 632 ? -4.935 18.293 44.564 1.00 88.31 632 SER A C 1
ATOM 4711 O O . SER A 1 632 ? -5.294 17.116 44.677 1.00 88.31 632 SER A O 1
ATOM 4713 N N . PRO A 1 633 ? -5.832 19.308 44.628 1.00 77.38 633 PRO A N 1
ATOM 4714 C CA . PRO A 1 633 ? -7.278 19.073 44.633 1.00 77.38 633 PRO A CA 1
ATOM 4715 C C . PRO A 1 633 ? -7.622 18.216 43.412 1.00 77.38 633 PRO A C 1
ATOM 4717 O O . PRO A 1 633 ? -7.224 18.586 42.313 1.00 77.38 633 PRO A O 1
ATOM 4720 N N . GLY A 1 634 ? -8.237 17.051 43.650 1.00 75.50 634 GLY A N 1
ATOM 4721 C CA . GLY A 1 634 ? -8.342 15.935 42.701 1.00 75.50 634 GLY A CA 1
ATOM 4722 C C . GLY A 1 634 ? -9.196 16.213 41.454 1.00 75.50 634 GLY A C 1
ATOM 4723 O O . GLY A 1 634 ? -9.042 17.258 40.827 1.00 75.50 634 GLY A O 1
ATOM 4724 N N . PRO A 1 635 ? -10.073 15.286 41.028 1.00 78.75 635 PRO A N 1
ATOM 4725 C CA . PRO A 1 635 ? -10.776 15.464 39.764 1.00 78.75 635 PRO A CA 1
ATOM 4726 C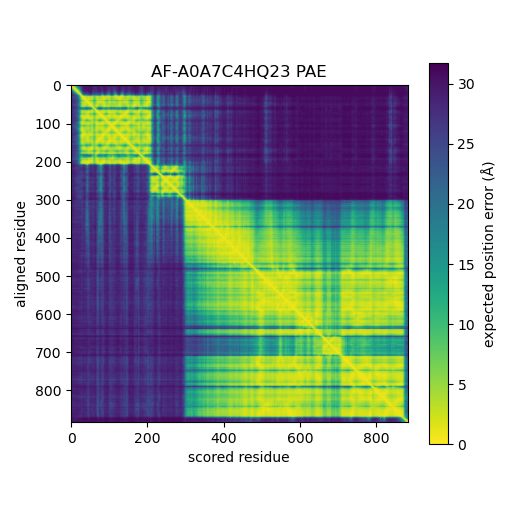 C . PRO A 1 635 ? -11.658 16.723 39.766 1.00 78.75 635 PRO A C 1
ATOM 4728 O O . PRO A 1 635 ? -12.281 17.064 40.776 1.00 78.75 635 PRO A O 1
ATOM 4731 N N . THR A 1 636 ? -11.705 17.410 38.625 1.00 70.31 636 THR A N 1
ATOM 4732 C CA . THR A 1 636 ? -12.476 18.644 38.402 1.00 70.31 636 THR A CA 1
ATOM 4733 C C . THR A 1 636 ? -13.646 18.403 37.429 1.00 70.31 636 THR A C 1
ATOM 4735 O O . THR A 1 636 ? -13.668 17.379 36.743 1.00 70.31 636 THR A O 1
ATOM 4738 N N . PRO A 1 637 ? -14.651 19.306 37.358 1.00 60.81 637 PRO A N 1
ATOM 4739 C CA . PRO A 1 637 ? -15.773 19.177 36.421 1.00 60.81 637 PRO A CA 1
ATOM 4740 C C . PRO A 1 637 ? -15.350 19.126 34.937 1.00 60.81 637 PRO A C 1
ATOM 4742 O O . PRO A 1 637 ? -14.320 19.664 34.537 1.00 60.81 637 PRO A O 1
ATOM 4745 N N . PHE A 1 638 ? -16.186 18.480 34.128 1.00 65.19 638 PHE A N 1
ATOM 4746 C CA . PHE A 1 638 ? -15.837 17.614 32.988 1.00 65.19 638 PHE A CA 1
ATOM 4747 C C . PHE A 1 638 ? -15.965 18.263 31.600 1.00 65.19 638 PHE A C 1
ATOM 4749 O O . PHE A 1 638 ? -16.876 19.046 31.348 1.00 65.19 638 PHE A O 1
ATOM 4756 N N . GLY A 1 639 ? -15.087 17.852 30.678 1.00 64.44 639 GLY A N 1
ATOM 4757 C CA . GLY A 1 639 ? -15.175 18.097 29.230 1.00 64.44 639 GLY A CA 1
ATOM 4758 C C . GLY A 1 639 ? -15.132 16.791 28.426 1.00 64.44 639 GLY A C 1
ATOM 4759 O O . GLY A 1 639 ? -16.010 16.477 27.626 1.00 64.44 639 GLY A O 1
ATOM 4760 N N . TRP A 1 640 ? -14.109 16.004 28.751 1.00 79.31 640 TRP A N 1
ATOM 4761 C CA . TRP A 1 640 ? -13.823 14.634 28.335 1.00 79.31 640 TRP A CA 1
ATOM 4762 C C . TRP A 1 640 ? -13.363 13.875 29.592 1.00 79.31 640 TRP A C 1
ATOM 4764 O O . TRP A 1 640 ? -12.728 14.492 30.453 1.00 79.31 640 TRP A O 1
ATOM 4774 N N . TYR A 1 641 ? -13.688 12.588 29.733 1.00 85.88 641 TYR A N 1
ATOM 4775 C CA . TYR A 1 641 ? -13.379 11.789 30.931 1.00 85.88 641 TYR A CA 1
ATOM 4776 C C . TYR A 1 641 ? -12.763 10.429 30.581 1.00 85.88 641 TYR A C 1
ATOM 4778 O O . TYR A 1 641 ? -12.858 9.963 29.443 1.00 85.88 641 TYR A O 1
ATOM 4786 N N . CYS A 1 642 ? -12.151 9.782 31.578 1.00 91.19 642 CYS A N 1
ATOM 4787 C CA . CYS A 1 642 ? -11.532 8.466 31.427 1.00 91.19 642 CYS A CA 1
ATOM 4788 C C . CYS A 1 642 ? -12.577 7.418 31.035 1.00 91.19 642 CYS A C 1
ATOM 4790 O O . CYS A 1 642 ? -13.484 7.148 31.820 1.00 91.19 642 CYS A O 1
ATOM 4792 N N . GLY A 1 643 ? -12.434 6.804 29.865 1.00 92.06 643 GLY A N 1
ATOM 4793 C CA . GLY A 1 643 ? -13.379 5.813 29.352 1.00 92.06 643 GLY A CA 1
ATOM 4794 C C . GLY A 1 643 ? -14.507 6.382 28.502 1.00 92.06 643 GLY A C 1
ATOM 4795 O O . GLY A 1 643 ? -15.363 5.625 28.058 1.00 92.06 643 GLY A O 1
ATOM 4796 N N . LYS A 1 644 ? -14.510 7.685 28.202 1.00 88.44 644 LYS A N 1
ATOM 4797 C CA . LYS A 1 644 ? -15.569 8.275 27.376 1.00 88.44 644 LYS A CA 1
ATOM 4798 C C . LYS A 1 644 ? -15.713 7.604 26.005 1.00 88.44 644 LYS A C 1
ATOM 4800 O O . LYS A 1 644 ? -16.827 7.401 25.533 1.00 88.44 644 LYS A O 1
ATOM 4805 N N . GLN A 1 645 ? -14.605 7.227 25.368 1.00 91.75 645 GLN A N 1
ATOM 4806 C CA . GLN A 1 645 ? -14.674 6.562 24.070 1.00 91.75 645 GLN A CA 1
ATOM 4807 C C . GLN A 1 645 ? -15.154 5.112 24.183 1.00 91.75 645 GLN A C 1
ATOM 4809 O O . GLN A 1 645 ? -15.817 4.626 23.269 1.00 91.75 645 GLN A O 1
ATOM 4814 N N . TYR A 1 646 ? -14.844 4.430 25.291 1.00 94.62 646 TYR A N 1
ATOM 4815 C CA . TYR A 1 646 ? -15.436 3.127 25.598 1.00 94.62 646 TYR A CA 1
ATOM 4816 C C . TYR A 1 646 ? -16.964 3.243 25.650 1.00 94.62 646 TYR A C 1
ATOM 4818 O O . TYR A 1 646 ? -17.663 2.489 24.973 1.00 94.62 646 TYR A O 1
ATOM 4826 N N . ASP A 1 647 ? -17.469 4.233 26.382 1.00 90.75 647 ASP A N 1
ATOM 4827 C CA . ASP A 1 647 ? -18.904 4.463 26.538 1.00 90.75 647 ASP A CA 1
ATOM 4828 C C . ASP A 1 647 ? -19.563 4.747 25.195 1.00 90.75 647 ASP A C 1
ATOM 4830 O O . ASP A 1 647 ? -20.484 4.037 24.791 1.00 90.75 647 ASP A O 1
ATOM 4834 N N . ASP A 1 648 ? -19.023 5.725 24.466 1.00 88.31 648 ASP A N 1
ATOM 4835 C CA . ASP A 1 648 ? -19.538 6.136 23.166 1.00 88.31 648 ASP A CA 1
ATOM 4836 C C . ASP A 1 648 ? -19.576 4.962 22.174 1.00 88.31 648 ASP A C 1
ATOM 4838 O O . ASP A 1 648 ? -20.548 4.855 21.433 1.00 88.31 648 ASP A O 1
ATOM 4842 N N . CYS A 1 649 ? -18.587 4.058 22.181 1.00 93.25 649 CYS A N 1
ATOM 4843 C CA . CYS A 1 649 ? -18.535 2.902 21.278 1.00 93.25 649 CYS A CA 1
ATOM 4844 C C . CYS A 1 649 ? -19.478 1.752 21.670 1.00 93.25 649 CYS A C 1
ATOM 4846 O O . CYS A 1 649 ? -20.082 1.134 20.789 1.00 93.25 649 CYS A O 1
ATOM 4848 N N . PHE A 1 650 ? -19.580 1.418 22.959 1.00 94.88 650 PHE A N 1
ATOM 4849 C CA . PHE A 1 650 ? -20.117 0.113 23.368 1.00 94.88 650 PHE A CA 1
ATOM 4850 C C . PHE A 1 650 ? -21.420 0.167 24.152 1.00 94.88 650 PHE A C 1
ATOM 4852 O O . PHE A 1 650 ? -22.211 -0.776 24.067 1.00 94.88 650 PHE A O 1
ATOM 4859 N N . LEU A 1 651 ? -21.638 1.224 24.926 1.00 91.81 651 LEU A N 1
ATOM 4860 C CA . LEU A 1 651 ? -22.702 1.248 25.918 1.00 91.81 651 LEU A CA 1
ATOM 4861 C C . LEU A 1 651 ? -23.978 1.857 25.340 1.00 91.81 651 LEU A C 1
ATOM 4863 O O . LEU A 1 651 ? -23.939 2.781 24.530 1.00 91.81 651 LEU A O 1
ATOM 4867 N N . ALA A 1 652 ? -25.129 1.353 25.774 1.00 87.94 652 ALA A N 1
ATOM 4868 C CA . ALA A 1 652 ? -26.377 2.081 25.615 1.00 87.94 652 ALA A CA 1
ATOM 4869 C C . ALA A 1 652 ? -26.302 3.372 26.434 1.00 87.94 652 ALA A C 1
ATOM 4871 O O . ALA A 1 652 ? -25.648 3.415 27.475 1.00 87.94 652 ALA A O 1
ATOM 4872 N N . GLU A 1 653 ? -27.004 4.413 25.994 1.00 79.62 653 GLU A N 1
ATOM 4873 C CA . GLU A 1 653 ? -26.982 5.724 26.652 1.00 79.62 653 GLU A CA 1
ATOM 4874 C C . GLU A 1 653 ? -27.258 5.650 28.164 1.00 79.62 653 GLU A C 1
ATOM 4876 O O . GLU A 1 653 ? -26.586 6.320 28.943 1.00 79.62 653 GLU A O 1
ATOM 4881 N N . ALA A 1 654 ? -28.196 4.796 28.586 1.00 80.06 654 ALA A N 1
ATOM 4882 C CA . ALA A 1 654 ? -28.553 4.617 29.994 1.00 80.06 654 ALA A CA 1
ATOM 4883 C C . ALA A 1 654 ? -27.438 3.991 30.857 1.00 80.06 654 ALA A C 1
ATOM 4885 O O . ALA A 1 654 ? -27.489 4.102 32.081 1.00 80.06 654 ALA A O 1
ATOM 4886 N N . ASP A 1 655 ? -26.453 3.344 30.228 1.00 85.44 655 ASP A N 1
ATOM 4887 C CA . ASP A 1 655 ? -25.369 2.612 30.888 1.00 85.44 655 ASP A CA 1
ATOM 4888 C C . ASP A 1 655 ? -24.033 3.380 30.865 1.00 85.44 655 ASP A C 1
ATOM 4890 O O . ASP A 1 655 ? -23.049 2.910 31.436 1.00 85.44 655 ASP A O 1
ATOM 4894 N N . MET A 1 656 ? -23.972 4.536 30.192 1.00 81.00 656 MET A N 1
ATOM 4895 C CA . MET A 1 656 ? -22.756 5.350 30.097 1.00 81.00 656 MET A CA 1
ATOM 4896 C C . MET A 1 656 ? -22.358 5.945 31.451 1.00 81.00 656 MET A C 1
ATOM 4898 O O . MET A 1 656 ? -23.196 6.147 32.336 1.00 81.00 656 MET A O 1
ATOM 4902 N N . GLY A 1 657 ? -21.067 6.251 31.607 1.00 67.44 657 GLY A N 1
ATOM 4903 C CA . GLY A 1 657 ? -20.517 6.931 32.771 1.00 67.44 657 GLY A CA 1
ATOM 4904 C C . GLY A 1 657 ? -21.204 8.275 33.051 1.00 67.44 657 GLY A C 1
ATOM 4905 O O . GLY A 1 657 ? -22.042 8.741 32.277 1.00 67.44 657 GLY A O 1
ATOM 4906 N N . PRO A 1 658 ? -20.880 8.927 34.180 1.00 58.47 658 PRO A N 1
ATOM 4907 C CA . PRO A 1 658 ? -21.576 10.133 34.611 1.00 58.47 658 PRO A CA 1
ATOM 4908 C C . PRO A 1 658 ? -21.515 11.218 33.525 1.00 58.47 658 PRO A C 1
ATOM 4910 O O . PRO A 1 658 ? -20.464 11.820 33.325 1.00 58.47 658 PRO A O 1
ATOM 4913 N N . LEU A 1 659 ? -22.641 11.398 32.813 1.00 58.47 659 LEU A N 1
ATOM 4914 C CA . LEU A 1 659 ? -23.342 12.627 32.389 1.00 58.47 659 LEU A CA 1
ATOM 4915 C C . LEU A 1 659 ? -24.363 12.319 31.280 1.00 58.47 659 LEU A C 1
ATOM 4917 O O . LEU A 1 659 ? -24.231 12.749 30.129 1.00 58.47 659 LEU A O 1
ATOM 4921 N N . GLY A 1 660 ? -25.461 11.672 31.672 1.00 63.94 660 GLY A N 1
ATOM 4922 C CA . GLY A 1 660 ? -26.743 12.132 31.146 1.00 63.94 660 GLY A CA 1
ATOM 4923 C C . GLY A 1 660 ? -26.923 13.602 31.540 1.00 63.94 660 GLY A C 1
ATOM 4924 O O . GLY A 1 660 ? -26.400 14.044 32.570 1.00 63.94 660 GLY A O 1
ATOM 4925 N N . TRP A 1 661 ? -27.601 14.390 30.710 1.00 73.75 661 TRP A N 1
ATOM 4926 C CA . TRP A 1 661 ? -27.903 15.779 31.058 1.00 73.75 661 TRP A CA 1
ATOM 4927 C C . TRP A 1 661 ? -28.510 15.895 32.472 1.00 73.75 661 TRP A C 1
ATOM 4929 O O . TRP A 1 661 ? -29.363 15.097 32.857 1.00 73.75 661 TRP A O 1
ATOM 4939 N N . ALA A 1 662 ? -28.083 16.905 33.235 1.00 77.31 662 ALA A N 1
ATOM 4940 C CA . ALA A 1 662 ? -28.638 17.231 34.544 1.00 77.31 662 ALA A CA 1
ATOM 4941 C C . ALA A 1 662 ? -28.906 18.734 34.642 1.00 77.31 662 ALA A C 1
ATOM 4943 O O . ALA A 1 662 ? -28.088 19.538 34.196 1.00 77.31 662 ALA A O 1
ATOM 4944 N N . ALA A 1 663 ? -30.025 19.118 35.260 1.00 81.25 663 ALA A N 1
ATOM 4945 C CA . ALA A 1 663 ? -30.351 20.510 35.568 1.00 81.25 663 ALA A CA 1
ATOM 4946 C C . ALA A 1 663 ? -29.515 21.052 36.745 1.00 81.25 663 ALA A C 1
ATOM 4948 O O . ALA A 1 663 ? -29.082 20.296 37.614 1.00 81.25 663 ALA A O 1
ATOM 4949 N N . ALA A 1 664 ? -29.337 22.377 36.794 1.00 85.19 664 ALA A N 1
ATOM 4950 C CA . ALA A 1 664 ? -28.593 23.110 37.824 1.00 85.19 664 ALA A CA 1
ATOM 4951 C C . ALA A 1 664 ? -27.107 22.720 37.958 1.00 85.19 664 ALA A C 1
ATOM 4953 O O . ALA A 1 664 ? -26.486 22.963 38.995 1.00 85.19 664 ALA A O 1
ATOM 4954 N N . LEU A 1 665 ? -26.522 22.150 36.903 1.00 82.38 665 LEU A N 1
ATOM 4955 C CA . LEU A 1 665 ? -25.120 21.753 36.854 1.00 82.38 665 LEU A CA 1
ATOM 4956 C C . LEU A 1 665 ? -24.315 22.751 36.021 1.00 82.38 665 LEU A C 1
ATOM 4958 O O . LEU A 1 665 ? -24.765 23.201 34.969 1.00 82.38 665 LEU A O 1
ATOM 4962 N N . ALA A 1 666 ? -23.117 23.101 36.485 1.00 84.81 666 ALA A N 1
ATOM 4963 C CA . ALA A 1 666 ? -22.200 23.936 35.721 1.00 84.81 666 ALA A CA 1
ATOM 4964 C C . ALA A 1 666 ? -21.489 23.100 34.647 1.00 84.81 666 ALA A C 1
ATOM 4966 O O . ALA A 1 666 ? -20.722 22.189 34.959 1.00 84.81 666 ALA A O 1
ATOM 4967 N N . TYR A 1 667 ? -21.718 23.452 33.388 1.00 81.69 667 TYR A N 1
ATOM 4968 C CA . TYR A 1 667 ? -21.071 22.875 32.221 1.00 81.69 667 TYR A CA 1
ATOM 4969 C C . TYR A 1 667 ? -20.010 23.849 31.694 1.00 81.69 667 TYR A C 1
ATOM 4971 O O . TYR A 1 667 ? -20.370 24.961 31.306 1.00 81.69 667 TYR A O 1
ATOM 4979 N N . PRO A 1 668 ? -18.711 23.491 31.669 1.00 80.38 668 PRO A N 1
ATOM 4980 C CA . PRO A 1 668 ? -17.682 24.307 31.019 1.00 80.38 668 PRO A CA 1
ATOM 4981 C C . PRO A 1 668 ? -17.845 24.271 29.493 1.00 80.38 668 PRO A C 1
ATOM 4983 O O . PRO A 1 668 ? -18.610 23.460 28.985 1.00 80.38 668 PRO A O 1
ATOM 4986 N N . VAL A 1 669 ? -17.129 25.126 28.753 1.00 83.06 669 VAL A N 1
ATOM 4987 C CA . VAL A 1 669 ? -17.068 25.075 27.274 1.00 83.06 669 VAL A CA 1
ATOM 4988 C C . VAL A 1 669 ? -16.547 23.706 26.813 1.00 83.06 669 VAL A C 1
ATOM 4990 O O . VAL A 1 669 ? -15.624 23.173 27.426 1.00 83.06 669 VAL A O 1
ATOM 4993 N N . ASN A 1 670 ? -17.093 23.167 25.719 1.00 76.25 670 ASN A N 1
ATOM 4994 C CA . ASN A 1 670 ? -16.760 21.861 25.132 1.00 76.25 670 ASN A CA 1
ATOM 4995 C C . ASN A 1 670 ? -17.068 20.646 26.020 1.00 76.25 670 ASN A C 1
ATOM 4997 O O . ASN A 1 670 ? -16.604 19.543 25.735 1.00 76.25 670 ASN A O 1
ATOM 5001 N N . CYS A 1 671 ? -17.874 20.820 27.066 1.00 78.31 671 CYS A N 1
ATOM 5002 C CA . CYS A 1 671 ? -18.423 19.700 27.810 1.00 78.31 671 CYS A CA 1
ATOM 5003 C C . CYS A 1 671 ? -19.378 18.895 26.950 1.00 78.31 671 CYS A C 1
ATOM 5005 O O . CYS A 1 671 ? -20.296 19.460 26.360 1.00 78.31 671 CYS A O 1
ATOM 5007 N N . GLN A 1 672 ? -19.159 17.585 26.887 1.00 78.31 672 GLN A N 1
ATOM 5008 C CA . GLN A 1 672 ? -20.021 16.680 26.149 1.00 78.31 672 GLN A CA 1
ATOM 5009 C C . GLN A 1 672 ? -20.998 15.955 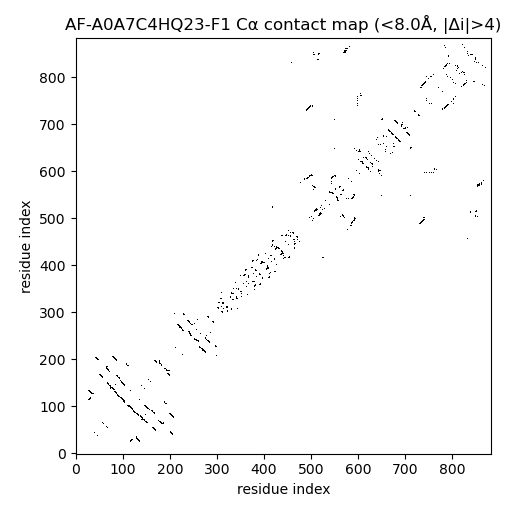27.078 1.00 78.31 672 GLN A C 1
ATOM 5011 O O . GLN A 1 672 ? -20.585 15.372 28.077 1.00 78.31 672 GLN A O 1
ATOM 5016 N N . VAL A 1 673 ? -22.281 15.961 26.718 1.00 77.06 673 VAL A N 1
ATOM 5017 C CA . VAL A 1 673 ? -23.364 15.226 27.396 1.00 77.06 673 VAL A CA 1
ATOM 5018 C C . VAL A 1 673 ? -24.157 14.429 26.374 1.00 77.06 673 VAL A C 1
ATOM 5020 O O . VAL A 1 673 ? -24.295 14.885 25.241 1.00 77.06 673 VAL A O 1
ATOM 5023 N N . ARG A 1 674 ? -24.705 13.271 26.745 1.00 75.88 674 ARG A N 1
ATOM 5024 C CA . ARG A 1 674 ? -25.649 12.536 25.887 1.00 75.88 674 ARG A CA 1
ATOM 5025 C C . ARG A 1 674 ? -27.074 12.720 26.414 1.00 75.88 674 ARG A C 1
ATOM 5027 O O . ARG A 1 674 ? -27.288 12.735 27.628 1.00 75.88 674 ARG A O 1
ATOM 5034 N N . HIS A 1 675 ? -28.010 12.990 25.508 1.00 78.12 675 HIS A N 1
ATOM 5035 C CA . HIS A 1 675 ? -29.427 13.129 25.825 1.00 78.12 675 HIS A CA 1
ATOM 5036 C C . HIS A 1 675 ? -30.305 12.663 24.652 1.00 78.12 675 HIS A C 1
ATOM 5038 O O . HIS A 1 675 ? -30.180 13.171 23.534 1.00 78.12 675 HIS A O 1
ATOM 5044 N N . ASN A 1 676 ? -31.214 11.719 24.912 1.00 75.00 676 ASN A N 1
ATOM 5045 C CA . ASN A 1 676 ? -32.131 11.116 23.935 1.00 75.00 676 ASN A CA 1
ATOM 5046 C C . ASN A 1 676 ? -31.410 10.582 22.685 1.00 75.00 676 ASN A C 1
ATOM 5048 O O . ASN A 1 676 ? -31.773 10.889 21.549 1.00 75.00 676 ASN A O 1
ATOM 5052 N N . GLY A 1 677 ? -30.349 9.812 22.895 1.00 68.44 677 GLY A N 1
ATOM 5053 C CA . GLY A 1 677 ? -29.573 9.141 21.857 1.00 68.44 677 GLY A CA 1
ATOM 5054 C C . GLY A 1 677 ? -28.574 10.045 21.140 1.00 68.44 677 GLY A C 1
ATOM 5055 O O . GLY A 1 677 ? -27.778 9.545 20.350 1.00 68.44 677 GLY A O 1
ATOM 5056 N N . VAL A 1 678 ? -28.553 11.345 21.442 1.00 74.75 678 VAL A N 1
ATOM 5057 C CA . VAL A 1 678 ? -27.718 12.348 20.773 1.00 74.75 678 VAL A CA 1
ATOM 5058 C C . VAL A 1 678 ? -26.679 12.890 21.748 1.00 74.75 678 VAL A C 1
ATOM 5060 O O . VAL A 1 678 ? -27.019 13.303 22.854 1.00 74.75 678 VAL A O 1
ATOM 5063 N N . THR A 1 679 ? -25.406 12.922 21.351 1.00 77.75 679 THR A N 1
ATOM 5064 C CA . THR A 1 679 ? -24.375 13.621 22.129 1.00 77.75 679 THR A CA 1
ATOM 5065 C C . THR A 1 679 ? -24.398 15.106 21.764 1.00 77.75 679 THR A C 1
ATOM 5067 O O . THR A 1 679 ? -24.650 15.488 20.625 1.00 77.75 679 THR A O 1
ATOM 5070 N N . TYR A 1 680 ? -24.169 15.973 22.738 1.00 81.06 680 TYR A N 1
ATOM 5071 C CA . TYR A 1 680 ? -24.150 17.420 22.599 1.00 81.06 680 TYR A CA 1
ATOM 5072 C C . TYR A 1 680 ? -22.872 17.963 23.212 1.00 81.06 680 TYR A C 1
ATOM 5074 O O . TYR A 1 680 ? -22.466 17.485 24.264 1.00 81.06 680 TYR A O 1
ATOM 5082 N N . SER A 1 681 ? -22.261 18.981 22.605 1.00 85.06 681 SER A N 1
ATOM 5083 C CA . SER A 1 681 ? -21.106 19.676 23.188 1.00 85.06 681 SER A CA 1
ATOM 5084 C C . SER A 1 681 ? -21.455 21.121 23.532 1.00 85.06 681 SER A C 1
ATOM 5086 O O . SER A 1 681 ? -21.948 21.851 22.669 1.00 85.06 681 SER A O 1
ATOM 5088 N N . SER A 1 682 ? -21.177 21.570 24.750 1.00 85.94 682 SER A N 1
ATOM 5089 C CA . SER A 1 682 ? -21.486 22.933 25.178 1.00 85.94 682 SER A CA 1
ATOM 5090 C C . SER A 1 682 ? -20.670 23.971 24.391 1.00 85.94 682 SER A C 1
ATOM 5092 O O . SER A 1 682 ? -19.448 23.891 24.264 1.00 85.94 682 SER A O 1
ATOM 5094 N N . LYS A 1 683 ? -21.355 24.981 23.856 1.00 90.56 683 LYS A N 1
ATOM 5095 C CA . LYS A 1 683 ? -20.768 26.111 23.117 1.00 90.56 683 LYS A CA 1
ATOM 5096 C C . LYS A 1 683 ? -20.099 27.119 24.042 1.00 90.56 683 LYS A C 1
ATOM 5098 O O . LYS A 1 683 ? -19.124 27.765 23.671 1.00 90.56 683 LYS A O 1
ATOM 5103 N N . SER A 1 684 ? -20.657 27.277 25.235 1.00 88.25 684 SER A N 1
ATOM 5104 C CA . SER A 1 684 ? -20.236 28.242 26.240 1.00 88.25 684 SER A CA 1
ATOM 5105 C C . SER A 1 684 ? -20.354 27.628 27.633 1.00 88.25 684 SER A C 1
ATOM 5107 O O . SER A 1 684 ? -21.140 26.701 27.855 1.00 88.25 684 SER A O 1
ATOM 5109 N N . ALA A 1 685 ? -19.570 28.150 28.577 1.00 88.50 685 ALA A N 1
ATOM 5110 C CA . ALA A 1 685 ? -19.734 27.781 29.971 1.00 88.50 685 ALA A CA 1
ATOM 5111 C C . ALA A 1 685 ? -21.092 28.300 30.470 1.00 88.50 685 ALA A C 1
ATOM 5113 O O . ALA A 1 685 ? -21.391 29.485 30.311 1.00 88.50 685 ALA A O 1
ATOM 5114 N N . HIS A 1 686 ? -21.914 27.429 31.047 1.00 89.81 686 HIS A N 1
ATOM 5115 C CA . HIS A 1 686 ? -23.245 27.782 31.537 1.00 89.81 686 HIS A CA 1
ATOM 5116 C C . HIS A 1 686 ? -23.675 26.858 32.677 1.00 89.81 686 HIS A C 1
ATOM 5118 O O . HIS A 1 686 ? -23.186 25.740 32.800 1.00 89.81 686 HIS A O 1
ATOM 5124 N N . THR A 1 687 ? -24.614 27.315 33.501 1.00 90.88 687 THR A N 1
ATOM 5125 C CA . THR A 1 687 ? -25.336 26.438 34.429 1.00 90.88 687 THR A CA 1
ATOM 5126 C C . THR A 1 687 ? -26.613 25.975 33.740 1.00 90.88 687 THR A C 1
ATOM 5128 O O . THR A 1 687 ? -27.372 26.804 33.236 1.00 90.88 687 THR A O 1
ATOM 5131 N N . SER A 1 688 ? -26.841 24.667 33.667 1.00 87.25 688 SER A N 1
ATOM 5132 C CA . SER A 1 688 ? -28.008 24.099 32.991 1.00 87.25 688 SER A CA 1
ATOM 5133 C C . SER A 1 688 ? -29.321 24.442 33.697 1.00 87.25 688 SER A C 1
ATOM 5135 O O . SER A 1 688 ? -29.406 24.524 34.923 1.00 87.25 688 SER A O 1
ATOM 5137 N N . ALA A 1 689 ? -30.374 24.595 32.905 1.00 90.75 689 ALA A N 1
ATOM 5138 C CA . ALA A 1 689 ? -31.752 24.798 33.329 1.00 90.75 689 ALA A CA 1
ATOM 5139 C C . ALA A 1 689 ? -32.686 24.133 32.305 1.00 90.75 689 ALA A C 1
ATOM 5141 O O . ALA A 1 689 ? -32.232 23.712 31.243 1.00 90.75 689 ALA A O 1
ATOM 5142 N N . ALA A 1 690 ? -33.989 24.060 32.591 1.00 92.00 690 ALA A N 1
ATOM 5143 C CA . ALA A 1 690 ? -34.962 23.450 31.674 1.00 92.00 690 ALA A CA 1
ATOM 5144 C C . ALA A 1 690 ? -34.948 24.092 30.268 1.00 92.00 690 ALA A C 1
ATOM 5146 O O . ALA A 1 690 ? -35.116 23.423 29.257 1.00 92.00 690 ALA A O 1
ATOM 5147 N N . GLU A 1 691 ? -34.688 25.398 30.177 1.00 92.19 691 GLU A N 1
ATOM 5148 C CA . GLU A 1 691 ? -34.584 26.120 28.902 1.00 92.19 691 GLU A CA 1
ATOM 5149 C C . GLU A 1 691 ? -33.313 25.807 28.098 1.00 92.19 691 GLU A C 1
ATOM 5151 O O . GLU A 1 691 ? -33.311 25.980 26.878 1.00 92.19 691 GLU A O 1
ATOM 5156 N N . SER A 1 692 ? -32.260 25.307 28.752 1.00 91.25 692 SER A N 1
ATOM 5157 C CA . SER A 1 692 ? -30.997 24.894 28.132 1.00 91.25 692 SER A CA 1
ATOM 5158 C C . SER A 1 692 ? -30.830 23.373 28.059 1.00 91.25 692 SER A C 1
ATOM 5160 O O . SER A 1 692 ? -29.735 22.901 27.765 1.00 91.25 692 SER A O 1
ATOM 5162 N N . GLU A 1 693 ? -31.894 22.600 28.293 1.00 91.94 693 GLU A N 1
ATOM 5163 C CA . GLU A 1 693 ? -31.897 21.141 28.147 1.00 91.94 693 GLU A CA 1
ATOM 5164 C C . GLU A 1 693 ? -31.568 20.729 26.694 1.00 91.94 693 GLU A C 1
ATOM 5166 O O . GLU A 1 693 ? -32.324 21.091 25.792 1.00 91.94 693 GLU A O 1
ATOM 5171 N N . PRO A 1 694 ? -30.454 20.018 26.422 1.00 88.38 694 PRO A N 1
ATOM 5172 C CA . PRO A 1 694 ? -30.003 19.675 25.077 1.00 88.38 694 PRO A CA 1
ATOM 5173 C C . PRO A 1 694 ? -31.097 18.980 24.265 1.00 88.38 694 PRO A C 1
ATOM 5175 O O . PRO A 1 694 ? -31.640 17.970 24.689 1.00 88.38 694 PRO A O 1
ATOM 5178 N N . GLY A 1 695 ? -31.438 19.517 23.094 1.00 87.94 695 GLY A N 1
ATOM 5179 C CA . GLY A 1 695 ? -32.457 18.943 22.209 1.00 87.94 695 GLY A CA 1
ATOM 5180 C C . GLY A 1 695 ? -33.917 19.141 22.638 1.00 87.94 695 GLY A C 1
ATOM 5181 O O . GLY A 1 695 ? -34.804 18.840 21.842 1.00 87.94 695 GLY A O 1
ATOM 5182 N N . VAL A 1 696 ? -34.185 19.667 23.839 1.00 91.81 696 VAL A N 1
ATOM 5183 C CA . VAL A 1 696 ? -35.548 19.798 24.396 1.00 91.81 696 VAL A CA 1
ATOM 5184 C C . VAL A 1 696 ? -35.887 21.246 24.759 1.00 91.81 696 VAL A C 1
ATOM 5186 O O . VAL A 1 696 ? -36.934 21.758 24.363 1.00 91.81 696 VAL A O 1
ATOM 5189 N N . GLY A 1 697 ? -35.009 21.928 25.496 1.00 91.81 697 GLY A N 1
ATOM 5190 C CA . GLY A 1 697 ? -35.255 23.262 26.040 1.00 91.81 697 GLY A CA 1
ATOM 5191 C C . GLY A 1 697 ? -35.369 24.339 24.961 1.00 91.81 697 GLY A C 1
ATOM 5192 O O . GLY A 1 697 ? -34.645 24.322 23.972 1.00 91.81 697 GLY A O 1
ATOM 5193 N N . ALA A 1 698 ? -36.238 25.336 25.147 1.00 93.56 698 ALA A N 1
ATOM 5194 C CA . ALA A 1 698 ? -36.511 26.355 24.123 1.00 93.56 698 ALA A CA 1
ATOM 5195 C C . ALA A 1 698 ? -35.272 27.144 23.632 1.00 93.56 698 ALA A C 1
ATOM 5197 O O . ALA A 1 698 ? -35.318 27.750 22.563 1.00 93.56 698 ALA A O 1
ATOM 5198 N N . GLN A 1 699 ? -34.170 27.144 24.391 1.00 93.00 699 GLN A N 1
ATOM 5199 C CA . GLN A 1 699 ? -32.903 27.795 24.048 1.00 93.00 699 GLN A CA 1
ATOM 5200 C C . GLN A 1 699 ? -31.723 26.820 23.951 1.00 93.00 699 GLN A C 1
ATOM 5202 O O . GLN A 1 699 ? -30.571 27.255 23.934 1.00 93.00 699 GLN A O 1
ATOM 5207 N N . TRP A 1 700 ? -31.965 25.511 23.868 1.00 92.81 700 TRP A N 1
ATOM 5208 C CA . TRP A 1 700 ? -30.903 24.503 23.905 1.00 92.81 700 TRP A CA 1
ATOM 5209 C C . TRP A 1 700 ? -29.803 24.760 22.864 1.00 92.81 700 TRP A C 1
ATOM 5211 O O . TRP A 1 700 ? -28.615 24.671 23.171 1.00 92.81 700 TRP A O 1
ATOM 5221 N N . SER A 1 701 ? -30.174 25.175 21.649 1.00 93.31 701 SER A N 1
ATOM 5222 C CA . SER A 1 701 ? -29.233 25.425 20.554 1.00 93.31 701 SER A CA 1
ATOM 5223 C C . SER A 1 701 ? -28.324 26.632 20.795 1.00 93.31 701 SER A C 1
ATOM 5225 O O . SER A 1 701 ? -27.316 26.777 20.107 1.00 93.31 701 SER A O 1
ATOM 5227 N N . THR A 1 702 ? -28.639 27.504 21.754 1.00 93.56 702 THR A N 1
ATOM 5228 C CA . THR A 1 702 ? -27.747 28.588 22.199 1.00 93.56 702 THR A CA 1
ATOM 5229 C C . THR A 1 702 ? -26.559 28.030 22.978 1.00 93.56 702 THR A C 1
ATOM 5231 O O . THR A 1 702 ? -25.439 28.518 22.838 1.00 93.56 702 THR A O 1
ATOM 5234 N N . TYR A 1 703 ? -26.796 26.981 23.765 1.00 90.25 703 TYR A N 1
ATOM 5235 C CA . TYR A 1 703 ? -25.827 26.428 24.705 1.00 90.25 703 TYR A CA 1
ATOM 5236 C C . TYR A 1 703 ? -25.109 25.192 24.175 1.00 90.25 703 TYR A C 1
ATOM 5238 O O . TYR A 1 703 ? -24.004 24.915 24.630 1.00 90.25 703 TYR A O 1
ATOM 5246 N N . TRP A 1 704 ? -25.678 24.484 23.195 1.00 89.75 704 TRP A N 1
ATOM 5247 C CA . TRP A 1 704 ? -25.178 23.186 22.740 1.00 89.75 704 TRP A CA 1
ATOM 5248 C C . TRP A 1 704 ? -24.995 23.105 21.218 1.00 89.75 704 TRP A C 1
ATOM 5250 O O . TRP A 1 704 ? -25.789 23.639 20.440 1.00 89.75 704 TRP A O 1
ATOM 5260 N N . ASN A 1 705 ? -23.939 22.413 20.788 1.00 87.69 705 ASN A N 1
ATOM 5261 C CA . ASN A 1 705 ? -23.794 21.832 19.452 1.00 87.69 705 ASN A CA 1
ATOM 5262 C C . ASN A 1 705 ? -24.298 20.390 19.477 1.00 87.69 705 ASN A C 1
ATOM 5264 O O . ASN A 1 705 ? -24.102 19.702 20.475 1.00 87.69 705 ASN A O 1
ATOM 5268 N N . VAL A 1 706 ? -24.872 19.921 18.371 1.00 82.75 706 VAL A N 1
ATOM 5269 C CA . VAL A 1 706 ? -25.196 18.502 18.180 1.00 82.75 706 VAL A CA 1
ATOM 5270 C C . VAL A 1 706 ? -23.946 17.755 17.726 1.00 82.75 706 VAL A C 1
ATOM 5272 O O . VAL A 1 706 ? -23.260 18.179 16.800 1.00 82.75 706 VAL A O 1
ATOM 5275 N N . TYR A 1 707 ? -23.689 16.622 18.360 1.00 68.44 707 TYR A N 1
ATOM 5276 C CA . TYR A 1 707 ? -22.652 15.653 18.043 1.00 68.44 707 TYR A CA 1
ATOM 5277 C C . TYR A 1 707 ? -23.303 14.265 18.062 1.00 68.44 707 TYR A C 1
ATOM 5279 O O . TYR A 1 707 ? -23.223 13.538 19.038 1.00 68.44 707 TYR A O 1
ATOM 5287 N N . SER A 1 708 ? -24.068 13.906 17.033 1.00 61.47 708 SER A N 1
ATOM 5288 C CA . SER A 1 708 ? -24.763 12.612 17.048 1.00 61.47 708 SER A CA 1
ATOM 5289 C C . SER A 1 708 ? -23.755 11.467 16.949 1.00 61.47 708 SER A C 1
ATOM 5291 O O . SER A 1 708 ? -23.057 11.334 15.946 1.00 61.47 708 SER A O 1
ATOM 5293 N N . VAL A 1 709 ? -23.689 10.653 18.000 1.00 63.75 709 VAL A N 1
ATOM 5294 C CA . VAL A 1 709 ? -22.931 9.406 18.040 1.00 63.75 709 VAL A CA 1
ATOM 5295 C C . VAL A 1 709 ? -23.943 8.278 17.936 1.00 63.75 709 VAL A C 1
ATOM 5297 O O . VAL A 1 709 ? -24.911 8.243 18.685 1.00 63.75 709 VAL A O 1
ATOM 5300 N N . PHE A 1 710 ? -23.719 7.381 16.990 1.00 77.31 710 PHE A N 1
ATOM 5301 C CA . PHE A 1 710 ? -24.499 6.168 16.803 1.00 77.31 710 PHE A CA 1
ATOM 5302 C C . PHE A 1 710 ? -23.551 4.997 17.032 1.00 77.31 710 PHE A C 1
ATOM 5304 O O . PHE A 1 710 ? -22.438 5.059 16.503 1.00 77.31 710 PHE A O 1
ATOM 5311 N N . ASN A 1 711 ? -23.925 4.011 17.854 1.00 89.44 711 ASN A N 1
ATOM 5312 C CA . ASN A 1 711 ? -22.986 3.006 18.367 1.00 89.44 711 ASN A CA 1
ATOM 5313 C C . ASN A 1 711 ? -23.491 1.554 18.294 1.00 89.44 711 ASN A C 1
ATOM 5315 O O . ASN A 1 711 ? -24.523 1.256 17.694 1.00 89.44 711 ASN A O 1
ATOM 5319 N N . VAL A 1 712 ? -22.724 0.621 18.868 1.00 96.19 712 VAL A N 1
ATOM 5320 C CA . VAL A 1 712 ? -23.018 -0.819 18.792 1.00 96.19 712 VAL A CA 1
ATOM 5321 C C . VAL A 1 712 ? -24.308 -1.192 19.529 1.00 96.19 712 VAL A C 1
ATOM 5323 O O . VAL A 1 712 ? -25.089 -1.993 19.015 1.00 96.19 712 VAL A O 1
ATOM 5326 N N . ALA A 1 713 ? -24.546 -0.649 20.726 1.00 94.69 713 ALA A N 1
ATOM 5327 C CA . ALA A 1 713 ? -25.757 -0.961 21.483 1.00 94.69 713 ALA A CA 1
ATOM 5328 C C . ALA A 1 713 ? -27.005 -0.427 20.769 1.00 94.69 713 ALA A C 1
ATOM 5330 O O . ALA A 1 713 ? -27.971 -1.174 20.628 1.00 94.69 713 ALA A O 1
ATOM 5331 N N . ASP A 1 714 ? -26.931 0.788 20.213 1.00 90.00 714 ASP A N 1
ATOM 5332 C CA . ASP A 1 714 ? -28.023 1.408 19.452 1.00 90.00 714 ASP A CA 1
ATOM 5333 C C . ASP A 1 714 ? -28.485 0.520 18.280 1.00 90.00 714 ASP A C 1
ATOM 5335 O O . ASP A 1 714 ? -29.687 0.356 18.058 1.00 90.00 714 ASP A O 1
ATOM 5339 N N . ILE A 1 715 ? -27.540 -0.106 17.563 1.00 93.69 715 ILE A N 1
ATOM 5340 C CA . ILE A 1 715 ? -27.829 -1.068 16.487 1.00 93.69 715 ILE A CA 1
ATOM 5341 C C . ILE A 1 715 ? -28.569 -2.299 17.004 1.00 93.69 715 ILE A C 1
ATOM 5343 O O . ILE A 1 715 ? -29.560 -2.743 16.423 1.00 93.69 715 ILE A O 1
ATOM 5347 N N . LEU A 1 716 ? -28.033 -2.904 18.061 1.00 96.69 716 LEU A N 1
ATOM 5348 C CA . LEU A 1 716 ? -28.483 -4.208 18.533 1.00 96.69 716 LEU A CA 1
ATOM 5349 C C 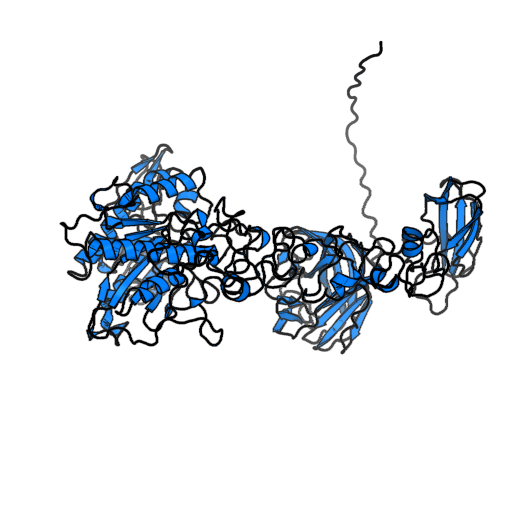. LEU A 1 716 ? -29.821 -4.119 19.278 1.00 96.69 716 LEU A C 1
ATOM 5351 O O . LEU A 1 716 ? -30.641 -5.031 19.155 1.00 96.69 716 LEU A O 1
ATOM 5355 N N . ASP A 1 717 ? -30.073 -3.016 19.983 1.00 94.50 717 ASP A N 1
ATOM 5356 C CA . ASP A 1 717 ? -31.356 -2.731 20.631 1.00 94.50 717 ASP A CA 1
ATOM 5357 C C . ASP A 1 717 ? -32.471 -2.478 19.606 1.00 94.50 717 ASP A C 1
ATOM 5359 O O . ASP A 1 717 ? -33.612 -2.896 19.810 1.00 94.50 717 ASP A O 1
ATOM 5363 N N . ASN A 1 718 ? -32.138 -1.858 18.469 1.00 92.75 718 ASN A N 1
ATOM 5364 C CA . ASN A 1 718 ? -33.082 -1.528 17.399 1.00 92.75 718 ASN A CA 1
ATOM 5365 C C . ASN A 1 718 ? -33.031 -2.516 16.223 1.00 92.75 718 ASN A C 1
ATOM 5367 O O . ASN A 1 718 ? -33.376 -2.165 15.094 1.00 92.75 718 ASN A O 1
ATOM 5371 N N . TRP A 1 719 ? -32.643 -3.770 16.482 1.00 94.88 719 TRP A N 1
ATOM 5372 C CA . TRP A 1 719 ? -32.360 -4.786 15.460 1.00 94.88 719 TRP A CA 1
ATOM 5373 C C . TRP A 1 719 ? -33.416 -4.898 14.352 1.00 94.88 719 TRP A C 1
ATOM 5375 O O . TRP A 1 719 ? -33.081 -4.890 13.172 1.00 94.88 719 TRP A O 1
ATOM 5385 N N . ALA A 1 720 ? -34.698 -5.001 14.718 1.00 95.31 720 ALA A N 1
ATOM 5386 C CA . ALA A 1 720 ? -35.781 -5.181 13.749 1.00 95.31 720 ALA A CA 1
ATOM 5387 C C . ALA A 1 720 ? -36.014 -3.944 12.865 1.00 95.31 720 ALA A C 1
ATOM 5389 O O . ALA A 1 720 ? -36.533 -4.076 11.760 1.00 95.31 720 ALA A O 1
ATOM 5390 N N . THR A 1 721 ? -35.629 -2.761 13.347 1.00 93.62 721 THR A N 1
ATOM 5391 C CA . THR A 1 721 ? -35.705 -1.501 12.601 1.00 93.62 721 THR A CA 1
ATOM 5392 C C . THR A 1 721 ? -34.486 -1.330 11.702 1.00 93.62 721 THR A C 1
ATOM 5394 O O . THR A 1 721 ? -34.635 -0.966 10.539 1.00 93.62 721 THR A O 1
ATOM 5397 N N . GLU A 1 722 ? -33.289 -1.622 12.217 1.00 92.06 722 GLU A N 1
ATOM 5398 C CA . GLU A 1 722 ? -32.030 -1.507 11.468 1.00 92.06 722 GLU A CA 1
ATOM 5399 C C . GLU A 1 722 ? -31.906 -2.574 10.372 1.00 92.06 722 GLU A C 1
ATOM 5401 O O . GLU A 1 722 ? -31.415 -2.291 9.278 1.00 92.06 722 GLU A O 1
ATOM 5406 N N . TYR A 1 723 ? -32.382 -3.794 10.647 1.00 95.44 723 TYR A N 1
ATOM 5407 C CA . TYR A 1 723 ? -32.332 -4.934 9.729 1.00 95.44 723 TYR A CA 1
ATOM 5408 C C . TYR A 1 723 ? -33.678 -5.672 9.656 1.00 95.44 723 TYR A C 1
ATOM 5410 O O . TYR A 1 723 ? -33.786 -6.817 10.114 1.00 95.44 723 TYR A O 1
ATOM 5418 N N . PRO A 1 724 ? -34.714 -5.073 9.036 1.00 95.69 724 PRO A N 1
ATOM 5419 C CA . PRO A 1 724 ? -36.033 -5.696 8.909 1.00 95.69 724 PRO A CA 1
ATOM 5420 C C . PRO A 1 724 ? -35.989 -7.076 8.241 1.00 95.69 724 PRO A C 1
ATOM 5422 O O . PRO A 1 724 ? -36.730 -7.980 8.626 1.00 95.69 724 PRO A O 1
ATOM 5425 N N . GLN A 1 725 ? -35.067 -7.276 7.293 1.00 93.44 725 GLN A N 1
ATOM 5426 C CA . GLN A 1 725 ? -34.855 -8.555 6.610 1.00 93.44 725 GLN A CA 1
ATOM 5427 C C . GLN A 1 725 ? -34.366 -9.682 7.538 1.00 93.44 725 GLN A C 1
ATOM 5429 O O . GLN A 1 725 ? -34.547 -10.857 7.226 1.00 93.44 725 GLN A O 1
ATOM 5434 N N . TRP A 1 726 ? -33.776 -9.342 8.687 1.00 95.69 726 TRP A N 1
ATOM 5435 C CA . TRP A 1 726 ? -33.271 -10.288 9.688 1.00 95.69 726 TRP A CA 1
ATOM 5436 C C . TRP A 1 726 ? -34.042 -10.219 11.010 1.00 95.69 726 TRP A C 1
ATOM 5438 O O . TRP A 1 726 ? -33.638 -10.839 11.998 1.00 95.69 726 TRP A O 1
ATOM 5448 N N . ALA A 1 727 ? -35.168 -9.498 11.050 1.00 94.88 727 ALA A N 1
ATOM 5449 C CA . ALA A 1 727 ? -35.948 -9.300 12.270 1.00 94.88 727 ALA A CA 1
ATOM 5450 C C . ALA A 1 727 ? -36.369 -10.635 12.910 1.00 94.88 727 ALA A C 1
ATOM 5452 O O . ALA A 1 727 ? -36.254 -10.800 14.122 1.00 94.88 727 ALA A O 1
ATOM 5453 N N . ALA A 1 728 ? -36.786 -11.609 12.091 1.00 94.50 728 ALA A N 1
ATOM 5454 C CA . ALA A 1 728 ? -37.188 -12.939 12.551 1.00 94.50 728 ALA A CA 1
ATOM 5455 C C . ALA A 1 728 ? -36.005 -13.855 12.925 1.00 94.50 728 ALA A C 1
ATOM 5457 O O . ALA A 1 728 ? -36.167 -14.746 13.754 1.00 94.50 728 ALA A O 1
ATOM 5458 N N . GLN A 1 729 ? -34.827 -13.643 12.328 1.00 95.25 729 GLN A N 1
ATOM 5459 C CA . GLN A 1 729 ? -33.623 -14.440 12.603 1.00 95.25 729 GLN A CA 1
ATOM 5460 C C . GLN A 1 729 ? -32.969 -14.040 13.931 1.00 95.25 729 GLN A C 1
ATOM 5462 O O . GLN A 1 729 ? -32.393 -14.872 14.634 1.00 95.25 729 GLN A O 1
ATOM 5467 N N . GLY A 1 730 ? -33.058 -12.755 14.286 1.00 96.19 730 GLY A N 1
ATOM 5468 C CA . GLY A 1 730 ? -32.286 -12.192 15.385 1.00 96.19 730 GLY A CA 1
ATOM 5469 C C . GLY A 1 730 ? -30.780 -12.244 15.107 1.00 96.19 730 GLY A C 1
ATOM 5470 O O . GLY A 1 730 ? -30.338 -12.344 13.965 1.00 96.19 730 GLY A O 1
ATOM 5471 N N . PHE A 1 731 ? -29.985 -12.177 16.173 1.00 98.00 731 PHE A N 1
ATOM 5472 C CA . PHE A 1 731 ? -28.529 -12.114 16.086 1.00 98.00 731 PHE A CA 1
ATOM 5473 C C . PHE A 1 731 ? -27.854 -12.888 17.219 1.00 98.00 731 PHE A C 1
ATOM 5475 O O . PHE A 1 731 ? -28.450 -13.092 18.284 1.00 98.00 731 PHE A O 1
ATOM 5482 N N . LYS A 1 732 ? -26.587 -13.246 17.005 1.00 98.00 732 LYS A N 1
ATOM 5483 C CA . LYS A 1 732 ? -25.644 -13.736 18.015 1.00 98.00 732 LYS A CA 1
ATOM 5484 C C . LYS A 1 732 ? -24.318 -12.994 17.855 1.00 98.00 732 LYS A C 1
ATOM 5486 O O . LYS A 1 732 ? -23.771 -12.965 16.758 1.00 98.00 732 LYS A O 1
ATOM 5491 N N . ILE A 1 733 ? -23.790 -12.432 18.940 1.00 98.62 733 ILE A N 1
ATOM 5492 C CA . ILE A 1 733 ? -22.442 -11.854 18.944 1.00 98.62 733 ILE A CA 1
ATOM 5493 C C . ILE A 1 733 ? -21.460 -13.025 18.920 1.00 98.62 733 ILE A C 1
ATOM 5495 O O . ILE A 1 733 ? -21.368 -13.795 19.876 1.00 98.62 733 ILE A O 1
ATOM 5499 N N . ALA A 1 734 ? -20.802 -13.202 17.779 1.00 98.31 734 ALA A N 1
ATOM 5500 C CA . ALA A 1 734 ? -19.918 -14.324 17.498 1.00 98.31 734 ALA A CA 1
ATOM 5501 C C . ALA A 1 734 ? -18.463 -14.017 17.866 1.00 98.31 734 ALA A C 1
ATOM 5503 O O . ALA A 1 734 ? -17.728 -14.937 18.217 1.00 98.31 734 ALA A O 1
ATOM 5504 N N . GLY A 1 735 ? -18.065 -12.743 17.858 1.00 98.50 735 GLY A N 1
ATOM 5505 C CA . GLY A 1 735 ? -16.717 -12.363 18.251 1.00 98.50 735 GLY A CA 1
ATOM 5506 C C . GLY A 1 735 ? -16.472 -10.861 18.335 1.00 98.50 735 GLY A C 1
ATOM 5507 O O . GLY A 1 735 ? -17.263 -10.038 17.870 1.00 98.50 735 GLY A O 1
ATOM 5508 N N . PHE A 1 736 ? -15.335 -10.525 18.931 1.00 98.81 736 PHE A N 1
ATOM 5509 C CA . PHE A 1 736 ? -14.802 -9.172 19.049 1.00 98.81 736 PHE A CA 1
ATOM 5510 C C . PHE A 1 736 ? -13.450 -9.091 18.343 1.00 98.81 736 PHE A C 1
ATOM 5512 O O . PHE A 1 736 ? -12.663 -10.036 18.405 1.00 98.81 736 PHE A O 1
ATOM 5519 N N . VAL A 1 737 ? -13.182 -7.960 17.699 1.00 98.75 737 VAL A N 1
ATOM 5520 C CA . VAL A 1 737 ? -11.947 -7.705 16.954 1.00 98.75 737 VAL A CA 1
ATOM 5521 C C . VAL A 1 737 ? -11.369 -6.373 17.415 1.00 98.75 737 VAL A C 1
ATOM 5523 O O . VAL A 1 737 ? -12.073 -5.360 17.421 1.00 98.75 737 VAL A O 1
ATOM 5526 N N . TRP A 1 738 ? -10.094 -6.357 17.797 1.00 98.12 738 TRP A N 1
ATOM 5527 C CA . TRP A 1 738 ? -9.443 -5.169 18.348 1.00 98.12 738 TRP A CA 1
ATOM 5528 C C . TRP A 1 738 ? -8.132 -4.825 17.642 1.00 98.12 738 TRP A C 1
ATOM 5530 O O . TRP A 1 738 ? -7.233 -5.657 17.545 1.00 98.12 738 TRP A O 1
ATOM 5540 N N . TRP A 1 739 ? -7.991 -3.570 17.204 1.00 96.31 739 TRP A N 1
ATOM 5541 C CA . TRP A 1 739 ? -6.729 -3.068 16.650 1.00 96.31 739 TRP A CA 1
ATOM 5542 C C . TRP A 1 739 ? -6.432 -1.631 17.094 1.00 96.31 739 TRP A C 1
ATOM 5544 O O . TRP A 1 739 ? -6.958 -0.644 16.562 1.00 96.31 739 TRP A O 1
ATOM 5554 N N . GLN A 1 740 ? -5.610 -1.512 18.137 1.00 94.50 740 GLN A N 1
ATOM 5555 C CA . GLN A 1 740 ? -5.280 -0.251 18.802 1.00 94.50 740 GLN A CA 1
ATOM 5556 C C . GLN A 1 740 ? -3.926 -0.343 19.515 1.00 94.50 740 GLN A C 1
ATOM 5558 O O . GLN A 1 740 ? -3.421 -1.439 19.716 1.00 94.50 740 GLN A O 1
ATOM 5563 N N . GLY A 1 741 ? -3.319 0.800 19.857 1.00 91.81 741 GLY A N 1
ATOM 5564 C CA . GLY A 1 741 ? -2.050 0.866 20.586 1.00 91.81 741 GLY A CA 1
ATOM 5565 C C . GLY A 1 741 ? -1.219 2.124 20.311 1.00 91.81 741 GLY A C 1
ATOM 5566 O O . GLY A 1 741 ? -0.521 2.588 21.205 1.00 91.81 741 GLY A O 1
ATOM 5567 N N . ASN A 1 742 ? -1.321 2.739 19.124 1.00 89.75 742 ASN A N 1
ATOM 5568 C CA . ASN A 1 742 ? -0.428 3.829 18.698 1.00 89.75 742 ASN A CA 1
ATOM 5569 C C . ASN A 1 742 ? -0.478 5.020 19.641 1.00 89.75 742 ASN A C 1
ATOM 5571 O O . ASN A 1 742 ? 0.529 5.663 19.924 1.00 89.75 742 ASN A O 1
ATOM 5575 N N . ARG A 1 743 ? -1.686 5.364 20.096 1.00 90.75 743 ARG A N 1
ATOM 5576 C CA . ARG A 1 743 ? -1.848 6.534 20.952 1.00 90.75 743 ARG A CA 1
ATOM 5577 C C . ARG A 1 743 ? -1.225 6.309 22.329 1.00 90.75 743 ARG A C 1
ATOM 5579 O O . ARG A 1 743 ? -0.687 7.253 22.903 1.00 90.75 743 ARG A O 1
ATOM 5586 N N . ASP A 1 744 ? -1.241 5.079 22.832 1.00 92.81 744 ASP A N 1
ATOM 5587 C CA . ASP A 1 744 ? -0.553 4.713 24.070 1.00 92.81 744 ASP A CA 1
ATOM 5588 C C . ASP A 1 744 ? 0.969 4.788 23.886 1.00 92.81 744 ASP A C 1
ATOM 5590 O O . ASP A 1 744 ? 1.644 5.359 24.741 1.00 92.81 744 ASP A O 1
ATOM 5594 N N . ILE A 1 745 ? 1.497 4.344 22.732 1.00 88.25 745 ILE A N 1
ATOM 5595 C CA . ILE A 1 745 ? 2.919 4.503 22.358 1.00 88.25 745 ILE A CA 1
ATOM 5596 C C . ILE A 1 745 ? 3.323 5.983 22.397 1.00 88.25 745 ILE A C 1
ATOM 5598 O O . ILE A 1 745 ? 4.292 6.349 23.068 1.00 88.25 745 ILE A O 1
ATOM 5602 N N . GLY A 1 746 ? 2.553 6.839 21.717 1.00 81.50 746 GLY A N 1
ATOM 5603 C CA . GLY A 1 746 ? 2.825 8.274 21.597 1.00 81.50 746 GLY A CA 1
ATOM 5604 C C . GLY A 1 746 ? 2.685 9.070 22.900 1.00 81.50 746 GLY A C 1
ATOM 5605 O O . GLY A 1 746 ? 3.200 10.182 22.984 1.00 81.50 746 GLY A O 1
ATOM 5606 N N . THR A 1 747 ? 2.021 8.521 23.923 1.00 79.81 747 THR A N 1
ATOM 5607 C CA . THR A 1 747 ? 1.858 9.187 25.231 1.00 79.81 747 THR A CA 1
ATOM 5608 C C . THR A 1 747 ? 2.980 8.836 26.220 1.00 79.81 747 THR A C 1
ATOM 5610 O O . THR A 1 747 ? 3.184 9.531 27.219 1.00 79.81 747 THR A O 1
ATOM 5613 N N . GLY A 1 748 ? 3.765 7.799 25.920 1.00 82.12 748 GLY A N 1
ATOM 5614 C CA . GLY A 1 748 ? 4.929 7.395 26.700 1.00 82.12 748 GLY A CA 1
ATOM 5615 C C . GLY A 1 748 ? 4.636 6.388 27.815 1.00 82.12 748 GLY A C 1
ATOM 5616 O O . GLY A 1 748 ? 3.542 5.830 27.922 1.00 82.12 748 GLY A O 1
ATOM 5617 N N . ALA A 1 749 ? 5.644 6.191 28.672 1.00 83.62 749 ALA A N 1
ATOM 5618 C CA . ALA A 1 749 ? 5.689 5.166 29.721 1.00 83.62 749 ALA A CA 1
ATOM 5619 C C . ALA A 1 749 ? 4.413 5.022 30.587 1.00 83.62 749 ALA A C 1
ATOM 5621 O O . ALA A 1 749 ? 3.987 3.891 30.818 1.00 83.62 749 ALA A O 1
ATOM 5622 N N . PRO A 1 750 ? 3.727 6.106 31.018 1.00 88.00 750 PRO A N 1
ATOM 5623 C CA . PRO A 1 750 ? 2.560 5.980 31.892 1.00 88.00 750 PRO A CA 1
ATOM 5624 C C . PRO A 1 750 ? 1.390 5.189 31.300 1.00 88.00 750 PRO A C 1
ATOM 5626 O O . PRO A 1 750 ? 0.585 4.653 32.064 1.00 88.00 750 PRO A O 1
ATOM 5629 N N . TYR A 1 751 ? 1.260 5.152 29.969 1.00 90.75 751 TYR A N 1
ATOM 5630 C CA . TYR A 1 751 ? 0.209 4.399 29.276 1.00 90.75 751 TYR A CA 1
ATOM 5631 C C . TYR A 1 751 ? 0.734 3.070 28.756 1.00 90.75 751 TYR A C 1
ATOM 5633 O O . TYR A 1 751 ? 0.062 2.053 28.928 1.00 90.75 751 TYR A O 1
ATOM 5641 N N . THR A 1 752 ? 1.948 3.041 28.202 1.00 90.81 752 THR A N 1
ATOM 5642 C CA . THR A 1 752 ? 2.532 1.798 27.683 1.00 90.81 752 THR A CA 1
ATOM 5643 C C . THR A 1 752 ? 2.759 0.751 28.771 1.00 90.81 752 THR A C 1
ATOM 5645 O O . THR A 1 752 ? 2.430 -0.413 28.559 1.00 90.81 752 THR A O 1
ATOM 5648 N N . GLU A 1 753 ? 3.206 1.141 29.968 1.00 92.19 753 GLU A N 1
ATOM 5649 C CA . GLU A 1 753 ? 3.406 0.207 31.091 1.00 92.19 753 GLU A CA 1
ATOM 5650 C C . GLU A 1 753 ? 2.092 -0.327 31.678 1.00 92.19 753 GLU A C 1
ATOM 5652 O O . GLU A 1 753 ? 2.071 -1.385 32.304 1.00 92.19 753 GLU A O 1
ATOM 5657 N N . GLN A 1 754 ? 0.982 0.386 31.475 1.00 93.19 754 GLN A N 1
ATOM 5658 C CA . GLN A 1 754 ? -0.347 -0.027 31.938 1.00 93.19 754 GLN A CA 1
ATOM 5659 C C . GLN A 1 754 ? -1.167 -0.727 30.848 1.00 93.19 754 GLN A C 1
ATOM 5661 O O . GLN A 1 754 ? -2.269 -1.205 31.130 1.00 93.19 754 GLN A O 1
ATOM 5666 N N . TYR A 1 755 ? -0.651 -0.803 29.617 1.00 95.50 755 TYR A N 1
ATOM 5667 C CA . TYR A 1 755 ? -1.404 -1.271 28.456 1.00 95.50 755 TYR A CA 1
ATOM 5668 C C . TYR A 1 755 ? -1.933 -2.694 28.647 1.00 95.50 755 TYR A C 1
ATOM 5670 O O . TYR A 1 755 ? -3.120 -2.931 28.446 1.00 95.50 755 TYR A O 1
ATOM 5678 N N . GLU A 1 756 ? -1.089 -3.618 29.120 1.00 96.56 756 GLU A N 1
ATOM 5679 C CA . GLU A 1 756 ? -1.480 -5.015 29.359 1.00 96.56 756 GLU A CA 1
ATOM 5680 C C . GLU A 1 756 ? -2.643 -5.111 30.357 1.00 96.56 756 GLU A C 1
ATOM 5682 O O . GLU A 1 756 ? -3.683 -5.702 30.065 1.00 96.56 756 GLU A O 1
ATOM 5687 N N . THR A 1 757 ? -2.508 -4.459 31.515 1.00 95.88 757 THR A N 1
ATOM 5688 C CA . THR A 1 757 ? -3.537 -4.449 32.564 1.00 95.88 757 THR A CA 1
ATOM 5689 C C . THR A 1 757 ? -4.848 -3.842 32.067 1.00 95.88 757 THR A C 1
ATOM 5691 O O . THR A 1 757 ? -5.927 -4.362 32.366 1.00 95.88 757 THR A O 1
ATOM 5694 N N . ASN A 1 758 ? -4.775 -2.743 31.313 1.00 96.69 758 ASN A N 1
ATOM 5695 C CA . ASN A 1 758 ? -5.960 -2.099 30.755 1.00 96.69 758 ASN A CA 1
ATOM 5696 C C . ASN A 1 758 ? -6.614 -2.974 29.673 1.00 96.69 758 ASN A C 1
ATOM 5698 O O . ASN A 1 758 ? -7.841 -3.046 29.630 1.00 96.69 758 ASN A O 1
ATOM 5702 N N . LEU A 1 759 ? -5.831 -3.683 28.853 1.00 97.69 759 LEU A N 1
ATOM 5703 C CA . LEU A 1 759 ? -6.332 -4.559 27.789 1.00 97.69 759 LEU A CA 1
ATOM 5704 C C . LEU A 1 759 ? -7.059 -5.783 28.346 1.00 97.69 759 LEU A C 1
ATOM 5706 O O . LEU A 1 759 ? -8.165 -6.089 27.904 1.00 97.69 759 LEU A O 1
ATOM 5710 N N . VAL A 1 760 ? -6.495 -6.437 29.366 1.00 98.00 760 VAL A N 1
ATOM 5711 C CA . VAL A 1 760 ? -7.150 -7.556 30.070 1.00 98.00 760 VAL A CA 1
ATOM 5712 C C . VAL A 1 760 ? -8.517 -7.125 30.597 1.00 98.00 760 VAL A C 1
ATOM 5714 O O . VAL A 1 760 ? -9.528 -7.783 30.345 1.00 98.00 760 VAL A O 1
ATOM 5717 N N . ARG A 1 761 ? -8.567 -5.976 31.283 1.00 97.44 761 ARG A N 1
ATOM 5718 C CA . ARG A 1 761 ? -9.819 -5.416 31.807 1.00 97.44 761 ARG A CA 1
ATOM 5719 C C . ARG A 1 761 ? -10.788 -5.068 30.686 1.00 97.44 761 ARG A C 1
ATOM 5721 O O . ARG A 1 761 ? -11.974 -5.337 30.825 1.00 97.44 761 ARG A O 1
ATOM 5728 N N . PHE A 1 762 ? -10.303 -4.491 29.590 1.00 98.31 762 PHE A N 1
ATOM 5729 C CA . PHE A 1 762 ? -11.136 -4.104 28.456 1.00 98.31 762 PHE A CA 1
ATOM 5730 C C . PHE A 1 762 ? -11.854 -5.318 27.864 1.00 98.31 762 PHE A C 1
ATOM 5732 O O . PHE A 1 762 ? -13.080 -5.304 27.759 1.00 98.31 762 PHE A O 1
ATOM 5739 N N . ILE A 1 763 ? -11.110 -6.395 27.584 1.00 98.50 763 ILE A N 1
ATOM 5740 C CA . ILE A 1 763 ? -11.650 -7.663 27.071 1.00 98.50 763 ILE A CA 1
ATOM 5741 C C . ILE A 1 763 ? -12.731 -8.206 28.013 1.00 98.50 763 ILE A C 1
ATOM 5743 O O . ILE A 1 763 ? -13.821 -8.578 27.574 1.00 98.50 763 ILE A O 1
ATOM 5747 N N . GLN A 1 764 ? -12.450 -8.237 29.316 1.00 97.75 764 GLN A N 1
ATOM 5748 C CA . GLN A 1 764 ? -13.383 -8.753 30.317 1.00 97.75 764 GLN A CA 1
ATOM 5749 C C . GLN A 1 764 ? -14.655 -7.896 30.416 1.00 97.75 764 GLN A C 1
ATOM 5751 O O . GLN A 1 764 ? -15.758 -8.442 30.419 1.00 97.75 764 GLN A O 1
ATOM 5756 N N . GLN A 1 765 ? -14.520 -6.568 30.468 1.00 97.12 765 GLN A N 1
ATOM 5757 C CA . GLN A 1 765 ? -15.646 -5.651 30.671 1.00 97.12 765 GLN A CA 1
ATOM 5758 C C . GLN A 1 765 ? -16.571 -5.580 29.455 1.00 97.12 765 GLN A C 1
ATOM 5760 O O . GLN A 1 765 ? -17.788 -5.655 29.625 1.00 97.12 765 GLN A O 1
ATOM 5765 N N . VAL A 1 766 ? -16.030 -5.523 28.232 1.00 97.56 766 VAL A N 1
ATOM 5766 C CA . VAL A 1 766 ? -16.873 -5.453 27.026 1.00 97.56 766 VAL A CA 1
ATOM 5767 C C . VAL A 1 766 ? -17.688 -6.737 26.843 1.00 97.56 766 VAL A C 1
ATOM 5769 O O . VAL A 1 766 ? -18.893 -6.687 26.590 1.00 97.56 766 VAL A O 1
ATOM 5772 N N . ARG A 1 767 ? -17.074 -7.905 27.074 1.00 97.94 767 ARG A N 1
ATOM 5773 C CA . ARG A 1 767 ? -17.771 -9.199 27.032 1.00 97.94 767 ARG A CA 1
ATOM 5774 C C . ARG A 1 767 ? -18.820 -9.312 28.137 1.00 97.94 767 ARG A C 1
ATOM 5776 O O . ARG A 1 767 ? -19.934 -9.756 27.866 1.00 97.94 767 ARG A O 1
ATOM 5783 N N . ALA A 1 768 ? -18.484 -8.907 29.364 1.00 97.00 768 ALA A N 1
ATOM 5784 C CA . ALA A 1 768 ? -19.411 -8.940 30.493 1.00 97.00 768 ALA A CA 1
ATOM 5785 C C . ALA A 1 768 ? -20.636 -8.048 30.251 1.00 97.00 768 ALA A C 1
ATOM 5787 O O . ALA A 1 768 ? -21.762 -8.496 30.476 1.00 97.00 768 ALA A O 1
ATOM 5788 N N . TYR A 1 769 ? -20.429 -6.835 29.729 1.00 97.12 769 TYR A N 1
ATOM 5789 C CA . TYR A 1 769 ? -21.508 -5.914 29.380 1.00 97.12 769 TYR A CA 1
ATOM 5790 C C . TYR A 1 769 ? -22.488 -6.544 28.383 1.00 97.12 769 TYR A C 1
ATOM 5792 O O . TYR A 1 769 ? -23.683 -6.648 28.663 1.00 97.12 769 TYR A O 1
ATOM 5800 N N . TYR A 1 770 ? -21.990 -7.050 27.251 1.00 97.88 770 TYR A N 1
ATOM 5801 C CA . TYR A 1 770 ? -22.860 -7.632 26.227 1.00 97.88 770 TYR A CA 1
ATOM 5802 C C . TYR A 1 770 ? -23.493 -8.963 26.637 1.00 97.88 770 TYR A C 1
ATOM 5804 O O . TYR A 1 770 ? -24.627 -9.236 26.243 1.00 97.88 770 TYR A O 1
ATOM 5812 N N . ALA A 1 771 ? -22.810 -9.784 27.438 1.00 97.31 771 ALA A N 1
ATOM 5813 C CA . ALA A 1 771 ? -23.393 -11.004 27.996 1.00 97.31 771 ALA A CA 1
ATOM 5814 C C . ALA A 1 771 ? -24.543 -10.697 28.968 1.00 97.31 771 ALA A C 1
ATOM 5816 O O . ALA A 1 771 ? -25.535 -11.425 28.995 1.00 97.31 771 ALA A O 1
ATOM 5817 N N . HIS A 1 772 ? -24.424 -9.613 29.741 1.00 96.69 772 HIS A N 1
ATOM 5818 C CA . HIS A 1 772 ? -25.480 -9.147 30.634 1.00 96.69 772 HIS A CA 1
ATOM 5819 C C . HIS A 1 772 ? -26.655 -8.529 29.866 1.00 96.69 772 HIS A C 1
ATOM 5821 O O . HIS A 1 772 ? -27.803 -8.893 30.112 1.00 96.69 772 HIS A O 1
ATOM 5827 N N . ARG A 1 773 ? -26.374 -7.630 28.913 1.00 96.06 773 ARG A N 1
ATOM 5828 C CA . ARG A 1 773 ? -27.396 -6.907 28.141 1.00 96.06 773 ARG A CA 1
ATOM 5829 C C . ARG A 1 773 ? -28.176 -7.808 27.186 1.00 96.06 773 ARG A C 1
ATOM 5831 O O . ARG A 1 773 ? -29.380 -7.633 27.020 1.00 96.06 773 ARG A O 1
ATOM 5838 N N . TYR A 1 774 ? -27.507 -8.789 26.579 1.00 96.75 774 TYR A N 1
ATOM 5839 C CA . TYR A 1 774 ? -28.109 -9.710 25.615 1.00 96.75 774 TYR A CA 1
ATOM 5840 C C . TYR A 1 774 ? -27.953 -11.178 26.055 1.00 96.75 774 TYR A C 1
ATOM 5842 O O . TYR A 1 774 ? -27.188 -11.931 25.436 1.00 96.75 774 TYR A O 1
ATOM 5850 N N . PRO A 1 775 ? -28.683 -11.623 27.100 1.00 96.06 775 PRO A N 1
ATOM 5851 C CA . PRO A 1 775 ? -28.572 -12.984 27.617 1.00 96.06 775 PRO A CA 1
ATOM 5852 C C . PRO A 1 775 ? -28.754 -14.041 26.522 1.00 96.06 775 PRO A C 1
ATOM 5854 O O . PRO A 1 775 ? -29.704 -13.996 25.741 1.00 96.06 775 PRO A O 1
ATOM 5857 N N . GLY A 1 776 ? -27.821 -14.993 26.448 1.00 94.19 776 GLY A N 1
ATOM 5858 C CA . GLY A 1 776 ? -27.827 -16.071 25.450 1.00 94.19 776 GLY A CA 1
ATOM 5859 C C . GLY A 1 776 ? -27.335 -15.675 24.050 1.00 94.19 776 GLY A C 1
ATOM 5860 O O . GLY A 1 776 ? -27.140 -16.557 23.214 1.00 94.19 776 GLY A O 1
ATOM 5861 N N . LYS A 1 777 ? -27.078 -14.385 23.789 1.00 96.38 777 LYS A N 1
ATOM 5862 C CA . LYS A 1 777 ? -26.521 -13.897 22.512 1.00 96.38 777 LYS A CA 1
ATOM 5863 C C . LYS A 1 777 ? -25.020 -13.616 22.566 1.00 96.38 777 LYS A C 1
ATOM 5865 O O . LYS A 1 777 ? -24.403 -13.496 21.514 1.00 96.38 777 LYS A O 1
ATOM 5870 N N . CYS A 1 778 ? -24.452 -13.506 23.765 1.00 94.94 778 CYS A N 1
ATOM 5871 C CA . CYS A 1 778 ? -23.033 -13.296 24.048 1.00 94.94 778 CYS A CA 1
ATOM 5872 C C . CYS A 1 778 ? -22.680 -13.961 25.393 1.00 94.94 778 CYS A C 1
ATOM 5874 O O . CYS A 1 778 ? -23.560 -14.270 26.197 1.00 94.94 778 CYS A O 1
ATOM 5876 N N . SER A 1 779 ? -21.395 -14.193 25.637 1.00 94.56 779 SER A N 1
ATOM 5877 C CA . SER A 1 779 ? -20.850 -14.771 26.871 1.00 94.56 779 SER A CA 1
ATOM 5878 C C . SER A 1 779 ? -19.499 -14.153 27.257 1.00 94.56 779 SER A C 1
ATOM 5880 O O . SER A 1 779 ? -18.827 -13.534 26.428 1.00 94.56 779 SER A O 1
ATOM 5882 N N . ALA A 1 780 ? -19.058 -14.395 28.495 1.00 93.56 780 ALA A N 1
ATOM 5883 C CA . ALA A 1 780 ? -17.746 -13.966 28.991 1.00 93.56 780 ALA A CA 1
ATOM 5884 C C . ALA A 1 780 ? -16.548 -14.620 28.264 1.00 93.56 780 ALA A C 1
ATOM 5886 O O . ALA A 1 780 ? -15.431 -14.122 28.370 1.00 93.56 780 ALA A O 1
ATOM 5887 N N . SER A 1 781 ? -16.773 -15.702 27.511 1.00 95.50 781 SER A N 1
ATOM 5888 C CA . SER A 1 781 ? -15.761 -16.409 26.714 1.00 95.50 781 SER A CA 1
ATOM 5889 C C . SER A 1 781 ? -15.995 -16.284 25.204 1.00 95.50 781 SER A C 1
ATOM 5891 O O . SER A 1 781 ? -15.441 -17.059 24.432 1.00 95.50 781 SER A O 1
ATOM 5893 N N . THR A 1 782 ? -16.833 -15.341 24.764 1.00 97.75 782 THR A N 1
ATOM 5894 C CA . THR A 1 782 ? -17.071 -15.092 23.329 1.00 97.75 782 THR A CA 1
ATOM 5895 C C . THR A 1 782 ? -15.754 -14.731 22.645 1.00 97.75 782 THR A C 1
ATOM 5897 O O . THR A 1 782 ? -15.112 -13.802 23.132 1.00 97.75 782 THR A O 1
ATOM 5900 N N . PRO A 1 783 ? -15.351 -15.397 21.549 1.00 98.62 783 PRO A N 1
ATOM 5901 C CA . PRO A 1 783 ? -14.064 -15.187 20.884 1.00 98.62 783 PRO A CA 1
ATOM 5902 C C . PRO A 1 783 ? -13.638 -13.720 20.748 1.00 98.62 783 PRO A C 1
ATOM 5904 O O . PRO A 1 783 ? -14.445 -12.844 20.435 1.00 98.62 783 PRO A O 1
ATOM 5907 N N . PHE A 1 784 ? -12.370 -13.436 21.032 1.00 98.75 784 PHE A N 1
ATOM 5908 C CA . PHE A 1 784 ? -11.790 -12.098 20.928 1.00 98.75 784 PHE A CA 1
ATOM 5909 C C . PHE A 1 784 ? -10.432 -12.201 20.250 1.00 98.75 784 PHE A C 1
ATOM 5911 O O . PHE A 1 784 ? -9.509 -12.813 20.783 1.00 98.75 784 PHE A O 1
ATOM 5918 N N . VAL A 1 785 ? -10.313 -11.595 19.079 1.00 98.62 785 VAL A N 1
ATOM 5919 C CA . VAL A 1 785 ? -9.063 -11.543 18.328 1.00 98.62 785 VAL A CA 1
ATOM 5920 C C . VAL A 1 785 ? -8.531 -10.114 18.327 1.00 98.62 785 VAL A C 1
ATOM 5922 O O . VAL A 1 785 ? -9.297 -9.150 18.271 1.00 98.62 785 VAL A O 1
ATOM 5925 N N . LEU A 1 786 ? -7.218 -9.956 18.418 1.00 97.69 786 LEU A N 1
ATOM 5926 C CA . LEU A 1 786 ? -6.567 -8.659 18.272 1.00 97.69 786 LEU A CA 1
ATOM 5927 C C . LEU A 1 786 ? -5.288 -8.763 17.450 1.00 97.69 786 LEU A C 1
ATOM 5929 O O . LEU A 1 786 ? -4.713 -9.839 17.345 1.00 97.69 786 LEU A O 1
ATOM 5933 N N . ALA A 1 787 ? -4.846 -7.647 16.882 1.00 96.25 787 ALA A N 1
ATOM 5934 C CA . ALA A 1 787 ? -3.597 -7.557 16.130 1.00 96.25 787 ALA A CA 1
ATOM 5935 C C . ALA A 1 787 ? -2.544 -6.776 16.925 1.00 96.25 787 ALA A C 1
ATOM 5937 O O . ALA A 1 787 ? -2.887 -5.859 17.685 1.00 96.25 787 ALA A O 1
ATOM 5938 N N . THR A 1 788 ? -1.269 -7.134 16.757 1.00 92.62 788 THR A N 1
ATOM 5939 C CA . THR A 1 788 ? -0.166 -6.342 17.303 1.00 92.62 788 THR A CA 1
ATOM 5940 C C . THR A 1 788 ? -0.058 -4.997 16.585 1.00 92.62 788 THR A C 1
ATOM 5942 O O . THR A 1 788 ? -0.211 -4.862 15.373 1.00 92.62 788 THR A O 1
ATOM 5945 N N . GLY A 1 789 ? 0.205 -3.967 17.375 1.00 69.56 789 GLY A N 1
ATOM 5946 C CA . GLY A 1 789 ? 0.599 -2.651 16.910 1.00 69.56 789 GLY A CA 1
ATOM 5947 C C . GLY A 1 789 ? -0.361 -1.834 16.100 1.00 69.56 789 GLY A C 1
ATOM 5948 O O . GLY A 1 789 ? -1.444 -2.239 15.723 1.00 69.56 789 GLY A O 1
ATOM 5949 N N . CYS A 1 790 ? 0.038 -0.586 15.917 1.00 63.97 790 CYS A N 1
ATOM 5950 C CA . CYS A 1 790 ? -0.517 0.331 14.941 1.00 63.97 790 CYS A CA 1
ATOM 5951 C C . CYS A 1 790 ? 0.400 1.544 14.910 1.00 63.97 790 CYS A C 1
ATOM 5953 O O . CYS A 1 790 ? 0.470 2.227 15.913 1.00 63.97 790 CYS A O 1
ATOM 5955 N N . GLY A 1 791 ? 1.075 1.832 13.796 1.00 55.59 791 GLY A N 1
ATOM 5956 C CA . GLY A 1 791 ? 1.717 3.138 13.575 1.00 55.59 791 GLY A CA 1
ATOM 5957 C C . GLY A 1 791 ? 3.243 3.228 13.683 1.00 55.59 791 GLY A C 1
ATOM 5958 O O . GLY A 1 791 ? 3.753 4.298 13.381 1.00 55.59 791 GLY A O 1
ATOM 5959 N N . ASP A 1 792 ? 3.952 2.150 14.019 1.00 68.12 792 ASP A N 1
ATOM 5960 C CA . ASP A 1 792 ? 5.394 1.972 13.785 1.00 68.12 792 ASP A CA 1
ATOM 5961 C C . ASP A 1 792 ? 5.707 0.469 13.595 1.00 68.12 792 ASP A C 1
ATOM 5963 O O . ASP A 1 792 ? 4.806 -0.371 13.679 1.00 68.12 792 ASP A O 1
ATOM 5967 N N . GLN A 1 793 ? 6.969 0.119 13.326 1.00 73.50 793 GLN A N 1
ATOM 5968 C CA . GLN A 1 793 ? 7.405 -1.280 13.173 1.00 73.50 793 GLN A CA 1
ATOM 5969 C C . GLN A 1 793 ? 7.375 -2.077 14.496 1.00 73.50 793 GLN A C 1
ATOM 5971 O O . GLN A 1 793 ? 7.525 -3.297 14.491 1.00 73.50 793 GLN A O 1
ATOM 5976 N N . GLN A 1 794 ? 7.210 -1.412 15.648 1.00 76.94 794 GLN A N 1
ATOM 5977 C CA . GLN A 1 794 ? 7.184 -2.021 16.985 1.00 76.94 794 GLN A CA 1
ATOM 5978 C C . GLN A 1 794 ? 8.354 -2.957 17.321 1.00 76.94 794 GLN A C 1
ATOM 5980 O O . GLN A 1 794 ? 8.217 -3.931 18.069 1.00 76.94 794 GLN A O 1
ATOM 5985 N N . THR A 1 795 ? 9.534 -2.652 16.797 1.00 81.31 795 THR A N 1
ATOM 5986 C CA . THR A 1 795 ? 10.753 -3.436 17.022 1.00 81.31 795 THR A CA 1
ATOM 5987 C C . THR A 1 795 ? 11.546 -2.968 18.243 1.00 81.31 795 THR A C 1
ATOM 5989 O O . THR A 1 795 ? 12.429 -3.681 18.713 1.00 81.31 795 THR A O 1
ATOM 5992 N N . SER A 1 796 ? 11.234 -1.793 18.807 1.00 86.44 796 SER A N 1
ATOM 5993 C CA . SER A 1 796 ? 11.933 -1.247 19.976 1.00 86.44 796 SER A CA 1
ATOM 5994 C C . SER A 1 796 ? 11.070 -0.295 20.822 1.00 86.44 796 SER A C 1
ATOM 5996 O O . SER A 1 796 ? 9.941 0.050 20.463 1.00 86.44 796 SER A O 1
ATOM 5998 N N . GLY A 1 797 ? 11.596 0.108 21.985 1.00 89.69 797 GLY A N 1
ATOM 5999 C CA . GLY A 1 797 ? 11.013 1.143 22.842 1.00 89.69 797 GLY A CA 1
ATOM 6000 C C . GLY A 1 797 ? 9.562 0.885 23.268 1.00 89.69 797 GLY A C 1
ATOM 6001 O O . GLY A 1 797 ? 9.168 -0.237 23.588 1.00 89.69 797 GLY A O 1
ATOM 6002 N N . ASN A 1 798 ? 8.763 1.954 23.273 1.00 90.06 798 ASN A N 1
ATOM 6003 C CA . ASN A 1 798 ? 7.346 1.920 23.643 1.00 90.06 798 ASN A CA 1
ATOM 6004 C C . ASN A 1 798 ? 6.500 1.061 22.690 1.00 90.06 798 ASN A C 1
ATOM 6006 O O . ASN A 1 798 ? 5.550 0.423 23.144 1.00 90.06 798 ASN A O 1
ATOM 6010 N N . GLY A 1 799 ? 6.851 1.017 21.400 1.00 89.94 799 GLY A N 1
ATOM 6011 C CA . GLY A 1 799 ? 6.169 0.180 20.414 1.00 89.94 799 GLY A CA 1
ATOM 6012 C C . GLY A 1 799 ? 6.306 -1.304 20.741 1.00 89.94 799 GLY A C 1
ATOM 6013 O O . GLY A 1 799 ? 5.299 -2.004 20.845 1.00 89.94 799 GLY A O 1
ATOM 6014 N N . LEU A 1 800 ? 7.529 -1.759 21.031 1.00 91.19 800 LEU A N 1
ATOM 6015 C CA . LEU A 1 800 ? 7.783 -3.137 21.464 1.00 91.19 800 LEU A CA 1
ATOM 6016 C C . LEU A 1 800 ? 7.097 -3.466 22.800 1.00 91.19 800 LEU A C 1
ATOM 6018 O O . LEU A 1 800 ? 6.586 -4.570 22.974 1.00 91.19 800 LEU A O 1
ATOM 6022 N N . ALA A 1 801 ? 7.050 -2.519 23.743 1.00 92.50 801 ALA A N 1
ATOM 6023 C CA . ALA A 1 801 ? 6.362 -2.719 25.020 1.00 92.50 801 ALA A CA 1
ATOM 6024 C C . ALA A 1 801 ? 4.855 -2.977 24.831 1.00 92.50 801 ALA A C 1
ATOM 6026 O O . ALA A 1 801 ? 4.315 -3.920 25.413 1.00 92.50 801 ALA A O 1
ATOM 6027 N N . VAL A 1 802 ? 4.189 -2.192 23.975 1.00 93.94 802 VAL A N 1
ATOM 6028 C CA . VAL A 1 802 ? 2.769 -2.390 23.640 1.00 93.94 802 VAL A CA 1
ATOM 6029 C C . VAL A 1 802 ? 2.555 -3.698 22.872 1.00 93.94 802 VAL A C 1
ATOM 6031 O O . VAL A 1 802 ? 1.639 -4.443 23.215 1.00 93.94 802 VAL A O 1
ATOM 6034 N N . ALA A 1 803 ? 3.421 -4.034 21.909 1.00 94.19 803 ALA A N 1
ATOM 6035 C CA . ALA A 1 803 ? 3.358 -5.311 21.190 1.00 94.19 803 ALA A CA 1
ATOM 6036 C C . ALA A 1 803 ? 3.448 -6.512 22.144 1.00 94.19 803 ALA A C 1
ATOM 6038 O O . ALA A 1 803 ? 2.638 -7.435 22.083 1.00 94.19 803 ALA A O 1
ATOM 6039 N N . ASN A 1 804 ? 4.390 -6.474 23.089 1.00 94.75 804 ASN A N 1
ATOM 6040 C CA . ASN A 1 804 ? 4.550 -7.522 24.093 1.00 94.75 804 ASN A CA 1
ATOM 6041 C C . ASN A 1 804 ? 3.328 -7.628 25.013 1.00 94.75 804 ASN A C 1
ATOM 6043 O O . ASN A 1 804 ? 2.908 -8.739 25.329 1.00 94.75 804 ASN A O 1
ATOM 6047 N N . ALA A 1 805 ? 2.728 -6.501 25.405 1.00 95.94 805 ALA A N 1
ATOM 6048 C CA . ALA A 1 805 ? 1.487 -6.484 26.177 1.00 95.94 805 ALA A CA 1
ATOM 6049 C C . ALA A 1 805 ? 0.312 -7.110 25.401 1.00 95.94 805 ALA A C 1
ATOM 6051 O O . ALA A 1 805 ? -0.462 -7.880 25.966 1.00 95.94 805 ALA A O 1
ATOM 6052 N N . GLN A 1 806 ? 0.196 -6.828 24.101 1.00 96.69 806 GLN A N 1
ATOM 6053 C CA . GLN A 1 806 ? -0.810 -7.441 23.227 1.00 96.69 806 GLN A CA 1
ATOM 6054 C C . GLN A 1 806 ? -0.571 -8.945 23.067 1.00 96.69 806 GLN A C 1
ATOM 6056 O O . GLN A 1 806 ? -1.505 -9.736 23.167 1.00 96.69 806 GLN A O 1
ATOM 6061 N N . LEU A 1 807 ? 0.674 -9.377 22.866 1.00 96.62 807 LEU A N 1
ATOM 6062 C CA . LEU A 1 807 ? 1.011 -10.799 22.768 1.00 96.62 807 LEU A CA 1
ATOM 6063 C C . LEU A 1 807 ? 0.757 -11.536 24.087 1.00 96.62 807 LEU A C 1
ATOM 6065 O O . LEU A 1 807 ? 0.312 -12.682 24.066 1.00 96.62 807 LEU A O 1
ATOM 6069 N N . ALA A 1 808 ? 0.999 -10.888 25.229 1.00 97.19 808 ALA A N 1
ATOM 6070 C CA . ALA A 1 808 ? 0.840 -11.477 26.556 1.00 97.19 808 ALA A CA 1
ATOM 6071 C C . ALA A 1 808 ? -0.607 -11.885 26.882 1.00 97.19 808 ALA A C 1
ATOM 6073 O O . ALA A 1 808 ? -0.800 -12.842 27.635 1.00 97.19 808 ALA A O 1
ATOM 6074 N N . VAL A 1 809 ? -1.609 -11.206 26.308 1.00 97.50 809 VAL A N 1
ATOM 6075 C CA . VAL A 1 809 ? -3.027 -11.555 26.511 1.00 97.50 809 VAL A CA 1
ATOM 6076 C C . VAL A 1 809 ? -3.512 -12.706 25.624 1.00 97.50 809 VAL A C 1
ATOM 6078 O O . VAL A 1 809 ? -4.601 -13.223 25.864 1.00 97.50 809 VAL A O 1
ATOM 6081 N N . SER A 1 810 ? -2.728 -13.141 24.629 1.00 97.69 810 SER A N 1
ATOM 6082 C CA . SER A 1 810 ? -3.098 -14.297 23.804 1.00 97.69 810 SER A CA 1
ATOM 6083 C C . SER A 1 810 ? -3.205 -15.556 24.670 1.00 97.69 810 SER A C 1
ATOM 6085 O O . SER A 1 810 ? -2.301 -15.868 25.454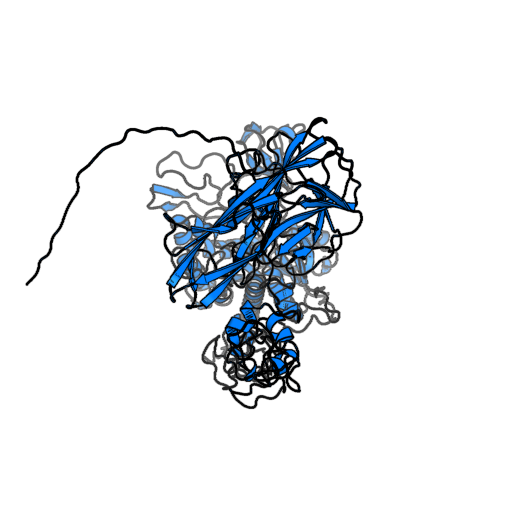 1.00 97.69 810 SER A O 1
ATOM 6087 N N . GLY A 1 811 ? -4.287 -16.320 24.506 1.00 95.81 811 GLY A N 1
ATOM 6088 C CA . GLY A 1 811 ? -4.532 -17.552 25.259 1.00 95.81 811 GLY A CA 1
ATOM 6089 C C . GLY A 1 811 ? -3.424 -18.596 25.088 1.00 95.81 811 GLY A C 1
ATOM 6090 O O . GLY A 1 811 ? -3.151 -19.373 26.002 1.00 95.81 811 GLY A O 1
ATOM 6091 N N . GLU A 1 812 ? -2.715 -18.569 23.961 1.00 94.06 812 GLU A N 1
ATOM 6092 C CA . GLU A 1 812 ? -1.578 -19.449 23.659 1.00 94.06 812 GLU A CA 1
ATOM 6093 C C . GLU A 1 812 ? -0.381 -19.215 24.585 1.00 94.06 812 GLU A C 1
ATOM 6095 O O . GLU A 1 812 ? 0.361 -20.149 24.893 1.00 94.06 812 GLU A O 1
ATOM 6100 N N . ARG A 1 813 ? -0.219 -17.990 25.107 1.00 94.19 813 ARG A N 1
ATOM 6101 C CA . ARG A 1 813 ? 0.821 -17.669 26.096 1.00 94.19 813 ARG A CA 1
ATOM 6102 C C . ARG A 1 813 ? 0.498 -18.211 27.484 1.00 94.19 813 ARG A C 1
ATOM 6104 O O . ARG A 1 813 ? 1.391 -18.269 28.325 1.00 94.19 813 ARG A O 1
ATOM 6111 N N . ARG A 1 814 ? -0.763 -18.584 27.742 1.00 93.31 814 ARG A N 1
ATOM 6112 C CA . ARG A 1 814 ? -1.258 -19.140 29.017 1.00 93.31 814 ARG A CA 1
ATOM 6113 C C . ARG A 1 814 ? -0.983 -18.269 30.255 1.00 93.31 814 ARG A C 1
ATOM 6115 O O . ARG A 1 814 ? -1.096 -18.760 31.375 1.00 93.31 814 ARG A O 1
ATOM 6122 N N . LYS A 1 815 ? -0.650 -16.984 30.075 1.00 97.25 815 LYS A N 1
ATOM 6123 C CA . LYS A 1 815 ? -0.451 -16.023 31.175 1.00 97.25 815 LYS A CA 1
ATOM 6124 C C . LYS A 1 815 ? -1.765 -15.728 31.906 1.00 97.25 815 LYS A C 1
ATOM 6126 O O . LYS A 1 815 ? -1.765 -15.610 33.127 1.00 97.25 815 LYS A O 1
ATOM 6131 N N . TYR A 1 816 ? -2.867 -15.675 31.155 1.00 96.94 816 TYR A N 1
ATOM 6132 C CA . TYR A 1 816 ? -4.234 -15.482 31.643 1.00 96.94 816 TYR A CA 1
ATOM 6133 C C . TYR A 1 816 ? -5.063 -16.743 31.353 1.00 96.94 816 TYR A C 1
ATOM 6135 O O . TYR A 1 816 ? -5.475 -16.948 30.207 1.00 96.94 816 TYR A O 1
ATOM 6143 N N . PRO A 1 817 ? -5.278 -17.634 32.339 1.00 95.31 817 PRO A N 1
ATOM 6144 C CA . PRO A 1 817 ? -5.993 -18.895 32.131 1.00 95.31 817 PRO A CA 1
ATOM 6145 C C . PRO A 1 817 ? -7.401 -18.727 31.545 1.00 95.31 817 PRO A C 1
ATOM 6147 O O . PRO A 1 817 ? -7.836 -19.552 30.747 1.00 95.31 817 PRO A O 1
ATOM 6150 N N . GLU A 1 818 ? -8.098 -17.645 31.893 1.00 95.19 818 GLU A N 1
ATOM 6151 C CA . GLU A 1 818 ? -9.435 -17.316 31.390 1.00 95.19 818 GLU A CA 1
ATOM 6152 C C . GLU A 1 818 ? -9.477 -17.003 29.885 1.00 95.19 818 GLU A C 1
ATOM 6154 O O . GLU A 1 818 ? -10.553 -17.009 29.287 1.00 95.19 818 GLU A O 1
ATOM 6159 N N . PHE A 1 819 ? -8.325 -16.738 29.267 1.00 97.75 819 PHE A N 1
ATOM 6160 C CA . PHE A 1 819 ? -8.191 -16.390 27.851 1.00 97.75 819 PHE A CA 1
ATOM 6161 C C . PHE A 1 819 ? -7.815 -17.587 26.969 1.00 97.75 819 PHE A C 1
ATOM 6163 O O . PHE A 1 819 ? -7.904 -17.506 25.741 1.00 97.75 819 PHE A O 1
ATOM 6170 N N . VAL A 1 820 ? -7.450 -18.725 27.569 1.00 96.44 820 VAL A N 1
ATOM 6171 C CA . VAL A 1 820 ? -7.108 -19.952 26.838 1.00 96.44 820 VAL A CA 1
ATOM 6172 C C . VAL A 1 820 ? -8.302 -20.415 25.997 1.00 96.44 820 VAL A C 1
ATOM 6174 O O . VAL A 1 820 ? -9.401 -20.621 26.511 1.00 96.44 820 VAL A O 1
ATOM 6177 N N . GLY A 1 821 ? -8.078 -20.565 24.688 1.00 95.62 821 GLY A N 1
ATOM 6178 C CA . GLY A 1 821 ? -9.089 -21.015 23.727 1.00 95.62 821 GLY A CA 1
ATOM 6179 C C . GLY A 1 821 ? -10.160 -19.980 23.368 1.00 95.62 821 GLY A C 1
ATOM 6180 O O . GLY A 1 821 ? -11.089 -20.322 22.642 1.00 95.62 821 GLY A O 1
ATOM 6181 N N . ASN A 1 822 ? -10.069 -18.735 23.858 1.00 97.56 822 ASN A N 1
ATOM 6182 C CA . ASN A 1 822 ? -11.036 -17.686 23.507 1.00 97.56 822 ASN A CA 1
ATOM 6183 C C . ASN A 1 822 ? -10.447 -16.287 23.258 1.00 97.56 822 ASN A C 1
ATOM 6185 O O . ASN A 1 822 ? -11.185 -15.430 22.776 1.00 97.56 822 ASN A O 1
ATOM 6189 N N . VAL A 1 823 ? -9.172 -16.026 23.558 1.00 98.62 823 VAL A N 1
ATOM 6190 C CA . VAL A 1 823 ? -8.467 -14.811 23.114 1.00 98.62 823 VAL A CA 1
ATOM 6191 C C . VAL A 1 823 ? -7.260 -15.209 22.282 1.00 98.62 823 VAL A C 1
ATOM 6193 O O . VAL A 1 823 ? -6.488 -16.072 22.705 1.00 98.62 823 VAL A O 1
ATOM 6196 N N . LYS A 1 824 ? -7.067 -14.557 21.136 1.00 98.19 824 LYS A N 1
ATOM 6197 C CA . LYS A 1 824 ? -5.880 -14.736 20.297 1.00 98.19 824 LYS A CA 1
ATOM 6198 C C . LYS A 1 824 ? -5.342 -13.387 19.836 1.00 98.19 824 LYS A C 1
ATOM 6200 O O . LYS A 1 824 ? -6.108 -12.513 19.435 1.00 98.19 824 LYS A O 1
ATOM 6205 N N . THR A 1 825 ? -4.024 -13.237 19.898 1.00 98.12 825 THR A N 1
ATOM 6206 C CA . THR A 1 825 ? -3.325 -12.082 19.331 1.00 98.12 825 THR A CA 1
ATOM 6207 C C . THR A 1 825 ? -2.576 -12.520 18.085 1.00 98.12 825 THR A C 1
ATOM 6209 O O . THR A 1 825 ? -1.710 -13.386 18.175 1.00 98.12 825 THR A O 1
ATOM 6212 N N . MET A 1 826 ? -2.894 -11.901 16.953 1.00 95.94 826 MET A N 1
ATOM 6213 C CA . MET A 1 826 ? -2.178 -12.059 15.693 1.00 95.94 826 MET A CA 1
ATOM 6214 C C . MET A 1 826 ? -0.971 -11.126 15.690 1.00 95.94 826 MET A C 1
ATOM 6216 O O . MET A 1 826 ? -1.121 -9.924 15.927 1.00 95.94 826 MET A O 1
ATOM 6220 N N . ASP A 1 827 ? 0.223 -11.668 15.453 1.00 93.12 827 ASP A N 1
ATOM 6221 C CA . ASP A 1 827 ? 1.421 -10.845 15.328 1.00 93.12 827 ASP A CA 1
ATOM 6222 C C . ASP A 1 827 ? 1.549 -10.305 13.903 1.00 93.12 827 ASP A C 1
ATOM 6224 O O . ASP A 1 827 ? 2.033 -10.981 13.006 1.00 93.12 827 ASP A O 1
ATOM 6228 N N . THR A 1 828 ? 1.095 -9.075 13.694 1.00 92.31 828 THR A N 1
ATOM 6229 C CA . THR A 1 828 ? 0.991 -8.438 12.376 1.00 92.31 828 THR A CA 1
ATOM 6230 C C . THR A 1 828 ? 2.154 -7.493 12.079 1.00 92.31 828 THR A C 1
ATOM 6232 O O . THR A 1 828 ? 2.097 -6.709 11.133 1.00 92.31 828 THR A O 1
ATOM 6235 N N . ARG A 1 829 ? 3.221 -7.519 12.890 1.00 90.00 829 ARG A N 1
ATOM 6236 C CA . ARG A 1 829 ? 4.391 -6.638 12.702 1.00 90.00 829 ARG A CA 1
ATOM 6237 C C . ARG A 1 829 ? 5.110 -6.898 11.375 1.00 90.00 829 ARG A C 1
ATOM 6239 O O . ARG A 1 829 ? 5.599 -5.947 10.773 1.00 90.00 829 ARG A O 1
ATOM 6246 N N . GLY A 1 830 ? 5.116 -8.145 10.898 1.00 87.81 830 GLY A N 1
ATOM 6247 C CA . GLY A 1 830 ? 5.711 -8.530 9.610 1.00 87.81 830 GLY A CA 1
ATOM 6248 C C . GLY A 1 830 ? 4.953 -8.022 8.374 1.00 87.81 830 GLY A C 1
ATOM 6249 O O . GLY A 1 830 ? 5.472 -8.080 7.264 1.00 87.81 830 GLY A O 1
ATOM 6250 N N . TYR A 1 831 ? 3.751 -7.463 8.543 1.00 91.69 831 TYR A N 1
ATOM 6251 C CA . TYR A 1 831 ? 2.955 -6.902 7.444 1.00 91.69 831 TYR A CA 1
ATOM 6252 C C . TYR A 1 831 ? 3.271 -5.430 7.156 1.00 91.69 831 TYR A C 1
ATOM 6254 O O . TYR A 1 831 ? 2.614 -4.813 6.320 1.00 91.69 831 TYR A O 1
ATOM 6262 N N . TRP A 1 832 ? 4.248 -4.837 7.849 1.00 90.00 832 TRP A N 1
ATOM 6263 C CA . TRP A 1 832 ? 4.726 -3.489 7.549 1.00 90.00 832 TRP A CA 1
ATOM 6264 C C . TRP A 1 832 ? 5.305 -3.410 6.128 1.00 90.00 832 TRP A C 1
ATOM 6266 O O . TRP A 1 832 ? 6.056 -4.285 5.697 1.00 90.00 832 TRP A O 1
ATOM 6276 N N . ARG A 1 833 ? 4.965 -2.333 5.414 1.00 89.50 833 ARG A N 1
ATOM 6277 C CA . ARG A 1 833 ? 5.507 -1.990 4.097 1.00 89.50 833 ARG A CA 1
ATOM 6278 C C . ARG A 1 833 ? 6.159 -0.618 4.169 1.00 89.50 833 ARG A C 1
ATOM 6280 O O . ARG A 1 833 ? 5.568 0.349 4.667 1.00 89.50 833 ARG A O 1
ATOM 6287 N N . ASP A 1 834 ? 7.402 -0.544 3.713 1.00 87.50 834 ASP A N 1
ATOM 6288 C CA . ASP A 1 834 ? 8.175 0.689 3.764 1.00 87.50 834 ASP A CA 1
ATOM 6289 C C . ASP A 1 834 ? 7.660 1.729 2.773 1.00 87.50 834 ASP A C 1
ATOM 6291 O O . ASP A 1 834 ? 6.908 1.442 1.841 1.00 87.50 834 ASP A O 1
ATOM 6295 N N . ALA A 1 835 ? 8.063 2.977 2.999 1.00 87.06 835 ALA A N 1
ATOM 6296 C CA . ALA A 1 835 ? 7.597 4.125 2.234 1.00 87.06 835 ALA A CA 1
ATOM 6297 C C . ALA A 1 835 ? 7.913 4.021 0.728 1.00 87.06 835 ALA A C 1
ATOM 6299 O O . ALA A 1 835 ? 7.176 4.579 -0.075 1.00 87.06 835 ALA A O 1
ATOM 6300 N N . ALA A 1 836 ? 8.976 3.298 0.354 1.00 82.62 836 ALA A N 1
ATOM 6301 C CA . ALA A 1 836 ? 9.373 3.081 -1.039 1.00 82.62 836 ALA A CA 1
ATOM 6302 C C . ALA A 1 836 ? 8.376 2.216 -1.832 1.00 82.62 836 ALA A C 1
ATOM 6304 O O . ALA A 1 836 ? 8.242 2.390 -3.036 1.00 82.62 836 ALA A O 1
ATOM 6305 N N . ILE A 1 837 ? 7.654 1.325 -1.148 1.00 83.06 837 ILE A N 1
ATOM 6306 C CA . ILE A 1 837 ? 6.676 0.396 -1.738 1.00 83.06 837 ILE A CA 1
ATOM 6307 C C . ILE A 1 837 ? 5.254 0.705 -1.253 1.00 83.06 837 ILE A C 1
ATOM 6309 O O . ILE A 1 837 ? 4.413 -0.178 -1.103 1.00 83.06 837 ILE A O 1
ATOM 6313 N N . SER A 1 838 ? 4.995 1.969 -0.915 1.00 91.12 838 SER A N 1
ATOM 6314 C CA . SER A 1 838 ? 3.720 2.409 -0.357 1.00 91.12 838 SER A CA 1
ATOM 6315 C C . SER A 1 838 ? 3.222 3.694 -1.020 1.00 91.12 838 SER A C 1
ATOM 6317 O O . SER A 1 838 ? 4.028 4.494 -1.493 1.00 91.12 838 SER A O 1
ATOM 6319 N N . PRO A 1 839 ? 1.908 3.985 -0.970 1.00 87.88 839 PRO A N 1
ATOM 6320 C CA . PRO A 1 839 ? 1.347 5.155 -1.652 1.00 87.88 839 PRO A CA 1
ATOM 6321 C C . PRO A 1 839 ? 1.732 6.499 -1.024 1.00 87.88 839 PRO A C 1
ATOM 6323 O O . PRO A 1 839 ? 1.521 7.555 -1.617 1.00 87.88 839 PRO A O 1
ATOM 6326 N N . THR A 1 840 ? 2.209 6.494 0.223 1.00 88.88 840 THR A N 1
ATOM 6327 C CA . THR A 1 840 ? 2.598 7.706 0.950 1.00 88.88 840 THR A CA 1
ATOM 6328 C C . THR A 1 840 ? 3.870 7.470 1.758 1.00 88.88 840 THR A C 1
ATOM 6330 O O . THR A 1 840 ? 4.277 6.340 1.987 1.00 88.88 840 THR A O 1
ATOM 6333 N N . THR A 1 841 ? 4.473 8.540 2.267 1.00 88.25 841 THR A N 1
ATOM 6334 C CA . THR A 1 841 ? 5.655 8.483 3.143 1.00 88.25 841 THR A CA 1
ATOM 6335 C C . THR A 1 841 ? 5.319 8.897 4.579 1.00 88.25 841 THR A C 1
ATOM 6337 O O . THR A 1 841 ? 6.152 9.441 5.303 1.00 88.25 841 THR A O 1
ATOM 6340 N N . ALA A 1 842 ? 4.063 8.689 4.994 1.00 82.00 842 ALA A N 1
ATOM 6341 C CA . ALA A 1 842 ? 3.522 9.246 6.230 1.00 82.00 842 ALA A CA 1
ATOM 6342 C C . ALA A 1 842 ? 4.259 8.774 7.497 1.00 82.00 842 ALA A C 1
ATOM 6344 O O . ALA A 1 842 ? 4.275 9.494 8.493 1.00 82.00 842 ALA A O 1
ATOM 6345 N N . GLY A 1 843 ? 4.835 7.567 7.492 1.00 79.94 843 GLY A N 1
ATOM 6346 C CA . GLY A 1 843 ? 5.471 6.956 8.665 1.00 79.94 843 GLY A CA 1
ATOM 6347 C C . GLY A 1 843 ? 4.483 6.515 9.753 1.00 79.94 843 GLY A C 1
ATOM 6348 O O . GLY A 1 843 ? 4.883 5.943 10.757 1.00 79.94 843 GLY A O 1
ATOM 6349 N N . TYR A 1 844 ? 3.187 6.749 9.549 1.00 84.00 844 TYR A N 1
ATOM 6350 C CA . TYR A 1 844 ? 2.070 6.261 10.352 1.00 84.00 844 TYR A CA 1
ATOM 6351 C C . TYR A 1 844 ? 0.987 5.711 9.413 1.00 84.00 844 TYR A C 1
ATOM 6353 O O . TYR A 1 844 ? 1.058 5.886 8.198 1.00 84.00 844 TYR A O 1
ATOM 6361 N N . HIS A 1 845 ? -0.006 5.004 9.963 1.00 91.12 845 HIS A N 1
ATOM 6362 C CA . HIS A 1 845 ? -1.048 4.321 9.170 1.00 91.12 845 HIS A CA 1
ATOM 6363 C C . HIS A 1 845 ? -0.479 3.400 8.082 1.00 91.12 845 HIS A C 1
ATOM 6365 O O . HIS A 1 845 ? -1.079 3.261 7.020 1.00 91.12 845 HIS A O 1
ATOM 6371 N N . TYR A 1 846 ? 0.684 2.796 8.358 1.00 91.88 846 TYR A N 1
ATOM 6372 C CA . TYR A 1 846 ? 1.392 1.909 7.434 1.00 91.88 846 TYR A CA 1
ATOM 6373 C C . TYR A 1 846 ? 1.605 2.552 6.066 1.00 91.88 846 TYR A C 1
ATOM 6375 O O . TYR A 1 846 ? 1.380 1.919 5.044 1.00 91.88 846 TYR A O 1
ATOM 6383 N N . ASN A 1 847 ? 1.940 3.848 6.041 1.00 92.19 847 ASN A N 1
ATOM 6384 C CA . ASN A 1 847 ? 2.166 4.587 4.799 1.00 92.19 847 ASN A CA 1
ATOM 6385 C C . ASN A 1 847 ? 0.949 4.584 3.847 1.00 92.19 847 ASN A C 1
ATOM 6387 O O . ASN A 1 847 ? 1.078 4.863 2.654 1.00 92.19 847 ASN A O 1
ATOM 6391 N N . GLY A 1 848 ? -0.251 4.303 4.370 1.00 94.25 848 GLY A N 1
ATOM 6392 C CA . GLY A 1 848 ? -1.464 4.131 3.577 1.00 94.25 848 GLY A CA 1
ATOM 6393 C C . GLY A 1 848 ? -1.427 2.907 2.657 1.00 94.25 848 GLY A C 1
ATOM 6394 O O . GLY A 1 848 ? -2.187 2.874 1.689 1.00 94.25 848 GLY A O 1
ATOM 6395 N N . ASN A 1 849 ? -0.550 1.939 2.929 1.00 96.19 849 ASN A N 1
ATOM 6396 C CA . ASN A 1 849 ? -0.400 0.713 2.159 1.00 96.19 849 ASN A CA 1
ATOM 6397 C C . ASN A 1 849 ? -1.567 -0.242 2.448 1.00 96.19 849 ASN A C 1
ATOM 6399 O O . ASN A 1 849 ? -1.747 -0.682 3.581 1.00 96.19 849 ASN A O 1
ATOM 6403 N N . ALA A 1 850 ? -2.380 -0.526 1.433 1.00 97.69 850 ALA A N 1
ATOM 6404 C CA . ALA A 1 850 ? -3.569 -1.366 1.508 1.00 97.69 850 ALA A CA 1
ATOM 6405 C C . ALA A 1 850 ? -3.264 -2.844 1.782 1.00 97.69 850 ALA A C 1
ATOM 6407 O O . ALA A 1 850 ? -4.062 -3.492 2.462 1.00 97.69 850 ALA A O 1
ATOM 6408 N N . GLU A 1 851 ? -2.121 -3.355 1.319 1.00 96.06 851 GLU A N 1
ATOM 6409 C CA . GLU A 1 851 ? -1.690 -4.739 1.544 1.00 96.06 851 GLU A CA 1
ATOM 6410 C C . GLU A 1 851 ? -1.594 -5.028 3.046 1.00 96.06 851 GLU A C 1
ATOM 6412 O O . GLU A 1 851 ? -2.156 -6.008 3.529 1.00 96.06 851 GLU A O 1
ATOM 6417 N N . THR A 1 852 ? -0.999 -4.114 3.825 1.00 95.06 852 THR A N 1
ATOM 6418 C CA . THR A 1 852 ? -0.911 -4.251 5.288 1.00 95.06 852 THR A CA 1
ATOM 6419 C C . THR A 1 852 ? -2.288 -4.377 5.947 1.00 95.06 852 THR A C 1
ATOM 6421 O O . THR A 1 852 ? -2.465 -5.177 6.870 1.00 95.06 852 THR A O 1
ATOM 6424 N N . PHE A 1 853 ? -3.280 -3.594 5.503 1.00 97.00 853 PHE A N 1
ATOM 6425 C CA . PHE A 1 853 ? -4.641 -3.655 6.054 1.00 97.00 853 PHE A CA 1
ATOM 6426 C C . PHE A 1 853 ? -5.352 -4.951 5.661 1.00 97.00 853 PHE A C 1
ATOM 6428 O O . PHE A 1 853 ? -6.048 -5.522 6.504 1.00 97.00 853 PHE A O 1
ATOM 6435 N N . LEU A 1 854 ? -5.160 -5.427 4.426 1.00 96.81 854 LEU A N 1
ATOM 6436 C CA . LEU A 1 854 ? -5.695 -6.707 3.964 1.00 96.81 854 LEU A CA 1
ATOM 6437 C C . LEU A 1 854 ? -5.102 -7.881 4.736 1.00 96.81 854 LEU A C 1
ATOM 6439 O O . LEU A 1 854 ? -5.868 -8.643 5.318 1.00 96.81 854 LEU A O 1
ATOM 6443 N N . LEU A 1 855 ? -3.773 -7.974 4.811 1.00 95.81 855 LEU A N 1
ATOM 6444 C CA . LEU A 1 855 ? -3.061 -9.015 5.556 1.00 95.81 855 LEU A CA 1
ATOM 6445 C C . LEU A 1 855 ? -3.457 -9.014 7.033 1.00 95.81 855 LEU A C 1
ATOM 6447 O O . LEU A 1 855 ? -3.754 -10.058 7.605 1.00 95.81 855 LEU A O 1
ATOM 6451 N N . THR A 1 856 ? -3.556 -7.833 7.652 1.00 96.62 856 THR A N 1
ATOM 6452 C CA . THR A 1 856 ? -4.015 -7.732 9.045 1.00 96.62 856 THR A CA 1
ATOM 6453 C C . THR A 1 856 ? -5.465 -8.199 9.195 1.00 96.62 856 THR A C 1
ATOM 6455 O O . THR A 1 856 ? -5.780 -8.928 10.134 1.00 96.62 856 THR A O 1
ATOM 6458 N N . GLY A 1 857 ? -6.360 -7.800 8.287 1.00 97.56 857 GLY A N 1
ATOM 6459 C CA . GLY A 1 857 ? -7.755 -8.240 8.289 1.00 97.56 857 GLY A CA 1
ATOM 6460 C C . GLY A 1 857 ? -7.902 -9.751 8.103 1.00 97.56 857 GLY A C 1
ATOM 6461 O O . GLY A 1 857 ? -8.628 -10.389 8.865 1.00 97.56 857 GLY A O 1
ATOM 6462 N N . ASP A 1 858 ? -7.191 -10.317 7.129 1.00 96.75 858 ASP A N 1
ATOM 6463 C CA . ASP A 1 858 ? -7.138 -11.754 6.853 1.00 96.75 858 ASP A CA 1
ATOM 6464 C C . ASP A 1 858 ? -6.612 -12.527 8.072 1.00 96.75 858 ASP A C 1
ATOM 6466 O O . ASP A 1 858 ? -7.313 -13.400 8.585 1.00 96.75 858 ASP A O 1
ATOM 6470 N N . ALA A 1 859 ? -5.476 -12.122 8.648 1.00 96.44 859 ALA A N 1
ATOM 6471 C CA . ALA A 1 859 ? -4.920 -12.737 9.854 1.00 96.44 859 ALA A CA 1
ATOM 6472 C C . ALA A 1 859 ? -5.891 -12.684 11.046 1.00 96.44 859 ALA A C 1
ATOM 6474 O O . ALA A 1 859 ? -6.099 -13.687 11.732 1.00 96.44 859 ALA A O 1
ATOM 6475 N N . LEU A 1 860 ? -6.540 -11.537 11.290 1.00 98.31 860 LEU A N 1
ATOM 6476 C CA . LEU A 1 860 ? -7.579 -11.410 12.322 1.00 98.31 860 LEU A CA 1
ATOM 6477 C C . LEU A 1 860 ? -8.756 -12.364 12.060 1.00 98.31 860 LEU A C 1
ATOM 6479 O O . LEU A 1 860 ? -9.290 -12.957 12.999 1.00 98.31 860 LEU A O 1
ATOM 6483 N N . GLY A 1 861 ? -9.163 -12.522 10.798 1.00 97.94 861 GLY A N 1
ATOM 6484 C CA . GLY A 1 861 ? -10.221 -13.445 10.393 1.00 97.94 861 GLY A CA 1
ATOM 6485 C C . GLY A 1 861 ? -9.838 -14.897 10.660 1.00 97.94 861 GLY A C 1
ATOM 6486 O O . GLY A 1 861 ? -10.610 -15.644 11.261 1.00 97.94 861 GLY A O 1
ATOM 6487 N N . ARG A 1 862 ? -8.617 -15.284 10.292 1.00 95.69 862 ARG A N 1
ATOM 6488 C CA . ARG A 1 862 ? -8.083 -16.637 10.495 1.00 95.69 862 ARG A CA 1
ATOM 6489 C C . ARG A 1 862 ? -7.950 -16.975 11.976 1.00 95.69 862 ARG A C 1
ATOM 6491 O O . ARG A 1 862 ? -8.476 -17.993 12.422 1.00 95.69 862 ARG A O 1
ATOM 6498 N N . GLY A 1 863 ? -7.404 -16.055 12.772 1.00 96.62 863 GLY A N 1
ATOM 6499 C CA . GLY A 1 863 ? -7.363 -16.189 14.229 1.00 96.62 863 GLY A CA 1
ATOM 6500 C C . GLY A 1 863 ? -8.755 -16.309 14.862 1.00 96.62 863 GLY A C 1
ATOM 6501 O O . GLY A 1 863 ? -8.937 -17.053 15.825 1.00 96.62 863 GLY A O 1
ATOM 6502 N N . MET A 1 864 ? -9.768 -15.631 14.309 1.00 98.44 864 MET A N 1
ATOM 6503 C CA . MET A 1 864 ? -11.158 -15.785 14.749 1.00 98.44 864 MET A CA 1
ATOM 6504 C C . MET A 1 864 ? -11.713 -17.183 14.436 1.00 98.44 864 MET A C 1
ATOM 6506 O O . MET A 1 864 ? -12.334 -17.789 15.312 1.00 98.44 864 MET A O 1
ATOM 6510 N N . VAL A 1 865 ? -11.472 -17.721 13.235 1.00 97.31 865 VAL A N 1
ATOM 6511 C CA . VAL A 1 865 ? -11.882 -19.089 12.856 1.00 97.31 865 VAL A CA 1
ATOM 6512 C C . VAL A 1 865 ? -11.287 -20.131 13.805 1.00 97.31 865 VAL A C 1
ATOM 6514 O O . VAL A 1 865 ? -12.000 -21.019 14.274 1.00 97.31 865 VAL A O 1
ATOM 6517 N N . GLU A 1 866 ? -10.009 -20.005 14.160 1.00 94.75 866 GLU A N 1
ATOM 6518 C CA . GLU A 1 866 ? -9.365 -20.922 15.106 1.00 94.75 866 GLU A CA 1
ATOM 6519 C C . GLU A 1 866 ? -10.040 -20.929 16.486 1.00 94.75 866 GLU A C 1
ATOM 6521 O O . GLU A 1 866 ? -10.282 -21.992 17.072 1.00 94.75 866 GLU A O 1
ATOM 6526 N N . LEU A 1 867 ? -10.392 -19.748 17.005 1.00 96.44 867 LEU A N 1
ATOM 6527 C CA . LEU A 1 867 ? -11.115 -19.624 18.272 1.00 96.44 867 LEU A CA 1
ATOM 6528 C C . LEU A 1 867 ? -12.530 -20.213 18.176 1.00 96.44 867 LEU A C 1
ATOM 6530 O O . LEU A 1 867 ? -12.986 -20.892 19.101 1.00 96.44 867 LEU A O 1
ATOM 6534 N N . LEU A 1 868 ? -13.221 -19.991 17.056 1.00 95.25 868 LEU A N 1
ATOM 6535 C CA . LEU A 1 868 ? -14.556 -20.539 16.808 1.00 95.25 868 LEU A CA 1
ATOM 6536 C C . LEU A 1 868 ? -14.528 -22.075 16.763 1.00 95.25 868 LEU A C 1
ATOM 6538 O O . LEU A 1 868 ? -15.334 -22.710 17.448 1.00 95.25 868 LEU A O 1
ATOM 6542 N N . ASN A 1 869 ? -13.551 -22.671 16.078 1.00 90.94 869 ASN A N 1
ATOM 6543 C CA . ASN A 1 869 ? -13.353 -24.125 16.031 1.00 90.94 869 ASN A CA 1
ATOM 6544 C C . ASN A 1 869 ? -12.985 -24.710 17.405 1.00 90.94 869 ASN A C 1
ATOM 6546 O O . ASN A 1 869 ? -13.514 -25.747 17.811 1.00 90.94 869 ASN A O 1
ATOM 6550 N N . SER A 1 870 ? -12.142 -24.013 18.171 1.00 78.44 870 SER A N 1
ATOM 6551 C CA . SER A 1 870 ? -11.781 -24.415 19.538 1.00 78.44 870 SER A CA 1
ATOM 6552 C C . SER A 1 870 ? -12.998 -24.432 20.469 1.00 78.44 870 SER A C 1
ATOM 6554 O O . SER A 1 870 ? -13.154 -25.341 21.284 1.00 78.44 870 SER A O 1
ATOM 6556 N N . SER A 1 871 ? -13.908 -23.466 20.313 1.00 60.66 871 SER A N 1
ATOM 6557 C CA . SER A 1 871 ? -15.142 -23.366 21.105 1.00 60.66 871 SER A CA 1
ATOM 6558 C C . SER A 1 871 ? -16.214 -24.406 20.743 1.00 60.66 871 SER A C 1
ATOM 6560 O O . SER A 1 871 ? -17.122 -24.653 21.540 1.00 60.66 871 SER A O 1
ATOM 6562 N N . ALA A 1 872 ? -16.105 -25.037 19.568 1.00 55.06 872 ALA A N 1
ATOM 6563 C CA . ALA A 1 872 ? -17.001 -26.098 19.111 1.00 55.06 872 ALA A CA 1
ATOM 6564 C C . ALA A 1 872 ? -16.642 -27.485 19.680 1.00 55.06 872 ALA A C 1
ATOM 6566 O O . ALA A 1 872 ? -17.451 -28.410 19.593 1.00 55.06 872 ALA A O 1
ATOM 6567 N N . THR A 1 873 ? -15.465 -27.635 20.301 1.00 36.66 873 THR A N 1
ATOM 6568 C CA . THR A 1 873 ? -15.030 -28.900 20.907 1.00 36.66 873 THR A CA 1
ATOM 6569 C C . THR A 1 873 ? -15.388 -28.912 22.399 1.00 36.66 873 THR A C 1
ATOM 6571 O O . THR A 1 873 ? -14.800 -28.154 23.173 1.00 36.66 873 THR A O 1
ATOM 6574 N N . PRO A 1 874 ? -16.339 -29.746 22.867 1.00 34.47 874 PRO A N 1
ATOM 6575 C CA . PRO A 1 874 ? -16.589 -29.881 24.296 1.00 34.47 874 PRO A CA 1
ATOM 6576 C C . PRO A 1 874 ? -15.345 -30.447 24.992 1.00 34.47 874 PRO A C 1
ATOM 6578 O O . PRO A 1 874 ? -14.668 -31.327 24.460 1.00 34.47 874 PRO A O 1
ATOM 6581 N N . ALA A 1 875 ? -15.054 -29.932 26.189 1.00 34.44 875 ALA A N 1
ATOM 6582 C CA . ALA A 1 875 ? -13.938 -30.345 27.034 1.00 34.44 875 ALA A CA 1
ATOM 6583 C C . ALA A 1 875 ? -13.870 -31.883 27.158 1.00 34.44 875 ALA A C 1
ATOM 6585 O O . ALA A 1 875 ? -14.646 -32.487 27.895 1.00 34.44 875 ALA A O 1
ATOM 6586 N N . GLY A 1 876 ? -12.965 -32.519 26.407 1.00 35.28 876 GLY A N 1
ATOM 6587 C CA . GLY A 1 876 ? -12.809 -33.977 26.408 1.00 35.28 876 GLY A CA 1
ATOM 6588 C C . GLY A 1 876 ? -12.112 -34.588 25.188 1.00 35.28 876 GLY A C 1
ATOM 6589 O O . GLY A 1 876 ? -11.609 -35.701 25.297 1.00 35.28 876 GLY A O 1
ATOM 6590 N N . GLY A 1 877 ? -12.031 -33.895 24.049 1.00 29.06 877 GLY A N 1
ATOM 6591 C CA . GLY A 1 877 ? -11.288 -34.376 22.876 1.00 29.06 877 GLY A CA 1
ATOM 6592 C C . GLY A 1 877 ? -9.841 -33.885 22.871 1.00 29.06 877 GLY A C 1
ATOM 6593 O O . GLY A 1 877 ? -9.596 -32.698 22.690 1.00 29.06 877 GLY A O 1
ATOM 6594 N N . THR A 1 878 ? -8.875 -34.778 23.083 1.00 31.44 878 THR A N 1
ATOM 6595 C CA . THR A 1 878 ? -7.444 -34.483 22.931 1.00 31.44 878 THR A CA 1
ATOM 6596 C C . THR A 1 878 ? -7.136 -34.150 21.468 1.00 31.44 878 THR A C 1
ATOM 6598 O O . THR A 1 878 ? -7.147 -35.046 20.629 1.00 31.44 878 THR A O 1
ATOM 6601 N N . LEU A 1 879 ? -6.842 -32.883 21.162 1.00 32.75 879 LEU A N 1
ATOM 6602 C CA . LEU A 1 879 ? -6.231 -32.512 19.886 1.00 32.75 879 LEU A CA 1
ATOM 6603 C C . LEU A 1 879 ? -4.726 -32.793 19.979 1.00 32.75 879 LEU A C 1
ATOM 6605 O O . LEU A 1 879 ? -4.021 -32.236 20.824 1.00 32.75 879 LEU A O 1
ATOM 6609 N N . MET A 1 880 ? -4.262 -33.717 19.144 1.00 28.94 880 MET A N 1
ATOM 6610 C CA . MET A 1 880 ? -2.854 -34.047 18.969 1.00 28.94 880 MET A CA 1
ATOM 6611 C C . MET A 1 880 ? -2.209 -32.890 18.199 1.00 28.94 880 MET A C 1
ATOM 6613 O O . MET A 1 880 ? -2.400 -32.762 16.997 1.00 28.94 880 MET A O 1
ATOM 6617 N N . ILE A 1 881 ? -1.509 -32.011 18.916 1.00 28.12 881 ILE A N 1
ATOM 6618 C CA . ILE A 1 881 ? -0.642 -30.995 18.314 1.00 28.12 881 ILE A CA 1
ATOM 6619 C C . ILE A 1 881 ? 0.540 -31.754 17.706 1.00 28.12 881 ILE A C 1
ATOM 6621 O O . ILE A 1 881 ? 1.384 -32.264 18.450 1.00 28.12 881 ILE A O 1
ATOM 6625 N N . ILE A 1 882 ? 0.570 -31.884 16.381 1.00 30.48 882 ILE A N 1
ATOM 6626 C CA . ILE A 1 882 ? 1.816 -32.176 15.670 1.00 30.48 882 ILE A CA 1
ATOM 6627 C C . ILE A 1 882 ? 2.571 -30.846 15.634 1.00 30.48 882 ILE A C 1
ATOM 6629 O O . ILE A 1 882 ? 1.982 -29.809 15.338 1.00 30.48 882 ILE A O 1
ATOM 6633 N N . ARG A 1 883 ? 3.798 -30.896 16.150 1.00 29.72 883 ARG A N 1
ATOM 6634 C CA . ARG A 1 883 ? 4.701 -29.758 16.310 1.00 29.72 883 ARG A CA 1
ATOM 6635 C C . ARG A 1 883 ? 5.236 -29.279 14.985 1.00 29.72 883 ARG A C 1
ATOM 6637 O O . ARG A 1 883 ? 5.474 -30.176 14.149 1.00 29.72 883 ARG A O 1
#

Nearest PDB structures (foldseek):
  6cpr-assembly1_A  TM=3.201E-01  e=3.380E-01  Homo sapiens
  2df7-assembly1_K  TM=3.933E-01  e=1.079E+00  Infectious bursal disease virus
  6cpr-assembly1_B  TM=3.310E-01  e=4.977E-01  Homo sapiens
  5mu8-assembly24_w  TM=2.893E-01  e=3.572E-01  Homo sapiens
  4msv-assembly1_A  TM=2.086E-01  e=1.982E+00  Homo sapiens

Radius of gyration: 36.28 Å; Cα contacts (8 Å, |Δi|>4): 2074; chains: 1; bounding box: 102×88×91 Å

Solvent-accessible surface area (backbone atoms only — not comparable to full-atom values): 46910 Å² total; per-residue (Å²): 132,92,77,88,79,88,85,80,90,85,90,83,81,90,80,90,77,91,78,75,86,75,79,73,78,84,55,55,23,48,70,51,77,33,84,57,77,81,84,86,57,90,67,38,50,73,35,86,65,70,76,72,49,72,44,69,42,59,51,90,86,57,94,32,31,29,17,41,26,43,32,40,60,37,54,94,53,47,33,25,44,37,31,44,30,36,32,26,60,33,50,26,55,48,42,34,30,32,35,42,37,35,22,40,51,59,92,42,32,38,50,75,77,46,74,33,33,30,66,40,78,57,74,45,58,48,60,23,28,41,34,38,38,46,75,64,60,43,83,41,61,40,72,34,49,33,33,44,32,37,34,75,78,48,56,87,49,65,90,79,63,43,69,31,27,30,27,21,18,59,64,75,55,85,72,43,42,19,31,30,26,19,89,70,14,89,44,52,44,63,42,50,74,38,79,77,32,26,58,29,36,37,36,44,32,38,73,69,52,68,57,51,71,40,76,60,33,75,42,67,56,42,81,42,63,44,53,58,54,86,69,81,92,75,90,87,76,62,39,35,27,33,31,28,42,33,73,41,88,91,66,49,43,77,78,35,78,70,28,69,71,59,42,63,50,77,44,76,34,92,49,68,44,51,34,29,60,48,79,46,47,44,77,66,74,82,92,82,70,83,63,72,91,71,97,65,78,71,58,68,82,54,37,79,72,71,67,84,52,43,19,69,58,37,29,72,80,71,71,42,51,56,62,38,84,92,74,33,55,24,41,84,28,46,54,53,70,40,76,45,28,40,43,54,25,64,75,72,69,49,46,66,76,42,39,35,55,47,73,46,82,48,36,35,33,37,27,63,70,23,58,86,72,21,72,56,49,48,47,83,36,38,35,56,53,69,41,77,50,40,41,58,28,23,47,38,69,78,49,75,76,42,100,67,28,47,11,34,40,40,81,38,43,34,58,53,37,41,55,55,34,40,51,27,29,67,58,67,64,49,68,75,43,96,72,34,38,9,33,39,44,80,37,43,35,54,51,68,66,64,49,33,33,37,48,23,56,67,72,68,70,36,56,41,58,39,64,87,56,60,68,95,62,68,34,68,51,77,59,84,67,94,70,78,46,44,80,86,45,47,27,36,30,33,43,36,29,35,13,42,61,42,28,6,52,12,25,36,64,57,53,93,32,51,25,9,40,35,14,39,35,73,68,36,37,34,66,52,49,49,42,36,97,85,72,43,78,32,68,37,87,45,22,34,36,32,28,21,77,35,36,70,47,78,43,60,33,44,87,32,65,3,59,44,68,59,11,32,16,26,60,54,26,20,45,53,45,50,46,71,74,40,62,40,32,34,36,40,40,32,39,16,44,59,90,47,23,54,72,36,29,43,25,36,87,87,42,64,63,48,76,46,95,88,51,32,30,35,47,24,44,61,29,15,54,91,54,46,57,61,92,51,87,70,74,53,92,58,46,65,39,25,14,48,53,34,30,60,33,56,41,43,80,93,70,40,62,98,41,63,75,60,71,76,39,78,38,43,55,55,16,58,32,40,48,95,74,30,29,31,32,22,67,44,67,46,66,33,39,73,48,46,32,68,94,71,18,92,46,9,74,75,41,34,41,86,45,80,54,52,32,55,33,59,49,64,77,38,36,52,76,79,36,58,94,40,44,90,38,46,63,28,52,60,33,38,38,41,30,49,49,39,42,21,36,77,68,33,66,84,24,29,76,42,38,39,68,47,48,57,48,32,59,52,50,58,28,43,50,45,22,66,76,37,71,89,29,35,38,80,63,47,29,34,26,30,44,35,49,44,46,65,74,41,82,52,73,50,40,27,47,41,31,50,31,45,48,47,58,11,12,89,63,53,73,44,71,88,23,48,63,23,25,41,48,40,82,43,54,79,44,66,53,56,50,92,54,20,66,32,75,70,69,35,55,47,13,24,17,18,58,38,27,34,53,44,7,35,46,44,23,51,52,42,52,53,26,53,58,50,67,70,53,68,95,81,73,85,78,81,79,80,129

Foldseek 3Di:
DDDDDDDDDDDDDDDDDDDDPPDDDAFAWEKDKDLDDDDDDDPKDFDQDDFPDWAFQWDDDDLFTWWKKKKAWAAQAKKWWFKKKFAWAAKADFFWKKKKFKAFDDPFFGHTPDMHIYGGHDIDGGNMMMMTGGPDTDIGGHRTIMMMTMGTNDGPDDPRPRRTIFGKAAQDRPRMWIWIHDPTHNHRGRIGTDNGIGTRMMTDMDGFDAWVVHFQDWDAFFKDKGFFAFDDDDDPWWKFKWKFKDQDPVDTHTPDDRPTRDGMDIDGDHHGHGMGMDMFMDTHDGPPDHGDDDDGGGDDQDQPAPQQDGLVLLCVQPNGRYDDPVQQSGQQGQRCPLQDGNVRCRVLVAHSNDQQRCPLPHGQNCQQVPPDQADHARSNDQQRCPLQHGSQQANCQLDCPASSPLNAHSNAQQRCLLQHGSQQQRCQLDQDASSNLNARSSDQQRCPLQAGSCCCRQQVVFRSSDSVRDDPAGPVHPAQDPDAFDQQAFAAEEEEEAAQLSLWLFFQDDCPAFLHVNVVCVVSVHSVSLADPVRDGDFAPLEWEAEFPALGDTGTATQQSHNGRRTDFLCNLLRSLVSSVHSHRYYYYYQYYHQDALQFAQQDPPACWDDDPVQWIAHGFLFDDRIDGPPPDGGDDDQGGGNNSNCLAAHDLVPHHPAADDAQAWDAANRWHDDPQWIKGFNHTDGHDQLCNQPHHVCVVVTIDTDHGDYDVNCLVCVCVNCVSCNVNRHAHQEYEYEYDVNLLVVDDVRLVCLLVSVVVSLQRSQVNCCVVPPPRGHSLRAYEYEQDFQALLPDDSSVSNRVSLQCLALVVVNDVSNNLRYHYHYLSSLQDACVSANANPSGSSRSRVSSRSSRSNSRNSSSVSSSVSVPDPPDDDDDDPD

Mean predicted aligned error: 18.17 Å